Protein AF-A0A9P7NAT0-F1 (afdb_monomer_lite)

InterPro domains:
  IPR001223 Glycoside hydrolase family 18, catalytic domain [PF00704] (132-330)
  IPR001223 Glycoside hydrolase family 18, catalytic domain [PS51910] (108-529)
  IPR011583 Chitinase II/V-like, catalytic domain [SM00636] (108-506)
  IPR017853 Glycoside hydrolase superfamily [SSF51445] (107-510)
  IPR029070 Chitinase insertion domain superfamily [G3DSA:3.10.50.10] (402-477)
  IPR029070 Chitinase insertion domain superfamily [SSF54556] (399-477)
  IPR036861 Endochitinase-like superfamily [SSF57016] (52-75)
  IPR053214 Secreted chitinase LysM12-like [PTHR47700] (1-335)

Organism: NCBI:txid123648

Sequence (1054 aa):
WPGCKAIRNGVKICLSKGHPPMPAPISNAVCGPQKPGTPAAKPGTDLSTLNPCPLNACCNTLGQCGVTEDFCISTQGSGSPGTGKNGTLGCISNCGMDVRTGDPPKEFINMAYFDGLNLGRGCLNMDISQVDKSYTHIHFAFGQIKPDFGIEFQDSYASYLFDQLTKLRNGPKRVLSFGGWAFTPKSSFYPIFRNGIKPENREKFASSISKFADVTGIDGVDFVWETPGAPDVPGIPPRTNPNEGADYAAFLKLLRSKLNKGKTLSIAAPASYWHLMQFPIKEISETVDYIVYMTHDLQRQWDSTQKWIDPACPMNDCLGNPINIGDTFTALVRIFEPPHYIIRFGHIPPSRSSFRNSNYFEFRQATSSNSLRSVNISFTLITRAGVPSAKIVVALTSYGRSFKLADPSCTGPSCRTKGKRDEASLRSTRGLCTNIAGYIGNAEVVEIAQSSGNKFWYDKESDTQMVTYDRDSWVAFMTPQIKASRKKKFKNLNLGGTGDFAVDLDTFHSAPSNEQVTWETFKHNVKNFGKESTCDWEFRSGTWVNRTCTQDEVASPFNHTASERWIALEADAAWNDAKARWLFCDKGKIGFSQSVSQFFHANENAKCNDLASVDNCDPIATCQVHNSPSDAKKSYTGPAAYLVWNSLATVHGVLKNYGDSLRDASAQIDRTKQEFVDTFAPEGEQPDKALILGIVLSLVNAPLQVMGSMYFKGLMNNIKYFVANPLKGDIVKDVSMQFLSLSVSIASRFAKSETIKEVTFSTLYDSTVKKWGDQVDSLVVTLFSGEDESLLRLGKLIQRGNMVPATSDVSRRDMEHEHTKNFLQSRIAERVFYSAAIPQLWRMRQPWSEYPVVLDFGPTCDRDIGSGNYIFAHKVKFNDGYVCHNNHAYILGSTFERNNTGPNCSSDYGWNCGSEWIKAGYLWSPPGLKQIQQPNIKFGNVTVEDLVAGAVETWKRNGKVNKMDGSIGGLDPLNRDDFQTMWDSGIRTPGHIRIPVCSPHEATQLAMDGPNWIPPENVLSFPCLQDPKKGYRSKQKPWTRWEFDGPPYQDMDK

pLDDT: mean 72.67, std 18.71, range [20.81, 98.31]

Structure (mmCIF, N/CA/C/O backbone):
data_AF-A0A9P7NAT0-F1
#
_entry.id   AF-A0A9P7NAT0-F1
#
loop_
_atom_site.group_PDB
_atom_site.id
_atom_site.type_symbol
_atom_site.label_atom_id
_atom_site.label_alt_id
_atom_site.label_comp_id
_atom_site.label_asym_id
_atom_site.label_entity_id
_atom_site.label_seq_id
_atom_site.pdbx_PDB_ins_code
_atom_site.Cartn_x
_atom_site.Cartn_y
_atom_site.Cartn_z
_atom_site.occupancy
_atom_site.B_iso_or_equiv
_atom_site.auth_seq_id
_atom_site.auth_comp_id
_atom_site.auth_asym_id
_atom_site.auth_atom_id
_atom_site.pdbx_PDB_model_num
ATOM 1 N N . TRP A 1 1 ? 26.944 -37.073 33.341 1.00 54.59 1 TRP A N 1
ATOM 2 C CA . TRP A 1 1 ? 27.967 -38.138 33.261 1.00 54.59 1 TRP A CA 1
ATOM 3 C C . TRP A 1 1 ? 27.278 -39.438 32.860 1.00 54.59 1 TRP A C 1
ATOM 5 O O . TRP A 1 1 ? 26.353 -39.817 33.561 1.00 54.59 1 TRP A O 1
ATOM 15 N N . PRO A 1 2 ? 27.662 -40.088 31.745 1.00 52.50 2 PRO A N 1
ATOM 16 C CA . PRO A 1 2 ? 27.022 -41.319 31.254 1.00 52.50 2 PRO A CA 1
ATOM 17 C C . PRO A 1 2 ? 27.599 -42.618 31.866 1.00 52.50 2 PRO A C 1
ATOM 19 O O . PRO A 1 2 ? 27.357 -43.705 31.349 1.00 52.50 2 PRO A O 1
ATOM 22 N N . GLY A 1 3 ? 28.389 -42.524 32.944 1.00 56.28 3 GLY A N 1
ATOM 23 C CA . GLY A 1 3 ? 29.106 -43.653 33.546 1.00 56.28 3 GLY A CA 1
ATOM 24 C C . GLY A 1 3 ? 30.500 -43.900 32.948 1.00 56.28 3 GLY A C 1
ATOM 25 O O . GLY A 1 3 ? 30.896 -43.299 31.948 1.00 56.28 3 GLY A O 1
ATOM 26 N N . CYS A 1 4 ? 31.272 -44.796 33.574 1.00 61.66 4 CYS A N 1
ATOM 27 C CA . CYS A 1 4 ? 32.686 -45.030 33.239 1.00 61.66 4 CYS A CA 1
ATOM 28 C C . CYS A 1 4 ? 32.930 -45.614 31.836 1.00 61.66 4 CYS A C 1
ATOM 30 O O . CYS A 1 4 ? 34.020 -45.460 31.298 1.00 61.66 4 CYS A O 1
ATOM 32 N N . LYS A 1 5 ? 31.932 -46.271 31.226 1.00 59.16 5 LYS A N 1
ATOM 33 C CA . LYS A 1 5 ? 32.066 -46.915 29.905 1.00 59.16 5 LYS A CA 1
ATOM 34 C C . LYS A 1 5 ? 32.052 -45.934 28.720 1.00 59.16 5 LYS A C 1
ATOM 36 O O . LYS A 1 5 ? 32.323 -46.351 27.602 1.00 59.16 5 LYS A O 1
ATOM 41 N N . ALA A 1 6 ? 31.722 -44.659 28.949 1.00 60.44 6 ALA A N 1
ATOM 42 C CA . ALA A 1 6 ? 31.573 -43.641 27.904 1.00 60.44 6 ALA A CA 1
ATOM 43 C C . ALA A 1 6 ? 32.131 -42.268 28.343 1.00 60.44 6 ALA A C 1
ATOM 45 O O . ALA A 1 6 ? 31.500 -41.224 28.153 1.00 60.44 6 ALA A O 1
ATOM 46 N N . ILE A 1 7 ? 33.310 -42.263 28.974 1.00 63.69 7 ILE A N 1
ATOM 47 C CA . ILE A 1 7 ? 34.005 -41.027 29.362 1.00 63.69 7 ILE A CA 1
ATOM 48 C C . ILE A 1 7 ? 34.466 -40.293 28.093 1.00 63.69 7 ILE A C 1
ATOM 50 O O . ILE A 1 7 ? 35.183 -40.850 27.266 1.00 63.69 7 ILE A O 1
ATOM 54 N N . ARG A 1 8 ? 34.050 -39.031 27.936 1.00 61.56 8 ARG A N 1
ATOM 55 C CA . ARG A 1 8 ? 34.514 -38.164 26.842 1.00 61.56 8 ARG A CA 1
ATOM 56 C C . ARG A 1 8 ? 35.900 -37.602 27.172 1.00 61.56 8 ARG A C 1
ATOM 58 O O . ARG A 1 8 ? 36.183 -37.298 28.331 1.00 61.56 8 ARG A O 1
ATOM 65 N N . ASN A 1 9 ? 36.740 -37.429 26.154 1.00 60.66 9 ASN A N 1
ATOM 66 C CA . ASN A 1 9 ? 38.058 -36.816 26.322 1.00 60.66 9 ASN A CA 1
ATOM 67 C C . ASN A 1 9 ? 37.925 -35.379 26.882 1.00 60.66 9 ASN A C 1
ATOM 69 O O . ASN A 1 9 ? 36.981 -34.667 26.539 1.00 60.66 9 ASN A O 1
ATOM 73 N N . GLY A 1 10 ? 38.834 -34.972 27.772 1.00 65.00 10 GLY A N 1
ATOM 74 C CA . GLY A 1 10 ? 38.815 -33.662 28.441 1.00 65.00 10 GLY A CA 1
ATOM 75 C C . GLY A 1 10 ? 37.833 -33.499 29.617 1.00 65.00 10 GLY A C 1
ATOM 76 O O . GLY A 1 10 ? 37.773 -32.419 30.207 1.00 65.00 10 GLY A O 1
ATOM 77 N N . VAL A 1 11 ? 37.069 -34.532 29.999 1.00 65.88 11 VAL A N 1
ATOM 78 C CA . VAL A 1 11 ? 36.169 -34.469 31.168 1.00 65.88 11 VAL A CA 1
ATOM 79 C C . VAL A 1 11 ? 36.969 -34.436 32.475 1.00 65.88 11 VAL A C 1
ATOM 81 O O . VAL A 1 11 ? 37.727 -35.354 32.777 1.00 65.88 11 VAL A O 1
ATOM 84 N N . LYS A 1 12 ? 36.750 -33.396 33.288 1.00 66.81 12 LYS A N 1
ATOM 85 C CA . LYS A 1 12 ? 37.303 -33.276 34.646 1.00 66.81 12 LYS A CA 1
ATOM 86 C C . LYS A 1 12 ? 36.445 -34.075 35.632 1.00 66.81 12 LYS A C 1
ATOM 88 O O . LYS A 1 12 ? 35.229 -33.905 35.656 1.00 66.81 12 LYS A O 1
ATOM 93 N N . ILE A 1 13 ? 37.076 -34.923 36.445 1.00 68.31 13 ILE A N 1
ATOM 94 C CA . ILE A 1 13 ? 36.420 -35.763 37.460 1.00 68.31 13 ILE A CA 1
ATOM 95 C C . ILE A 1 13 ? 37.037 -35.442 38.825 1.00 68.31 13 ILE A C 1
ATOM 97 O O . ILE A 1 13 ? 38.258 -35.436 38.967 1.00 68.31 13 ILE A O 1
ATOM 101 N N . CYS A 1 14 ? 36.204 -35.170 39.831 1.00 68.56 14 CYS A N 1
ATOM 102 C CA . CYS A 1 14 ? 36.657 -34.963 41.206 1.00 68.56 14 CYS A CA 1
ATOM 103 C C . CYS A 1 14 ? 36.975 -36.307 41.869 1.00 68.56 14 CYS A C 1
ATOM 105 O O . CYS A 1 14 ? 36.113 -37.179 41.929 1.00 68.56 14 CYS A O 1
ATOM 107 N N . LEU A 1 15 ? 38.194 -36.452 42.395 1.00 71.44 15 LEU A N 1
ATOM 108 C CA . LEU A 1 15 ? 38.649 -37.653 43.114 1.00 71.44 15 LEU A CA 1
ATOM 109 C C . LEU A 1 15 ? 38.678 -37.466 44.645 1.00 71.44 15 LEU A C 1
ATOM 111 O O . LEU A 1 15 ? 39.041 -38.379 45.378 1.00 71.44 15 LEU A O 1
ATOM 115 N N . SER A 1 16 ? 38.299 -36.284 45.136 1.00 71.62 16 SER A N 1
ATOM 116 C CA . SER A 1 16 ? 38.297 -35.911 46.552 1.00 71.62 16 SER A CA 1
ATOM 117 C C . SER A 1 16 ? 37.102 -35.008 46.887 1.00 71.62 16 SER A C 1
ATOM 119 O O . SER A 1 16 ? 36.413 -34.502 45.997 1.00 71.62 16 SER A O 1
ATOM 121 N N . LYS A 1 17 ? 36.843 -34.804 48.187 1.00 66.88 17 LYS A N 1
ATOM 122 C CA . LYS A 1 17 ? 35.849 -33.831 48.668 1.00 66.88 17 LYS A CA 1
ATOM 123 C C . LYS A 1 17 ? 36.364 -32.409 48.412 1.00 66.88 17 LYS A C 1
ATOM 125 O O . LYS A 1 17 ? 37.487 -32.091 48.791 1.00 66.88 17 LYS A O 1
ATOM 130 N N . GLY A 1 18 ? 35.543 -31.555 47.807 1.00 68.06 18 GLY A N 1
ATOM 131 C CA . GLY A 1 18 ? 35.896 -30.173 47.476 1.00 68.06 18 GLY A CA 1
ATOM 132 C C . GLY A 1 18 ? 34.838 -29.512 46.594 1.00 68.06 18 GLY A C 1
ATOM 133 O O . GLY A 1 18 ? 33.801 -30.114 46.311 1.00 68.06 18 GLY A O 1
ATOM 134 N N . HIS A 1 19 ? 35.087 -28.278 46.149 1.00 67.38 19 HIS A N 1
ATOM 135 C CA . HIS A 1 19 ? 34.201 -27.625 45.185 1.00 67.38 19 HIS A CA 1
ATOM 136 C C . HIS A 1 19 ? 34.475 -28.167 43.768 1.00 67.38 19 HIS A C 1
ATOM 138 O O . HIS A 1 19 ? 35.635 -28.147 43.344 1.00 67.38 19 HIS A O 1
ATOM 144 N N . PRO A 1 20 ? 33.464 -28.672 43.033 1.00 67.31 20 PRO A N 1
ATOM 145 C CA . PRO A 1 20 ? 33.682 -29.208 41.696 1.00 67.31 20 PRO A CA 1
ATOM 146 C C . PRO A 1 20 ? 34.107 -28.092 40.727 1.00 67.31 20 PRO A C 1
ATOM 148 O O . PRO A 1 20 ? 33.553 -26.993 40.779 1.00 67.31 20 PRO A O 1
ATOM 151 N N . PRO A 1 21 ? 35.073 -28.338 39.823 1.00 72.12 21 PRO A N 1
ATOM 152 C CA . PRO A 1 21 ? 35.413 -27.378 38.784 1.00 72.12 21 PRO A CA 1
ATOM 153 C C . PRO A 1 21 ? 34.257 -27.257 37.784 1.00 72.12 21 PRO A C 1
ATOM 155 O O . PRO A 1 21 ? 33.483 -28.199 37.603 1.00 72.12 21 PRO A O 1
ATOM 158 N N . MET A 1 22 ? 34.192 -26.129 37.067 1.00 78.44 22 MET A N 1
ATOM 159 C CA . MET A 1 22 ? 33.268 -25.984 35.938 1.00 78.44 22 MET A CA 1
ATOM 160 C C . MET A 1 22 ? 33.402 -27.172 34.968 1.00 78.44 22 MET A C 1
ATOM 162 O O . MET A 1 22 ? 34.533 -27.571 34.646 1.00 78.44 22 MET A O 1
ATOM 166 N N . PRO A 1 23 ? 32.279 -27.739 34.491 1.00 76.94 23 PRO A N 1
ATOM 167 C CA . PRO A 1 23 ? 32.310 -28.849 33.552 1.00 76.94 23 PRO A CA 1
ATOM 168 C C . PRO A 1 23 ? 32.938 -28.412 32.223 1.00 76.94 23 PRO A C 1
ATOM 170 O O . PRO A 1 23 ? 32.865 -27.249 31.830 1.00 76.94 23 PRO A O 1
ATOM 173 N N . ALA A 1 24 ? 33.564 -29.355 31.517 1.00 77.38 24 ALA A N 1
ATOM 174 C CA . ALA A 1 24 ? 34.191 -29.066 30.230 1.00 77.38 24 ALA A CA 1
ATOM 175 C C . ALA A 1 24 ? 33.144 -28.550 29.215 1.00 77.38 24 ALA A C 1
ATOM 177 O O . ALA A 1 24 ? 32.072 -29.164 29.110 1.00 77.38 24 ALA A O 1
ATOM 178 N N . PRO A 1 25 ? 33.428 -27.466 28.463 1.00 81.75 25 PRO A N 1
ATOM 179 C CA . PRO A 1 25 ? 32.515 -26.962 27.446 1.00 81.75 25 PRO A CA 1
ATOM 180 C C . PRO A 1 25 ? 32.185 -28.006 26.375 1.00 81.75 25 PRO A C 1
ATOM 182 O O . PRO A 1 25 ? 33.045 -28.778 25.950 1.00 81.75 25 PRO A O 1
ATOM 185 N N . ILE A 1 26 ? 30.941 -27.995 25.903 1.00 79.44 26 ILE A N 1
ATOM 186 C CA . ILE A 1 26 ? 30.498 -28.745 24.725 1.00 79.44 26 ILE A CA 1
ATOM 187 C C . ILE A 1 26 ? 30.412 -27.739 23.577 1.00 79.44 26 ILE A C 1
ATOM 189 O O . ILE A 1 26 ? 29.690 -26.753 23.683 1.00 79.44 26 ILE A O 1
ATOM 193 N N . SER A 1 27 ? 31.136 -27.975 22.481 1.00 77.69 27 SER A N 1
ATOM 194 C CA . SER A 1 27 ? 31.304 -27.000 21.388 1.00 77.69 27 SER A CA 1
ATOM 195 C C . SER A 1 27 ? 29.996 -26.497 20.767 1.00 77.69 27 SER A C 1
ATOM 197 O O . SER A 1 27 ? 29.956 -25.371 20.287 1.00 77.69 27 SER A O 1
ATOM 199 N N . ASN A 1 28 ? 28.932 -27.303 20.800 1.00 74.81 28 ASN A N 1
ATOM 200 C CA . ASN A 1 28 ? 27.610 -26.967 20.269 1.00 74.81 28 ASN A CA 1
ATOM 201 C C . ASN A 1 28 ? 26.538 -26.709 21.352 1.00 74.81 28 ASN A C 1
ATOM 203 O O . ASN A 1 28 ? 25.350 -26.693 21.026 1.00 74.81 28 ASN A O 1
ATOM 207 N N . ALA A 1 29 ? 26.910 -26.573 22.631 1.00 80.12 29 ALA A N 1
ATOM 208 C CA . ALA A 1 29 ? 25.958 -26.263 23.699 1.00 80.12 29 ALA A CA 1
ATOM 209 C C . ALA A 1 29 ? 25.535 -24.787 23.667 1.00 80.12 29 ALA A C 1
ATOM 211 O O . ALA A 1 29 ? 26.372 -23.891 23.596 1.00 80.12 29 ALA A O 1
ATOM 212 N N . VAL A 1 30 ? 24.228 -24.548 23.770 1.00 82.88 30 VAL A N 1
ATOM 213 C CA . VAL A 1 30 ? 23.594 -23.219 23.771 1.00 82.88 30 VAL A CA 1
ATOM 214 C C . VAL A 1 30 ? 23.089 -22.799 25.158 1.00 82.88 30 VAL A C 1
ATOM 216 O O . VAL A 1 30 ? 22.913 -21.600 25.398 1.00 82.88 30 VAL A O 1
ATOM 219 N N . CYS A 1 31 ? 22.916 -23.759 26.077 1.00 86.62 31 CYS A N 1
ATOM 220 C CA . CYS A 1 31 ? 22.449 -23.564 27.453 1.00 86.62 31 CYS A CA 1
ATOM 221 C C . CYS A 1 31 ? 23.254 -24.372 28.483 1.00 86.62 31 CYS A C 1
ATOM 223 O O . CYS A 1 31 ? 24.054 -25.248 28.136 1.00 86.62 31 CYS A O 1
ATOM 225 N N . GLY A 1 32 ? 23.008 -24.092 29.764 1.00 88.06 32 GLY A N 1
ATOM 226 C CA . GLY A 1 32 ? 23.611 -24.804 30.887 1.00 88.06 32 GLY A CA 1
ATOM 227 C C . GLY A 1 32 ? 25.081 -24.434 31.139 1.00 88.06 32 GLY A C 1
ATOM 228 O O . GLY A 1 32 ? 25.675 -23.623 30.422 1.00 88.06 32 GLY A O 1
ATOM 229 N N . PRO A 1 33 ? 25.724 -25.063 32.138 1.00 86.56 33 PRO A N 1
ATOM 230 C CA . PRO A 1 33 ? 27.091 -24.735 32.553 1.00 86.56 33 PRO A CA 1
ATOM 231 C C . PRO A 1 33 ? 28.172 -25.177 31.552 1.00 86.56 33 PRO A C 1
ATOM 233 O O . PRO A 1 33 ? 29.338 -24.838 31.726 1.00 86.56 33 PRO A O 1
ATOM 236 N N . GLN A 1 34 ? 27.805 -25.941 30.515 1.00 84.50 34 GLN A N 1
ATOM 237 C CA . GLN A 1 34 ? 28.712 -26.431 29.467 1.00 84.50 34 GLN A CA 1
ATOM 238 C C . GLN A 1 34 ? 28.694 -25.581 28.187 1.00 84.50 34 GLN A C 1
ATOM 240 O O . GLN A 1 34 ? 29.383 -25.929 27.226 1.00 84.50 34 GLN A O 1
ATOM 245 N N . LYS A 1 35 ? 27.937 -24.476 28.153 1.00 88.12 35 LYS A N 1
ATOM 246 C CA . LYS A 1 35 ? 27.969 -23.519 27.041 1.00 88.12 35 LYS A CA 1
ATOM 247 C C . LYS A 1 35 ? 29.391 -22.943 26.875 1.00 88.12 35 LYS A C 1
ATOM 249 O O . LYS A 1 35 ? 29.980 -22.516 27.878 1.00 88.12 35 LYS A O 1
ATOM 254 N N . PRO A 1 36 ? 29.964 -22.899 25.658 1.00 87.56 36 PRO A N 1
ATOM 255 C CA . PRO A 1 36 ? 31.255 -22.259 25.416 1.00 87.56 36 PRO A CA 1
ATOM 256 C C . PRO A 1 36 ? 31.276 -20.805 25.904 1.00 87.56 36 PRO A C 1
ATOM 258 O O . PRO A 1 36 ? 30.300 -20.077 25.748 1.00 87.56 36 PRO A O 1
ATOM 261 N N . GLY A 1 37 ? 32.385 -20.390 26.521 1.00 86.62 37 GLY A N 1
ATOM 262 C CA . GLY A 1 37 ? 32.546 -19.038 27.071 1.00 86.62 37 GLY A CA 1
ATOM 263 C C . GLY A 1 37 ? 31.913 -18.793 28.449 1.00 86.62 37 GLY A C 1
ATOM 264 O O . GLY A 1 37 ? 32.037 -17.684 28.959 1.00 86.62 37 GLY A O 1
ATOM 265 N N . THR A 1 38 ? 31.277 -19.788 29.083 1.00 87.69 38 THR A N 1
ATOM 266 C CA . THR A 1 38 ? 30.726 -19.632 30.446 1.00 87.69 38 THR A CA 1
ATOM 267 C C . THR A 1 38 ? 31.839 -19.322 31.462 1.00 87.69 38 THR A C 1
ATOM 269 O O . THR A 1 38 ? 32.755 -20.139 31.601 1.00 87.69 38 THR A O 1
ATOM 272 N N . PRO A 1 39 ? 31.780 -18.194 32.202 1.00 85.88 39 PRO A N 1
ATOM 273 C CA . PRO A 1 39 ? 32.765 -17.870 33.234 1.00 85.88 39 PRO A CA 1
ATOM 274 C C . PRO A 1 39 ? 32.771 -18.872 34.395 1.00 85.88 39 PRO A C 1
ATOM 276 O O . PRO A 1 39 ? 31.788 -19.569 34.648 1.00 85.88 39 PRO A O 1
ATOM 279 N N . ALA A 1 40 ? 33.871 -18.911 35.150 1.00 83.56 40 ALA A N 1
ATOM 280 C CA . ALA A 1 40 ? 33.950 -19.719 36.363 1.00 83.56 40 ALA A CA 1
ATOM 281 C C . ALA A 1 40 ? 32.973 -19.203 37.435 1.00 83.56 40 ALA A C 1
ATOM 283 O O . ALA A 1 40 ? 33.090 -18.068 37.898 1.00 83.56 40 ALA A O 1
ATOM 284 N N . ALA A 1 41 ? 32.016 -20.042 37.832 1.00 83.06 41 ALA A N 1
ATOM 285 C CA . ALA A 1 41 ? 31.069 -19.718 38.891 1.00 83.06 41 ALA A CA 1
ATOM 286 C C . ALA A 1 41 ? 31.744 -19.707 40.276 1.00 83.06 41 ALA A C 1
ATOM 288 O O . ALA A 1 41 ? 32.720 -20.420 40.517 1.00 83.06 41 ALA A O 1
ATOM 289 N N . LYS A 1 42 ? 31.211 -18.903 41.205 1.00 85.00 42 LYS A N 1
ATOM 290 C CA . LYS A 1 42 ? 31.711 -18.846 42.588 1.00 85.00 42 LYS A CA 1
ATOM 291 C C . LYS A 1 42 ? 31.364 -20.139 43.347 1.00 85.00 42 LYS A C 1
ATOM 293 O O . LYS A 1 42 ? 30.297 -20.707 43.088 1.00 85.00 42 LYS A O 1
ATOM 298 N N . PRO A 1 43 ? 32.180 -20.561 44.332 1.00 80.31 43 PRO A N 1
ATOM 299 C CA . PRO A 1 43 ? 31.832 -21.668 45.215 1.00 80.31 43 PRO A CA 1
ATOM 300 C C . PRO A 1 43 ? 30.431 -21.519 45.822 1.00 80.31 43 PRO A C 1
ATOM 302 O O . PRO A 1 43 ? 30.080 -20.458 46.329 1.00 80.31 43 PRO A O 1
ATOM 305 N N . GLY A 1 44 ? 29.632 -22.585 45.740 1.00 76.38 44 GLY A N 1
ATOM 306 C CA . GLY A 1 44 ? 28.238 -22.623 46.202 1.00 76.38 44 GLY A CA 1
ATOM 307 C C . GLY A 1 44 ? 27.176 -22.244 45.157 1.00 76.38 44 GLY A C 1
ATOM 308 O O . GLY A 1 44 ? 25.993 -22.376 45.447 1.00 76.38 44 GLY A O 1
ATOM 309 N N . THR A 1 45 ? 27.558 -21.819 43.947 1.00 83.25 45 THR A N 1
ATOM 310 C CA . THR A 1 45 ? 26.592 -21.520 42.869 1.00 83.25 45 THR A CA 1
ATOM 311 C C . THR A 1 45 ? 25.922 -22.798 42.351 1.00 83.25 45 THR A C 1
ATOM 313 O O . THR A 1 45 ? 26.617 -23.755 42.002 1.00 83.25 45 THR A O 1
ATOM 316 N N . ASP A 1 46 ? 24.592 -22.803 42.212 1.00 81.94 46 ASP A N 1
ATOM 317 C CA . ASP A 1 46 ? 23.890 -23.858 41.472 1.00 81.94 46 ASP A CA 1
ATOM 318 C C . ASP A 1 46 ? 24.155 -23.714 39.965 1.00 81.94 46 ASP A C 1
ATOM 320 O O . ASP A 1 46 ? 23.594 -22.854 39.279 1.00 81.94 46 ASP A O 1
ATOM 324 N N . LEU A 1 47 ? 25.012 -24.595 39.449 1.00 81.00 47 LEU A N 1
ATOM 325 C CA . LEU A 1 47 ? 25.424 -24.622 38.047 1.00 81.00 47 LEU A CA 1
ATOM 326 C C . LEU A 1 47 ? 24.264 -24.887 37.071 1.00 81.00 47 LEU A C 1
ATOM 328 O O . LEU A 1 47 ? 24.411 -24.588 35.887 1.00 81.00 47 LEU A O 1
ATOM 332 N N . SER A 1 48 ? 23.120 -25.414 37.532 1.00 79.31 48 SER A N 1
ATOM 333 C CA . SER A 1 48 ? 21.937 -25.642 36.687 1.00 79.31 48 SER A CA 1
ATOM 334 C C . SER A 1 48 ? 21.291 -24.338 36.192 1.00 79.31 48 SER A C 1
ATOM 336 O O . SER A 1 48 ? 20.670 -24.314 35.125 1.00 79.31 48 SER A O 1
ATOM 338 N N . THR A 1 49 ? 21.489 -23.244 36.936 1.00 84.94 49 THR A N 1
ATOM 339 C CA . THR A 1 49 ? 20.920 -21.915 36.655 1.00 84.94 49 THR A CA 1
ATOM 340 C C . THR A 1 49 ? 21.706 -21.117 35.608 1.00 84.94 49 THR A C 1
ATOM 342 O O . THR A 1 49 ? 21.229 -20.090 35.123 1.00 84.94 49 THR A O 1
ATOM 345 N N . LEU A 1 50 ? 22.906 -21.576 35.233 1.00 87.19 50 LEU A N 1
ATOM 346 C CA . LEU A 1 50 ? 23.782 -20.882 34.289 1.00 87.19 50 LEU A CA 1
ATOM 347 C C . LEU A 1 50 ? 23.303 -21.056 32.844 1.00 87.19 50 LEU A C 1
ATOM 349 O O . LEU A 1 50 ? 22.994 -22.163 32.411 1.00 87.19 50 LEU A O 1
ATOM 353 N N . ASN A 1 51 ? 23.323 -19.962 32.077 1.00 89.44 51 ASN A N 1
ATOM 354 C CA . ASN A 1 51 ? 22.893 -19.909 30.675 1.00 89.44 51 ASN A CA 1
ATOM 355 C C . ASN A 1 51 ? 21.498 -20.536 30.450 1.00 89.44 51 ASN A C 1
ATOM 357 O O . ASN A 1 51 ? 21.394 -21.565 29.771 1.00 89.44 51 ASN A O 1
ATOM 361 N N . PRO A 1 52 ? 20.425 -19.956 31.022 1.00 88.12 52 PRO A N 1
ATOM 362 C CA . PRO A 1 52 ? 19.072 -20.461 30.826 1.00 88.12 52 PRO A CA 1
ATOM 363 C C . PRO A 1 52 ? 18.654 -20.376 29.354 1.00 88.12 52 PRO A C 1
ATOM 365 O O . PRO A 1 52 ? 19.094 -19.502 28.604 1.00 88.12 52 PRO A O 1
ATOM 368 N N . CYS A 1 53 ? 17.768 -21.279 28.943 1.00 84.88 53 CYS A N 1
ATOM 369 C CA . CYS A 1 53 ? 17.163 -21.231 27.618 1.00 84.88 53 CYS A CA 1
ATOM 370 C C . CYS A 1 53 ? 16.206 -20.036 27.469 1.00 84.88 53 CYS A C 1
ATOM 372 O O . CYS A 1 53 ? 15.485 -19.721 28.424 1.00 84.88 53 CYS A O 1
ATOM 374 N N . PRO A 1 54 ? 16.098 -19.429 26.268 1.00 83.00 54 PRO A N 1
ATOM 375 C CA . PRO A 1 54 ? 15.048 -18.457 25.982 1.00 83.00 54 PRO A CA 1
ATOM 376 C C . PRO A 1 54 ? 13.660 -19.036 26.290 1.00 83.00 54 PRO A C 1
ATOM 378 O O . PRO A 1 54 ? 13.433 -20.241 26.125 1.00 83.00 54 PRO A O 1
ATOM 381 N N . LEU A 1 55 ? 12.748 -18.171 26.748 1.00 83.44 55 LEU A N 1
ATOM 382 C CA . LEU A 1 55 ? 11.396 -18.516 27.221 1.00 83.44 55 LEU A CA 1
ATOM 383 C C . LEU A 1 55 ? 11.353 -19.501 28.412 1.00 83.44 55 LEU A C 1
ATOM 385 O O . LEU A 1 55 ? 10.318 -20.113 28.660 1.00 83.44 55 LEU A O 1
ATOM 389 N N . ASN A 1 56 ? 12.455 -19.665 29.156 1.00 87.44 56 ASN A N 1
ATOM 390 C CA . ASN A 1 56 ? 12.604 -20.670 30.219 1.00 87.44 56 ASN A CA 1
ATOM 391 C C . ASN A 1 56 ? 12.274 -22.101 29.753 1.00 87.44 56 ASN A C 1
ATOM 393 O O . ASN A 1 56 ? 11.734 -22.910 30.513 1.00 87.44 56 ASN A O 1
ATOM 397 N N . ALA A 1 57 ? 12.610 -22.426 28.501 1.00 84.31 57 ALA A N 1
ATOM 398 C CA . ALA A 1 57 ? 12.581 -23.801 28.019 1.00 84.31 57 ALA A CA 1
ATOM 399 C C . ALA A 1 57 ? 13.538 -24.704 28.827 1.00 84.31 57 ALA A C 1
ATOM 401 O O . ALA A 1 57 ? 14.425 -24.227 29.547 1.00 84.31 57 ALA A O 1
ATOM 402 N N . CYS A 1 58 ? 13.346 -26.015 28.714 1.00 84.75 58 CYS A N 1
ATOM 403 C CA . CYS A 1 58 ? 14.155 -27.011 29.400 1.00 84.75 58 CYS A CA 1
ATOM 404 C C . CYS A 1 58 ? 15.548 -27.092 28.760 1.00 84.75 58 CYS A C 1
ATOM 406 O O . CYS A 1 58 ? 15.666 -27.144 27.533 1.00 84.75 58 CYS A O 1
ATOM 408 N N . CYS A 1 59 ? 16.600 -27.117 29.580 1.00 86.69 59 CYS A N 1
ATOM 409 C CA . CYS A 1 59 ? 17.970 -27.348 29.118 1.00 86.69 59 CYS A CA 1
ATOM 410 C C . CYS A 1 59 ? 18.356 -28.808 29.371 1.00 86.69 59 CYS A C 1
ATOM 412 O O . CYS A 1 59 ? 18.305 -29.258 30.516 1.00 86.69 59 CYS A O 1
ATOM 414 N N . ASN A 1 60 ? 18.751 -29.550 28.336 1.00 85.00 60 ASN A N 1
ATOM 415 C CA . ASN A 1 60 ? 19.083 -30.975 28.443 1.00 85.00 60 ASN A CA 1
ATOM 416 C C . ASN A 1 60 ? 20.573 -31.229 28.745 1.00 85.00 60 ASN A C 1
ATOM 418 O O . ASN A 1 60 ? 21.393 -30.311 28.674 1.00 85.00 60 ASN A O 1
ATOM 422 N N . THR A 1 61 ? 20.974 -32.472 29.052 1.00 79.81 61 THR A N 1
ATOM 423 C CA . THR A 1 61 ? 22.386 -32.753 29.430 1.00 79.81 61 THR A CA 1
ATOM 424 C C . THR A 1 61 ? 23.410 -32.659 28.286 1.00 79.81 61 THR A C 1
ATOM 426 O O . THR A 1 61 ? 24.609 -32.828 28.510 1.00 79.81 61 THR A O 1
ATOM 429 N N . LEU A 1 62 ? 22.973 -32.337 27.062 1.00 78.50 62 LEU A N 1
ATOM 430 C CA . LEU A 1 62 ? 23.834 -31.951 25.935 1.00 78.50 62 LEU A CA 1
ATOM 431 C C . LEU A 1 62 ? 23.923 -30.420 25.754 1.00 78.50 62 LEU A C 1
ATOM 433 O O . LEU A 1 62 ? 24.445 -29.948 24.740 1.00 78.50 62 LEU A O 1
ATOM 437 N N . GLY A 1 63 ? 23.395 -29.642 26.705 1.00 79.44 63 GLY A N 1
ATOM 438 C CA . GLY A 1 63 ? 23.343 -28.182 26.640 1.00 79.44 63 GLY A CA 1
ATOM 439 C C . GLY A 1 63 ? 22.460 -27.667 25.503 1.00 79.44 63 GLY A C 1
ATOM 440 O O . GLY A 1 63 ? 22.760 -26.621 24.931 1.00 79.44 63 GLY A O 1
ATOM 441 N N . GLN A 1 64 ? 21.423 -28.420 25.126 1.00 82.19 64 GLN A N 1
ATOM 442 C CA . GLN A 1 64 ? 20.443 -28.034 24.108 1.00 82.19 64 GLN A CA 1
ATOM 443 C C . GLN A 1 64 ? 19.131 -27.611 24.773 1.00 82.19 64 GLN A C 1
ATOM 445 O O . GLN A 1 64 ? 18.721 -28.208 25.770 1.00 82.19 64 GLN A O 1
ATOM 450 N N . CYS A 1 65 ? 18.459 -26.617 24.197 1.00 77.88 65 CYS A N 1
ATOM 451 C CA . CYS A 1 65 ? 17.141 -26.174 24.645 1.00 77.88 65 CYS A CA 1
ATOM 452 C C . CYS A 1 65 ? 16.018 -26.957 23.960 1.00 77.88 65 CYS A C 1
ATOM 454 O O . CYS A 1 65 ? 16.151 -27.301 22.786 1.00 77.88 65 CYS A O 1
ATOM 456 N N . GLY A 1 66 ? 14.898 -27.156 24.660 1.00 73.19 66 GLY A N 1
ATOM 457 C CA . GLY A 1 66 ? 13.657 -27.701 24.104 1.00 73.19 66 GLY A CA 1
ATOM 458 C C . GLY A 1 66 ? 12.518 -27.734 25.129 1.00 73.19 66 GLY A C 1
ATOM 459 O O . GLY A 1 66 ? 12.704 -27.364 26.285 1.00 73.19 66 GLY A O 1
ATOM 460 N N . VAL A 1 67 ? 11.322 -28.149 24.706 1.00 70.50 67 VAL A N 1
ATOM 461 C CA . VAL A 1 67 ? 10.128 -28.262 25.580 1.00 70.50 67 VAL A CA 1
ATOM 462 C C . VAL A 1 67 ? 9.420 -29.623 25.488 1.00 70.50 67 VAL A C 1
ATOM 464 O O . VAL A 1 67 ? 8.298 -29.767 25.959 1.00 70.50 67 VAL A O 1
ATOM 467 N N . THR A 1 68 ? 10.073 -30.619 24.886 1.00 68.94 68 THR A N 1
ATOM 468 C CA . THR A 1 68 ? 9.602 -32.013 24.800 1.00 68.94 68 THR A CA 1
ATOM 469 C C . THR A 1 68 ? 10.354 -32.914 25.785 1.00 68.94 68 THR A C 1
ATOM 471 O O . THR A 1 68 ? 11.281 -32.472 26.473 1.00 68.94 68 THR A O 1
ATOM 474 N N . GLU A 1 69 ? 9.975 -34.192 25.862 1.00 71.94 69 GLU A N 1
ATOM 475 C CA . GLU A 1 69 ? 10.520 -35.164 26.820 1.00 71.94 69 GLU A CA 1
ATOM 476 C C . GLU A 1 69 ? 12.051 -35.261 26.825 1.00 71.94 69 GLU A C 1
ATOM 478 O O . GLU A 1 69 ? 12.667 -35.215 27.893 1.00 71.94 69 GLU A O 1
ATOM 483 N N . ASP A 1 70 ? 12.649 -35.269 25.629 1.00 71.06 70 ASP A N 1
ATOM 484 C CA . ASP A 1 70 ? 14.094 -35.245 25.338 1.00 71.06 70 ASP A CA 1
ATOM 485 C C . ASP A 1 70 ? 14.874 -34.089 25.999 1.00 71.06 70 ASP A C 1
ATOM 487 O O . ASP A 1 70 ? 16.111 -34.071 26.005 1.00 71.06 70 ASP A O 1
ATOM 491 N N . PHE A 1 71 ? 14.158 -33.099 26.530 1.00 77.81 71 PHE A N 1
ATOM 492 C CA . PHE A 1 71 ? 14.715 -31.911 27.167 1.00 77.81 71 PHE A CA 1
ATOM 493 C C . PHE A 1 71 ? 14.208 -31.715 28.587 1.00 77.81 71 PHE A C 1
ATOM 495 O O . PHE A 1 71 ? 14.945 -31.206 29.428 1.00 77.81 71 PHE A O 1
ATOM 502 N N . CYS A 1 72 ? 12.964 -32.109 28.850 1.00 78.50 72 CYS A N 1
ATOM 503 C CA . CYS A 1 72 ? 12.249 -31.763 30.067 1.00 78.50 72 CYS A CA 1
ATOM 504 C C . CYS A 1 72 ? 12.170 -32.879 31.113 1.00 78.50 72 CYS A C 1
ATOM 506 O O . CYS A 1 72 ? 11.967 -32.568 32.290 1.00 78.50 72 CYS A O 1
ATOM 508 N N . ILE A 1 73 ? 12.334 -34.157 30.748 1.00 82.00 73 ILE A N 1
ATOM 509 C CA . ILE A 1 73 ? 12.281 -35.239 31.742 1.00 82.00 73 ILE A CA 1
ATOM 510 C C . ILE A 1 73 ? 13.583 -35.272 32.548 1.00 82.00 73 ILE A C 1
ATOM 512 O O . ILE A 1 73 ? 14.678 -35.496 32.027 1.00 82.00 73 ILE A O 1
ATOM 516 N N . SER A 1 74 ? 13.462 -35.092 33.866 1.00 79.50 74 SER A N 1
ATOM 517 C CA . SER A 1 74 ? 14.572 -35.299 34.796 1.00 79.50 74 SER A CA 1
ATOM 518 C C . SER A 1 74 ? 14.758 -36.791 35.071 1.00 79.50 74 SER A C 1
ATOM 520 O O . SER A 1 74 ? 14.153 -37.378 35.964 1.00 79.50 74 SER A O 1
ATOM 522 N N . THR A 1 75 ? 15.605 -37.427 34.269 1.00 73.25 75 THR A N 1
ATOM 523 C CA . THR A 1 75 ? 16.035 -38.812 34.469 1.00 73.25 75 THR A CA 1
ATOM 524 C C . THR A 1 75 ? 17.249 -38.829 35.398 1.00 73.25 75 THR A C 1
ATOM 526 O O . THR A 1 75 ? 18.368 -38.666 34.914 1.00 73.25 75 THR A O 1
ATOM 529 N N . GLN A 1 76 ? 17.081 -38.997 36.712 1.00 62.62 76 GLN A N 1
ATOM 530 C CA . GLN A 1 76 ? 18.250 -39.011 37.600 1.00 62.62 76 GLN A CA 1
ATOM 531 C C . GLN A 1 76 ? 19.225 -40.143 37.226 1.00 62.62 76 GLN A C 1
ATOM 533 O O . GLN A 1 76 ? 18.850 -41.314 37.138 1.00 62.62 76 GLN A O 1
ATOM 538 N N . GLY A 1 77 ? 20.480 -39.763 36.972 1.00 61.44 77 GLY A N 1
ATOM 539 C CA . GLY A 1 77 ? 21.604 -40.676 36.799 1.00 61.44 77 GLY A CA 1
ATOM 540 C C . GLY A 1 77 ? 22.150 -41.167 38.143 1.00 61.44 77 GLY A C 1
ATOM 541 O O . GLY A 1 77 ? 21.413 -41.564 39.038 1.00 61.44 77 GLY A O 1
ATOM 542 N N . SER A 1 78 ? 23.469 -41.110 38.315 1.00 56.62 78 SER A N 1
ATOM 543 C CA . SER A 1 78 ? 24.193 -41.570 39.512 1.00 56.62 78 SER A CA 1
ATOM 544 C C . SER A 1 78 ? 24.064 -40.644 40.741 1.00 56.62 78 SER A C 1
ATOM 546 O O . SER A 1 78 ? 25.027 -40.483 41.489 1.00 56.62 78 SER A O 1
ATOM 548 N N . GLY A 1 79 ? 22.933 -39.955 40.912 1.00 54.88 79 GLY A N 1
ATOM 549 C CA . GLY A 1 79 ? 22.692 -39.013 42.016 1.00 54.88 79 GLY A CA 1
ATOM 550 C C . GLY A 1 79 ? 23.420 -37.660 41.929 1.00 54.88 79 GLY A C 1
ATOM 551 O O . GLY A 1 79 ? 23.314 -36.857 42.849 1.00 54.88 79 GLY A O 1
ATOM 552 N N . SER A 1 80 ? 24.153 -37.368 40.848 1.00 58.91 80 SER A N 1
ATOM 553 C CA . SER A 1 80 ? 24.797 -36.057 40.651 1.00 58.91 80 SER A CA 1
ATOM 554 C C . SER A 1 80 ? 23.861 -35.072 39.923 1.00 58.91 80 SER A C 1
ATOM 556 O O . SER A 1 80 ? 23.261 -35.471 38.916 1.00 58.91 80 SER A O 1
ATOM 558 N N . PRO A 1 81 ? 23.758 -33.793 40.347 1.00 52.66 81 PRO A N 1
ATOM 559 C CA . PRO A 1 81 ? 22.955 -32.782 39.652 1.00 52.66 81 PRO A CA 1
ATOM 560 C C . PRO A 1 81 ? 23.322 -32.650 38.165 1.00 52.66 81 PRO A C 1
ATOM 562 O O . PRO A 1 81 ? 24.494 -32.728 37.797 1.00 52.66 81 PRO A O 1
ATOM 565 N N . GLY A 1 82 ? 22.318 -32.472 37.299 1.00 59.03 82 GLY A N 1
ATOM 566 C CA . GLY A 1 82 ? 22.518 -32.344 35.849 1.00 59.03 82 GLY A CA 1
ATOM 567 C C . GLY A 1 82 ? 23.006 -33.620 35.143 1.00 59.03 82 GLY A C 1
ATOM 568 O O . GLY A 1 82 ? 23.670 -33.531 34.109 1.00 59.03 82 GLY A O 1
ATOM 569 N N . THR A 1 83 ? 22.723 -34.815 35.681 1.00 65.38 83 THR A N 1
ATOM 570 C CA . THR A 1 83 ? 23.085 -36.094 35.038 1.00 65.38 83 THR A CA 1
ATOM 571 C C . THR A 1 83 ? 21.870 -36.939 34.658 1.00 65.38 83 THR A C 1
ATOM 573 O O . THR A 1 83 ? 20.987 -37.167 35.479 1.00 65.38 83 THR A O 1
ATOM 576 N N . GLY A 1 84 ? 21.855 -37.411 33.405 1.00 69.44 84 GLY A N 1
ATOM 577 C CA . GLY A 1 84 ? 20.839 -38.309 32.855 1.00 69.44 84 GLY A CA 1
ATOM 578 C C . GLY A 1 84 ? 21.077 -39.786 33.193 1.00 69.44 84 GLY A C 1
ATOM 579 O O . GLY A 1 84 ? 22.208 -40.194 33.479 1.00 69.44 84 GLY A O 1
ATOM 580 N N . LYS A 1 85 ? 20.030 -40.612 33.082 1.00 70.06 85 LYS A N 1
ATOM 581 C CA . LYS A 1 85 ? 20.147 -42.080 33.082 1.00 70.06 85 LYS A CA 1
ATOM 582 C C . LYS A 1 85 ? 20.828 -42.534 31.782 1.00 70.06 85 LYS A C 1
ATOM 584 O O . LYS A 1 85 ? 20.702 -41.877 30.747 1.00 70.06 85 LYS A O 1
ATOM 589 N N . ASN A 1 86 ? 21.546 -43.657 31.800 1.00 64.00 86 ASN A N 1
ATOM 590 C CA . ASN A 1 86 ? 22.164 -44.177 30.576 1.00 64.00 86 ASN A CA 1
ATOM 591 C C . ASN A 1 86 ? 21.102 -44.422 29.482 1.00 64.00 86 ASN A C 1
ATOM 593 O O . ASN A 1 86 ? 20.051 -44.992 29.771 1.00 64.00 86 ASN A O 1
ATOM 597 N N . GLY A 1 87 ? 21.375 -43.976 28.252 1.00 65.50 87 GLY A N 1
ATOM 598 C CA . GLY A 1 87 ? 20.425 -44.008 27.131 1.00 65.50 87 GLY A CA 1
ATOM 599 C C . GLY A 1 87 ? 19.390 -42.872 27.097 1.00 65.50 87 GLY A C 1
ATOM 600 O O . GLY A 1 87 ? 18.546 -42.878 26.211 1.00 65.50 87 GLY A O 1
ATOM 601 N N . THR A 1 88 ? 19.443 -41.899 28.014 1.00 70.94 88 THR A N 1
ATOM 602 C CA . THR A 1 88 ? 18.494 -40.767 28.069 1.00 70.94 88 THR A CA 1
ATOM 603 C C . THR A 1 88 ? 19.212 -39.421 27.957 1.00 70.94 88 THR A C 1
ATOM 605 O O . THR A 1 88 ? 20.373 -39.300 28.355 1.00 70.94 88 THR A O 1
ATOM 608 N N . LEU A 1 89 ? 18.532 -38.403 27.420 1.00 75.81 89 LEU A N 1
ATOM 609 C CA . LEU A 1 89 ? 19.096 -37.055 27.284 1.00 75.81 89 LEU A CA 1
ATOM 610 C C . LEU A 1 89 ? 19.053 -36.255 28.592 1.00 75.81 89 LEU A C 1
ATOM 612 O O . LEU A 1 89 ? 19.977 -35.478 28.836 1.00 75.81 89 LEU A O 1
ATOM 616 N N . GLY A 1 90 ? 18.049 -36.494 29.444 1.00 78.31 90 GLY A N 1
ATOM 617 C CA . GLY A 1 90 ? 17.891 -35.898 30.775 1.00 78.31 90 GLY A CA 1
ATOM 618 C C . GLY A 1 90 ? 17.762 -34.370 30.789 1.00 78.31 90 GLY A C 1
ATOM 619 O O . GLY A 1 90 ? 18.080 -33.684 29.822 1.00 78.31 90 GLY A O 1
ATOM 620 N N . CYS A 1 91 ? 17.359 -33.820 31.930 1.00 83.75 91 CYS A N 1
ATOM 621 C CA . CYS A 1 91 ? 17.169 -32.383 32.114 1.00 83.75 91 CYS A CA 1
ATOM 622 C C . CYS A 1 91 ? 18.127 -31.803 33.170 1.00 83.75 91 CYS A C 1
ATOM 624 O O . CYS A 1 91 ? 18.323 -32.390 34.235 1.00 83.75 91 CYS A O 1
ATOM 626 N N . ILE A 1 92 ? 18.732 -30.653 32.858 1.00 83.81 92 ILE A N 1
ATOM 627 C CA . ILE A 1 92 ? 19.558 -29.836 33.759 1.00 83.81 92 ILE A CA 1
ATOM 628 C C . ILE A 1 92 ? 18.678 -28.837 34.518 1.00 83.81 92 ILE A C 1
ATOM 630 O O . ILE A 1 92 ? 18.778 -28.754 35.739 1.00 83.81 92 ILE A O 1
ATOM 634 N N . SER A 1 93 ? 17.842 -28.070 33.812 1.00 85.12 93 SER A N 1
ATOM 635 C CA . SER A 1 93 ? 17.046 -26.979 34.394 1.00 85.12 93 SER A CA 1
ATOM 636 C C . SER A 1 93 ? 15.738 -26.719 33.636 1.00 85.12 93 SER A C 1
ATOM 638 O O . SER A 1 93 ? 15.594 -27.095 32.473 1.00 85.12 93 SER A O 1
ATOM 640 N N . ASN A 1 94 ? 14.772 -26.093 34.326 1.00 83.62 94 ASN A N 1
ATOM 641 C CA . ASN A 1 94 ? 13.378 -25.871 33.891 1.00 83.62 94 ASN A CA 1
ATOM 642 C C . ASN A 1 94 ? 12.568 -27.150 33.571 1.00 83.62 94 ASN A C 1
ATOM 644 O O . ASN A 1 94 ? 11.635 -27.112 32.773 1.00 83.62 94 ASN A O 1
ATOM 648 N N . CYS A 1 95 ? 12.911 -28.264 34.221 1.00 84.62 95 CYS A N 1
ATOM 649 C CA . CYS A 1 95 ? 12.358 -29.603 33.989 1.00 84.62 95 CYS A CA 1
ATOM 650 C C . CYS A 1 95 ? 10.851 -29.760 34.304 1.00 84.62 95 CYS A C 1
ATOM 652 O O . CYS A 1 95 ? 10.237 -28.902 34.939 1.00 84.62 95 CYS A O 1
ATOM 654 N N . GLY A 1 96 ? 10.280 -30.897 33.882 1.00 80.38 96 GLY A N 1
ATOM 655 C CA . GLY A 1 96 ? 8.836 -31.198 33.878 1.00 80.38 96 GLY A CA 1
ATOM 656 C C . GLY A 1 96 ? 8.169 -30.740 32.577 1.00 80.38 96 GLY A C 1
ATOM 657 O O . GLY A 1 96 ? 8.770 -29.973 31.832 1.00 80.38 96 GLY A O 1
ATOM 658 N N . MET A 1 97 ? 6.923 -31.122 32.282 1.00 75.19 97 MET A N 1
ATOM 659 C CA . MET A 1 97 ? 6.199 -30.690 31.054 1.00 75.19 97 MET A CA 1
ATOM 660 C C . MET A 1 97 ? 4.854 -30.001 31.324 1.00 75.19 97 MET A C 1
ATOM 662 O O . MET A 1 97 ? 4.188 -29.542 30.400 1.00 75.19 97 MET A O 1
ATOM 666 N N . ASP A 1 98 ? 4.507 -29.835 32.595 1.00 78.31 98 ASP A N 1
ATOM 667 C CA . ASP A 1 98 ? 3.231 -29.290 33.045 1.00 78.31 98 ASP A CA 1
ATOM 668 C C . ASP A 1 98 ? 3.057 -27.808 32.678 1.00 78.31 98 ASP A C 1
ATOM 670 O O . ASP A 1 98 ? 4.013 -27.012 32.736 1.00 78.31 98 ASP A O 1
ATOM 674 N N . VAL A 1 99 ? 1.814 -27.455 32.339 1.00 77.56 99 VAL A N 1
ATOM 675 C CA . VAL A 1 99 ? 1.340 -26.077 32.157 1.00 77.56 99 VAL A CA 1
ATOM 676 C C . VAL A 1 99 ? 1.286 -25.403 33.525 1.00 77.56 99 VAL A C 1
ATOM 678 O O . VAL A 1 99 ? 0.671 -25.925 34.454 1.00 77.56 99 VAL A O 1
ATOM 681 N N . ARG A 1 100 ? 1.909 -24.229 33.670 1.00 83.69 100 ARG A N 1
ATOM 682 C CA . ARG A 1 100 ? 1.923 -23.505 34.951 1.00 83.69 100 ARG A CA 1
ATOM 683 C C . ARG A 1 100 ? 0.693 -22.605 35.058 1.00 83.69 100 ARG A C 1
ATOM 685 O O . ARG A 1 100 ? 0.686 -21.489 34.542 1.00 83.69 100 ARG A O 1
ATOM 692 N N . THR A 1 101 ? -0.348 -23.103 35.715 1.00 83.69 101 THR A N 1
ATOM 693 C CA . THR A 1 101 ? -1.601 -22.374 35.965 1.00 83.69 101 THR A CA 1
ATOM 694 C C . THR A 1 101 ? -1.551 -21.641 37.305 1.00 83.69 101 THR A C 1
ATOM 696 O O . THR A 1 101 ? -1.168 -22.234 38.311 1.00 83.69 101 THR A O 1
ATOM 699 N N . GLY A 1 102 ? -1.941 -20.365 37.321 1.00 85.69 102 GLY A N 1
ATOM 700 C CA . GLY A 1 102 ? -2.127 -19.579 38.545 1.00 85.69 102 GLY A CA 1
ATOM 701 C C . GLY A 1 102 ? -3.597 -19.498 38.959 1.00 85.69 102 GLY A C 1
ATOM 702 O O . GLY A 1 102 ? -4.404 -20.353 38.588 1.00 85.69 102 GLY A O 1
ATOM 703 N N . ASP A 1 103 ? -3.944 -18.440 39.690 1.00 89.31 103 ASP A N 1
ATOM 704 C CA . ASP A 1 103 ? -5.329 -18.113 40.047 1.00 89.31 103 ASP A CA 1
ATOM 705 C C . ASP A 1 103 ? -6.221 -17.900 38.804 1.00 89.31 103 ASP A C 1
ATOM 707 O O . ASP A 1 103 ? -5.724 -17.478 37.751 1.00 89.31 103 ASP A O 1
ATOM 711 N N . PRO A 1 104 ? -7.540 -18.167 38.899 1.00 89.69 104 PRO A N 1
ATOM 712 C CA . PRO A 1 104 ? -8.484 -17.891 37.818 1.00 89.69 104 PRO A CA 1
ATOM 713 C C . PRO A 1 104 ? -8.551 -16.389 37.480 1.00 89.69 104 PRO A C 1
ATOM 715 O O . PRO A 1 104 ? -8.381 -15.543 38.364 1.00 89.69 104 PRO A O 1
ATOM 718 N N . PRO A 1 105 ? -8.838 -16.021 36.216 1.00 92.44 105 PRO A N 1
ATOM 719 C CA . PRO A 1 105 ? -9.016 -14.624 35.837 1.00 92.44 105 PRO A CA 1
ATOM 720 C C . PRO A 1 105 ? -10.265 -14.016 36.493 1.00 92.44 105 PRO A C 1
ATOM 722 O O . PRO A 1 105 ? -11.256 -14.702 36.740 1.00 92.44 105 PRO A O 1
ATOM 725 N N . LYS A 1 106 ? -10.241 -12.695 36.713 1.00 89.06 106 LYS A N 1
ATOM 726 C CA . LYS A 1 106 ? -11.386 -11.935 37.258 1.00 89.06 106 LYS A CA 1
ATOM 727 C C . LYS A 1 106 ? -12.626 -11.987 36.357 1.00 89.06 106 LYS A C 1
ATOM 729 O O . LYS A 1 106 ? -13.747 -11.975 36.850 1.00 89.06 106 LYS A O 1
ATOM 734 N N . GLU A 1 107 ? -12.407 -12.028 35.048 1.00 90.75 107 GLU A N 1
ATOM 735 C CA . GLU A 1 107 ? -13.414 -12.171 34.000 1.00 90.75 107 GLU A CA 1
ATOM 736 C C . GLU A 1 107 ? -12.840 -13.149 32.971 1.00 90.75 107 GLU A C 1
ATOM 738 O O . GLU A 1 107 ? -11.675 -13.022 32.596 1.00 90.75 107 GLU A O 1
ATOM 743 N N . PHE A 1 108 ? -13.626 -14.128 32.520 1.00 95.12 108 PHE A N 1
ATOM 744 C CA . PHE A 1 108 ? -13.207 -15.019 31.439 1.00 95.12 108 PHE A CA 1
ATOM 745 C C . PHE A 1 108 ? -13.586 -14.385 30.100 1.00 95.12 108 PHE A C 1
ATOM 747 O O . PHE A 1 108 ? -14.769 -14.305 29.769 1.00 95.12 108 PHE A O 1
ATOM 754 N N . ILE A 1 109 ? -12.590 -13.929 29.343 1.00 96.69 109 ILE A N 1
ATOM 755 C CA . ILE A 1 109 ? -12.807 -13.225 28.078 1.00 96.69 109 ILE A CA 1
ATOM 756 C C . ILE A 1 109 ? -13.426 -14.182 27.049 1.00 96.69 109 ILE A C 1
ATOM 758 O O . ILE A 1 109 ? -12.864 -15.235 26.747 1.00 96.69 109 ILE A O 1
ATOM 762 N N . ASN A 1 110 ? -14.570 -13.794 26.484 1.00 95.88 110 ASN A N 1
ATOM 763 C CA . ASN A 1 110 ? -15.162 -14.424 25.303 1.00 95.88 110 ASN A CA 1
ATOM 764 C C . ASN A 1 110 ? -15.026 -13.428 24.148 1.00 95.88 110 ASN A C 1
ATOM 766 O O . ASN A 1 110 ? -15.626 -12.357 24.197 1.00 95.88 110 ASN A O 1
ATOM 770 N N . MET A 1 111 ? -14.218 -13.734 23.138 1.00 96.06 111 MET A N 1
ATOM 771 C CA . MET A 1 111 ? -13.812 -12.766 22.114 1.00 96.06 111 MET A CA 1
ATOM 772 C C . MET A 1 111 ? -14.249 -13.177 20.704 1.00 96.06 111 MET A C 1
ATOM 774 O O . MET A 1 111 ? -14.185 -14.350 20.351 1.00 96.06 111 MET A O 1
ATOM 778 N N . ALA A 1 112 ? -14.629 -12.209 19.877 1.00 96.56 112 ALA A N 1
ATOM 779 C CA . ALA A 1 112 ? -14.820 -12.401 18.443 1.00 96.56 112 ALA A CA 1
ATOM 780 C C . ALA A 1 112 ? -13.777 -11.584 17.673 1.00 96.56 112 ALA A C 1
ATOM 782 O O . ALA A 1 112 ? -13.792 -10.359 17.762 1.00 96.56 112 ALA A O 1
ATOM 783 N N . TYR A 1 113 ? -12.895 -12.231 16.908 1.00 96.44 113 TYR A N 1
ATOM 784 C CA . TYR A 1 113 ? -12.210 -11.540 15.812 1.00 96.44 113 TYR A CA 1
ATOM 785 C C . TYR A 1 113 ? -13.176 -11.436 14.637 1.00 96.44 113 TYR A C 1
ATOM 787 O O . TYR A 1 113 ? -13.799 -12.429 14.271 1.00 96.44 113 TYR A O 1
ATOM 795 N N . PHE A 1 114 ? -13.295 -10.248 14.057 1.00 96.81 114 PHE A N 1
ATOM 796 C CA . PHE A 1 114 ? -14.204 -9.950 12.955 1.00 96.81 114 PHE A CA 1
ATOM 797 C C . PHE A 1 114 ? -13.413 -9.368 11.784 1.00 96.81 114 PHE A C 1
ATOM 799 O O . PHE A 1 114 ? -12.759 -8.332 11.941 1.00 96.81 114 PHE A O 1
ATOM 806 N N . ASP A 1 115 ? -13.462 -10.029 10.626 1.00 94.25 115 ASP A N 1
ATOM 807 C CA . ASP A 1 115 ? -12.798 -9.561 9.408 1.00 94.25 115 ASP A CA 1
ATOM 808 C C . ASP A 1 115 ? -13.582 -8.398 8.776 1.00 94.25 115 ASP A C 1
ATOM 810 O O . ASP A 1 115 ? -14.660 -8.573 8.201 1.00 94.25 115 ASP A O 1
ATOM 814 N N . GLY A 1 116 ? -13.019 -7.192 8.847 1.00 92.19 116 GLY A N 1
ATOM 815 C CA . GLY A 1 116 ? -13.550 -5.982 8.219 1.00 92.19 116 GLY A CA 1
ATOM 816 C C . GLY A 1 116 ? -13.572 -6.031 6.686 1.00 92.19 116 GLY A C 1
ATOM 817 O O . GLY A 1 116 ? -14.199 -5.174 6.070 1.00 92.19 116 GLY A O 1
ATOM 818 N N . LEU A 1 117 ? -12.933 -7.026 6.061 1.00 89.44 117 LEU A N 1
ATOM 819 C CA . LEU A 1 117 ? -12.970 -7.262 4.615 1.00 89.44 117 LEU A CA 1
ATOM 820 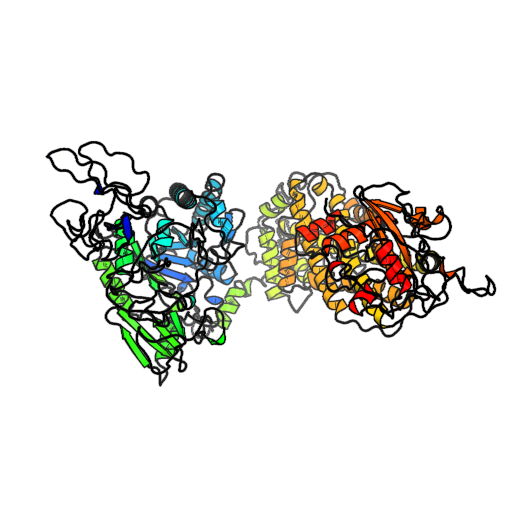C C . LEU A 1 117 ? -14.034 -8.290 4.197 1.00 89.44 117 LEU A C 1
ATOM 822 O O . LEU A 1 117 ? -14.170 -8.560 3.001 1.00 89.44 117 LEU A O 1
ATOM 826 N N . ASN A 1 118 ? -14.796 -8.874 5.135 1.00 92.44 118 ASN A N 1
ATOM 827 C CA . ASN A 1 118 ? -15.696 -9.995 4.832 1.00 92.44 118 ASN A CA 1
ATOM 828 C C . ASN A 1 118 ? -16.727 -9.667 3.729 1.00 92.44 118 ASN A C 1
ATOM 830 O O . ASN A 1 118 ? -16.971 -10.496 2.855 1.00 92.44 118 ASN A O 1
ATOM 834 N N . LEU A 1 119 ? -17.247 -8.432 3.683 1.00 89.69 119 LEU A N 1
ATOM 835 C CA . LEU A 1 119 ? -18.217 -8.000 2.666 1.00 89.69 119 LEU A CA 1
ATOM 836 C C . LEU A 1 119 ? -17.636 -7.959 1.239 1.00 89.69 119 LEU A C 1
ATOM 838 O O . LEU A 1 119 ? -18.399 -7.932 0.271 1.00 89.69 119 LEU A O 1
ATOM 842 N N . GLY A 1 120 ? -16.308 -7.990 1.088 1.00 84.94 120 GLY A N 1
ATOM 843 C CA . GLY A 1 120 ? -15.625 -8.115 -0.201 1.00 84.94 120 GLY A CA 1
ATOM 844 C C . GLY A 1 120 ? -15.640 -9.531 -0.796 1.00 84.94 120 GLY A C 1
ATOM 845 O O . GLY A 1 120 ? -15.313 -9.693 -1.972 1.00 84.94 120 GLY A O 1
ATOM 846 N N . ARG A 1 121 ? -16.023 -10.556 -0.020 1.00 85.44 121 ARG A N 1
ATOM 847 C CA . ARG A 1 121 ? -16.169 -11.949 -0.487 1.00 85.44 121 ARG A CA 1
ATOM 848 C C . ARG A 1 121 ? -17.419 -12.105 -1.363 1.00 85.44 121 ARG A C 1
ATOM 850 O O . ARG A 1 121 ? -18.221 -11.183 -1.483 1.00 85.44 121 ARG A O 1
ATOM 857 N N . GLY A 1 122 ? -17.623 -13.275 -1.973 1.00 80.81 122 GLY A N 1
ATOM 858 C CA . GLY A 1 122 ? -18.903 -13.598 -2.624 1.00 80.81 122 GLY A CA 1
ATOM 859 C C . GLY A 1 122 ? -19.999 -13.843 -1.578 1.00 80.81 122 GLY A C 1
ATOM 860 O O . GLY A 1 122 ? -20.941 -13.062 -1.430 1.00 80.81 122 GLY A O 1
ATOM 861 N N . CYS A 1 123 ? -19.792 -14.894 -0.789 1.00 87.62 123 CYS A N 1
ATOM 862 C CA . CYS A 1 123 ? -20.607 -15.324 0.348 1.00 87.62 123 CYS A CA 1
ATOM 863 C C . CYS A 1 123 ? -19.759 -15.360 1.641 1.00 87.62 123 CYS A C 1
ATOM 865 O O . CYS A 1 123 ? -18.639 -14.851 1.637 1.00 87.62 123 CYS A O 1
ATOM 867 N N . LEU A 1 124 ? -20.277 -15.921 2.746 1.00 91.38 124 LEU A N 1
ATOM 868 C CA . LEU A 1 124 ? -19.729 -15.727 4.107 1.00 91.38 124 LEU A CA 1
ATOM 869 C C . LEU A 1 124 ? -19.537 -14.238 4.443 1.00 91.38 124 LEU A C 1
ATOM 871 O O . LEU A 1 124 ? -18.449 -13.764 4.777 1.00 91.38 124 LEU A O 1
ATOM 875 N N . ASN A 1 125 ? -20.645 -13.517 4.291 1.00 92.75 125 ASN A N 1
ATOM 876 C CA . ASN A 1 125 ? -20.787 -12.109 4.618 1.00 92.75 125 ASN A CA 1
ATOM 877 C C . ASN A 1 125 ? -21.433 -11.998 6.001 1.00 92.75 125 ASN A C 1
ATOM 879 O O . ASN A 1 125 ? -22.327 -12.782 6.326 1.00 92.75 125 ASN A O 1
ATOM 883 N N . MET A 1 126 ? -21.010 -11.012 6.780 1.00 94.12 126 MET A N 1
ATOM 884 C CA . MET A 1 126 ? -21.526 -10.727 8.108 1.00 94.12 126 MET A CA 1
ATOM 885 C C . MET A 1 126 ? -21.417 -9.225 8.365 1.00 94.12 126 MET A C 1
ATOM 887 O O . MET A 1 126 ? -20.341 -8.637 8.235 1.00 94.12 126 MET A O 1
ATOM 891 N N . ASP A 1 127 ? -22.524 -8.597 8.746 1.00 91.81 127 ASP A N 1
ATOM 892 C CA . ASP A 1 127 ? -22.487 -7.237 9.269 1.00 91.81 127 ASP A CA 1
ATOM 893 C C . ASP A 1 127 ? -22.137 -7.250 10.763 1.00 91.81 127 ASP A C 1
ATOM 895 O O . ASP A 1 127 ? -22.509 -8.167 11.498 1.00 91.81 127 ASP A O 1
ATOM 899 N N . ILE A 1 128 ? -21.445 -6.215 11.239 1.00 92.25 128 ILE A N 1
ATOM 900 C CA . ILE A 1 128 ? -20.989 -6.150 12.632 1.00 92.25 128 ILE A CA 1
ATOM 901 C C . ILE A 1 128 ? -22.153 -6.144 13.641 1.00 92.25 128 ILE A C 1
ATOM 903 O O . ILE A 1 128 ? -21.997 -6.627 14.762 1.00 92.25 128 ILE A O 1
ATOM 907 N N . SER A 1 129 ? -23.343 -5.663 13.251 1.00 87.44 129 SER A N 1
ATOM 908 C CA . SER A 1 129 ? -24.546 -5.701 14.099 1.00 87.44 129 SER A CA 1
ATOM 909 C C . SER A 1 129 ? -25.077 -7.118 14.354 1.00 87.44 129 SER A C 1
ATOM 911 O O . SER A 1 129 ? -25.855 -7.315 15.290 1.00 87.44 129 SER A O 1
ATOM 913 N N . GLN A 1 130 ? -24.644 -8.101 13.555 1.00 91.69 130 GLN A N 1
ATOM 914 C CA . GLN A 1 130 ? -25.032 -9.510 13.657 1.00 91.69 130 GLN A CA 1
ATOM 915 C C . GLN A 1 130 ? -24.109 -10.320 14.580 1.00 91.69 130 GLN A C 1
ATOM 917 O O . GLN A 1 130 ? -24.375 -11.498 14.820 1.00 91.69 130 GLN A O 1
ATOM 922 N N . VAL A 1 131 ? -23.025 -9.722 15.094 1.00 93.25 131 VAL A N 1
ATOM 923 C CA . VAL A 1 131 ? -22.135 -10.379 16.062 1.00 93.25 131 VAL A CA 1
ATOM 924 C C . VAL A 1 131 ? -22.881 -10.587 17.379 1.00 93.25 131 VAL A C 1
ATOM 926 O O . VAL A 1 131 ? -23.527 -9.672 17.895 1.00 93.25 131 VAL A O 1
ATOM 929 N N . ASP A 1 132 ? -22.792 -11.799 17.932 1.00 90.94 132 ASP A N 1
ATOM 930 C CA . ASP A 1 132 ? -23.474 -12.152 19.176 1.00 90.94 132 ASP A CA 1
ATOM 931 C C . ASP A 1 132 ? -23.048 -11.226 20.332 1.00 90.94 132 ASP A C 1
ATOM 933 O O . ASP A 1 132 ? -21.867 -11.023 20.623 1.00 90.94 132 ASP A O 1
ATOM 937 N N . LYS A 1 133 ? -24.039 -10.679 21.036 1.00 89.25 133 LYS A N 1
ATOM 938 C CA . LYS A 1 133 ? -23.842 -9.800 22.193 1.00 89.25 133 LYS A CA 1
ATOM 939 C C . LYS A 1 133 ? -23.344 -10.558 23.434 1.00 89.25 133 LYS A C 1
ATOM 941 O O . LYS A 1 133 ? -23.029 -9.915 24.431 1.00 89.25 133 LYS A O 1
ATOM 946 N N . SER A 1 134 ? -23.257 -11.894 23.384 1.00 91.69 134 SER A N 1
ATOM 947 C CA . SER A 1 134 ? -22.643 -12.742 24.420 1.00 91.69 134 SER A CA 1
ATOM 948 C C . SER A 1 134 ? -21.103 -12.719 24.427 1.00 91.69 134 SER A C 1
ATOM 950 O O . SER A 1 134 ? -20.474 -13.187 25.386 1.00 91.69 134 SER A O 1
ATOM 952 N N . TYR A 1 135 ? -20.464 -12.173 23.387 1.00 95.56 135 TYR A N 1
ATOM 953 C CA . TYR A 1 135 ? -19.034 -11.866 23.417 1.00 95.56 135 TYR A CA 1
ATOM 954 C C . TYR A 1 135 ? -18.754 -10.718 24.403 1.00 95.56 135 TYR A C 1
ATOM 956 O O . TYR A 1 135 ? -19.519 -9.767 24.506 1.00 95.56 135 TYR A O 1
ATOM 964 N N . THR A 1 136 ? -17.643 -10.773 25.141 1.00 95.94 136 THR A N 1
ATOM 965 C CA . THR A 1 136 ? -17.211 -9.665 26.011 1.00 95.94 136 THR A CA 1
ATOM 966 C C . THR A 1 136 ? -16.292 -8.682 25.284 1.00 95.94 136 THR A C 1
ATOM 968 O O . THR A 1 136 ? -16.205 -7.521 25.684 1.00 95.94 136 THR A O 1
ATOM 971 N N . HIS A 1 137 ? -15.639 -9.113 24.196 1.00 96.81 137 HIS A N 1
ATOM 972 C CA . HIS A 1 137 ? -14.764 -8.286 23.356 1.00 96.81 137 HIS A CA 1
ATOM 973 C C . HIS A 1 137 ? -14.976 -8.601 21.861 1.00 96.81 137 HIS A C 1
ATOM 975 O O . HIS A 1 137 ? -15.072 -9.767 21.479 1.00 96.81 137 HIS A O 1
ATOM 981 N N . ILE A 1 138 ? -14.991 -7.574 21.009 1.00 97.88 138 ILE A N 1
ATOM 982 C CA . ILE A 1 138 ? -14.958 -7.683 19.543 1.00 97.88 138 ILE A CA 1
ATOM 983 C C . ILE A 1 138 ? -13.660 -7.038 19.052 1.00 97.88 138 ILE A C 1
ATOM 985 O O . ILE A 1 138 ? -13.436 -5.850 19.282 1.00 97.88 138 ILE A O 1
ATOM 989 N N . HIS A 1 139 ? -12.822 -7.821 18.378 1.00 97.88 139 HIS A N 1
ATOM 990 C CA . HIS A 1 139 ? -11.570 -7.402 17.753 1.00 97.88 139 HIS A CA 1
ATOM 991 C C . HIS A 1 139 ? -11.803 -7.177 16.261 1.00 97.88 139 HIS A C 1
ATOM 993 O O . HIS A 1 139 ? -11.983 -8.123 15.494 1.00 97.88 139 HIS A O 1
ATOM 999 N N . PHE A 1 140 ? -11.814 -5.914 15.849 1.00 97.56 140 PHE A N 1
ATOM 1000 C CA . PHE A 1 140 ? -11.983 -5.527 14.457 1.00 97.56 140 PHE A CA 1
ATOM 1001 C C . PHE A 1 140 ? -10.653 -5.638 13.708 1.00 97.56 140 PHE A C 1
ATOM 1003 O O . PHE A 1 140 ? -9.709 -4.895 13.991 1.00 97.56 140 PHE A O 1
ATOM 1010 N N . ALA A 1 141 ? -10.588 -6.563 12.754 1.00 93.69 141 ALA A N 1
ATOM 1011 C CA . ALA A 1 141 ? -9.400 -6.893 11.980 1.00 93.69 141 ALA A CA 1
ATOM 1012 C C . ALA A 1 141 ? -9.555 -6.383 10.530 1.00 93.69 141 ALA A C 1
ATOM 1014 O O . ALA A 1 141 ? -10.417 -6.857 9.806 1.00 93.69 141 ALA A O 1
ATOM 1015 N N . PHE A 1 142 ? -8.783 -5.419 10.027 1.00 90.81 142 PHE A N 1
ATOM 1016 C CA . PHE A 1 142 ? -7.708 -4.667 10.676 1.00 90.81 142 PHE A CA 1
ATOM 1017 C C . PHE A 1 142 ? -7.775 -3.179 10.319 1.00 90.81 142 PHE A C 1
ATOM 1019 O O . PHE A 1 142 ? -8.144 -2.807 9.204 1.00 90.81 142 PHE A O 1
ATOM 1026 N N . GLY A 1 143 ? -7.333 -2.335 11.251 1.00 87.38 143 GLY A N 1
ATOM 1027 C CA . GLY A 1 143 ? -6.905 -0.974 10.938 1.00 87.38 143 GLY A CA 1
ATOM 1028 C C . GLY A 1 143 ? -5.527 -0.997 10.273 1.00 87.38 143 GLY A C 1
ATOM 1029 O O . GLY A 1 143 ? -4.634 -1.736 10.700 1.00 87.38 143 GLY A O 1
ATOM 1030 N N . GLN A 1 144 ? -5.342 -0.185 9.236 1.00 86.44 144 GLN A N 1
ATOM 1031 C CA . GLN A 1 144 ? -4.050 0.013 8.583 1.00 86.44 144 GLN A CA 1
ATOM 1032 C C . GLN A 1 144 ? -3.333 1.232 9.170 1.00 86.44 144 GLN A C 1
ATOM 1034 O O . GLN A 1 144 ? -3.957 2.198 9.609 1.00 86.44 144 GLN A O 1
ATOM 1039 N N . ILE A 1 145 ? -2.001 1.171 9.188 1.00 85.44 145 ILE A N 1
ATOM 1040 C CA . ILE A 1 145 ? -1.135 2.256 9.655 1.00 85.44 145 ILE A CA 1
ATOM 1041 C C . ILE A 1 145 ? -0.418 2.830 8.437 1.00 85.44 145 ILE A C 1
ATOM 1043 O O . ILE A 1 145 ? 0.310 2.116 7.747 1.00 85.44 145 ILE A O 1
ATOM 1047 N N . LYS A 1 146 ? -0.599 4.126 8.203 1.00 84.12 146 LYS A N 1
ATOM 1048 C CA . LYS A 1 146 ? 0.065 4.877 7.137 1.00 84.12 146 LYS A CA 1
ATOM 1049 C C . LYS A 1 146 ? 1.552 5.110 7.445 1.00 84.12 146 LYS A C 1
ATOM 1051 O O . LYS A 1 146 ? 1.943 5.120 8.614 1.00 84.12 146 LYS A O 1
ATOM 1056 N N . PRO A 1 147 ? 2.388 5.428 6.436 1.00 83.75 147 PRO A N 1
ATOM 1057 C CA . PRO A 1 147 ? 3.786 5.822 6.650 1.00 83.75 147 PRO A CA 1
ATOM 1058 C C . PRO A 1 147 ? 3.975 7.053 7.556 1.00 83.75 147 PRO A C 1
ATOM 1060 O O . PRO A 1 147 ? 5.031 7.212 8.161 1.00 83.75 147 PRO A O 1
ATOM 1063 N N . ASP A 1 148 ? 2.960 7.919 7.678 1.00 83.75 148 ASP A N 1
ATOM 1064 C CA . ASP A 1 148 ? 2.950 9.077 8.587 1.00 83.75 148 ASP A CA 1
ATOM 1065 C C . ASP A 1 148 ? 2.521 8.736 10.033 1.00 83.75 148 ASP A C 1
ATOM 1067 O O . ASP A 1 148 ? 2.513 9.631 10.886 1.00 83.75 148 ASP A O 1
ATOM 1071 N N . PHE A 1 149 ? 2.226 7.457 10.304 1.00 88.31 149 PHE A N 1
ATOM 1072 C CA . PHE A 1 149 ? 1.616 6.879 11.509 1.00 88.31 149 PHE A CA 1
ATOM 1073 C C . PHE A 1 149 ? 0.137 7.219 11.757 1.00 88.31 149 PHE A C 1
ATOM 1075 O O . PHE A 1 149 ? -0.386 6.894 12.824 1.00 88.31 149 PHE A O 1
ATOM 1082 N N . GLY A 1 150 ? -0.565 7.837 10.805 1.00 83.81 150 GLY A N 1
ATOM 1083 C CA . GLY A 1 150 ? -2.026 7.934 10.835 1.00 83.81 150 GLY A CA 1
ATOM 1084 C C . GLY A 1 150 ? -2.701 6.576 10.602 1.00 83.81 150 GLY A C 1
ATOM 1085 O O . GLY A 1 150 ? -2.071 5.636 10.121 1.00 83.81 150 GLY A O 1
ATOM 1086 N N . ILE A 1 151 ? -3.987 6.480 10.935 1.00 84.56 151 ILE A N 1
ATOM 1087 C CA . ILE A 1 151 ? -4.783 5.249 10.810 1.00 84.56 151 ILE A CA 1
ATOM 1088 C C . ILE A 1 151 ? -5.783 5.389 9.662 1.00 84.56 151 ILE A C 1
ATOM 1090 O O . ILE A 1 151 ? -6.380 6.453 9.492 1.00 84.56 151 ILE A O 1
ATOM 1094 N N . GLU A 1 152 ? -5.953 4.320 8.888 1.00 82.50 152 GLU A N 1
ATOM 1095 C CA . GLU A 1 152 ? -6.917 4.212 7.788 1.00 82.50 152 GLU A CA 1
ATOM 1096 C C . GLU A 1 152 ? -7.505 2.792 7.691 1.00 82.50 152 GLU A C 1
ATOM 1098 O O . GLU A 1 152 ? -7.090 1.881 8.413 1.00 82.50 152 GLU A O 1
ATOM 1103 N N . PHE A 1 153 ? -8.474 2.596 6.797 1.00 83.12 153 PHE A N 1
ATOM 1104 C CA . PHE A 1 153 ? -9.076 1.295 6.497 1.00 83.12 153 PHE A CA 1
ATOM 1105 C C . PHE A 1 153 ? -8.887 0.961 5.018 1.00 83.12 153 PHE A C 1
ATOM 1107 O O . PHE A 1 153 ? -8.815 1.854 4.179 1.00 83.12 153 PHE A O 1
ATOM 1114 N N . GLN A 1 154 ? -8.796 -0.333 4.704 1.00 80.19 154 GLN A N 1
ATOM 1115 C CA . GLN A 1 154 ? -8.403 -0.804 3.372 1.00 80.19 154 GLN A CA 1
ATOM 1116 C C . GLN A 1 154 ? -9.394 -0.424 2.258 1.00 80.19 154 GLN A C 1
ATOM 1118 O O . GLN A 1 154 ? -8.981 -0.214 1.120 1.00 80.19 154 GLN A O 1
ATOM 1123 N N . ASP A 1 155 ? -10.690 -0.385 2.570 1.00 79.00 155 ASP A N 1
ATOM 1124 C CA . ASP A 1 155 ? -11.759 -0.059 1.630 1.00 79.00 155 ASP A CA 1
ATOM 1125 C C . ASP A 1 155 ? -12.991 0.544 2.340 1.00 79.00 155 ASP A C 1
ATOM 1127 O O . ASP A 1 155 ? -13.014 0.758 3.561 1.00 79.00 155 ASP A O 1
ATOM 1131 N N . SER A 1 156 ? -14.031 0.849 1.558 1.00 77.81 156 SER A N 1
ATOM 1132 C CA . SER A 1 156 ? -15.289 1.406 2.061 1.00 77.81 156 SER A CA 1
ATOM 1133 C C . SER A 1 156 ? -16.120 0.415 2.883 1.00 77.81 156 SER A C 1
ATOM 1135 O O . SER A 1 156 ? -16.872 0.861 3.749 1.00 77.81 156 SER A O 1
ATOM 1137 N N . TYR A 1 157 ? -15.962 -0.902 2.694 1.00 84.88 157 TYR A N 1
ATOM 1138 C CA . TYR A 1 157 ? -16.626 -1.906 3.531 1.00 84.88 157 TYR A CA 1
ATOM 1139 C C . TYR A 1 157 ? -16.036 -1.914 4.938 1.00 84.88 157 TYR A C 1
ATOM 1141 O O . TYR A 1 157 ? -16.780 -1.783 5.908 1.00 84.88 157 TYR A O 1
ATOM 1149 N N . ALA A 1 158 ? -14.708 -1.980 5.052 1.00 87.81 158 ALA A N 1
ATOM 1150 C CA . ALA A 1 158 ? -14.012 -1.905 6.331 1.00 87.81 158 ALA A CA 1
ATOM 1151 C C . ALA A 1 158 ? -14.304 -0.577 7.050 1.00 87.81 158 ALA A C 1
ATOM 1153 O O . ALA A 1 158 ? -14.537 -0.566 8.257 1.00 87.81 158 ALA A O 1
ATOM 1154 N N . SER A 1 159 ? -14.368 0.529 6.301 1.00 82.44 159 SER A N 1
ATOM 1155 C CA . SER A 1 159 ? -14.725 1.850 6.843 1.00 82.44 159 SER A CA 1
ATOM 1156 C C . SER A 1 159 ? -16.151 1.877 7.414 1.00 82.44 159 SER A C 1
ATOM 1158 O O . SER A 1 159 ? -16.351 2.328 8.541 1.00 82.44 159 SER A O 1
ATOM 1160 N N . TYR A 1 160 ? -17.134 1.351 6.672 1.00 84.00 160 TYR A N 1
ATOM 1161 C CA . TYR A 1 160 ? -18.524 1.236 7.125 1.00 84.00 160 TYR A CA 1
ATOM 1162 C C . TYR A 1 160 ? -18.658 0.324 8.350 1.00 84.00 160 TYR A C 1
ATOM 1164 O O . TYR A 1 160 ? -19.250 0.719 9.352 1.00 84.00 160 TYR A O 1
ATOM 1172 N N . LEU A 1 161 ? -18.078 -0.878 8.302 1.00 90.00 161 LEU A N 1
ATOM 1173 C CA . LEU A 1 161 ? -18.170 -1.853 9.390 1.00 90.00 161 LEU A CA 1
ATOM 1174 C C . LEU A 1 161 ? -17.504 -1.336 10.673 1.00 90.00 161 LEU A C 1
ATOM 1176 O O . LEU A 1 161 ? -18.003 -1.595 11.768 1.00 90.00 161 LEU A O 1
ATOM 1180 N N . PHE A 1 162 ? -16.418 -0.564 10.560 1.00 90.00 162 PHE A N 1
ATOM 1181 C CA . PHE A 1 162 ? -15.810 0.098 11.712 1.00 90.00 162 PHE A CA 1
ATOM 1182 C C . PHE A 1 162 ? -16.692 1.229 12.269 1.00 90.00 162 PHE A C 1
ATOM 1184 O O . PHE A 1 162 ? -16.868 1.320 13.483 1.00 90.00 162 PHE A O 1
ATOM 1191 N N . ASP A 1 163 ? -17.306 2.060 11.422 1.00 82.12 163 ASP A N 1
ATOM 1192 C CA . ASP A 1 163 ? -18.293 3.056 11.866 1.00 82.12 163 ASP A CA 1
ATOM 1193 C C . ASP A 1 163 ? -19.461 2.390 12.624 1.00 82.12 163 ASP A C 1
ATOM 1195 O O . ASP A 1 163 ? -19.770 2.787 13.754 1.00 82.12 163 ASP A O 1
ATOM 1199 N N . GLN A 1 164 ? -20.031 1.310 12.079 1.00 83.69 164 GLN A N 1
ATOM 1200 C CA . GLN A 1 164 ? -21.065 0.520 12.754 1.00 83.69 164 GLN A CA 1
ATOM 1201 C C . GLN A 1 164 ? -20.566 -0.091 14.078 1.00 83.69 164 GLN A C 1
ATOM 1203 O O . GLN A 1 164 ? -21.280 -0.026 15.081 1.00 83.69 164 GLN A O 1
ATOM 1208 N N . LEU A 1 165 ? -19.321 -0.582 14.147 1.00 90.25 165 LEU A N 1
ATOM 1209 C CA . LEU A 1 165 ? -18.702 -1.038 15.398 1.00 90.25 165 LEU A CA 1
ATOM 1210 C C . LEU A 1 165 ? -18.697 0.081 16.449 1.00 90.25 165 LEU A C 1
ATOM 1212 O O . LEU A 1 165 ? -19.089 -0.151 17.593 1.00 90.25 165 LEU A O 1
ATOM 1216 N N . THR A 1 166 ? -18.304 1.311 16.088 1.00 84.50 166 THR A N 1
ATOM 1217 C CA . THR A 1 166 ? -18.310 2.428 17.053 1.00 84.50 166 THR A CA 1
ATOM 1218 C C . THR A 1 166 ? -19.713 2.745 17.581 1.00 84.50 166 THR A C 1
ATOM 1220 O O . THR A 1 166 ? -19.834 3.229 18.709 1.00 84.50 166 THR A O 1
ATOM 1223 N N . LYS A 1 167 ? -20.775 2.427 16.830 1.00 81.19 167 LYS A N 1
ATOM 1224 C CA . LYS A 1 167 ? -22.180 2.634 17.222 1.00 81.19 167 LYS A CA 1
ATOM 1225 C C . LYS A 1 167 ? -22.715 1.577 18.193 1.00 81.19 167 LYS A C 1
ATOM 1227 O O . LYS A 1 167 ? -23.704 1.851 18.869 1.00 81.19 167 LYS A O 1
ATOM 1232 N N . LEU A 1 168 ? -22.035 0.436 18.361 1.00 83.69 168 LEU A N 1
ATOM 1233 C CA . LEU A 1 168 ? -22.369 -0.606 19.349 1.00 83.69 168 LEU A CA 1
ATOM 1234 C C . LEU A 1 168 ? -22.018 -0.181 20.793 1.00 83.69 168 LEU A C 1
ATOM 1236 O O . LEU A 1 168 ? -21.193 -0.788 21.473 1.00 83.69 168 LEU A O 1
ATOM 1240 N N . ARG A 1 169 ? -22.634 0.903 21.272 1.00 76.25 169 ARG A N 1
ATOM 1241 C CA . ARG A 1 169 ? -22.551 1.358 22.669 1.00 76.25 169 ARG A CA 1
ATOM 1242 C C . ARG A 1 169 ? -23.368 0.398 23.557 1.00 76.25 169 ARG A C 1
ATOM 1244 O O . ARG A 1 169 ? -24.406 -0.099 23.130 1.00 76.25 169 ARG A O 1
ATOM 1251 N N . ASN A 1 170 ? -22.925 0.168 24.797 1.00 79.94 170 ASN A N 1
ATOM 1252 C CA . ASN A 1 170 ? -23.548 -0.751 25.773 1.00 79.94 170 ASN A CA 1
ATOM 1253 C C . ASN A 1 170 ? -23.537 -2.244 25.365 1.00 79.94 170 ASN A C 1
ATOM 1255 O O . ASN A 1 170 ? -24.504 -2.965 25.605 1.00 79.94 170 ASN A O 1
ATOM 1259 N N . GLY A 1 171 ? -22.446 -2.706 24.749 1.00 86.50 171 GLY A N 1
ATOM 1260 C CA . GLY A 1 171 ? -22.251 -4.098 24.331 1.00 86.50 171 GLY A CA 1
ATOM 1261 C C . GLY A 1 171 ? -20.834 -4.618 24.624 1.00 86.50 171 GLY A C 1
ATOM 1262 O O . GLY A 1 171 ? -20.196 -4.137 25.565 1.00 86.50 171 GLY A O 1
ATOM 1263 N N . PRO A 1 172 ? -20.328 -5.580 23.828 1.00 93.94 172 PRO A N 1
ATOM 1264 C CA . PRO A 1 172 ? -18.949 -6.064 23.918 1.00 93.94 172 PRO A CA 1
ATOM 1265 C C . PRO A 1 172 ? -17.938 -4.915 23.778 1.00 93.94 172 PRO A C 1
ATOM 1267 O O . PRO A 1 172 ? -18.180 -3.964 23.032 1.00 93.94 172 PRO A O 1
ATOM 1270 N N . LYS A 1 173 ? -16.771 -5.008 24.430 1.00 95.75 173 LYS A N 1
ATOM 1271 C CA . LYS A 1 173 ? -15.695 -4.018 24.251 1.00 95.75 173 LYS A CA 1
ATOM 1272 C C . LYS A 1 173 ? -15.194 -4.033 22.811 1.00 95.75 173 LYS A C 1
ATOM 1274 O O . LYS A 1 173 ? -14.812 -5.082 22.298 1.00 95.75 173 LYS A O 1
ATOM 1279 N N . ARG A 1 174 ? -15.148 -2.866 22.180 1.00 96.56 174 ARG A N 1
ATOM 1280 C CA . ARG A 1 174 ? -14.761 -2.687 20.777 1.00 96.56 174 ARG A CA 1
ATOM 1281 C C . ARG A 1 174 ? -13.268 -2.403 20.709 1.00 96.56 174 ARG A C 1
ATOM 1283 O O . ARG A 1 174 ? -12.822 -1.350 21.160 1.00 96.56 174 ARG A O 1
ATOM 1290 N N . VAL A 1 175 ? -12.501 -3.345 20.181 1.00 97.88 175 VAL A N 1
ATOM 1291 C CA . VAL A 1 175 ? -11.039 -3.304 20.107 1.00 97.88 175 VAL A CA 1
ATOM 1292 C C . VAL A 1 175 ? -10.629 -3.217 18.640 1.00 97.88 175 VAL A C 1
ATOM 1294 O O . VAL A 1 175 ? -11.115 -3.992 17.821 1.00 97.88 175 VAL A O 1
ATOM 1297 N N . LEU A 1 176 ? -9.745 -2.280 18.289 1.00 97.75 176 LEU A N 1
ATOM 1298 C CA . LEU A 1 176 ? -9.185 -2.203 16.936 1.00 97.75 176 LEU A CA 1
ATOM 1299 C C . LEU A 1 176 ? -7.857 -2.965 16.867 1.00 97.75 176 LEU A C 1
ATOM 1301 O O . LEU A 1 176 ? -6.900 -2.594 17.549 1.00 97.75 176 LEU A O 1
ATOM 1305 N N . SER A 1 177 ? -7.794 -4.000 16.030 1.00 96.56 177 SER A N 1
ATOM 1306 C CA . SER A 1 177 ? -6.566 -4.750 15.761 1.00 96.56 177 SER A CA 1
ATOM 1307 C C . SER A 1 177 ? -5.777 -4.118 14.613 1.00 96.56 177 SER A C 1
ATOM 1309 O O . SER A 1 177 ? -6.329 -3.826 13.551 1.00 96.56 177 SER A O 1
ATOM 1311 N N . PHE A 1 178 ? -4.465 -3.970 14.789 1.00 92.50 178 PHE A N 1
ATOM 1312 C CA . PHE A 1 178 ? -3.530 -3.516 13.755 1.00 92.50 178 PHE A CA 1
ATOM 1313 C C . PHE A 1 178 ? -2.595 -4.658 13.333 1.00 92.50 178 PHE A C 1
ATOM 1315 O O . PHE A 1 178 ? -1.978 -5.292 14.191 1.00 92.50 178 PHE A O 1
ATOM 1322 N N . GLY A 1 179 ? -2.432 -4.885 12.023 1.00 83.31 179 GLY A N 1
ATOM 1323 C CA . GLY A 1 179 ? -1.492 -5.869 11.465 1.00 83.31 179 GLY A CA 1
ATOM 1324 C C . GLY A 1 179 ? -2.148 -7.016 10.688 1.00 83.31 179 GLY A C 1
ATOM 1325 O O . GLY A 1 179 ? -2.893 -6.767 9.744 1.00 83.31 179 GLY A O 1
ATOM 1326 N N . GLY A 1 180 ? -1.801 -8.257 11.040 1.00 72.69 180 GLY A N 1
ATOM 1327 C CA . GLY A 1 180 ? -2.241 -9.491 10.383 1.00 72.69 180 GLY A CA 1
ATOM 1328 C C . GLY A 1 180 ? -1.414 -9.899 9.155 1.00 72.69 180 GLY A C 1
ATOM 1329 O O . GLY A 1 180 ? -0.764 -9.074 8.506 1.00 72.69 180 GLY A O 1
ATOM 1330 N N . TRP A 1 181 ? -1.486 -11.185 8.789 1.00 61.22 181 TRP A N 1
ATOM 1331 C CA . TRP A 1 181 ? -0.730 -11.809 7.683 1.00 61.22 181 TRP A CA 1
ATOM 1332 C C . TRP A 1 181 ? -0.889 -11.144 6.296 1.00 61.22 181 TRP A C 1
ATOM 1334 O O . TRP A 1 181 ? -0.061 -11.338 5.410 1.00 61.22 181 TRP A O 1
ATOM 1344 N N . ALA A 1 182 ? -1.928 -10.339 6.058 1.00 54.66 182 ALA A N 1
ATOM 1345 C CA . ALA A 1 182 ? -2.060 -9.580 4.807 1.00 54.66 182 ALA A CA 1
ATOM 1346 C C . ALA A 1 182 ? -1.226 -8.282 4.781 1.00 54.66 182 ALA A C 1
ATOM 1348 O O . ALA A 1 182 ? -0.958 -7.763 3.693 1.00 54.66 182 ALA A O 1
ATOM 1349 N N . PHE A 1 183 ? -0.826 -7.775 5.952 1.00 50.44 183 PHE A N 1
ATOM 1350 C CA . PHE A 1 183 ? -0.160 -6.486 6.160 1.00 50.44 183 PHE A CA 1
ATOM 1351 C C . PHE A 1 183 ? 1.291 -6.664 6.632 1.00 50.44 183 PHE A C 1
ATOM 1353 O O . PHE A 1 183 ? 2.196 -6.026 6.104 1.00 50.44 183 PHE A O 1
ATOM 1360 N N . THR A 1 184 ? 1.558 -7.565 7.580 1.00 49.31 184 THR A N 1
ATOM 1361 C CA . THR A 1 184 ? 2.894 -7.690 8.189 1.00 49.31 184 THR A CA 1
ATOM 1362 C C . THR A 1 184 ? 3.984 -8.302 7.297 1.00 49.31 184 THR A C 1
ATOM 1364 O O . THR A 1 184 ? 5.127 -7.885 7.475 1.00 49.31 184 THR A O 1
ATOM 1367 N N . PRO A 1 185 ? 3.716 -9.207 6.326 1.00 44.53 185 PRO A N 1
ATOM 1368 C CA . PRO A 1 185 ? 4.757 -9.792 5.481 1.00 44.53 185 PRO A CA 1
ATOM 1369 C C . PRO A 1 185 ? 4.837 -9.190 4.066 1.00 44.53 185 PRO A C 1
ATOM 1371 O O . PRO A 1 185 ? 5.724 -9.562 3.299 1.00 44.53 185 PRO A O 1
ATOM 1374 N N . LYS A 1 186 ? 3.935 -8.272 3.682 1.00 52.06 186 LYS A N 1
ATOM 1375 C CA . LYS A 1 186 ? 4.018 -7.584 2.381 1.00 52.06 186 LYS A CA 1
ATOM 1376 C C . LYS A 1 186 ? 5.079 -6.483 2.434 1.00 52.06 186 LYS A C 1
ATOM 1378 O O . LYS A 1 186 ? 5.082 -5.660 3.350 1.00 52.06 186 LYS A O 1
ATOM 1383 N N . SER A 1 187 ? 5.943 -6.441 1.420 1.00 48.84 187 SER A N 1
ATOM 1384 C CA . SER A 1 187 ? 7.149 -5.596 1.372 1.00 48.84 187 SER A CA 1
ATOM 1385 C C . SER A 1 187 ? 6.902 -4.099 1.606 1.00 48.84 187 SER A C 1
ATOM 1387 O O . SER A 1 187 ? 7.747 -3.438 2.203 1.00 48.84 187 SER A O 1
ATOM 1389 N N . SER A 1 188 ? 5.745 -3.570 1.197 1.00 50.94 188 SER A N 1
ATOM 1390 C CA . SER A 1 188 ? 5.369 -2.160 1.371 1.00 50.94 188 SER A CA 1
ATOM 1391 C C . SER A 1 188 ? 4.954 -1.775 2.799 1.00 50.94 188 SER A C 1
ATOM 1393 O O . SER A 1 188 ? 5.089 -0.614 3.173 1.00 50.94 188 SER A O 1
ATOM 1395 N N . PHE A 1 189 ? 4.454 -2.721 3.601 1.00 57.22 189 PHE A N 1
ATOM 1396 C CA . PHE A 1 189 ? 3.842 -2.453 4.915 1.00 57.22 189 PHE A CA 1
ATOM 1397 C C . PHE A 1 189 ? 4.678 -2.980 6.091 1.00 57.22 189 PHE A C 1
ATOM 1399 O O . PHE A 1 189 ? 4.698 -2.378 7.166 1.00 57.22 189 PHE A O 1
ATOM 1406 N N . TYR A 1 190 ? 5.466 -4.033 5.860 1.00 63.91 190 TYR A N 1
ATOM 1407 C CA . TYR A 1 190 ? 6.478 -4.560 6.779 1.00 63.91 190 TYR A CA 1
ATOM 1408 C C . TYR A 1 190 ? 7.352 -3.506 7.506 1.00 63.91 190 TYR A C 1
ATOM 1410 O O . TYR A 1 190 ? 7.519 -3.623 8.727 1.00 63.91 190 TYR A O 1
ATOM 1418 N N . PRO A 1 191 ? 7.906 -2.462 6.843 1.00 71.62 191 PRO A N 1
ATOM 1419 C CA . PRO A 1 191 ? 8.744 -1.485 7.536 1.00 71.62 191 PRO A CA 1
ATOM 1420 C C . PRO A 1 191 ? 7.963 -0.554 8.474 1.00 71.62 191 PRO A C 1
ATOM 1422 O O . PRO A 1 191 ? 8.590 0.094 9.307 1.00 71.62 191 PRO A O 1
ATOM 1425 N N . ILE A 1 192 ? 6.629 -0.464 8.383 1.00 76.62 192 ILE A N 1
ATOM 1426 C CA . ILE A 1 192 ? 5.845 0.552 9.105 1.00 76.62 192 ILE A CA 1
ATOM 1427 C C . ILE A 1 192 ? 5.854 0.290 10.614 1.00 76.62 192 ILE A C 1
ATOM 1429 O O . ILE A 1 192 ? 6.242 1.178 11.374 1.00 76.62 192 ILE A O 1
ATOM 1433 N N . PHE A 1 193 ? 5.541 -0.933 11.061 1.00 80.50 193 PHE A N 1
ATOM 1434 C CA . PHE A 1 193 ? 5.665 -1.295 12.482 1.00 80.50 193 PHE A CA 1
ATOM 1435 C C . PHE A 1 193 ? 7.103 -1.149 12.979 1.00 80.50 193 PHE A C 1
ATOM 1437 O O . PHE A 1 193 ? 7.339 -0.557 14.031 1.00 80.50 193 PHE A O 1
ATOM 1444 N N . ARG A 1 194 ? 8.076 -1.636 12.198 1.00 83.81 194 ARG A N 1
ATOM 1445 C CA . ARG A 1 194 ? 9.497 -1.589 12.567 1.00 83.81 194 ARG A CA 1
ATOM 1446 C C . ARG A 1 194 ? 10.036 -0.173 12.672 1.00 83.81 194 ARG A C 1
ATOM 1448 O O . ARG A 1 194 ? 10.869 0.074 13.530 1.00 83.81 194 ARG A O 1
ATOM 1455 N N . ASN A 1 195 ? 9.572 0.755 11.840 1.00 87.44 195 ASN A N 1
ATOM 1456 C CA . ASN A 1 195 ? 9.913 2.166 11.963 1.00 87.44 195 ASN A CA 1
ATOM 1457 C C . ASN A 1 195 ? 9.160 2.817 13.124 1.00 87.44 195 ASN A C 1
ATOM 1459 O O . ASN A 1 195 ? 9.780 3.565 13.871 1.00 87.44 195 ASN A O 1
ATOM 1463 N N . GLY A 1 196 ? 7.878 2.494 13.319 1.00 87.94 196 GLY A N 1
ATOM 1464 C CA . GLY A 1 196 ? 7.038 3.048 14.381 1.00 87.94 196 GLY A CA 1
ATOM 1465 C C . GLY A 1 196 ? 7.525 2.736 15.796 1.00 87.94 196 GLY A C 1
ATOM 1466 O O . GLY A 1 196 ? 7.455 3.608 16.654 1.00 87.94 196 GLY A O 1
ATOM 1467 N N . ILE A 1 197 ? 8.060 1.539 16.058 1.00 90.75 197 ILE A N 1
ATOM 1468 C CA . ILE A 1 197 ? 8.539 1.164 17.404 1.00 90.75 197 ILE A CA 1
ATOM 1469 C C . ILE A 1 197 ? 9.905 1.758 17.778 1.00 90.75 197 ILE A C 1
ATOM 1471 O O . ILE A 1 197 ? 10.266 1.727 18.957 1.00 90.75 197 ILE A O 1
ATOM 1475 N N . LYS A 1 198 ? 10.685 2.281 16.821 1.00 90.50 198 LYS A N 1
ATOM 1476 C CA . LYS A 1 198 ? 12.040 2.802 17.087 1.00 90.50 198 LYS A CA 1
ATOM 1477 C C . LYS A 1 198 ? 12.021 3.990 18.061 1.00 90.50 198 LYS A C 1
ATOM 1479 O O . LYS A 1 198 ? 11.014 4.705 18.106 1.00 90.50 198 LYS A O 1
ATOM 1484 N N . PRO A 1 199 ? 13.101 4.227 18.833 1.00 92.00 199 PRO A N 1
ATOM 1485 C CA . PRO A 1 199 ? 13.179 5.326 19.799 1.00 92.00 199 PRO A CA 1
ATOM 1486 C C . PRO A 1 199 ? 12.767 6.694 19.237 1.00 92.00 199 PRO A C 1
ATOM 1488 O O . PRO A 1 199 ? 12.024 7.416 19.895 1.00 92.00 199 PRO A O 1
ATOM 1491 N N . GLU A 1 200 ? 13.174 7.011 18.008 1.00 93.38 200 GLU A N 1
ATOM 1492 C CA . GLU A 1 200 ? 12.893 8.281 17.330 1.00 93.38 200 GLU A CA 1
ATOM 1493 C C . GLU A 1 200 ? 11.427 8.467 16.887 1.00 93.38 200 GLU A C 1
ATOM 1495 O O . GLU A 1 200 ? 10.989 9.596 16.683 1.00 93.38 200 GLU A O 1
ATOM 1500 N N . ASN A 1 201 ? 10.647 7.385 16.764 1.00 94.94 201 ASN A N 1
ATOM 1501 C CA . ASN A 1 201 ? 9.287 7.412 16.200 1.00 94.94 201 ASN A CA 1
ATOM 1502 C C . ASN A 1 201 ? 8.184 6.997 17.184 1.00 94.94 201 ASN A C 1
ATOM 1504 O O . ASN A 1 201 ? 7.032 7.412 17.017 1.00 94.94 201 ASN A O 1
ATOM 1508 N N . ARG A 1 202 ? 8.511 6.194 18.210 1.00 95.12 202 ARG A N 1
ATOM 1509 C CA . ARG A 1 202 ? 7.527 5.564 19.113 1.00 95.12 202 ARG A CA 1
ATOM 1510 C C . ARG A 1 202 ? 6.587 6.547 19.792 1.00 95.12 202 ARG A C 1
ATOM 1512 O O . ARG A 1 202 ? 5.421 6.222 19.988 1.00 95.12 202 ARG A O 1
ATOM 1519 N N . GLU A 1 203 ? 7.062 7.753 20.088 1.00 97.06 203 GLU A N 1
ATOM 1520 C CA . GLU A 1 203 ? 6.257 8.812 20.696 1.00 97.06 203 GLU A CA 1
ATOM 1521 C C . GLU A 1 203 ? 5.151 9.305 19.756 1.00 97.06 203 GLU A C 1
ATOM 1523 O O . GLU A 1 203 ? 3.983 9.374 20.151 1.00 97.06 203 GLU A O 1
ATOM 1528 N N . LYS A 1 204 ? 5.486 9.564 18.485 1.00 95.88 204 LYS A N 1
ATOM 1529 C CA . LYS A 1 204 ? 4.515 9.958 17.456 1.00 95.88 204 LYS A CA 1
ATOM 1530 C C . LYS A 1 204 ? 3.537 8.819 17.162 1.00 95.88 204 LYS A C 1
ATOM 1532 O O . LYS A 1 204 ? 2.329 9.048 17.115 1.00 95.88 204 LYS A O 1
ATOM 1537 N N . PHE A 1 205 ? 4.045 7.595 17.012 1.00 95.88 205 PHE A N 1
ATOM 1538 C CA . PHE A 1 205 ? 3.230 6.421 16.697 1.00 95.88 205 PHE A CA 1
ATOM 1539 C C . PHE A 1 205 ? 2.233 6.089 17.821 1.00 95.88 205 PHE A C 1
ATOM 1541 O O . PHE A 1 205 ? 1.032 5.995 17.570 1.00 95.88 205 PHE A O 1
ATOM 1548 N N . ALA A 1 206 ? 2.693 6.016 19.076 1.00 97.44 206 ALA A N 1
ATOM 1549 C CA . ALA A 1 206 ? 1.826 5.755 20.226 1.00 97.44 206 ALA A CA 1
ATOM 1550 C C . ALA A 1 206 ? 0.800 6.880 20.460 1.00 97.44 206 ALA A C 1
ATOM 1552 O O . ALA A 1 206 ? -0.351 6.607 20.807 1.00 97.44 206 ALA A O 1
ATOM 1553 N N . SER A 1 207 ? 1.183 8.142 20.229 1.00 93.94 207 SER A N 1
ATOM 1554 C CA . SER A 1 207 ? 0.263 9.282 20.354 1.00 93.94 207 SER A CA 1
ATOM 1555 C C . SER A 1 207 ? -0.817 9.286 19.268 1.00 93.94 207 SER A C 1
ATOM 1557 O O . SER A 1 207 ? -1.965 9.606 19.567 1.00 93.94 207 SER A O 1
ATOM 1559 N N . SER A 1 208 ? -0.483 8.885 18.035 1.00 91.81 208 SER A N 1
ATOM 1560 C CA . SER A 1 208 ? -1.456 8.744 16.942 1.00 91.81 208 SER A CA 1
ATOM 1561 C C . SER A 1 208 ? -2.517 7.684 17.257 1.00 91.81 208 SER A C 1
ATOM 1563 O O . SER A 1 208 ? -3.714 7.964 17.177 1.00 91.81 208 SER A O 1
ATOM 1565 N N . ILE A 1 209 ? -2.085 6.501 17.717 1.00 93.56 209 ILE A N 1
ATOM 1566 C CA . ILE A 1 209 ? -2.994 5.410 18.100 1.00 93.56 209 ILE A CA 1
ATOM 1567 C C . ILE A 1 209 ? -3.887 5.816 19.276 1.00 93.56 209 ILE A C 1
ATOM 1569 O O . ILE A 1 209 ? -5.098 5.610 19.205 1.00 93.56 209 ILE A O 1
ATOM 1573 N N . SER A 1 210 ? -3.331 6.426 20.331 1.00 92.06 210 SER A N 1
ATOM 1574 C CA . SER A 1 210 ? -4.153 6.850 21.473 1.00 92.06 210 SER A CA 1
ATOM 1575 C C . SER A 1 210 ? -5.176 7.921 21.074 1.00 92.06 210 SER A C 1
ATOM 1577 O O . SER A 1 210 ? -6.367 7.766 21.345 1.00 92.06 210 SER A O 1
ATOM 1579 N N . LYS A 1 211 ? -4.753 8.945 20.313 1.00 85.25 211 LYS A N 1
ATOM 1580 C CA . LYS A 1 211 ? -5.652 9.994 19.804 1.00 85.25 211 LYS A CA 1
ATOM 1581 C C . LYS A 1 211 ? -6.790 9.412 18.963 1.00 85.25 211 LYS A C 1
ATOM 1583 O O . LYS A 1 211 ? -7.935 9.823 19.128 1.00 85.25 211 LYS A O 1
ATOM 1588 N N . PHE A 1 212 ? -6.504 8.453 18.084 1.00 84.44 212 PHE A N 1
ATOM 1589 C CA . PHE A 1 212 ? -7.538 7.781 17.295 1.00 84.44 212 PHE A CA 1
ATOM 1590 C C . PHE A 1 212 ? -8.493 6.962 18.174 1.00 84.44 212 PHE A C 1
ATOM 1592 O O . PHE A 1 212 ? -9.710 7.020 17.981 1.00 84.44 212 PHE A O 1
ATOM 1599 N N . ALA A 1 213 ? -7.965 6.236 19.165 1.00 84.62 213 ALA A N 1
ATOM 1600 C CA . ALA A 1 213 ? -8.769 5.443 20.091 1.00 84.62 213 ALA A CA 1
ATOM 1601 C C . ALA A 1 213 ? -9.696 6.306 20.970 1.00 84.62 213 ALA A C 1
ATOM 1603 O O . ALA A 1 213 ? -10.779 5.862 21.366 1.00 84.62 213 ALA A O 1
ATOM 1604 N N . ASP A 1 214 ? -9.291 7.540 21.271 1.00 81.69 214 ASP A N 1
ATOM 1605 C CA . ASP A 1 214 ? -10.121 8.538 21.945 1.00 81.69 214 ASP A CA 1
ATOM 1606 C C . ASP A 1 214 ? -11.178 9.138 21.009 1.00 81.69 214 ASP A C 1
ATOM 1608 O O . ASP A 1 214 ? -12.361 9.083 21.336 1.00 81.69 214 ASP A O 1
ATOM 1612 N N . VAL A 1 215 ? -10.786 9.623 19.823 1.00 74.75 215 VAL A N 1
ATOM 1613 C CA . VAL A 1 215 ? -11.695 10.251 18.837 1.00 74.75 215 VAL A CA 1
ATOM 1614 C C . VAL A 1 215 ? -12.818 9.309 18.392 1.00 74.75 215 VAL A C 1
ATOM 1616 O O . VAL A 1 215 ? -13.968 9.722 18.283 1.00 74.75 215 VAL A O 1
ATOM 1619 N N . THR A 1 216 ? -12.510 8.031 18.165 1.00 76.62 216 THR A N 1
ATOM 1620 C CA . THR A 1 216 ? -13.510 7.014 17.775 1.00 76.62 216 THR A CA 1
ATOM 1621 C C . THR A 1 216 ? -14.292 6.454 18.972 1.00 76.62 216 THR A C 1
ATOM 1623 O O . THR A 1 216 ? -15.362 5.851 18.825 1.00 76.62 216 THR A O 1
ATOM 1626 N N . GLY A 1 217 ? -13.779 6.657 20.189 1.00 80.75 217 GLY A N 1
ATOM 1627 C CA . GLY A 1 217 ? -14.368 6.142 21.419 1.00 80.75 217 GLY A CA 1
ATOM 1628 C C . GLY A 1 217 ? -14.444 4.612 21.464 1.00 80.75 217 GLY A C 1
ATOM 1629 O O . GLY A 1 217 ? -15.440 4.087 21.971 1.00 80.75 217 GLY A O 1
ATOM 1630 N N . ILE A 1 218 ? -13.442 3.919 20.909 1.00 91.44 218 ILE A N 1
ATOM 1631 C CA . ILE A 1 218 ? -13.244 2.463 21.037 1.00 91.44 218 ILE A CA 1
ATOM 1632 C C . ILE A 1 218 ? -12.669 2.100 22.414 1.00 91.44 218 ILE A C 1
ATOM 1634 O O . ILE A 1 218 ? -12.033 2.918 23.083 1.00 91.44 218 ILE A O 1
ATOM 1638 N N . ASP A 1 219 ? -12.877 0.860 22.844 1.00 97.12 219 ASP A N 1
ATOM 1639 C CA . ASP A 1 219 ? -12.580 0.376 24.200 1.00 97.12 219 ASP A CA 1
ATOM 1640 C C . ASP A 1 219 ? -11.204 -0.302 24.312 1.00 97.12 219 ASP A C 1
ATOM 1642 O O . ASP A 1 219 ? -10.821 -0.784 25.381 1.00 97.12 219 ASP A O 1
ATOM 1646 N N . GLY A 1 220 ? -10.433 -0.345 23.225 1.00 97.31 220 GLY A N 1
ATOM 1647 C CA . GLY A 1 220 ? -9.054 -0.810 23.248 1.00 97.31 220 GLY A CA 1
ATOM 1648 C C . GLY A 1 220 ? -8.396 -0.934 21.884 1.00 97.31 220 GLY A C 1
ATOM 1649 O O . GLY A 1 220 ? -9.002 -0.655 20.849 1.00 97.31 220 GLY A O 1
ATOM 1650 N N . VAL A 1 221 ? -7.142 -1.378 21.909 1.00 98.12 221 VAL A N 1
ATOM 1651 C CA . VAL A 1 221 ? -6.334 -1.675 20.721 1.00 98.12 221 VAL A CA 1
ATOM 1652 C C . VAL A 1 221 ? -5.572 -2.992 20.883 1.00 98.12 221 VAL A C 1
ATOM 1654 O O . VAL A 1 221 ? -5.197 -3.390 21.989 1.00 98.12 221 VAL A O 1
ATOM 1657 N N . ASP A 1 222 ? -5.342 -3.664 19.764 1.00 97.75 222 ASP A N 1
ATOM 1658 C CA . ASP A 1 222 ? -4.669 -4.958 19.672 1.00 97.75 222 ASP A CA 1
ATOM 1659 C C . ASP A 1 222 ? -3.612 -4.921 18.559 1.00 97.75 222 ASP A C 1
ATOM 1661 O O . ASP A 1 222 ? -3.772 -4.228 17.552 1.00 97.75 222 ASP A O 1
ATOM 1665 N N . PHE A 1 223 ? -2.515 -5.656 18.730 1.00 94.62 223 PHE A N 1
ATOM 1666 C CA . PHE A 1 223 ? -1.411 -5.691 17.772 1.00 94.62 223 PHE A CA 1
ATOM 1667 C C . PHE A 1 223 ? -1.130 -7.118 17.323 1.00 94.62 223 PHE A C 1
ATOM 1669 O O . PHE A 1 223 ? -0.577 -7.931 18.065 1.00 94.62 223 PHE A O 1
ATOM 1676 N N . VAL A 1 224 ? -1.446 -7.387 16.062 1.00 89.50 224 VAL A N 1
ATOM 1677 C CA . VAL A 1 224 ? -1.264 -8.682 15.408 1.00 89.50 224 VAL A CA 1
ATOM 1678 C C . VAL A 1 224 ? -0.024 -8.602 14.523 1.00 89.50 224 VAL A C 1
ATOM 1680 O O . VAL A 1 224 ? -0.097 -8.537 13.296 1.00 89.50 224 VAL A O 1
ATOM 1683 N N . TRP A 1 225 ? 1.149 -8.514 15.156 1.00 83.94 225 TRP A N 1
ATOM 1684 C CA . TRP A 1 225 ? 2.418 -8.449 14.434 1.00 83.94 225 TRP A CA 1
ATOM 1685 C C . TRP A 1 225 ? 2.971 -9.856 14.184 1.00 83.94 225 TRP A C 1
ATOM 1687 O O . TRP A 1 225 ? 3.527 -10.489 15.080 1.00 83.94 225 TRP A O 1
ATOM 1697 N N . GLU A 1 226 ? 2.863 -10.317 12.936 1.00 72.56 226 GLU A N 1
ATOM 1698 C CA . GLU A 1 226 ? 3.347 -11.624 12.485 1.00 72.56 226 GLU A CA 1
ATOM 1699 C C . GLU A 1 226 ? 4.592 -11.501 11.577 1.00 72.56 226 GLU A C 1
ATOM 1701 O O . GLU A 1 226 ? 4.461 -11.237 10.383 1.00 72.56 226 GLU A O 1
ATOM 1706 N N . THR A 1 227 ? 5.831 -11.637 12.067 1.00 63.38 227 THR A N 1
ATOM 1707 C CA . THR A 1 227 ? 6.283 -11.517 13.470 1.00 63.38 227 THR A CA 1
ATOM 1708 C C . THR A 1 227 ? 7.556 -10.647 13.543 1.00 63.38 227 THR A C 1
ATOM 1710 O O . THR A 1 227 ? 8.249 -10.483 12.529 1.00 63.38 227 THR A O 1
ATOM 1713 N N . PRO A 1 228 ? 7.927 -10.099 14.718 1.00 60.50 228 PRO A N 1
ATOM 1714 C CA . PRO A 1 228 ? 9.257 -9.528 14.935 1.00 60.50 228 PRO A CA 1
ATOM 1715 C C . PRO A 1 228 ? 10.345 -10.563 14.619 1.00 60.50 228 PRO A C 1
ATOM 1717 O O . PRO A 1 228 ? 10.153 -11.751 14.886 1.00 60.50 228 PRO A O 1
ATOM 1720 N N . GLY A 1 229 ? 11.477 -10.130 14.056 1.00 57.56 229 GLY A N 1
ATOM 1721 C CA . GLY A 1 229 ? 12.687 -10.950 13.922 1.00 57.56 229 GLY A CA 1
ATOM 1722 C C . GLY A 1 229 ? 12.640 -12.251 13.093 1.00 57.56 229 GLY A C 1
ATOM 1723 O O . GLY A 1 229 ? 13.672 -12.918 13.038 1.00 57.56 229 GLY A O 1
ATOM 1724 N N . ALA A 1 230 ? 11.524 -12.632 12.454 1.00 59.06 230 ALA A N 1
ATOM 1725 C CA . ALA A 1 230 ? 11.419 -13.895 11.703 1.00 59.06 230 ALA A CA 1
ATOM 1726 C C . ALA A 1 230 ? 12.448 -13.984 10.548 1.00 59.06 230 ALA A C 1
ATOM 1728 O O . ALA A 1 230 ? 12.480 -13.080 9.709 1.00 59.06 230 ALA A O 1
ATOM 1729 N N . PRO A 1 231 ? 13.285 -15.040 10.476 1.00 49.94 231 PRO A N 1
ATOM 1730 C CA . PRO A 1 231 ? 14.340 -15.159 9.466 1.00 49.94 231 PRO A CA 1
ATOM 1731 C C . PRO A 1 231 ? 13.948 -15.968 8.214 1.00 49.94 231 PRO A C 1
ATOM 1733 O O . PRO A 1 231 ? 14.743 -16.048 7.282 1.00 49.94 231 PRO A O 1
ATOM 1736 N N . ASP A 1 232 ? 12.783 -16.623 8.206 1.00 53.41 232 ASP A N 1
ATOM 1737 C CA . ASP A 1 232 ? 12.440 -17.728 7.295 1.00 53.41 232 ASP A CA 1
ATOM 1738 C C . ASP A 1 232 ? 11.202 -17.491 6.406 1.00 53.41 232 ASP A C 1
ATOM 1740 O O . ASP A 1 232 ? 10.833 -18.360 5.610 1.00 53.41 232 ASP A O 1
ATOM 1744 N N . VAL A 1 233 ? 10.591 -16.303 6.464 1.00 53.72 233 VAL A N 1
ATOM 1745 C CA . VAL A 1 233 ? 9.505 -15.912 5.550 1.00 53.72 233 VAL A CA 1
ATOM 1746 C C . VAL A 1 233 ? 10.096 -15.364 4.236 1.00 53.72 233 VAL A C 1
ATOM 1748 O O . VAL A 1 233 ? 10.814 -14.363 4.264 1.00 53.72 233 VAL A O 1
ATOM 1751 N N . PRO A 1 234 ? 9.817 -15.969 3.062 1.00 50.28 234 PRO A N 1
ATOM 1752 C CA . PRO A 1 234 ? 10.387 -15.515 1.792 1.00 50.28 234 PRO A CA 1
ATOM 1753 C C . PRO A 1 234 ? 10.027 -14.060 1.460 1.00 50.28 234 PRO A C 1
ATOM 1755 O O . PRO A 1 234 ? 8.868 -13.666 1.561 1.00 50.28 234 PRO A O 1
ATOM 1758 N N . GLY A 1 235 ? 11.018 -13.274 1.030 1.00 51.25 235 GLY A N 1
ATOM 1759 C CA . GLY A 1 235 ? 10.852 -11.849 0.706 1.00 51.25 235 GLY A CA 1
ATOM 1760 C C . GLY A 1 235 ? 10.940 -10.899 1.907 1.00 51.25 235 GLY A C 1
ATOM 1761 O O . GLY A 1 235 ? 10.928 -9.685 1.712 1.00 51.25 235 GLY A O 1
ATOM 1762 N N . ILE A 1 236 ? 11.079 -11.423 3.128 1.00 56.00 236 ILE A N 1
ATOM 1763 C CA . ILE A 1 236 ? 11.274 -10.633 4.345 1.00 56.00 236 ILE A CA 1
ATOM 1764 C C . ILE A 1 236 ? 12.775 -10.554 4.686 1.00 56.00 236 ILE A C 1
ATOM 1766 O O . ILE A 1 236 ? 13.418 -11.596 4.818 1.00 56.00 236 ILE A O 1
ATOM 1770 N N . PRO A 1 237 ? 13.361 -9.352 4.867 1.00 55.56 237 PRO A N 1
ATOM 1771 C CA . PRO A 1 237 ? 14.725 -9.217 5.375 1.00 55.56 237 PRO A CA 1
ATOM 1772 C C . PRO A 1 237 ? 14.853 -9.829 6.781 1.00 55.56 237 PRO A C 1
ATOM 1774 O O . PRO A 1 237 ? 14.087 -9.429 7.662 1.00 55.56 237 PRO A O 1
ATOM 1777 N N . PRO A 1 238 ? 15.812 -10.736 7.050 1.00 56.19 238 PRO A N 1
ATOM 1778 C CA . PRO A 1 238 ? 16.026 -11.260 8.400 1.00 56.19 238 PRO A CA 1
ATOM 1779 C C . PRO A 1 238 ? 16.337 -10.120 9.384 1.00 56.19 238 PRO A C 1
ATOM 1781 O O . PRO A 1 238 ? 16.813 -9.064 8.973 1.00 56.19 238 PRO A O 1
ATOM 1784 N N . ARG A 1 239 ? 16.056 -10.338 10.679 1.00 60.50 239 ARG A N 1
ATOM 1785 C CA . ARG A 1 239 ? 16.240 -9.393 11.808 1.00 60.50 239 ARG A CA 1
ATOM 1786 C C . ARG A 1 239 ? 17.418 -8.421 11.609 1.00 60.50 239 ARG A C 1
ATOM 1788 O O . ARG A 1 239 ? 18.564 -8.767 11.878 1.00 60.50 239 ARG A O 1
ATOM 1795 N N . THR A 1 240 ? 17.122 -7.196 11.172 1.00 55.81 240 THR A N 1
ATOM 1796 C CA . THR A 1 240 ? 18.133 -6.163 10.882 1.00 55.81 240 THR A CA 1
ATOM 1797 C C . THR A 1 240 ? 18.555 -5.388 12.128 1.00 55.81 240 THR A C 1
ATOM 1799 O O . THR A 1 240 ? 19.660 -4.856 12.170 1.00 55.81 240 THR A O 1
ATOM 1802 N N . ASN A 1 241 ? 17.702 -5.345 13.157 1.00 67.00 241 ASN A N 1
ATOM 1803 C CA . ASN A 1 241 ? 17.999 -4.747 14.456 1.00 67.00 241 ASN A CA 1
ATOM 1804 C C . ASN A 1 241 ? 17.915 -5.825 15.565 1.00 67.00 241 ASN A C 1
ATOM 1806 O O . ASN A 1 241 ? 16.854 -6.432 15.756 1.00 67.00 241 ASN A O 1
ATOM 1810 N N . PRO A 1 242 ? 18.989 -6.075 16.342 1.00 68.50 242 PRO A N 1
ATOM 1811 C CA . PRO A 1 242 ? 18.941 -7.014 17.462 1.00 68.50 242 PRO A CA 1
ATOM 1812 C C . PRO A 1 242 ? 17.985 -6.573 18.585 1.00 68.50 242 PRO A C 1
ATOM 1814 O O . PRO A 1 242 ? 17.577 -7.415 19.380 1.00 68.50 242 PRO A O 1
ATOM 1817 N N . ASN A 1 243 ? 17.551 -5.314 18.630 1.00 78.00 243 ASN A N 1
ATOM 1818 C CA . ASN A 1 243 ? 16.688 -4.787 19.686 1.00 78.00 243 ASN A CA 1
ATOM 1819 C C . ASN A 1 243 ? 15.184 -4.762 19.343 1.00 78.00 243 ASN A C 1
ATOM 1821 O O . ASN A 1 243 ? 14.406 -4.350 20.195 1.00 78.00 243 ASN A O 1
ATOM 1825 N N . GLU A 1 244 ? 14.737 -5.255 18.173 1.00 83.50 244 GLU A N 1
ATOM 1826 C CA . GLU A 1 244 ? 13.320 -5.171 17.731 1.00 83.50 244 GLU A CA 1
ATOM 1827 C C . GLU A 1 244 ? 12.291 -5.601 18.793 1.00 83.50 244 GLU A C 1
ATOM 1829 O O . GLU A 1 244 ? 11.291 -4.914 18.994 1.00 83.50 244 GLU A O 1
ATOM 1834 N N . GLY A 1 245 ? 12.534 -6.708 19.503 1.00 86.12 245 GLY A N 1
ATOM 1835 C CA . GLY A 1 245 ? 11.635 -7.178 20.563 1.00 86.12 245 GLY A CA 1
ATOM 1836 C C . GLY A 1 245 ? 11.580 -6.239 21.777 1.00 86.12 245 GLY A C 1
ATOM 1837 O O . GLY A 1 245 ? 10.504 -6.008 22.328 1.00 86.12 245 GLY A O 1
ATOM 1838 N N . ALA A 1 246 ? 12.717 -5.656 22.167 1.00 89.44 246 ALA A N 1
ATOM 1839 C CA . ALA A 1 246 ? 12.801 -4.690 23.265 1.00 89.44 246 ALA A CA 1
ATOM 1840 C C . ALA A 1 246 ? 12.198 -3.331 22.870 1.00 89.44 246 ALA A C 1
ATOM 1842 O O . ALA A 1 246 ? 11.467 -2.725 23.653 1.00 89.44 246 ALA A O 1
ATOM 1843 N N . ASP A 1 247 ? 12.426 -2.888 21.631 1.00 91.38 247 ASP A N 1
ATOM 1844 C CA . ASP A 1 247 ? 11.802 -1.690 21.066 1.00 91.38 247 ASP A CA 1
ATOM 1845 C C . ASP A 1 247 ? 10.271 -1.821 21.027 1.00 91.38 247 ASP A C 1
ATOM 1847 O O . ASP A 1 247 ? 9.559 -0.860 21.330 1.00 91.38 247 ASP A O 1
ATOM 1851 N N . TYR A 1 248 ? 9.755 -3.021 20.740 1.00 92.75 248 TYR A N 1
ATOM 1852 C CA . TYR A 1 248 ? 8.323 -3.309 20.779 1.00 92.75 248 TYR A CA 1
ATOM 1853 C C . TYR A 1 248 ? 7.746 -3.259 22.200 1.00 92.75 248 TYR A C 1
ATOM 1855 O O . TYR A 1 248 ? 6.719 -2.617 22.418 1.00 92.75 248 TYR A O 1
ATOM 1863 N N . ALA A 1 249 ? 8.420 -3.861 23.187 1.00 94.56 249 ALA A N 1
ATOM 1864 C CA . ALA A 1 249 ? 8.003 -3.769 24.588 1.00 94.56 249 ALA A CA 1
ATOM 1865 C C . ALA A 1 249 ? 8.023 -2.319 25.105 1.00 94.56 249 ALA A C 1
ATOM 1867 O O . ALA A 1 249 ? 7.080 -1.885 25.771 1.00 94.56 249 ALA A O 1
ATOM 1868 N N . ALA A 1 250 ? 9.047 -1.541 24.742 1.00 96.38 250 ALA A N 1
ATOM 1869 C CA . ALA A 1 250 ? 9.137 -0.121 25.070 1.00 96.38 250 ALA A CA 1
ATOM 1870 C C . ALA A 1 250 ? 8.007 0.703 24.423 1.00 96.38 250 ALA A C 1
ATOM 1872 O O . ALA A 1 250 ? 7.418 1.561 25.082 1.00 96.38 250 ALA A O 1
ATOM 1873 N N . PHE A 1 251 ? 7.655 0.414 23.166 1.00 97.25 251 PHE A N 1
ATOM 1874 C CA . PHE A 1 251 ? 6.493 1.008 22.501 1.00 97.25 251 PHE A CA 1
ATOM 1875 C C . PHE A 1 251 ? 5.174 0.658 23.211 1.00 97.25 251 PHE A C 1
ATOM 1877 O O . PHE A 1 251 ? 4.378 1.557 23.475 1.00 97.25 251 PHE A O 1
ATOM 1884 N N . LEU A 1 252 ? 4.947 -0.608 23.580 1.00 98.00 252 LEU A N 1
ATOM 1885 C CA . LEU A 1 252 ? 3.726 -1.023 24.285 1.00 98.00 252 LEU A CA 1
ATOM 1886 C C . LEU A 1 252 ? 3.603 -0.355 25.664 1.00 98.00 252 LEU A C 1
ATOM 1888 O O . LEU A 1 252 ? 2.508 0.055 26.046 1.00 98.00 252 LEU A O 1
ATOM 1892 N N . LYS A 1 253 ? 4.719 -0.181 26.387 1.00 98.19 253 LYS A N 1
ATOM 1893 C CA . LYS A 1 253 ? 4.765 0.563 27.660 1.00 98.19 253 LYS A CA 1
ATOM 1894 C C . LYS A 1 253 ? 4.387 2.034 27.477 1.00 98.19 253 LYS A C 1
ATOM 1896 O O . LYS A 1 253 ? 3.577 2.556 28.241 1.00 98.19 253 LYS A O 1
ATOM 1901 N N . LEU A 1 254 ? 4.918 2.676 26.437 1.00 98.31 254 LEU A N 1
ATOM 1902 C CA . LEU A 1 254 ? 4.616 4.068 26.098 1.00 98.31 254 LEU A CA 1
ATOM 1903 C C . LEU A 1 254 ? 3.161 4.262 25.642 1.00 98.31 254 LEU A C 1
ATOM 1905 O O . LEU A 1 254 ? 2.498 5.223 26.030 1.00 98.31 254 LEU A O 1
ATOM 1909 N N . LEU A 1 255 ? 2.633 3.333 24.844 1.00 98.19 255 LEU A N 1
ATOM 1910 C CA . LEU A 1 255 ? 1.232 3.347 24.437 1.00 98.19 255 LEU A CA 1
ATOM 1911 C C . LEU A 1 255 ? 0.310 3.132 25.641 1.00 98.19 255 LEU A C 1
ATOM 1913 O O . LEU A 1 255 ? -0.654 3.877 25.802 1.00 98.19 255 LEU A O 1
ATOM 1917 N N . ARG A 1 256 ? 0.640 2.199 26.546 1.00 97.94 256 ARG A N 1
ATOM 1918 C CA . ARG A 1 256 ? -0.105 2.007 27.796 1.00 97.94 256 ARG A CA 1
ATOM 1919 C C . ARG A 1 256 ? -0.180 3.286 28.629 1.00 97.94 256 ARG A C 1
ATOM 1921 O O . ARG A 1 256 ? -1.247 3.564 29.165 1.00 97.94 256 ARG A O 1
ATOM 1928 N N . SER A 1 257 ? 0.902 4.064 28.734 1.00 97.25 257 SER A N 1
ATOM 1929 C CA . SER A 1 257 ? 0.880 5.326 29.492 1.00 97.25 257 SER A CA 1
ATOM 1930 C C . SER A 1 257 ? 0.068 6.438 28.820 1.00 97.25 257 SER A C 1
ATOM 1932 O O . SER A 1 257 ? -0.277 7.412 29.483 1.00 97.25 257 SER A O 1
ATOM 1934 N N . LYS A 1 258 ? -0.223 6.313 27.518 1.00 97.06 258 LYS A N 1
ATOM 1935 C CA . LYS A 1 258 ? -1.001 7.284 26.731 1.00 97.06 258 LYS A CA 1
ATOM 1936 C C . LYS A 1 258 ? -2.476 6.919 26.580 1.00 97.06 258 LYS A C 1
ATOM 1938 O O . LYS A 1 258 ? -3.265 7.807 26.273 1.00 97.06 258 LYS A O 1
ATOM 1943 N N . LEU A 1 259 ? -2.848 5.649 26.741 1.00 96.44 259 LEU A N 1
ATOM 1944 C CA . LEU A 1 259 ? -4.237 5.194 26.655 1.00 96.44 259 LEU A CA 1
ATOM 1945 C C . LEU A 1 259 ? -5.021 5.585 27.914 1.00 96.44 259 LEU A C 1
ATOM 1947 O O . LEU A 1 259 ? -4.581 5.351 29.040 1.00 96.44 259 LEU A O 1
ATOM 1951 N N . ASN A 1 260 ? -6.221 6.135 27.718 1.00 90.31 260 ASN A N 1
ATOM 1952 C CA . ASN A 1 260 ? -7.112 6.497 28.817 1.00 90.31 260 ASN A CA 1
ATOM 1953 C C . ASN A 1 260 ? -7.494 5.293 29.698 1.00 90.31 260 ASN A C 1
ATOM 1955 O O . ASN A 1 260 ? -7.677 4.170 29.215 1.00 90.31 260 ASN A O 1
ATOM 1959 N N . LYS A 1 261 ? -7.651 5.539 31.008 1.00 89.12 261 LYS A N 1
ATOM 1960 C CA . LYS A 1 261 ? -8.024 4.511 31.996 1.00 89.12 261 LYS A CA 1
ATOM 1961 C C . LYS A 1 261 ? -9.296 3.778 31.557 1.00 89.12 261 LYS A C 1
ATOM 1963 O O . LYS A 1 261 ? -10.309 4.406 31.274 1.00 89.12 261 LYS A O 1
ATOM 1968 N N . GLY A 1 262 ? -9.234 2.447 31.539 1.00 87.94 262 GLY A N 1
ATOM 1969 C CA . GLY A 1 262 ? -10.327 1.575 31.098 1.00 87.94 262 GLY A CA 1
ATOM 1970 C C . GLY A 1 262 ? -10.194 1.067 29.658 1.00 87.94 262 GLY A C 1
ATOM 1971 O O . GLY A 1 262 ? -10.781 0.031 29.353 1.00 87.94 262 GLY A O 1
ATOM 1972 N N . LYS A 1 263 ? -9.383 1.709 28.799 1.00 95.94 263 LYS A N 1
ATOM 1973 C CA . LYS A 1 263 ? -9.060 1.152 27.478 1.00 95.94 263 LYS A CA 1
ATOM 1974 C C . LYS A 1 263 ? -8.127 -0.051 27.608 1.00 95.94 263 LYS A C 1
ATOM 1976 O O . LYS A 1 263 ? -7.121 -0.002 28.320 1.00 95.94 263 LYS A O 1
ATOM 1981 N N . THR A 1 264 ? -8.450 -1.117 26.884 1.00 97.25 264 THR A N 1
ATOM 1982 C CA . THR A 1 264 ? -7.632 -2.331 26.821 1.00 97.25 264 THR A CA 1
ATOM 1983 C C . THR A 1 264 ? -6.487 -2.196 25.811 1.00 97.25 264 THR A C 1
ATOM 1985 O O . THR A 1 264 ? -6.604 -1.510 24.797 1.00 97.25 264 THR A O 1
ATOM 1988 N N . LEU A 1 265 ? -5.364 -2.849 26.097 1.00 98.31 265 LEU A N 1
ATOM 1989 C CA . LEU A 1 265 ? -4.231 -3.026 25.191 1.00 98.31 265 LEU A CA 1
ATOM 1990 C C . LEU A 1 265 ? -3.842 -4.501 25.211 1.00 98.31 265 LEU A C 1
ATOM 1992 O O . LEU A 1 265 ? -3.544 -5.046 26.278 1.00 98.31 265 LEU A O 1
ATOM 1996 N N . SER A 1 266 ? -3.819 -5.126 24.040 1.00 97.81 266 SER A N 1
ATOM 1997 C CA . SER A 1 266 ? -3.446 -6.530 23.860 1.00 97.81 266 SER A CA 1
ATOM 1998 C C . SER A 1 266 ? -2.484 -6.718 22.688 1.00 97.81 266 SER A C 1
ATOM 2000 O O . SER A 1 266 ? -2.178 -5.772 21.956 1.00 97.81 266 SER A O 1
ATOM 2002 N N . ILE A 1 267 ? -1.951 -7.932 22.566 1.00 96.44 267 ILE A N 1
ATOM 2003 C CA . ILE A 1 267 ? -1.194 -8.378 21.396 1.00 96.44 267 ILE A CA 1
ATOM 2004 C C . ILE A 1 267 ? -1.651 -9.780 20.999 1.00 96.44 267 ILE A C 1
ATOM 2006 O O . ILE A 1 267 ? -2.020 -10.572 21.875 1.00 96.44 267 ILE A O 1
ATOM 2010 N N . ALA A 1 268 ? -1.510 -10.130 19.723 1.00 92.12 268 ALA A N 1
ATOM 2011 C CA . ALA A 1 268 ? -1.503 -11.523 19.301 1.00 92.12 268 ALA A CA 1
ATOM 2012 C C . ALA A 1 268 ? -0.071 -12.080 19.301 1.00 92.12 268 ALA A C 1
ATOM 2014 O O . ALA A 1 268 ? 0.863 -11.438 18.818 1.00 92.12 268 ALA A O 1
ATOM 2015 N N . ALA A 1 269 ? 0.110 -13.285 19.844 1.00 89.56 269 ALA A N 1
ATOM 2016 C CA . ALA A 1 269 ? 1.407 -13.945 19.976 1.00 89.56 269 ALA A CA 1
ATOM 2017 C C . ALA A 1 269 ? 1.402 -15.349 19.332 1.00 89.56 269 ALA A C 1
ATOM 2019 O O . ALA A 1 269 ? 0.429 -16.095 19.490 1.00 89.56 269 ALA A O 1
ATOM 2020 N N . PRO A 1 270 ? 2.482 -15.744 18.630 1.00 83.50 270 PRO A N 1
ATOM 2021 C CA . PRO A 1 270 ? 2.557 -17.017 17.914 1.00 83.50 270 PRO A CA 1
ATOM 2022 C C . PRO A 1 270 ? 2.782 -18.207 18.860 1.00 83.50 270 PRO A C 1
ATOM 2024 O O . PRO A 1 270 ? 3.566 -18.128 19.806 1.00 83.50 270 PRO A O 1
ATOM 2027 N N . ALA A 1 271 ? 2.159 -19.351 18.564 1.00 76.00 271 ALA A N 1
ATOM 2028 C CA . ALA A 1 271 ? 2.264 -20.557 19.394 1.00 76.00 271 ALA A CA 1
ATOM 2029 C C . ALA A 1 271 ? 3.588 -21.341 19.261 1.00 76.00 271 ALA A C 1
ATOM 2031 O O . ALA A 1 271 ? 3.913 -22.164 20.120 1.00 76.00 271 ALA A O 1
ATOM 2032 N N . SER A 1 272 ? 4.372 -21.088 18.208 1.00 71.31 272 SER A N 1
ATOM 2033 C CA . SER A 1 272 ? 5.666 -21.740 17.959 1.00 71.31 272 SER A CA 1
ATOM 2034 C C . SER A 1 272 ? 6.823 -21.060 18.702 1.00 71.31 272 SER A C 1
ATOM 2036 O O . SER A 1 272 ? 6.941 -19.834 18.654 1.00 71.31 272 SER A O 1
ATOM 2038 N N . TYR A 1 273 ? 7.752 -21.845 19.258 1.00 71.44 273 TYR A N 1
ATOM 2039 C CA . TYR A 1 273 ? 8.935 -21.339 19.971 1.00 71.44 273 TYR A CA 1
ATOM 2040 C C . TYR A 1 273 ? 9.774 -20.342 19.172 1.00 71.44 273 TYR A C 1
ATOM 2042 O O . TYR A 1 273 ? 10.095 -19.275 19.688 1.00 71.44 273 TYR A O 1
ATOM 2050 N N . TRP A 1 274 ? 10.107 -20.671 17.920 1.00 69.81 274 TRP A N 1
ATOM 2051 C CA . TRP A 1 274 ? 11.069 -19.901 17.124 1.00 69.81 274 TRP A CA 1
ATOM 2052 C C . TRP A 1 274 ? 10.619 -18.458 16.851 1.00 69.81 274 TRP A C 1
ATOM 2054 O O . TRP A 1 274 ? 11.425 -17.527 16.887 1.00 69.81 274 TRP A O 1
ATOM 2064 N N . HIS A 1 275 ? 9.311 -18.269 16.674 1.00 74.56 275 HIS A N 1
ATOM 2065 C CA . HIS A 1 275 ? 8.701 -16.951 16.553 1.00 74.56 275 HIS A CA 1
ATOM 2066 C C . HIS A 1 275 ? 8.465 -16.294 17.923 1.00 74.56 275 HIS A C 1
ATOM 2068 O O . HIS A 1 275 ? 8.736 -15.107 18.085 1.00 74.56 275 HIS A O 1
ATOM 2074 N N . LEU A 1 276 ? 8.005 -17.048 18.933 1.00 79.62 276 LEU A N 1
ATOM 2075 C CA . LEU A 1 276 ? 7.694 -16.493 20.257 1.00 79.62 276 LEU A CA 1
ATOM 2076 C C . LEU A 1 276 ? 8.944 -15.984 20.992 1.00 79.62 276 LEU A C 1
ATOM 2078 O O . LEU A 1 276 ? 8.857 -14.999 21.718 1.00 79.62 276 LEU A O 1
ATOM 2082 N N . MET A 1 277 ? 10.115 -16.595 20.780 1.00 79.12 277 MET A N 1
ATOM 2083 C CA . MET A 1 277 ? 11.365 -16.172 21.430 1.00 79.12 277 MET A CA 1
ATOM 2084 C C . MET A 1 277 ? 11.882 -14.803 20.957 1.00 79.12 277 MET A C 1
ATOM 2086 O O . MET A 1 277 ? 12.771 -14.246 21.595 1.00 79.12 277 MET A O 1
ATOM 2090 N N . GLN A 1 278 ? 11.330 -14.251 19.868 1.00 80.25 278 GLN A N 1
ATOM 2091 C CA . GLN A 1 278 ? 11.623 -12.884 19.416 1.00 80.25 278 GLN A CA 1
ATOM 2092 C C . GLN A 1 278 ? 10.866 -11.823 20.240 1.00 80.25 278 GLN A C 1
ATOM 2094 O O . GLN A 1 278 ? 11.208 -10.641 20.192 1.00 80.25 278 GLN A O 1
ATOM 2099 N N . PHE A 1 279 ? 9.854 -12.232 21.014 1.00 87.44 279 PHE A N 1
ATOM 2100 C CA . PHE A 1 279 ? 9.107 -11.369 21.923 1.00 87.44 279 PHE A CA 1
ATOM 2101 C C . PHE A 1 279 ? 9.695 -11.482 23.341 1.00 87.44 279 PHE A C 1
ATOM 2103 O O . PHE A 1 279 ? 9.795 -12.596 23.866 1.00 87.44 279 PHE A O 1
ATOM 2110 N N . PRO A 1 280 ? 9.986 -10.370 24.044 1.00 91.00 280 PRO A N 1
ATOM 2111 C CA . PRO A 1 280 ? 10.200 -10.374 25.494 1.00 91.00 280 PRO A CA 1
ATOM 2112 C C . PRO A 1 280 ? 8.849 -10.574 26.209 1.00 91.00 280 PRO A C 1
ATOM 2114 O O . PRO A 1 280 ? 8.327 -9.696 26.894 1.00 91.00 280 PRO A O 1
ATOM 2117 N N . ILE A 1 281 ? 8.234 -11.742 26.000 1.00 92.75 281 ILE A N 1
ATOM 2118 C CA . ILE A 1 281 ? 6.805 -11.974 26.249 1.00 92.75 281 ILE A CA 1
ATOM 2119 C C . ILE A 1 281 ? 6.414 -11.794 27.723 1.00 92.75 281 ILE A C 1
ATOM 2121 O O . ILE A 1 281 ? 5.305 -11.354 28.010 1.00 92.75 281 ILE A O 1
ATOM 2125 N N . LYS A 1 282 ? 7.346 -12.044 28.653 1.00 93.25 282 LYS A N 1
ATOM 2126 C CA . LYS A 1 282 ? 7.169 -11.763 30.083 1.00 93.25 282 LYS A CA 1
ATOM 2127 C C . LYS A 1 282 ? 6.944 -10.269 30.342 1.00 93.25 282 LYS A C 1
ATOM 2129 O O . LYS A 1 282 ? 5.916 -9.895 30.897 1.00 93.25 282 LYS A O 1
ATOM 2134 N N . GLU A 1 283 ? 7.866 -9.426 29.883 1.00 94.62 283 GLU A N 1
ATOM 2135 C CA . GLU A 1 283 ? 7.818 -7.964 30.027 1.00 94.62 283 GLU A CA 1
ATOM 2136 C C . GLU A 1 283 ? 6.590 -7.363 29.322 1.00 94.62 283 GLU A C 1
ATOM 2138 O O . GLU A 1 283 ? 5.932 -6.454 29.834 1.00 94.62 283 GLU A O 1
ATOM 2143 N N . ILE A 1 284 ? 6.233 -7.917 28.160 1.00 96.44 284 ILE A N 1
ATOM 2144 C CA . ILE A 1 284 ? 5.002 -7.549 27.458 1.00 96.44 284 ILE A CA 1
ATOM 2145 C C . ILE A 1 284 ? 3.778 -7.921 28.306 1.00 96.44 284 ILE A C 1
ATOM 2147 O O . ILE A 1 284 ? 2.896 -7.082 28.484 1.00 96.44 284 ILE A O 1
ATOM 2151 N N . SER A 1 285 ? 3.738 -9.121 28.900 1.00 96.25 285 SER A N 1
ATOM 2152 C CA . SER A 1 285 ? 2.628 -9.572 29.758 1.00 96.25 285 SER A CA 1
ATOM 2153 C C . SER A 1 285 ? 2.451 -8.748 31.038 1.00 96.25 285 SER A C 1
ATOM 2155 O O . SER A 1 285 ? 1.348 -8.689 31.577 1.00 96.25 285 SER A O 1
ATOM 2157 N N . GLU A 1 286 ? 3.492 -8.058 31.505 1.00 96.19 286 GLU A N 1
ATOM 2158 C CA . GLU A 1 286 ? 3.407 -7.090 32.607 1.00 96.19 286 GLU A CA 1
ATOM 2159 C C . GLU A 1 286 ? 2.689 -5.790 32.165 1.00 96.19 286 GLU A C 1
ATOM 2161 O O . GLU A 1 286 ? 2.076 -5.113 32.987 1.00 96.19 286 GLU A O 1
ATOM 2166 N N . THR A 1 287 ? 2.684 -5.484 30.860 1.00 97.12 287 THR A N 1
ATOM 2167 C CA . THR A 1 287 ? 2.184 -4.228 30.261 1.00 97.12 287 THR A CA 1
ATOM 2168 C C . THR A 1 287 ? 0.785 -4.345 29.632 1.00 97.12 287 THR A C 1
ATOM 2170 O O . THR A 1 287 ? -0.043 -3.434 29.755 1.00 97.12 287 THR A O 1
ATOM 2173 N N . VAL A 1 288 ? 0.504 -5.448 28.931 1.00 97.69 288 VAL A N 1
ATOM 2174 C CA . VAL A 1 288 ? -0.779 -5.694 28.241 1.00 97.69 288 VAL A CA 1
ATOM 2175 C C . VAL A 1 288 ? -1.836 -6.247 29.201 1.00 97.69 288 VAL A C 1
ATOM 2177 O O . VAL A 1 288 ? -1.497 -6.821 30.236 1.00 97.69 288 VAL A O 1
ATOM 2180 N N . ASP A 1 289 ? -3.120 -6.082 28.887 1.00 97.06 289 ASP A N 1
ATOM 2181 C CA . ASP A 1 289 ? -4.210 -6.652 29.694 1.00 97.06 289 ASP A CA 1
ATOM 2182 C C . ASP A 1 289 ? -4.260 -8.173 29.524 1.00 97.06 289 ASP A C 1
ATOM 2184 O O . ASP A 1 289 ? -4.321 -8.911 30.507 1.00 97.06 289 ASP A O 1
ATOM 2188 N N . TYR A 1 290 ? -4.149 -8.628 28.275 1.00 97.19 290 TYR A N 1
ATOM 2189 C CA . TYR A 1 290 ? -4.118 -10.030 27.872 1.00 97.19 290 TYR A CA 1
ATOM 2190 C C . TYR A 1 290 ? -3.319 -10.211 26.571 1.00 97.19 290 TYR A C 1
ATOM 2192 O O . TYR A 1 290 ? -2.999 -9.250 25.867 1.00 97.19 290 TYR A O 1
ATOM 2200 N N . ILE A 1 291 ? -2.993 -11.465 26.267 1.00 96.62 291 ILE A N 1
ATOM 2201 C CA . ILE A 1 291 ? -2.297 -11.917 25.063 1.00 96.62 291 ILE A CA 1
ATOM 2202 C C . ILE A 1 291 ? -3.217 -12.901 24.344 1.00 96.62 291 ILE A C 1
ATOM 2204 O O . ILE A 1 291 ? -3.592 -13.928 24.915 1.00 96.62 291 ILE A O 1
ATOM 2208 N N . VAL A 1 292 ? -3.554 -12.605 23.091 1.00 95.06 292 VAL A N 1
ATOM 2209 C CA . VAL A 1 292 ? -4.261 -13.527 22.200 1.00 95.06 292 VAL A CA 1
ATOM 2210 C C . VAL A 1 292 ? -3.251 -14.538 21.671 1.00 95.06 292 VAL A C 1
ATOM 2212 O O . VAL A 1 292 ? -2.375 -14.222 20.869 1.00 95.06 292 VAL A O 1
ATOM 2215 N N . TYR A 1 293 ? -3.326 -15.770 22.153 1.00 90.12 293 TYR A N 1
ATOM 2216 C CA . TYR A 1 293 ? -2.373 -16.811 21.806 1.00 90.12 293 TYR A CA 1
ATOM 2217 C C . TYR A 1 293 ? -2.882 -17.611 20.605 1.00 90.12 293 TYR A C 1
ATOM 2219 O O . TYR A 1 293 ? -3.898 -18.310 20.682 1.00 90.12 293 TYR A O 1
ATOM 2227 N N . MET A 1 294 ? -2.180 -17.477 19.478 1.00 81.81 294 MET A N 1
ATOM 2228 C CA . MET A 1 294 ? -2.564 -18.040 18.181 1.00 81.81 294 MET A CA 1
ATOM 2229 C C . MET A 1 294 ? -2.184 -19.523 18.098 1.00 81.81 294 MET A C 1
ATOM 2231 O O . MET A 1 294 ? -1.241 -19.911 17.410 1.00 81.81 294 MET A O 1
ATOM 2235 N N . THR A 1 295 ? -2.903 -20.365 18.847 1.00 74.38 295 THR A N 1
ATOM 2236 C CA . THR A 1 295 ? -2.715 -21.828 18.909 1.00 74.38 295 THR A CA 1
ATOM 2237 C C . THR A 1 295 ? -3.397 -22.551 17.745 1.00 74.38 295 THR A C 1
ATOM 2239 O O . THR A 1 295 ? -4.160 -23.499 17.938 1.00 74.38 295 THR A O 1
ATOM 2242 N N . HIS A 1 296 ? -3.149 -22.066 16.534 1.00 69.12 296 HIS A N 1
ATOM 2243 C CA . HIS A 1 296 ? -3.663 -22.597 15.276 1.00 69.12 296 HIS A CA 1
ATOM 2244 C C . HIS A 1 296 ? -2.625 -22.393 14.162 1.00 69.12 296 HIS A C 1
ATOM 2246 O O . HIS A 1 296 ? -1.527 -21.905 14.426 1.00 69.12 296 HIS A O 1
ATOM 2252 N N . ASP A 1 297 ? -2.922 -22.830 12.933 1.00 64.06 297 ASP A N 1
ATOM 2253 C CA . ASP A 1 297 ? -1.964 -22.834 11.812 1.00 64.06 297 ASP A CA 1
ATOM 2254 C C . ASP A 1 297 ? -0.637 -23.556 12.108 1.00 64.06 297 ASP A C 1
ATOM 2256 O O . ASP A 1 297 ? 0.401 -23.281 11.492 1.00 64.06 297 ASP A O 1
ATOM 2260 N N . LEU A 1 298 ? -0.698 -24.533 13.024 1.00 58.12 298 LEU A N 1
ATOM 2261 C CA . LEU A 1 298 ? 0.433 -25.364 13.433 1.00 58.12 298 LEU A CA 1
ATOM 2262 C C . LEU A 1 298 ? 0.941 -26.240 12.280 1.00 58.12 298 LEU A C 1
ATOM 2264 O O . LEU A 1 298 ? 2.113 -26.609 12.288 1.00 58.12 298 LEU A O 1
ATOM 2268 N N . GLN A 1 299 ? 0.084 -26.547 11.294 1.00 56.25 299 GLN A N 1
ATOM 2269 C CA . GLN A 1 299 ? 0.451 -27.205 10.035 1.00 56.25 299 GLN A CA 1
ATOM 2270 C C . GLN A 1 299 ? -0.211 -26.510 8.837 1.00 56.25 299 GLN A C 1
ATOM 2272 O O . GLN A 1 299 ? -1.380 -26.124 8.905 1.00 56.25 299 GLN A O 1
ATOM 2277 N N . ARG A 1 300 ? 0.527 -26.349 7.731 1.00 54.34 300 ARG A N 1
ATOM 2278 C CA . ARG A 1 300 ? 0.068 -25.658 6.508 1.00 54.34 300 ARG A CA 1
ATOM 2279 C C . ARG A 1 300 ? 0.479 -26.428 5.244 1.00 54.34 300 ARG A C 1
ATOM 2281 O O . ARG A 1 300 ? 1.426 -27.203 5.278 1.00 54.34 300 ARG A O 1
ATOM 2288 N N . GLN A 1 301 ? -0.172 -26.171 4.102 1.00 49.62 301 GLN A N 1
ATOM 2289 C CA . GLN A 1 301 ? 0.087 -26.888 2.833 1.00 49.62 301 GLN A CA 1
ATOM 2290 C C . GLN A 1 301 ? 1.562 -26.905 2.391 1.00 49.62 301 GLN A C 1
ATOM 2292 O O . GLN A 1 301 ? 2.028 -27.892 1.836 1.00 49.62 301 GLN A O 1
ATOM 2297 N N . TRP A 1 302 ? 2.309 -25.831 2.652 1.00 49.25 302 TRP A N 1
ATOM 2298 C CA . TRP A 1 302 ? 3.729 -25.704 2.293 1.00 49.25 302 TRP A CA 1
ATOM 2299 C C . TRP A 1 302 ? 4.668 -26.581 3.143 1.00 49.25 302 TRP A C 1
ATOM 2301 O O . TRP A 1 302 ? 5.845 -26.706 2.801 1.00 49.25 302 TRP A O 1
ATOM 2311 N N . ASP A 1 303 ? 4.174 -27.177 4.233 1.00 44.09 303 ASP A N 1
ATOM 2312 C CA . ASP A 1 303 ? 4.988 -27.976 5.151 1.00 44.09 303 ASP A CA 1
ATOM 2313 C C . ASP A 1 303 ? 5.330 -29.360 4.589 1.00 44.09 303 ASP A C 1
ATOM 2315 O O . ASP A 1 303 ? 6.367 -29.894 4.970 1.00 44.09 303 ASP A O 1
ATOM 2319 N N . SER A 1 304 ? 4.541 -29.915 3.651 1.00 41.69 304 SER A N 1
ATOM 2320 C CA . SER A 1 304 ? 4.647 -31.304 3.141 1.00 41.69 304 SER A CA 1
ATOM 2321 C C . SER A 1 304 ? 5.890 -31.609 2.285 1.00 41.69 304 SER A C 1
ATOM 2323 O O . SER A 1 304 ? 5.899 -32.505 1.445 1.00 41.69 304 SER A O 1
ATOM 2325 N N . THR A 1 305 ? 6.945 -30.817 2.454 1.00 37.91 305 THR A N 1
ATOM 2326 C CA . THR A 1 305 ? 8.278 -31.027 1.875 1.00 37.91 305 THR A CA 1
ATOM 2327 C C . THR A 1 305 ? 9.403 -30.886 2.909 1.00 37.91 305 THR A C 1
ATOM 2329 O O . THR A 1 305 ? 10.572 -31.102 2.576 1.00 37.91 305 THR A O 1
ATOM 2332 N N . GLN A 1 306 ? 9.086 -30.536 4.163 1.00 38.69 306 GLN A N 1
ATOM 2333 C CA . GLN A 1 306 ? 10.068 -30.444 5.242 1.00 38.69 306 GLN A CA 1
ATOM 2334 C C . GLN A 1 306 ? 10.460 -31.848 5.707 1.00 38.69 306 GLN A C 1
ATOM 2336 O O . GLN A 1 306 ? 9.617 -32.707 5.920 1.00 38.69 306 GLN A O 1
ATOM 2341 N N . LYS A 1 307 ? 11.762 -32.106 5.843 1.00 33.53 307 LYS A N 1
ATOM 2342 C CA . LYS A 1 307 ? 12.296 -33.476 5.904 1.00 33.53 307 LYS A CA 1
ATOM 2343 C C . LYS A 1 307 ? 12.088 -34.247 7.217 1.00 33.53 307 LYS A C 1
ATOM 2345 O O . LYS A 1 307 ? 12.595 -35.364 7.287 1.00 33.53 307 LYS A O 1
ATOM 2350 N N . TRP A 1 308 ? 11.398 -33.690 8.218 1.00 40.91 308 TRP A N 1
ATOM 2351 C CA . TRP A 1 308 ? 11.274 -34.286 9.561 1.00 40.91 308 TRP A CA 1
ATOM 2352 C C . TRP A 1 308 ? 9.939 -33.939 10.262 1.00 40.91 308 TRP A C 1
ATOM 2354 O O . TRP A 1 308 ? 9.946 -33.432 11.381 1.00 40.91 308 TRP A O 1
ATOM 2364 N N . ILE A 1 309 ? 8.796 -34.145 9.593 1.00 38.19 309 ILE A N 1
ATOM 2365 C CA . ILE A 1 309 ? 7.464 -33.757 10.126 1.00 38.19 309 ILE A CA 1
ATOM 2366 C C . ILE A 1 309 ? 6.964 -34.740 11.195 1.00 38.19 309 ILE A C 1
ATOM 2368 O O . ILE A 1 309 ? 6.402 -34.315 12.201 1.00 38.19 309 ILE A O 1
ATOM 2372 N N . ASP A 1 310 ? 7.176 -36.038 10.973 1.00 39.06 310 ASP A N 1
ATOM 2373 C CA . ASP A 1 310 ? 6.729 -37.127 11.846 1.00 39.06 310 ASP A CA 1
ATOM 2374 C C . ASP A 1 310 ? 7.668 -38.345 11.679 1.00 39.06 310 ASP A C 1
ATOM 2376 O O . ASP A 1 310 ? 7.832 -38.831 10.557 1.00 39.06 310 ASP A O 1
ATOM 2380 N N . PRO A 1 311 ? 8.301 -38.865 12.748 1.00 33.41 311 PRO A N 1
ATOM 2381 C CA . PRO A 1 311 ? 9.105 -40.089 12.721 1.00 33.41 311 PRO A CA 1
ATOM 2382 C C . PRO A 1 311 ? 8.340 -41.366 12.345 1.00 33.41 311 PRO A C 1
ATOM 2384 O O . PRO A 1 311 ? 8.971 -42.319 11.886 1.00 33.41 311 PRO A O 1
ATOM 2387 N N . ALA A 1 312 ? 7.008 -41.392 12.471 1.00 35.56 312 ALA A N 1
ATOM 2388 C CA . ALA A 1 312 ? 6.166 -42.449 11.905 1.00 35.56 312 ALA A CA 1
ATOM 2389 C C . ALA A 1 312 ? 5.975 -42.312 10.376 1.00 35.56 312 ALA A C 1
ATOM 2391 O O . ALA A 1 312 ? 5.474 -43.233 9.727 1.00 35.56 312 ALA A O 1
ATOM 2392 N N . CYS A 1 313 ? 6.416 -41.199 9.776 1.00 42.28 313 CYS A N 1
ATOM 2393 C CA . CYS A 1 313 ? 6.296 -40.895 8.352 1.00 42.28 313 CYS A CA 1
ATOM 2394 C C . CYS A 1 313 ? 7.671 -40.851 7.639 1.00 42.28 313 CYS A C 1
ATOM 2396 O O . CYS A 1 313 ? 8.198 -39.772 7.351 1.00 42.28 313 CYS A O 1
ATOM 2398 N N . PRO A 1 314 ? 8.264 -42.005 7.266 1.00 34.16 314 PRO A N 1
ATOM 2399 C CA . PRO A 1 314 ? 9.634 -42.081 6.736 1.00 34.16 314 PRO A CA 1
ATOM 2400 C C . PRO A 1 314 ? 9.878 -41.372 5.387 1.00 34.16 314 PRO A C 1
ATOM 2402 O O . PRO A 1 314 ? 11.022 -41.319 4.935 1.00 34.16 314 PRO A O 1
ATOM 2405 N N . MET A 1 315 ? 8.843 -40.832 4.729 1.00 34.06 315 MET A N 1
ATOM 2406 C CA . MET A 1 315 ? 8.957 -40.066 3.477 1.00 34.06 315 MET A CA 1
ATOM 2407 C C . MET A 1 315 ? 8.507 -38.595 3.573 1.00 34.06 315 MET A C 1
ATOM 2409 O O . MET A 1 315 ? 8.683 -37.863 2.602 1.00 34.06 315 MET A O 1
ATOM 2413 N N . ASN A 1 316 ? 8.047 -38.126 4.743 1.00 44.78 316 ASN A N 1
ATOM 2414 C CA . ASN A 1 316 ? 7.584 -36.745 4.992 1.00 44.78 316 ASN A CA 1
ATOM 2415 C C . ASN A 1 316 ? 6.419 -36.255 4.119 1.00 44.78 316 ASN A C 1
ATOM 2417 O O . ASN A 1 316 ? 6.259 -35.057 3.892 1.00 44.78 316 ASN A O 1
ATOM 2421 N N . ASP A 1 317 ? 5.602 -37.183 3.644 1.00 46.34 317 ASP A N 1
ATOM 2422 C CA . ASP A 1 317 ? 4.432 -36.929 2.814 1.00 46.34 317 ASP A CA 1
ATOM 2423 C C . ASP A 1 317 ? 3.111 -36.958 3.603 1.00 46.34 317 ASP A C 1
ATOM 2425 O O . ASP A 1 317 ? 2.055 -36.775 3.009 1.00 46.34 317 ASP A O 1
ATOM 2429 N N . CYS A 1 318 ? 3.138 -37.164 4.926 1.00 45.09 318 CYS A N 1
ATOM 2430 C CA . CYS A 1 318 ? 1.944 -37.344 5.761 1.00 45.09 318 CYS A CA 1
ATOM 2431 C C . CYS A 1 318 ? 1.283 -36.031 6.237 1.00 45.09 318 CYS A C 1
ATOM 2433 O O . CYS A 1 318 ? 1.938 -35.030 6.528 1.00 45.09 318 CYS A O 1
ATOM 2435 N N . LEU A 1 319 ? -0.042 -36.086 6.372 1.00 45.19 319 LEU A N 1
ATOM 2436 C CA . LEU A 1 319 ? -0.978 -35.042 6.786 1.00 45.19 319 LEU A CA 1
ATOM 2437 C C . LEU A 1 319 ? -1.106 -34.955 8.300 1.00 45.19 319 LEU A C 1
ATOM 2439 O O . LEU A 1 319 ? -2.156 -35.252 8.870 1.00 45.19 319 LEU A O 1
ATOM 2443 N N . GLY A 1 320 ? -0.040 -34.498 8.951 1.00 47.69 320 GLY A N 1
ATOM 2444 C CA . GLY A 1 320 ? -0.113 -34.180 10.368 1.00 47.69 320 GLY A CA 1
ATOM 2445 C C . GLY A 1 320 ? -1.264 -33.207 10.682 1.00 47.69 320 GLY A C 1
ATOM 2446 O O . GLY A 1 320 ? -1.611 -32.317 9.902 1.00 47.69 320 GLY A O 1
ATOM 2447 N N . ASN A 1 321 ? -1.862 -33.368 11.859 1.00 42.47 321 ASN A N 1
ATOM 2448 C CA . ASN A 1 321 ? -3.058 -32.633 12.254 1.00 42.47 321 ASN A CA 1
ATOM 2449 C C . ASN A 1 321 ? -2.771 -31.128 12.536 1.00 42.47 321 ASN A C 1
ATOM 2451 O O . ASN A 1 321 ? -1.940 -30.826 13.401 1.00 42.47 321 ASN A O 1
ATOM 2455 N N . PRO A 1 322 ? -3.446 -30.168 11.858 1.00 39.62 322 PRO A N 1
ATOM 2456 C CA . PRO A 1 322 ? -3.211 -28.723 12.010 1.00 39.62 322 PRO A CA 1
ATOM 2457 C C . PRO A 1 322 ? -3.754 -28.083 13.300 1.00 39.62 322 PRO A C 1
ATOM 2459 O O . PRO A 1 322 ? -3.378 -26.947 13.593 1.00 39.62 322 PRO A O 1
ATOM 2462 N N . ILE A 1 323 ? -4.627 -28.761 14.061 1.00 37.81 323 ILE A N 1
ATOM 2463 C CA . ILE A 1 323 ? -5.388 -28.173 15.192 1.00 37.81 323 ILE A CA 1
ATOM 2464 C C . ILE A 1 323 ? -5.167 -28.971 16.506 1.00 37.81 323 ILE A C 1
ATOM 2466 O O . ILE A 1 323 ? -5.974 -28.950 17.441 1.00 37.81 323 ILE A O 1
ATOM 2470 N N . ASN A 1 324 ? -4.047 -29.692 16.583 1.00 40.22 324 ASN A N 1
ATOM 2471 C CA . ASN A 1 324 ? -3.824 -30.793 17.520 1.00 40.22 324 ASN A CA 1
ATOM 2472 C C . ASN A 1 324 ? -3.776 -30.416 19.020 1.00 40.22 324 ASN A C 1
ATOM 2474 O O . ASN A 1 324 ? -2.899 -29.663 19.450 1.00 40.22 324 ASN A O 1
ATOM 2478 N N . ILE A 1 325 ? -4.673 -30.994 19.835 1.00 35.72 325 ILE A N 1
ATOM 2479 C CA . ILE A 1 325 ? -4.674 -30.856 21.306 1.00 35.72 325 ILE A CA 1
ATOM 2480 C C . ILE A 1 325 ? -3.910 -31.964 22.056 1.00 35.72 325 ILE A C 1
ATOM 2482 O O . ILE A 1 325 ? -3.728 -31.841 23.270 1.00 35.72 325 ILE A O 1
ATOM 2486 N N . GLY A 1 326 ? -3.503 -33.029 21.362 1.00 35.56 326 GLY A N 1
ATOM 2487 C CA . GLY A 1 326 ? -2.857 -34.213 21.926 1.00 35.56 326 GLY A CA 1
ATOM 2488 C C . GLY A 1 326 ? -1.333 -34.126 21.908 1.00 35.56 326 GLY A C 1
ATOM 2489 O O . GLY A 1 326 ? -0.736 -33.452 21.068 1.00 35.56 326 GLY A O 1
ATOM 2490 N N . ASP A 1 327 ? -0.688 -34.824 22.838 1.00 37.53 327 ASP A N 1
ATOM 2491 C CA . ASP A 1 327 ? 0.768 -34.824 22.992 1.00 37.53 327 ASP A CA 1
ATOM 2492 C C . ASP A 1 327 ? 1.417 -35.821 22.016 1.00 37.53 327 ASP A C 1
ATOM 2494 O O . ASP A 1 327 ? 1.926 -36.862 22.413 1.00 37.53 327 ASP A O 1
ATOM 2498 N N . THR A 1 328 ? 1.359 -35.545 20.709 1.00 31.58 328 THR A N 1
ATOM 2499 C CA . THR A 1 328 ? 1.888 -36.475 19.695 1.00 31.58 328 THR A CA 1
ATOM 2500 C C . THR A 1 328 ? 3.415 -36.598 19.794 1.00 31.58 328 THR A C 1
ATOM 2502 O O . THR A 1 328 ? 4.152 -35.612 19.836 1.00 31.58 328 THR A O 1
ATOM 2505 N N . PHE A 1 329 ? 3.887 -37.843 19.866 1.00 34.59 329 PHE A N 1
ATOM 2506 C CA . PHE A 1 329 ? 4.918 -38.227 20.838 1.00 34.59 329 PHE A CA 1
ATOM 2507 C C . PHE A 1 329 ? 6.371 -38.236 20.334 1.00 34.59 329 PHE A C 1
ATOM 2509 O O . PHE A 1 329 ? 7.242 -38.822 20.979 1.00 34.59 329 PHE A O 1
ATOM 2516 N N . THR A 1 330 ? 6.684 -37.692 19.153 1.00 29.84 330 THR A N 1
ATOM 2517 C CA . THR A 1 330 ? 8.045 -37.851 18.605 1.00 29.84 330 THR A CA 1
ATOM 2518 C C . THR A 1 330 ? 8.465 -36.707 17.684 1.00 29.84 330 THR A C 1
ATOM 2520 O O . THR A 1 330 ? 8.152 -36.692 16.502 1.00 29.84 330 THR A O 1
ATOM 2523 N N . ALA A 1 331 ? 9.255 -35.765 18.204 1.00 29.47 331 ALA A N 1
ATOM 2524 C CA . ALA A 1 331 ? 10.045 -34.853 17.380 1.00 29.47 331 ALA A CA 1
ATOM 2525 C C . ALA A 1 331 ? 11.300 -34.379 18.136 1.00 29.47 331 ALA A C 1
ATOM 2527 O O . ALA A 1 331 ? 11.212 -33.808 19.224 1.00 29.47 331 ALA A O 1
ATOM 2528 N N . LEU A 1 332 ? 12.479 -34.594 17.544 1.00 29.77 332 LEU A N 1
ATOM 2529 C CA . LEU A 1 332 ? 13.777 -34.199 18.107 1.00 29.77 332 LEU A CA 1
ATOM 2530 C C . LEU A 1 332 ? 14.006 -32.681 17.949 1.00 29.77 332 LEU A C 1
ATOM 2532 O O . LEU A 1 332 ? 14.640 -32.227 16.996 1.00 29.77 332 LEU A O 1
ATOM 2536 N N . VAL A 1 333 ? 13.497 -31.889 18.898 1.00 35.06 333 VAL A N 1
ATOM 2537 C CA . VAL A 1 333 ? 13.514 -30.410 18.870 1.00 35.06 333 VAL A CA 1
ATOM 2538 C C . VAL A 1 333 ? 14.895 -29.818 19.204 1.00 35.06 333 VAL A C 1
ATOM 2540 O O . VAL A 1 333 ? 15.118 -29.343 20.313 1.00 35.06 333 VAL A O 1
ATOM 2543 N N . ARG A 1 334 ? 15.859 -29.807 18.274 1.00 31.05 334 ARG A N 1
ATOM 2544 C CA . ARG A 1 334 ? 17.146 -29.111 18.507 1.00 31.05 334 ARG A CA 1
ATOM 2545 C C . ARG A 1 334 ? 17.066 -27.623 18.168 1.00 31.05 334 ARG A C 1
ATOM 2547 O O . ARG A 1 334 ? 16.823 -27.257 17.023 1.00 31.05 334 ARG A O 1
ATOM 2554 N N . ILE A 1 335 ? 17.328 -26.776 19.162 1.00 38.94 335 ILE A N 1
ATOM 2555 C CA . ILE A 1 335 ? 17.279 -25.313 19.049 1.00 38.94 335 ILE A CA 1
ATOM 2556 C C . ILE A 1 335 ? 18.694 -24.765 18.792 1.00 38.94 335 ILE A C 1
ATOM 2558 O O . ILE A 1 335 ? 19.559 -24.858 19.662 1.00 38.94 335 ILE A O 1
ATOM 2562 N N . PHE A 1 336 ? 18.917 -24.192 17.603 1.00 30.62 336 PHE A N 1
ATOM 2563 C CA . PHE A 1 336 ? 20.189 -23.610 17.144 1.00 30.62 336 PHE A CA 1
ATOM 2564 C C . PHE A 1 336 ? 20.005 -22.188 16.580 1.00 30.62 336 PHE A C 1
ATOM 2566 O O . PHE A 1 336 ? 18.928 -21.832 16.111 1.00 30.62 336 PHE A O 1
ATOM 2573 N N . GLU A 1 337 ? 21.086 -21.405 16.593 1.00 25.23 337 GLU A N 1
ATOM 2574 C CA . GLU A 1 337 ? 21.222 -20.072 15.975 1.00 25.23 337 GLU A CA 1
ATOM 2575 C C . GLU A 1 337 ? 21.895 -20.153 14.567 1.00 25.23 337 GLU A C 1
ATOM 2577 O O . GLU A 1 337 ? 22.299 -21.249 14.166 1.00 25.23 337 GLU A O 1
ATOM 2582 N N . PRO A 1 338 ? 21.931 -19.069 13.751 1.00 30.94 338 PRO A N 1
ATOM 2583 C CA . PRO A 1 338 ? 21.989 -19.154 12.276 1.00 30.94 338 PRO A CA 1
ATOM 2584 C C . PRO A 1 338 ? 23.362 -19.529 11.659 1.00 30.94 338 PRO A C 1
ATOM 2586 O O . PRO A 1 338 ? 24.383 -19.540 12.347 1.00 30.94 338 PRO A O 1
ATOM 2589 N N . PRO A 1 339 ? 23.413 -19.869 10.348 1.00 32.00 339 PRO A N 1
ATOM 2590 C CA . PRO A 1 339 ? 24.520 -20.633 9.776 1.00 32.00 339 PRO A CA 1
ATOM 2591 C C . PRO A 1 339 ? 25.713 -19.771 9.346 1.00 32.00 339 PRO A C 1
ATOM 2593 O O . PRO A 1 339 ? 25.640 -19.026 8.371 1.00 32.00 339 PRO A O 1
ATOM 2596 N N . HIS A 1 340 ? 26.865 -19.993 9.978 1.00 26.50 340 HIS A N 1
ATOM 2597 C CA . HIS A 1 340 ? 28.166 -19.583 9.447 1.00 26.50 340 HIS A CA 1
ATOM 2598 C C . HIS A 1 340 ? 29.160 -20.756 9.491 1.00 26.50 340 HIS A C 1
ATOM 2600 O O . HIS A 1 340 ? 29.106 -21.587 10.393 1.00 26.50 340 HIS A O 1
ATOM 2606 N N . TYR A 1 341 ? 30.070 -20.783 8.508 1.00 23.56 341 TYR A N 1
ATOM 2607 C CA . TYR A 1 341 ? 31.078 -21.819 8.209 1.00 23.56 341 TYR A CA 1
ATOM 2608 C C . TYR A 1 341 ? 30.594 -23.107 7.518 1.00 23.56 341 TYR A C 1
ATOM 2610 O O . TYR A 1 341 ? 30.360 -24.145 8.132 1.00 23.56 341 TYR A O 1
ATOM 2618 N N . ILE A 1 342 ? 30.626 -23.075 6.179 1.00 23.16 342 ILE A N 1
ATOM 2619 C CA . ILE A 1 342 ? 30.866 -24.276 5.368 1.00 23.16 342 ILE A CA 1
ATOM 2620 C C . ILE A 1 342 ? 32.361 -24.607 5.469 1.00 23.16 342 ILE A C 1
ATOM 2622 O O . ILE A 1 342 ? 33.182 -23.940 4.841 1.00 23.16 342 ILE A O 1
ATOM 2626 N N . ILE A 1 343 ? 32.722 -25.659 6.204 1.00 22.88 343 ILE A N 1
ATOM 2627 C CA . ILE A 1 343 ? 34.052 -26.272 6.088 1.00 22.88 343 ILE A CA 1
ATOM 2628 C C . ILE A 1 343 ? 33.956 -27.389 5.046 1.00 22.88 343 ILE A C 1
ATOM 2630 O O . ILE A 1 343 ? 33.366 -28.439 5.298 1.00 22.88 343 ILE A O 1
ATOM 2634 N N . ARG A 1 344 ? 34.527 -27.165 3.855 1.00 20.81 344 ARG A N 1
ATOM 2635 C CA . ARG A 1 344 ? 34.707 -28.227 2.855 1.00 20.81 344 ARG A CA 1
ATOM 2636 C C . ARG A 1 344 ? 35.863 -29.133 3.285 1.00 20.81 344 ARG A C 1
ATOM 2638 O O . ARG A 1 344 ? 37.003 -28.683 3.295 1.00 20.81 344 ARG A O 1
ATOM 2645 N N . PHE A 1 345 ? 35.588 -30.413 3.517 1.00 24.53 345 PHE A N 1
ATOM 2646 C CA . PHE A 1 345 ? 36.595 -31.467 3.364 1.00 24.53 345 PHE A CA 1
ATOM 2647 C C . PHE A 1 345 ? 36.361 -32.205 2.039 1.00 24.53 345 PHE A C 1
ATOM 2649 O O . PHE A 1 345 ? 35.220 -32.385 1.610 1.00 24.53 345 PHE A O 1
ATOM 2656 N N . GLY A 1 346 ? 37.455 -32.521 1.342 1.00 23.72 346 GLY A N 1
ATOM 2657 C CA . GLY A 1 346 ? 37.444 -32.969 -0.053 1.00 23.72 346 GLY A CA 1
ATOM 2658 C C . GLY A 1 346 ? 36.924 -34.392 -0.276 1.00 23.72 346 GLY A C 1
ATOM 2659 O O . GLY A 1 346 ? 36.813 -35.194 0.647 1.00 23.72 346 GLY A O 1
ATOM 2660 N N . HIS A 1 347 ? 36.621 -34.700 -1.540 1.00 25.66 347 HIS A N 1
ATOM 2661 C CA . HIS A 1 347 ? 36.254 -36.043 -1.994 1.00 25.66 347 HIS A CA 1
ATOM 2662 C C . HIS A 1 347 ? 37.373 -37.071 -1.771 1.00 25.66 347 HIS A C 1
ATOM 2664 O O . HIS A 1 347 ? 38.527 -36.811 -2.104 1.00 25.66 347 HIS A O 1
ATOM 2670 N N . ILE A 1 348 ? 36.986 -38.284 -1.368 1.00 25.89 348 ILE A N 1
ATOM 2671 C CA . ILE A 1 348 ? 37.721 -39.528 -1.639 1.00 25.89 348 ILE A CA 1
ATOM 2672 C C . ILE A 1 348 ? 36.689 -40.552 -2.160 1.00 25.89 348 ILE A C 1
ATOM 2674 O O . ILE A 1 348 ? 35.631 -40.689 -1.539 1.00 25.89 348 ILE A O 1
ATOM 2678 N N . PRO A 1 349 ? 36.922 -41.230 -3.303 1.00 26.91 349 PRO A N 1
ATOM 2679 C CA . PRO A 1 349 ? 35.964 -42.172 -3.887 1.00 26.91 349 PRO A CA 1
ATOM 2680 C C . PRO A 1 349 ? 35.964 -43.546 -3.177 1.00 26.91 349 PRO A C 1
ATOM 2682 O O . PRO A 1 349 ? 36.931 -43.896 -2.499 1.00 26.91 349 PRO A O 1
ATOM 2685 N N . PRO A 1 350 ? 34.887 -44.346 -3.314 1.00 28.64 350 PRO A N 1
ATOM 2686 C CA . PRO A 1 350 ? 34.674 -45.539 -2.497 1.00 28.64 350 PRO A CA 1
ATOM 2687 C C . PRO A 1 350 ? 35.375 -46.793 -3.042 1.00 28.64 350 PRO A C 1
ATOM 2689 O O . PRO A 1 350 ? 35.345 -47.067 -4.241 1.00 28.64 350 PRO A O 1
ATOM 2692 N N . SER A 1 351 ? 35.879 -47.637 -2.138 1.00 25.11 351 SER A N 1
ATOM 2693 C CA . SER A 1 351 ? 36.178 -49.049 -2.420 1.00 25.11 351 SER A CA 1
ATOM 2694 C C . SER A 1 351 ? 35.395 -49.966 -1.469 1.00 25.11 351 SER A C 1
ATOM 2696 O O . SER A 1 351 ? 35.039 -49.585 -0.353 1.00 25.11 351 SER A O 1
ATOM 2698 N N . ARG A 1 352 ? 35.027 -51.156 -1.956 1.00 30.00 352 ARG A N 1
ATOM 2699 C CA . ARG A 1 352 ? 34.148 -52.114 -1.264 1.00 30.00 352 ARG A CA 1
ATOM 2700 C C . ARG A 1 352 ? 34.945 -53.007 -0.308 1.00 30.00 352 ARG A C 1
ATOM 2702 O O . ARG A 1 352 ? 35.860 -53.658 -0.790 1.00 30.00 352 ARG A O 1
ATOM 2709 N N . SER A 1 353 ? 34.475 -53.194 0.934 1.00 25.50 353 SER A N 1
ATOM 2710 C CA . SER A 1 353 ? 34.192 -54.532 1.515 1.00 25.50 353 SER A CA 1
ATOM 2711 C C . SER A 1 353 ? 33.815 -54.501 3.009 1.00 25.50 353 SER A C 1
ATOM 2713 O O . SER A 1 353 ? 34.188 -53.589 3.737 1.00 25.50 353 SER A O 1
ATOM 2715 N N . SER A 1 354 ? 33.148 -55.573 3.459 1.00 24.83 354 SER A N 1
ATOM 2716 C CA . SER A 1 354 ? 32.892 -55.996 4.854 1.00 24.83 354 SER A CA 1
ATOM 2717 C C . SER A 1 354 ? 31.956 -55.153 5.744 1.00 24.83 354 SER A C 1
ATOM 2719 O O . SER A 1 354 ? 32.331 -54.144 6.329 1.00 24.83 354 SER A O 1
ATOM 2721 N N . PHE A 1 355 ? 30.753 -55.692 5.967 1.00 28.41 355 PHE A N 1
ATOM 2722 C CA . PHE A 1 355 ? 29.962 -55.463 7.181 1.00 28.41 355 PHE A CA 1
ATOM 2723 C C . PHE A 1 355 ? 30.621 -56.168 8.382 1.00 28.41 355 PHE A C 1
ATOM 2725 O O . PHE A 1 355 ? 30.831 -57.380 8.305 1.00 28.41 355 PHE A O 1
ATOM 2732 N N . ARG A 1 356 ? 30.825 -55.464 9.509 1.00 24.89 356 ARG A N 1
ATOM 2733 C CA . ARG A 1 356 ? 30.626 -55.983 10.886 1.00 24.89 356 ARG A CA 1
ATOM 2734 C C . ARG A 1 356 ? 30.779 -54.881 11.949 1.00 24.89 356 ARG A C 1
ATOM 2736 O O . ARG A 1 356 ? 31.787 -54.194 11.991 1.00 24.89 356 ARG A O 1
ATOM 2743 N N . ASN A 1 357 ? 29.777 -54.792 12.826 1.00 28.19 357 ASN A N 1
ATOM 2744 C CA . ASN A 1 357 ? 29.761 -54.187 14.166 1.00 28.19 357 ASN A CA 1
ATOM 2745 C C . ASN A 1 357 ? 30.592 -52.914 14.434 1.00 28.19 357 ASN A C 1
ATOM 2747 O O . ASN A 1 357 ? 31.720 -52.988 14.918 1.00 28.19 357 ASN A O 1
ATOM 2751 N N . SER A 1 358 ? 29.938 -51.751 14.376 1.00 23.22 358 SER A N 1
ATOM 2752 C CA . SER A 1 358 ? 30.251 -50.645 15.290 1.00 23.22 358 SER A CA 1
ATOM 2753 C C . SER A 1 358 ? 28.989 -49.846 15.650 1.00 23.22 358 SER A C 1
ATOM 2755 O O . SER A 1 358 ? 28.191 -49.481 14.790 1.00 23.22 358 SER A O 1
ATOM 2757 N N . ASN A 1 359 ? 28.788 -49.592 16.948 1.00 25.41 359 ASN A N 1
ATOM 2758 C CA . ASN A 1 359 ? 27.656 -48.818 17.473 1.00 25.41 359 ASN A CA 1
ATOM 2759 C C . ASN A 1 359 ? 27.895 -47.309 17.294 1.00 25.41 359 ASN A C 1
ATOM 2761 O O . ASN A 1 359 ? 28.069 -46.579 18.271 1.00 25.41 359 ASN A O 1
ATOM 2765 N N . TYR A 1 360 ? 27.911 -46.836 16.048 1.00 23.20 360 TYR A N 1
ATOM 2766 C CA . TYR A 1 360 ? 27.887 -45.406 15.750 1.00 23.20 360 TYR A CA 1
ATOM 2767 C C . TYR A 1 360 ? 26.450 -44.944 15.506 1.00 23.20 360 TYR A C 1
ATOM 2769 O O . TYR A 1 360 ? 25.895 -45.123 14.425 1.00 23.20 360 TYR A O 1
ATOM 2777 N N . PHE A 1 361 ? 25.865 -44.287 16.512 1.00 24.70 361 PHE A N 1
ATOM 2778 C CA . PHE A 1 361 ? 24.755 -43.366 16.281 1.00 24.70 361 PHE A CA 1
ATOM 2779 C C . PHE A 1 361 ? 25.268 -42.226 15.389 1.00 24.70 361 PHE A C 1
ATOM 2781 O O . PHE A 1 361 ? 25.910 -41.290 15.874 1.00 24.70 361 PHE A O 1
ATOM 2788 N N . GLU A 1 362 ? 25.006 -42.303 14.083 1.00 20.89 362 GLU A N 1
ATOM 2789 C CA . GLU A 1 362 ? 25.206 -41.173 13.179 1.00 20.89 362 GLU A CA 1
ATOM 2790 C C . GLU A 1 362 ? 24.290 -40.019 13.606 1.00 20.89 362 GLU A C 1
ATOM 2792 O O . GLU A 1 362 ? 23.099 -39.990 13.294 1.00 20.89 362 GLU A O 1
ATOM 2797 N N . PHE A 1 363 ? 24.855 -39.026 14.293 1.00 25.03 363 PHE A N 1
ATOM 2798 C CA . PHE A 1 363 ? 24.180 -37.760 14.564 1.00 25.03 363 PHE A CA 1
ATOM 2799 C C . PHE A 1 363 ? 24.060 -36.924 13.281 1.00 25.03 363 PHE A C 1
ATOM 2801 O O . PHE A 1 363 ? 24.745 -35.914 13.110 1.00 25.03 363 PHE A O 1
ATOM 2808 N N . ARG A 1 364 ? 23.165 -37.332 12.376 1.00 23.97 364 ARG A N 1
ATOM 2809 C CA . ARG A 1 364 ? 22.767 -36.518 11.223 1.00 23.97 364 ARG A CA 1
ATOM 2810 C C . ARG A 1 364 ? 22.028 -35.276 11.732 1.00 23.97 364 ARG A C 1
ATOM 2812 O O . ARG A 1 364 ? 21.127 -35.369 12.564 1.00 23.97 364 ARG A O 1
ATOM 2819 N N . GLN A 1 365 ? 22.458 -34.101 11.279 1.00 23.69 365 GLN A N 1
ATOM 2820 C CA . GLN A 1 365 ? 21.899 -32.820 11.710 1.00 23.69 365 GLN A CA 1
ATOM 2821 C C . GLN A 1 365 ? 20.466 -32.656 11.182 1.00 23.69 365 GLN A C 1
ATOM 2823 O O . GLN A 1 365 ? 20.252 -32.600 9.973 1.00 23.69 365 GLN A O 1
ATOM 2828 N N . ALA A 1 366 ? 19.497 -32.542 12.091 1.00 25.59 366 ALA A N 1
ATOM 2829 C CA . ALA A 1 366 ? 18.147 -32.096 11.771 1.00 25.59 366 ALA A CA 1
ATOM 2830 C C . ALA A 1 366 ? 18.065 -30.572 11.944 1.00 25.59 366 ALA A C 1
ATOM 2832 O O . ALA A 1 366 ? 18.153 -30.062 13.061 1.00 25.59 366 ALA A O 1
ATOM 2833 N N . THR A 1 367 ? 17.913 -29.851 10.834 1.00 25.91 367 THR A N 1
ATOM 2834 C CA . THR A 1 367 ? 17.593 -28.420 10.799 1.00 25.91 367 THR A CA 1
ATOM 2835 C C . THR A 1 367 ? 16.114 -28.242 10.457 1.00 25.91 367 THR A C 1
ATOM 2837 O O . THR A 1 367 ? 15.726 -28.274 9.291 1.00 25.91 367 THR A O 1
ATOM 2840 N N . SER A 1 368 ? 15.267 -28.057 11.471 1.00 29.94 368 SER A N 1
ATOM 2841 C CA . SER A 1 368 ? 13.858 -27.683 11.281 1.00 29.94 368 SER A CA 1
ATOM 2842 C C . SER A 1 368 ? 13.292 -26.998 12.527 1.00 29.94 368 SER A C 1
ATOM 2844 O O . SER A 1 368 ? 13.140 -27.624 13.572 1.00 29.94 368 SER A O 1
ATOM 2846 N N . SER A 1 369 ? 12.927 -25.723 12.394 1.00 32.06 369 SER A N 1
ATOM 2847 C CA . SER A 1 369 ? 12.394 -24.821 13.433 1.00 32.06 369 SER A CA 1
ATOM 2848 C C . SER A 1 369 ? 10.952 -25.125 13.898 1.00 32.06 369 SER A C 1
ATOM 2850 O O . SER A 1 369 ? 10.381 -24.360 14.674 1.00 32.06 369 SER A O 1
ATOM 2852 N N . ASN A 1 370 ? 10.350 -26.229 13.437 1.00 37.81 370 ASN A N 1
ATOM 2853 C CA . ASN A 1 370 ? 8.892 -26.380 13.297 1.00 37.81 370 ASN A CA 1
ATOM 2854 C C . ASN A 1 370 ? 8.233 -27.507 14.118 1.00 37.81 370 ASN A C 1
ATOM 2856 O O . ASN A 1 370 ? 7.068 -27.833 13.891 1.00 37.81 370 ASN A O 1
ATOM 2860 N N . SER A 1 371 ? 8.943 -28.099 15.075 1.00 35.97 371 SER A N 1
ATOM 2861 C CA . SER A 1 371 ? 8.549 -29.341 15.762 1.00 35.97 371 SER A CA 1
ATOM 2862 C C . SER A 1 371 ? 7.695 -29.180 17.033 1.00 35.97 371 SER A C 1
ATOM 2864 O O . SER A 1 371 ? 7.591 -30.121 17.814 1.00 35.97 371 SER A O 1
ATOM 2866 N N . LEU A 1 372 ? 7.085 -28.013 17.278 1.00 40.72 372 LEU A N 1
ATOM 2867 C CA . LEU A 1 372 ? 6.127 -27.821 18.379 1.00 40.72 372 LEU A CA 1
ATOM 2868 C C . LEU A 1 372 ? 4.703 -27.760 17.822 1.00 40.72 372 LEU A C 1
ATOM 2870 O O . LEU A 1 372 ? 4.218 -26.690 17.459 1.00 40.72 372 LEU A O 1
ATOM 2874 N N . ARG A 1 373 ? 4.064 -28.929 17.706 1.00 52.69 373 ARG A N 1
ATOM 2875 C CA . ARG A 1 373 ? 2.758 -29.106 17.045 1.00 52.69 373 ARG A CA 1
ATOM 2876 C C . ARG A 1 373 ? 1.712 -29.762 17.966 1.00 52.69 373 ARG A C 1
ATOM 2878 O O . ARG A 1 373 ? 0.942 -30.607 17.520 1.00 52.69 373 ARG A O 1
ATOM 2885 N N . SER A 1 374 ? 1.662 -29.338 19.236 1.00 56.50 374 SER A N 1
ATOM 2886 C CA . SER A 1 374 ? 0.493 -29.532 20.112 1.00 56.50 374 SER A CA 1
ATOM 2887 C C . SER A 1 374 ? 0.158 -28.278 20.922 1.00 56.50 374 SER A C 1
ATOM 2889 O O . SER A 1 374 ? 1.039 -27.532 21.358 1.00 56.50 374 SER A O 1
ATOM 2891 N N . VAL A 1 375 ? -1.139 -28.064 21.153 1.00 57.81 375 VAL A N 1
ATOM 2892 C CA . VAL A 1 375 ? -1.667 -26.932 21.928 1.00 57.81 375 VAL A CA 1
ATOM 2893 C C . VAL A 1 375 ? -1.187 -26.960 23.391 1.00 57.81 375 VAL A C 1
ATOM 2895 O O . VAL A 1 375 ? -0.876 -25.906 23.946 1.00 57.81 375 VAL A O 1
ATOM 2898 N N . ASN A 1 376 ? -1.060 -28.143 24.011 1.00 65.50 376 ASN A N 1
ATOM 2899 C CA . ASN A 1 376 ? -0.589 -28.261 25.400 1.00 65.50 376 ASN A CA 1
ATOM 2900 C C . ASN A 1 376 ? 0.873 -27.798 25.535 1.00 65.50 376 ASN A C 1
ATOM 2902 O O . ASN A 1 376 ? 1.184 -27.010 26.427 1.00 65.50 376 ASN A O 1
ATOM 2906 N N . ILE A 1 377 ? 1.756 -28.221 24.618 1.00 65.12 377 ILE A N 1
ATOM 2907 C CA . ILE A 1 377 ? 3.180 -27.843 24.632 1.00 65.12 377 ILE A CA 1
ATOM 2908 C C . ILE A 1 377 ? 3.344 -26.327 24.444 1.00 65.12 377 ILE A C 1
ATOM 2910 O O . ILE A 1 377 ? 4.171 -25.705 25.117 1.00 65.12 377 ILE A O 1
ATOM 2914 N N . SER A 1 378 ? 2.519 -25.703 23.599 1.00 69.88 378 SER A N 1
ATOM 2915 C CA . SER A 1 378 ? 2.472 -24.243 23.466 1.00 69.88 378 SER A CA 1
ATOM 2916 C C . SER A 1 378 ? 2.039 -23.551 24.770 1.00 69.88 378 SER A C 1
ATOM 2918 O O . SER A 1 378 ? 2.681 -22.583 25.179 1.00 69.88 378 SER A O 1
ATOM 2920 N N . PHE A 1 379 ? 1.031 -24.051 25.499 1.00 75.75 379 PHE A N 1
ATOM 2921 C CA . PHE A 1 379 ? 0.678 -23.492 26.818 1.00 75.75 379 PHE A CA 1
ATOM 2922 C C . PHE A 1 379 ? 1.790 -23.657 27.858 1.00 75.75 379 PHE A C 1
ATOM 2924 O O . PHE A 1 379 ? 2.086 -22.717 28.604 1.00 75.75 379 PHE A O 1
ATOM 2931 N N . THR A 1 380 ? 2.446 -24.817 27.888 1.00 76.75 380 THR A N 1
ATOM 2932 C CA . THR A 1 380 ? 3.626 -25.063 28.726 1.00 76.75 380 THR A CA 1
ATOM 2933 C C . THR A 1 380 ? 4.734 -24.057 28.417 1.00 76.75 380 THR A C 1
ATOM 2935 O O . THR A 1 380 ? 5.337 -23.511 29.340 1.00 76.75 380 THR A O 1
ATOM 2938 N N . LEU A 1 381 ? 4.962 -23.736 27.140 1.00 80.62 381 LEU A N 1
ATOM 2939 C CA . LEU A 1 381 ? 5.953 -22.748 26.723 1.00 80.62 381 LEU A CA 1
ATOM 2940 C C . LEU A 1 381 ? 5.634 -21.329 27.225 1.00 80.62 381 LEU A C 1
ATOM 2942 O O . LEU A 1 381 ? 6.465 -20.719 27.899 1.00 80.62 381 LEU A O 1
ATOM 2946 N N . ILE A 1 382 ? 4.450 -20.788 26.916 1.00 85.44 382 ILE A N 1
ATOM 2947 C CA . ILE A 1 382 ? 4.122 -19.390 27.256 1.00 85.44 382 ILE A CA 1
ATOM 2948 C C . ILE A 1 382 ? 3.987 -19.172 28.774 1.00 85.44 382 ILE A C 1
ATOM 2950 O O . ILE A 1 382 ? 4.465 -18.161 29.292 1.00 85.44 382 ILE A O 1
ATOM 2954 N N . THR A 1 383 ? 3.436 -20.142 29.515 1.00 87.88 383 THR A N 1
ATOM 2955 C CA . THR A 1 383 ? 3.347 -20.051 30.986 1.00 87.88 383 THR A CA 1
ATOM 2956 C C . THR A 1 383 ? 4.725 -20.134 31.653 1.00 87.88 383 THR A C 1
ATOM 2958 O O . THR A 1 383 ? 4.983 -19.441 32.638 1.00 87.88 383 THR A O 1
ATOM 2961 N N . ARG A 1 384 ? 5.673 -20.900 31.091 1.00 85.12 384 ARG A N 1
ATOM 2962 C CA . ARG A 1 384 ? 7.067 -20.944 31.580 1.00 85.12 384 ARG A CA 1
ATOM 2963 C C . ARG A 1 384 ? 7.873 -19.709 31.255 1.00 85.12 384 ARG A C 1
ATOM 2965 O O . ARG A 1 384 ? 8.678 -19.302 32.094 1.00 85.12 384 ARG A O 1
ATOM 2972 N N . ALA A 1 385 ? 7.611 -19.071 30.118 1.00 88.00 385 ALA A N 1
ATOM 2973 C CA . ALA A 1 385 ? 8.186 -17.768 29.803 1.00 88.00 385 ALA A CA 1
ATOM 2974 C C . ALA A 1 385 ? 7.850 -16.704 30.869 1.00 88.00 385 ALA A C 1
ATOM 2976 O O . ALA A 1 385 ? 8.536 -15.689 30.950 1.00 88.00 385 ALA A O 1
ATOM 2977 N N . GLY A 1 386 ? 6.853 -16.961 31.725 1.00 89.94 386 GLY A N 1
ATOM 2978 C CA . GLY A 1 386 ? 6.484 -16.136 32.874 1.00 89.94 386 GLY A CA 1
ATOM 2979 C C . GLY A 1 386 ? 5.172 -15.380 32.685 1.00 89.94 386 GLY A C 1
ATOM 2980 O O . GLY A 1 386 ? 4.862 -14.514 33.497 1.00 89.94 386 GLY A O 1
ATOM 2981 N N . VAL A 1 387 ? 4.412 -15.691 31.629 1.00 93.81 387 VAL A N 1
ATOM 2982 C CA . VAL A 1 387 ? 3.087 -15.112 31.384 1.00 93.81 387 VAL A CA 1
ATOM 2983 C C . VAL A 1 387 ? 2.071 -15.746 32.345 1.00 93.81 387 VAL A C 1
ATOM 2985 O O . VAL A 1 387 ? 1.929 -16.972 32.335 1.00 93.81 387 VAL A O 1
ATOM 2988 N N . PRO A 1 388 ? 1.328 -14.960 33.148 1.00 94.25 388 PRO A N 1
ATOM 2989 C CA . PRO A 1 388 ? 0.258 -15.492 33.991 1.00 94.25 388 PRO A CA 1
ATOM 2990 C C . PRO A 1 388 ? -0.838 -16.161 33.153 1.00 94.25 388 PRO A C 1
ATOM 2992 O O . PRO A 1 388 ? -1.298 -15.578 32.170 1.00 94.25 388 PRO A O 1
ATOM 2995 N N . SER A 1 389 ? -1.314 -17.342 33.563 1.00 92.88 389 SER A N 1
ATOM 2996 C CA . SER A 1 389 ? -2.367 -18.086 32.846 1.00 92.88 389 SER A CA 1
ATOM 2997 C C . SER A 1 389 ? -3.619 -17.235 32.596 1.00 92.88 389 SER A C 1
ATOM 2999 O O . SER A 1 389 ? -4.122 -17.177 31.474 1.00 92.88 389 SER A O 1
ATOM 3001 N N . ALA A 1 390 ? -4.027 -16.461 33.604 1.00 95.38 390 ALA A N 1
ATOM 3002 C CA . ALA A 1 390 ? -5.144 -15.520 33.566 1.00 95.38 390 ALA A CA 1
ATOM 3003 C C . ALA A 1 390 ? -5.017 -14.382 32.525 1.00 95.38 390 ALA A C 1
ATOM 3005 O O . ALA A 1 390 ? -5.990 -13.665 32.305 1.00 95.38 390 ALA A O 1
ATOM 3006 N N . LYS A 1 391 ? -3.856 -14.201 31.875 1.00 95.62 391 LYS A N 1
ATOM 3007 C CA . LYS A 1 391 ? -3.662 -13.259 30.754 1.00 95.62 391 LYS A CA 1
ATOM 3008 C C . LYS A 1 391 ? -3.672 -13.923 29.372 1.00 95.62 391 LYS A C 1
ATOM 3010 O O . LYS A 1 391 ? -3.563 -13.217 28.375 1.00 95.62 391 LYS A O 1
ATOM 3015 N N . ILE A 1 392 ? -3.787 -15.247 29.281 1.00 94.81 392 ILE A N 1
ATOM 3016 C CA . ILE A 1 392 ? -3.750 -15.983 28.009 1.00 94.81 392 ILE A CA 1
ATOM 3017 C C . ILE A 1 392 ? -5.178 -16.165 27.482 1.00 94.81 392 ILE A C 1
ATOM 3019 O O . ILE A 1 392 ? -5.972 -16.886 28.084 1.00 94.81 392 ILE A O 1
ATOM 3023 N N . VAL A 1 393 ? -5.497 -15.549 26.343 1.00 95.31 393 VAL A N 1
ATOM 3024 C CA . VAL A 1 393 ? -6.759 -15.750 25.614 1.00 95.31 393 VAL A CA 1
ATOM 3025 C C . VAL A 1 393 ? -6.488 -16.650 24.413 1.00 95.31 393 VAL A C 1
ATOM 3027 O O . VAL A 1 393 ? -5.661 -16.320 23.570 1.00 95.31 393 VAL A O 1
ATOM 3030 N N . VAL A 1 394 ? -7.151 -17.801 24.324 1.00 90.69 394 VAL A N 1
ATOM 3031 C CA . VAL A 1 394 ? -6.845 -18.812 23.294 1.00 90.69 394 VAL A CA 1
ATOM 3032 C C . VAL A 1 394 ? -7.657 -18.578 22.018 1.00 90.69 394 VAL A C 1
ATOM 3034 O O . VAL A 1 394 ? -8.887 -18.604 22.068 1.00 90.69 394 VAL A O 1
ATOM 3037 N N . ALA A 1 395 ? -6.992 -18.401 20.873 1.00 86.56 395 ALA A N 1
ATOM 3038 C CA . ALA A 1 395 ? -7.662 -18.217 19.583 1.00 86.56 395 ALA A CA 1
ATOM 3039 C C . ALA A 1 395 ? -8.060 -19.562 18.938 1.00 86.56 395 ALA A C 1
ATOM 3041 O O . ALA A 1 395 ? -7.215 -20.301 18.422 1.00 86.56 395 ALA A O 1
ATOM 3042 N N . LEU A 1 396 ? -9.360 -19.856 18.948 1.00 87.50 396 LEU A N 1
ATOM 3043 C CA . LEU A 1 396 ? -10.005 -20.998 18.300 1.00 87.50 396 LEU A CA 1
ATOM 3044 C C . LEU A 1 396 ? -10.375 -20.641 16.854 1.00 87.50 396 LEU A C 1
ATOM 3046 O O . LEU A 1 396 ? -11.009 -19.619 16.616 1.00 87.50 396 LEU A O 1
ATOM 3050 N N . THR A 1 397 ? -10.027 -21.484 15.881 1.00 88.19 397 THR A N 1
ATOM 3051 C CA . THR A 1 397 ? -10.395 -21.237 14.481 1.00 88.19 397 THR A CA 1
ATOM 3052 C C . THR A 1 397 ? -11.883 -21.466 14.223 1.00 88.19 397 THR A C 1
ATOM 3054 O O . THR A 1 397 ? -12.466 -22.458 14.663 1.00 88.19 397 THR A O 1
ATOM 3057 N N . SER A 1 398 ? -12.473 -20.568 13.438 1.00 92.75 398 SER A N 1
ATOM 3058 C CA . SER A 1 398 ? -13.752 -20.754 12.735 1.00 92.75 398 SER A CA 1
ATOM 3059 C C . SER A 1 398 ? -13.521 -21.184 11.279 1.00 92.75 398 SER A C 1
ATOM 3061 O O . SER A 1 398 ? -14.297 -20.871 10.384 1.00 92.75 398 SER A O 1
ATOM 3063 N N . TYR A 1 399 ? -12.395 -21.843 11.019 1.00 88.38 399 TYR A N 1
ATOM 3064 C CA . TYR A 1 399 ? -11.977 -22.320 9.707 1.00 88.38 399 TYR A CA 1
ATOM 3065 C C . TYR A 1 399 ? -11.157 -23.602 9.852 1.00 88.38 399 TYR A C 1
ATOM 3067 O O . TYR A 1 399 ? -10.584 -23.885 10.914 1.00 88.38 399 TYR A O 1
ATOM 3075 N N . GLY A 1 400 ? -11.060 -24.344 8.753 1.00 83.00 400 GLY A N 1
ATOM 3076 C CA . GLY A 1 400 ? -10.182 -25.493 8.601 1.00 83.00 400 GLY A CA 1
ATOM 3077 C C . GLY A 1 400 ? -9.021 -25.241 7.638 1.00 83.00 400 GLY A C 1
ATOM 3078 O O . GLY A 1 400 ? -9.092 -24.411 6.725 1.00 83.00 400 GLY A O 1
ATOM 3079 N N . ARG A 1 401 ? -7.938 -26.003 7.820 1.00 79.88 401 ARG A N 1
ATOM 3080 C CA . ARG A 1 401 ? -6.841 -26.097 6.844 1.00 79.88 401 ARG A CA 1
ATOM 3081 C C . ARG A 1 401 ? -7.063 -27.318 5.963 1.00 79.88 401 ARG A C 1
ATOM 3083 O O . ARG A 1 401 ? -7.159 -28.435 6.472 1.00 79.88 401 ARG A O 1
ATOM 3090 N N . SER A 1 402 ? -7.169 -27.090 4.654 1.00 80.31 402 SER A N 1
ATOM 3091 C CA . SER A 1 402 ? -7.424 -28.142 3.667 1.00 80.31 402 SER A CA 1
ATOM 3092 C C . SER A 1 402 ? -6.175 -28.543 2.880 1.00 80.31 402 SER A C 1
ATOM 3094 O O . SER A 1 402 ? -5.224 -27.774 2.745 1.00 80.31 402 SER A O 1
ATOM 3096 N N . PHE A 1 403 ? -6.156 -29.765 2.359 1.00 78.12 403 PHE A N 1
ATOM 3097 C CA . PHE A 1 403 ? -5.018 -30.382 1.680 1.00 78.12 403 PHE A CA 1
ATOM 3098 C C . PHE A 1 403 ? -5.498 -31.337 0.576 1.00 78.12 403 PHE A C 1
ATOM 3100 O O . PHE A 1 403 ? -6.636 -31.800 0.605 1.00 78.12 403 PHE A O 1
ATOM 3107 N N . LYS A 1 404 ? -4.637 -31.615 -0.409 1.00 80.50 404 LYS A N 1
ATOM 3108 C CA . LYS A 1 404 ? -4.905 -32.542 -1.519 1.00 80.50 404 LYS A CA 1
ATOM 3109 C C . LYS A 1 404 ? -4.320 -33.916 -1.184 1.00 80.50 404 LYS A C 1
ATOM 3111 O O . LYS A 1 404 ? -3.114 -34.019 -0.956 1.00 80.50 404 LYS A O 1
ATOM 3116 N N . LEU A 1 405 ? -5.154 -34.950 -1.148 1.00 77.94 405 LEU A N 1
ATOM 3117 C CA . LEU A 1 405 ? -4.766 -36.320 -0.823 1.00 77.94 405 LEU A CA 1
ATOM 3118 C C . LEU A 1 405 ? -3.960 -36.973 -1.956 1.00 77.94 405 LEU A C 1
ATOM 3120 O O . LEU A 1 405 ? -4.280 -36.843 -3.139 1.00 77.94 405 LEU A O 1
ATOM 3124 N N . ALA A 1 406 ? -2.941 -37.745 -1.580 1.00 76.19 406 ALA A N 1
ATOM 3125 C CA . ALA A 1 406 ? -2.292 -38.729 -2.443 1.00 76.19 406 ALA A CA 1
ATOM 3126 C C . ALA A 1 406 ? -3.224 -39.913 -2.723 1.00 76.19 406 ALA A C 1
ATOM 3128 O O . ALA A 1 406 ? -3.362 -40.316 -3.876 1.00 76.19 406 ALA A O 1
ATOM 3129 N N . ASP A 1 407 ? -3.897 -40.401 -1.677 1.00 79.44 407 ASP A N 1
ATOM 3130 C CA . ASP A 1 407 ? -4.889 -41.472 -1.734 1.00 79.44 407 ASP A CA 1
ATOM 3131 C C . ASP A 1 407 ? -6.283 -40.947 -1.319 1.00 79.44 407 ASP A C 1
ATOM 3133 O O . ASP A 1 407 ? -6.511 -40.721 -0.127 1.00 79.44 407 ASP A O 1
ATOM 3137 N N . PRO A 1 408 ? -7.226 -40.788 -2.271 1.00 80.06 408 PRO A N 1
ATOM 3138 C CA . PRO A 1 408 ? -8.633 -40.436 -2.023 1.00 80.06 408 PRO A CA 1
ATOM 3139 C C . PRO A 1 408 ? -9.388 -41.377 -1.068 1.00 80.06 408 PRO A C 1
ATOM 3141 O O . PRO A 1 408 ? -10.467 -41.047 -0.572 1.00 80.06 408 PRO A O 1
ATOM 3144 N N . SER A 1 409 ? -8.882 -42.591 -0.837 1.00 82.38 409 SER A N 1
ATOM 3145 C CA . SER A 1 409 ? -9.532 -43.561 0.043 1.00 82.38 409 SER A CA 1
ATOM 3146 C C . SER A 1 409 ? -9.365 -43.218 1.532 1.00 82.38 409 SER A C 1
ATOM 3148 O O . SER A 1 409 ? -10.233 -43.583 2.334 1.00 82.38 409 SER A O 1
ATOM 3150 N N . CYS A 1 410 ? -8.306 -42.477 1.871 1.00 81.31 410 CYS A N 1
ATOM 3151 C CA . CYS A 1 410 ? -7.825 -42.236 3.227 1.00 81.31 410 CYS A CA 1
ATOM 3152 C C . CYS A 1 410 ? -8.518 -41.042 3.918 1.00 81.31 410 CYS A C 1
ATOM 3154 O O . CYS A 1 410 ? -8.810 -40.029 3.288 1.00 81.31 410 CYS A O 1
ATOM 3156 N N . THR A 1 411 ? -8.765 -41.146 5.233 1.00 77.00 411 THR A N 1
ATOM 3157 C CA . THR A 1 411 ? -9.548 -40.152 6.002 1.00 77.00 411 THR A CA 1
ATOM 3158 C C . THR A 1 411 ? -8.893 -39.591 7.272 1.00 77.00 411 THR A C 1
ATOM 3160 O O . THR A 1 411 ? -9.319 -38.536 7.736 1.00 77.00 411 THR A O 1
ATOM 3163 N N . GLY A 1 412 ? -7.905 -40.272 7.863 1.00 70.06 412 GLY A N 1
ATOM 3164 C CA . GLY A 1 412 ? -7.313 -39.909 9.163 1.00 70.06 412 GLY A CA 1
ATOM 3165 C C . GLY A 1 412 ? -6.076 -38.985 9.107 1.00 70.06 412 GLY A C 1
ATOM 3166 O O . GLY A 1 412 ? -5.608 -38.629 8.027 1.00 70.06 412 GLY A O 1
ATOM 3167 N N . PRO A 1 413 ? -5.475 -38.650 10.267 1.00 66.44 413 PRO A N 1
ATOM 3168 C CA . PRO A 1 413 ? -4.292 -37.776 10.384 1.00 66.44 413 PRO A CA 1
ATOM 3169 C C . PRO A 1 413 ? -2.965 -38.397 9.895 1.00 66.44 413 PRO A C 1
ATOM 3171 O O . PRO A 1 413 ? -1.898 -37.823 10.085 1.00 66.44 413 PRO A O 1
ATOM 3174 N N . SER A 1 414 ? -3.001 -39.586 9.289 1.00 68.50 414 SER A N 1
ATOM 3175 C CA . SER A 1 414 ? -1.825 -40.271 8.724 1.00 68.50 414 SER A CA 1
ATOM 3176 C C . SER A 1 414 ? -1.860 -40.353 7.192 1.00 68.50 414 SER A C 1
ATOM 3178 O O . SER A 1 414 ? -0.965 -40.937 6.582 1.00 68.50 414 SER A O 1
ATOM 3180 N N . CYS A 1 415 ? -2.898 -39.797 6.555 1.00 70.06 415 CYS A N 1
ATOM 3181 C CA . CYS A 1 415 ? -3.024 -39.760 5.097 1.00 70.06 415 CYS A CA 1
ATOM 3182 C C . CYS A 1 415 ? -1.897 -38.947 4.457 1.00 70.06 415 CYS A C 1
ATOM 3184 O O . CYS A 1 415 ? -1.266 -38.145 5.128 1.00 70.06 415 CYS A O 1
ATOM 3186 N N . ARG A 1 416 ? -1.621 -39.124 3.163 1.00 68.94 416 ARG A N 1
ATOM 3187 C CA . ARG A 1 416 ? -0.499 -38.439 2.491 1.00 68.94 416 ARG A CA 1
ATOM 3188 C C . ARG A 1 416 ? -0.960 -37.326 1.551 1.00 68.94 416 ARG A C 1
ATOM 3190 O O . ARG A 1 416 ? -2.072 -37.414 1.032 1.00 68.94 416 ARG A O 1
ATOM 3197 N N . THR A 1 417 ? -0.122 -36.319 1.295 1.00 66.94 417 THR A N 1
ATOM 3198 C CA . THR A 1 417 ? -0.330 -35.302 0.244 1.00 66.94 417 THR A CA 1
ATOM 3199 C C . THR A 1 417 ? 0.418 -35.622 -1.047 1.00 66.94 417 THR A C 1
ATOM 3201 O O . THR A 1 417 ? 1.333 -36.445 -1.079 1.00 66.94 417 THR A O 1
ATOM 3204 N N . LYS A 1 418 ? 0.043 -34.948 -2.141 1.00 62.78 418 LYS A N 1
ATOM 3205 C CA . LYS A 1 418 ? 0.788 -34.996 -3.407 1.00 62.78 418 LYS A CA 1
ATOM 3206 C C . LYS A 1 418 ? 1.824 -33.864 -3.500 1.00 62.78 418 LYS A C 1
ATOM 3208 O O . LYS A 1 418 ? 1.455 -32.697 -3.500 1.00 62.78 418 LYS A O 1
ATOM 3213 N N . GLY A 1 419 ? 3.087 -34.236 -3.727 1.00 50.25 419 GLY A N 1
ATOM 3214 C CA . GLY A 1 419 ? 4.098 -33.434 -4.437 1.00 50.25 419 GLY A CA 1
ATOM 3215 C C . GLY A 1 419 ? 4.776 -32.266 -3.696 1.00 50.25 419 GLY A C 1
ATOM 3216 O O . GLY A 1 419 ? 4.710 -32.138 -2.475 1.00 50.25 419 GLY A O 1
ATOM 3217 N N . LYS A 1 420 ? 5.533 -31.456 -4.457 1.00 48.50 420 LYS A N 1
ATOM 3218 C CA . LYS A 1 420 ? 6.393 -30.366 -3.952 1.00 48.50 420 LYS A CA 1
ATOM 3219 C C . LYS A 1 420 ? 5.744 -28.980 -4.097 1.00 48.50 420 LYS A C 1
ATOM 3221 O O . LYS A 1 420 ? 4.863 -28.776 -4.920 1.00 48.50 420 LYS A O 1
ATOM 3226 N N . ARG A 1 421 ? 6.257 -28.032 -3.301 1.00 44.78 421 ARG A N 1
ATOM 3227 C CA . ARG A 1 421 ? 5.737 -26.693 -2.941 1.00 44.78 421 ARG A CA 1
ATOM 3228 C C . ARG A 1 421 ? 5.075 -25.827 -4.036 1.00 44.78 421 ARG A C 1
ATOM 3230 O O . ARG A 1 421 ? 4.239 -24.995 -3.685 1.00 44.78 421 ARG A O 1
ATOM 3237 N N . ASP A 1 422 ? 5.425 -25.990 -5.311 1.00 46.59 422 ASP A N 1
ATOM 3238 C CA . ASP A 1 422 ? 5.287 -24.913 -6.306 1.00 46.59 422 ASP A CA 1
ATOM 3239 C C . ASP A 1 422 ? 4.258 -25.173 -7.429 1.00 46.59 422 ASP A C 1
ATOM 3241 O O . ASP A 1 422 ? 3.974 -24.271 -8.217 1.00 46.59 422 ASP A O 1
ATOM 3245 N N . GLU A 1 423 ? 3.634 -26.355 -7.500 1.00 48.97 423 GLU A N 1
ATOM 3246 C CA . GLU A 1 423 ? 2.656 -26.667 -8.557 1.00 48.97 423 GLU A CA 1
ATOM 3247 C C . GLU A 1 423 ? 1.202 -26.328 -8.167 1.00 48.97 423 GLU A C 1
ATOM 3249 O O . GLU A 1 423 ? 0.677 -26.751 -7.134 1.00 48.97 423 GLU A O 1
ATOM 3254 N N . ALA A 1 424 ? 0.496 -25.594 -9.035 1.00 50.50 424 ALA A N 1
ATOM 3255 C CA . ALA A 1 424 ? -0.913 -25.237 -8.830 1.00 50.50 424 ALA A CA 1
ATOM 3256 C C . ALA A 1 424 ? -1.876 -26.446 -8.889 1.00 50.50 424 ALA A C 1
ATOM 3258 O O . ALA A 1 424 ? -2.952 -26.398 -8.295 1.00 50.50 424 ALA A O 1
ATOM 3259 N N . SER A 1 425 ? -1.470 -27.529 -9.560 1.00 47.50 425 SER A N 1
ATOM 3260 C CA . SER A 1 425 ? -2.173 -28.818 -9.695 1.00 47.50 425 SER A CA 1
ATOM 3261 C C . SER A 1 425 ? -2.305 -29.609 -8.384 1.00 47.50 425 SER A C 1
ATOM 3263 O O . SER A 1 425 ? -3.110 -30.537 -8.312 1.00 47.50 425 SER A O 1
ATOM 3265 N N . LEU A 1 426 ? -1.533 -29.257 -7.350 1.00 55.44 426 LEU A N 1
ATOM 3266 C CA . LEU A 1 426 ? -1.423 -30.009 -6.091 1.00 55.44 426 LEU A CA 1
ATOM 3267 C C . LEU A 1 426 ? -2.234 -29.411 -4.933 1.00 55.44 426 LEU A C 1
ATOM 3269 O O . LEU A 1 426 ? -2.180 -29.905 -3.808 1.00 55.44 426 LEU A O 1
ATOM 3273 N N . ARG A 1 427 ? -2.975 -28.328 -5.177 1.00 65.50 427 ARG A N 1
ATOM 3274 C CA . ARG A 1 427 ? -3.722 -27.610 -4.137 1.00 65.50 427 ARG A CA 1
ATOM 3275 C C . ARG A 1 427 ? -5.110 -28.232 -3.924 1.00 65.50 427 ARG A C 1
ATOM 3277 O O . ARG A 1 427 ? -5.726 -28.721 -4.871 1.00 65.50 427 ARG A O 1
ATOM 3284 N N . SER A 1 428 ? -5.604 -28.218 -2.682 1.00 71.69 428 SER A N 1
ATOM 3285 C CA . SER A 1 428 ? -6.988 -28.618 -2.363 1.00 71.69 428 SER A CA 1
ATOM 3286 C C . SER A 1 428 ? -8.012 -27.765 -3.110 1.00 71.69 428 SER A C 1
ATOM 3288 O O . SER A 1 428 ? -7.729 -26.616 -3.471 1.00 71.69 428 SER A O 1
ATOM 3290 N N . THR A 1 429 ? -9.216 -28.305 -3.318 1.00 80.75 429 THR A N 1
ATOM 3291 C CA . THR A 1 429 ? -10.321 -27.505 -3.852 1.00 80.75 429 THR A CA 1
ATOM 3292 C C . THR A 1 429 ? -10.643 -26.368 -2.881 1.00 80.75 429 THR A C 1
ATOM 3294 O O . THR A 1 429 ? -10.603 -26.538 -1.657 1.00 80.75 429 THR A O 1
ATOM 3297 N N . ARG A 1 430 ? -10.892 -25.180 -3.431 1.00 84.38 430 ARG A N 1
ATOM 3298 C CA . ARG A 1 430 ? -11.140 -23.955 -2.663 1.00 84.38 430 ARG A CA 1
ATOM 3299 C C . ARG A 1 430 ? -12.556 -23.968 -2.095 1.00 84.38 430 ARG A C 1
ATOM 3301 O O . ARG A 1 430 ? -13.454 -24.489 -2.748 1.00 84.38 430 ARG A O 1
ATOM 3308 N N . GLY A 1 431 ? -12.754 -23.337 -0.939 1.00 81.00 431 GLY A N 1
ATOM 3309 C CA . GLY A 1 431 ? -14.100 -22.968 -0.497 1.00 81.00 431 GLY A CA 1
ATOM 3310 C C . GLY A 1 431 ? -14.760 -22.000 -1.488 1.00 81.00 431 GLY A C 1
ATOM 3311 O O . GLY A 1 431 ? -14.069 -21.199 -2.126 1.00 81.00 431 GLY A O 1
ATOM 3312 N N . LEU A 1 432 ? -16.083 -22.087 -1.633 1.00 83.69 432 LEU A N 1
ATOM 3313 C CA . LEU A 1 432 ? -16.885 -21.255 -2.537 1.00 83.69 432 LEU A CA 1
ATOM 3314 C C . LEU A 1 432 ? -16.794 -19.756 -2.195 1.00 83.69 432 LEU A C 1
ATOM 3316 O O . LEU A 1 432 ? -16.697 -18.908 -3.081 1.00 83.69 432 LEU A O 1
ATOM 3320 N N . CYS A 1 433 ? -16.807 -19.443 -0.903 1.00 83.88 433 CYS A N 1
ATOM 3321 C CA . CYS A 1 433 ? -16.850 -18.100 -0.342 1.00 83.88 433 CYS A CA 1
ATOM 3322 C C . CYS A 1 433 ? -15.459 -17.586 0.019 1.00 83.88 433 CYS A C 1
ATOM 3324 O O . CYS A 1 433 ? -15.119 -16.442 -0.290 1.00 83.88 433 CYS A O 1
ATOM 3326 N N . THR A 1 434 ? -14.645 -18.434 0.657 1.00 81.56 434 THR A N 1
ATOM 3327 C CA . THR A 1 434 ? -13.268 -18.079 1.031 1.00 81.56 434 THR A CA 1
ATOM 3328 C C . THR A 1 434 ? -12.329 -18.031 -0.174 1.00 81.56 434 THR A C 1
ATOM 3330 O O . THR A 1 434 ? -11.374 -17.259 -0.154 1.00 81.56 434 THR A O 1
ATOM 3333 N N . ASN A 1 435 ? -12.591 -18.819 -1.228 1.00 83.62 435 ASN A N 1
ATOM 3334 C CA . ASN A 1 435 ? -11.866 -18.850 -2.510 1.00 83.62 435 ASN A CA 1
ATOM 3335 C C . ASN A 1 435 ? -10.325 -18.896 -2.383 1.00 83.62 435 ASN A C 1
ATOM 3337 O O . ASN A 1 435 ? -9.578 -18.402 -3.232 1.00 83.62 435 ASN A O 1
ATOM 3341 N N . ILE A 1 436 ? -9.827 -19.535 -1.326 1.00 79.19 436 ILE A N 1
ATOM 3342 C CA . ILE A 1 436 ? -8.401 -19.743 -1.069 1.00 79.19 436 ILE A CA 1
ATOM 3343 C C . ILE A 1 436 ? -8.164 -21.250 -0.997 1.00 79.19 436 ILE A C 1
ATOM 3345 O O . ILE A 1 436 ? -8.901 -21.985 -0.350 1.00 79.19 436 ILE A O 1
ATOM 3349 N N . ALA A 1 437 ? -7.135 -21.746 -1.682 1.00 77.06 437 ALA A N 1
ATOM 3350 C CA . ALA A 1 437 ? -6.763 -23.149 -1.532 1.00 77.06 437 ALA A CA 1
ATOM 3351 C C . ALA A 1 437 ? -6.003 -23.338 -0.213 1.00 77.06 437 ALA A C 1
ATOM 3353 O O . ALA A 1 437 ? -5.122 -22.544 0.117 1.00 77.06 437 ALA A O 1
ATOM 3354 N N . GLY A 1 438 ? -6.345 -24.380 0.542 1.00 74.56 438 GLY A N 1
ATOM 3355 C CA . GLY A 1 438 ? -5.770 -24.630 1.867 1.00 74.56 438 GLY A CA 1
ATOM 3356 C C . GLY A 1 438 ? -6.360 -23.809 3.008 1.00 74.56 438 GLY A C 1
ATOM 3357 O O . GLY A 1 438 ? -5.765 -23.751 4.087 1.00 74.56 438 GLY A O 1
ATOM 3358 N N . TYR A 1 439 ? -7.506 -23.173 2.787 1.00 81.81 439 TYR A N 1
ATOM 3359 C CA . TYR A 1 439 ? -8.258 -22.427 3.788 1.00 81.81 439 TYR A CA 1
ATOM 3360 C C . TYR A 1 439 ? -9.740 -22.500 3.437 1.00 81.81 439 TYR A C 1
ATOM 3362 O O . TYR A 1 439 ? -10.094 -22.298 2.279 1.00 81.81 439 TYR A O 1
ATOM 3370 N N . ILE A 1 440 ? -10.590 -22.824 4.404 1.00 85.44 440 ILE A N 1
ATOM 3371 C CA . ILE A 1 440 ? -12.030 -22.955 4.181 1.00 85.44 440 ILE A CA 1
ATOM 3372 C C . ILE A 1 440 ? -12.774 -22.668 5.489 1.00 85.44 440 ILE A C 1
ATOM 3374 O O . ILE A 1 440 ? -12.371 -23.160 6.544 1.00 85.44 440 ILE A O 1
ATOM 3378 N N . GLY A 1 441 ? -13.806 -21.827 5.440 1.00 90.50 441 GLY A N 1
ATOM 3379 C CA . GLY A 1 441 ? -14.585 -21.426 6.611 1.00 90.50 441 GLY A CA 1
ATOM 3380 C C . GLY A 1 441 ? -15.380 -22.597 7.181 1.00 90.50 441 GLY A C 1
ATOM 3381 O O . GLY A 1 441 ? -15.805 -23.485 6.443 1.00 90.50 441 GLY A O 1
ATOM 3382 N N . ASN A 1 442 ? -15.598 -22.611 8.495 1.00 92.06 442 ASN A N 1
ATOM 3383 C CA . ASN A 1 442 ? -16.362 -23.664 9.166 1.00 92.06 442 ASN A CA 1
ATOM 3384 C C . ASN A 1 442 ? -17.759 -23.842 8.548 1.00 92.06 442 ASN A C 1
ATOM 3386 O O . ASN A 1 442 ? -18.184 -24.980 8.358 1.00 92.06 442 ASN A O 1
ATOM 3390 N N . ALA A 1 443 ? -18.431 -22.749 8.171 1.00 91.69 443 ALA A N 1
ATOM 3391 C CA . ALA A 1 443 ? -19.733 -22.802 7.508 1.00 91.69 443 ALA A CA 1
ATOM 3392 C C . ALA A 1 443 ? -19.689 -23.587 6.182 1.00 91.69 443 ALA A C 1
ATOM 3394 O O . ALA A 1 443 ? -20.518 -24.467 5.958 1.00 91.69 443 ALA A O 1
ATOM 3395 N N . GLU A 1 444 ? -18.676 -23.329 5.344 1.00 90.56 444 GLU A N 1
ATOM 3396 C CA . GLU A 1 444 ? -18.459 -24.041 4.076 1.00 90.56 444 GLU A CA 1
ATOM 3397 C C . GLU A 1 444 ? -18.160 -25.526 4.324 1.00 90.56 444 GLU A C 1
ATOM 3399 O O . GLU A 1 444 ? -18.679 -26.389 3.622 1.00 90.56 444 GLU A O 1
ATOM 3404 N N . VAL A 1 445 ? -17.356 -25.851 5.346 1.00 88.19 445 VAL A N 1
ATOM 3405 C CA . VAL A 1 445 ? -17.059 -27.252 5.693 1.00 88.19 445 VAL A CA 1
ATOM 3406 C C . VAL A 1 445 ? -18.310 -27.986 6.186 1.00 88.19 445 VAL A C 1
ATOM 3408 O O . VAL A 1 445 ? -18.485 -29.157 5.855 1.00 88.19 445 VAL A O 1
ATOM 3411 N N . VAL A 1 446 ? -19.193 -27.324 6.941 1.00 86.62 446 VAL A N 1
ATOM 3412 C CA . VAL A 1 446 ? -20.465 -27.908 7.407 1.00 86.62 446 VAL A CA 1
ATOM 3413 C C . VAL A 1 446 ? -21.450 -28.118 6.252 1.00 86.62 446 VAL A C 1
ATOM 3415 O O . VAL A 1 446 ? -22.115 -29.150 6.219 1.00 86.62 446 VAL A O 1
ATOM 3418 N N . GLU A 1 447 ? -21.520 -27.203 5.285 1.00 85.69 447 GLU A N 1
ATOM 3419 C CA . GLU A 1 447 ? -22.338 -27.371 4.074 1.00 85.69 447 GLU A CA 1
ATOM 3420 C C . GLU A 1 447 ? -21.819 -28.530 3.206 1.00 85.69 447 GLU A C 1
ATOM 3422 O O . GLU A 1 447 ? -22.563 -29.456 2.875 1.00 85.69 447 GLU A O 1
ATOM 3427 N N . ILE A 1 448 ? -20.510 -28.557 2.931 1.00 83.38 448 ILE A N 1
ATOM 3428 C CA . ILE A 1 448 ? -19.844 -29.664 2.228 1.00 83.38 448 ILE A CA 1
ATOM 3429 C C . ILE A 1 448 ? -20.092 -30.992 2.954 1.00 83.38 448 ILE A C 1
ATOM 3431 O O . ILE A 1 448 ? -20.388 -32.005 2.316 1.00 83.38 448 ILE A O 1
ATOM 3435 N N . ALA A 1 449 ? -20.028 -31.001 4.286 1.00 75.06 449 ALA A N 1
ATOM 3436 C CA . ALA A 1 449 ? -20.285 -32.182 5.099 1.00 75.06 449 ALA A CA 1
ATOM 3437 C C . ALA A 1 449 ? -21.714 -32.748 4.947 1.00 75.06 449 ALA A C 1
ATOM 3439 O O . ALA A 1 449 ? -21.922 -33.942 5.154 1.00 75.06 449 ALA A O 1
ATOM 3440 N N . GLN A 1 450 ? -22.697 -31.935 4.562 1.00 72.50 450 GLN A N 1
ATOM 3441 C CA . GLN A 1 450 ? -24.070 -32.404 4.345 1.00 72.50 450 GLN A CA 1
ATOM 3442 C C . GLN A 1 450 ? -24.271 -33.062 2.967 1.00 72.50 450 GLN A C 1
ATOM 3444 O O . GLN A 1 450 ? -25.272 -33.747 2.758 1.00 72.50 450 GLN A O 1
ATOM 3449 N N . SER A 1 451 ? -23.322 -32.911 2.035 1.00 72.94 451 SER A N 1
ATOM 3450 C CA . SER A 1 451 ? -23.401 -33.533 0.707 1.00 72.94 451 SER A CA 1
ATOM 3451 C C . SER A 1 451 ? -23.065 -35.036 0.722 1.00 72.94 451 SER A C 1
ATOM 3453 O O . SER A 1 451 ? -22.166 -35.511 1.422 1.00 72.94 451 SER A O 1
ATOM 3455 N N . SER A 1 452 ? -23.809 -35.817 -0.065 1.00 58.09 452 SER A N 1
ATOM 3456 C CA . SER A 1 452 ? -23.710 -37.280 -0.088 1.00 58.09 452 SER A CA 1
ATOM 3457 C C . SER A 1 452 ? -22.391 -37.777 -0.691 1.00 58.09 452 SER A C 1
ATOM 3459 O O . SER A 1 452 ? -22.086 -37.473 -1.844 1.00 58.09 452 SER A O 1
ATOM 3461 N N . GLY A 1 453 ? -21.666 -38.628 0.044 1.00 67.69 453 GLY A N 1
ATOM 3462 C CA . GLY A 1 453 ? -20.452 -39.314 -0.428 1.00 67.69 453 GLY A CA 1
ATOM 3463 C C . GLY A 1 453 ? -19.158 -38.906 0.285 1.00 67.69 453 GLY A C 1
ATOM 3464 O O . GLY A 1 453 ? -18.143 -39.585 0.131 1.00 67.69 453 GLY A O 1
ATOM 3465 N N . ASN A 1 454 ? -19.195 -37.851 1.100 1.00 77.88 454 ASN A N 1
ATOM 3466 C CA . ASN A 1 454 ? -18.049 -37.394 1.885 1.00 77.88 454 ASN A CA 1
ATOM 3467 C C . ASN A 1 454 ? -17.809 -38.288 3.112 1.00 77.88 454 ASN A C 1
ATOM 3469 O O . ASN A 1 454 ? -18.749 -38.728 3.777 1.00 77.88 454 ASN A O 1
ATOM 3473 N N . LYS A 1 455 ? -16.535 -38.568 3.423 1.00 78.69 455 LYS A N 1
ATOM 3474 C CA . LYS A 1 455 ? -16.148 -39.394 4.580 1.00 78.69 455 LYS A CA 1
ATOM 3475 C C . LYS A 1 455 ? -15.670 -38.532 5.738 1.00 78.69 455 LYS A C 1
ATOM 3477 O O . LYS A 1 455 ? -14.861 -37.624 5.533 1.00 78.69 455 LYS A O 1
ATOM 3482 N N . PHE A 1 456 ? -16.088 -38.900 6.946 1.00 82.75 456 PHE A N 1
ATOM 3483 C CA . PHE A 1 456 ? -15.742 -38.232 8.199 1.00 82.75 456 PHE A CA 1
ATOM 3484 C C . PHE A 1 456 ? -14.735 -39.029 9.012 1.00 82.75 456 PHE A C 1
ATOM 3486 O O . PHE A 1 456 ? -14.776 -40.258 9.043 1.00 82.75 456 PHE A O 1
ATOM 3493 N N . TRP A 1 457 ? -13.884 -38.311 9.736 1.00 82.62 457 TRP A N 1
ATOM 3494 C CA . TRP A 1 457 ? -13.033 -38.879 10.771 1.00 82.62 457 TRP A CA 1
ATOM 3495 C C . TRP A 1 457 ? -12.960 -37.921 11.959 1.00 82.62 457 TRP A C 1
ATOM 3497 O O . TRP A 1 457 ? -12.792 -36.720 11.769 1.00 82.62 457 TRP A O 1
ATOM 3507 N N . TYR A 1 458 ? -13.093 -38.437 13.178 1.00 83.19 458 TYR A N 1
ATOM 3508 C CA . TYR A 1 458 ? -12.854 -37.670 14.399 1.00 83.19 458 TYR A CA 1
ATOM 3509 C C . TYR A 1 458 ? -11.599 -38.214 15.073 1.00 83.19 458 TYR A C 1
ATOM 3511 O O . TYR A 1 458 ? -11.537 -39.386 15.445 1.00 83.19 458 TYR A O 1
ATOM 3519 N N . ASP A 1 459 ? -10.595 -37.355 15.206 1.00 74.19 459 ASP A N 1
ATOM 3520 C CA . ASP A 1 459 ? -9.370 -37.659 15.928 1.00 74.19 459 ASP A CA 1
ATOM 3521 C C . ASP A 1 459 ? -9.577 -37.322 17.412 1.00 74.19 459 ASP A C 1
ATOM 3523 O O . ASP A 1 459 ? -9.701 -36.159 17.807 1.00 74.19 459 ASP A O 1
ATOM 3527 N N . LYS A 1 460 ? -9.678 -38.378 18.228 1.00 73.38 460 LYS A N 1
ATOM 3528 C CA . LYS A 1 460 ? -9.962 -38.295 19.665 1.00 73.38 460 LYS A CA 1
ATOM 3529 C C . LYS A 1 460 ? -8.761 -37.804 20.476 1.00 73.38 460 LYS A C 1
ATOM 3531 O O . LYS A 1 460 ? -8.964 -37.202 21.527 1.00 73.38 460 LYS A O 1
ATOM 3536 N N . GLU A 1 461 ? -7.535 -38.063 20.023 1.00 64.19 461 GLU A N 1
ATOM 3537 C CA . GLU A 1 461 ? -6.328 -37.600 20.723 1.00 64.19 461 GLU A CA 1
ATOM 3538 C C . GLU A 1 461 ? -6.154 -36.095 20.540 1.00 64.19 461 GLU A C 1
ATOM 3540 O O . GLU A 1 461 ? -5.824 -35.372 21.481 1.00 64.19 461 GLU A O 1
ATOM 3545 N N . SER A 1 462 ? -6.442 -35.618 19.330 1.00 61.97 462 SER A N 1
ATOM 3546 C CA . SER A 1 462 ? -6.322 -34.215 18.967 1.00 61.97 462 SER A CA 1
ATOM 3547 C C . SER A 1 462 ? -7.559 -33.372 19.283 1.00 61.97 462 SER A C 1
ATOM 3549 O O . SER A 1 462 ? -7.473 -32.148 19.184 1.00 61.97 462 SER A O 1
ATOM 3551 N N . ASP A 1 463 ? -8.704 -33.999 19.574 1.00 70.62 463 ASP A N 1
ATOM 3552 C CA . ASP A 1 463 ? -10.042 -33.392 19.599 1.00 70.62 463 ASP A CA 1
ATOM 3553 C C . ASP A 1 463 ? -10.302 -32.552 18.332 1.00 70.62 463 ASP A C 1
ATOM 3555 O O . ASP A 1 463 ? -10.358 -31.321 18.382 1.00 70.62 463 ASP A O 1
ATOM 3559 N N . TH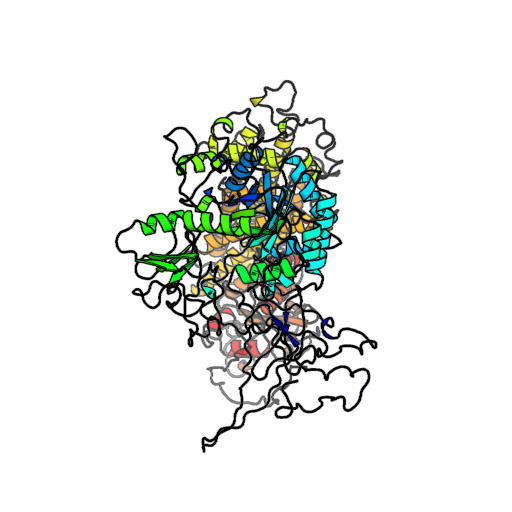R A 1 464 ? -10.310 -33.184 17.153 1.00 75.62 464 THR A N 1
ATOM 3560 C CA . THR A 1 464 ? -10.431 -32.492 15.849 1.00 75.62 464 THR A CA 1
ATOM 3561 C C . THR A 1 464 ? -11.308 -33.268 14.876 1.00 75.62 464 THR A C 1
ATOM 3563 O O . THR A 1 464 ? -11.190 -34.487 14.753 1.00 75.62 464 THR A O 1
ATOM 3566 N N . GLN A 1 465 ? -12.169 -32.551 14.151 1.00 84.19 465 GLN A N 1
ATOM 3567 C CA . GLN A 1 465 ? -13.000 -33.128 13.101 1.00 84.19 465 GLN A CA 1
ATOM 3568 C C . GLN A 1 465 ? -12.286 -33.022 11.755 1.00 84.19 465 GLN A C 1
ATOM 3570 O O . GLN A 1 465 ? -11.712 -31.986 11.421 1.00 84.19 465 GLN A O 1
ATOM 3575 N N . MET A 1 466 ? -12.354 -34.089 10.969 1.00 85.69 466 MET A N 1
ATOM 3576 C CA . MET A 1 466 ? -11.827 -34.167 9.613 1.00 85.69 466 MET A CA 1
ATOM 3577 C C . MET A 1 466 ? -12.934 -34.601 8.651 1.00 85.69 466 MET A C 1
ATOM 3579 O O . MET A 1 466 ? -13.819 -35.384 9.023 1.00 85.69 466 MET A O 1
ATOM 3583 N N . VAL A 1 467 ? -12.882 -34.103 7.417 1.00 87.50 467 VAL A N 1
ATOM 3584 C CA . VAL A 1 467 ? -13.770 -34.526 6.325 1.00 87.50 467 VAL A CA 1
ATOM 3585 C C . VAL A 1 467 ? -13.033 -34.521 4.984 1.00 87.50 467 VAL A C 1
ATOM 3587 O O . VAL A 1 467 ? -12.183 -33.667 4.722 1.00 87.50 467 VAL A O 1
ATOM 3590 N N . THR A 1 468 ? -13.358 -35.499 4.140 1.00 87.50 468 THR A N 1
ATOM 3591 C CA . THR A 1 468 ? -12.925 -35.571 2.734 1.00 87.50 468 THR A CA 1
ATOM 3592 C C . THR A 1 468 ? -14.005 -35.011 1.816 1.00 87.50 468 THR A C 1
ATOM 3594 O O . THR A 1 468 ? -15.183 -35.262 2.051 1.00 87.50 468 THR A O 1
ATOM 3597 N N . TYR A 1 469 ? -13.613 -34.264 0.785 1.00 85.06 469 TYR A N 1
ATOM 3598 C CA . TYR A 1 469 ? -14.511 -33.616 -0.172 1.00 85.06 469 TYR A CA 1
ATOM 3599 C C . TYR A 1 469 ? -13.891 -33.548 -1.575 1.00 85.06 469 TYR A C 1
ATOM 3601 O O . TYR A 1 469 ? -12.687 -33.748 -1.743 1.00 85.06 469 TYR A O 1
ATOM 3609 N N . ASP A 1 470 ? -14.712 -33.307 -2.603 1.00 81.00 470 ASP A N 1
ATOM 3610 C CA . ASP A 1 470 ? -14.297 -33.215 -4.016 1.00 81.00 470 ASP A CA 1
ATOM 3611 C C . ASP A 1 470 ? -13.383 -34.359 -4.491 1.00 81.00 470 ASP A C 1
ATOM 3613 O O . ASP A 1 470 ? -12.427 -34.160 -5.243 1.00 81.00 470 ASP A O 1
ATOM 3617 N N . ARG A 1 471 ? -13.705 -35.582 -4.053 1.00 79.75 471 ARG A N 1
ATOM 3618 C CA . ARG A 1 471 ? -12.943 -36.835 -4.223 1.00 79.75 471 ARG A CA 1
ATOM 3619 C C . ARG A 1 471 ? -11.599 -36.878 -3.494 1.00 79.75 471 ARG A C 1
ATOM 3621 O O . ARG A 1 471 ? -11.359 -37.852 -2.793 1.00 79.75 471 ARG A O 1
ATOM 3628 N N . ASP A 1 472 ? -10.723 -35.893 -3.670 1.00 83.12 472 ASP A N 1
ATOM 3629 C CA . ASP A 1 472 ? -9.333 -35.943 -3.190 1.00 83.12 472 ASP A CA 1
ATOM 3630 C C . ASP A 1 472 ? -8.887 -34.716 -2.377 1.00 83.12 472 ASP A C 1
ATOM 3632 O O . ASP A 1 472 ? -7.690 -34.519 -2.172 1.00 83.12 472 ASP A O 1
ATOM 3636 N N . SER A 1 473 ? -9.818 -33.904 -1.873 1.00 85.81 473 SER A N 1
ATOM 3637 C CA . SER A 1 473 ? -9.525 -32.879 -0.865 1.00 85.81 473 SER A CA 1
ATOM 3638 C C . SER A 1 473 ? -9.868 -33.377 0.542 1.00 85.81 473 SER A C 1
ATOM 3640 O O . SER A 1 473 ? -10.783 -34.172 0.739 1.00 85.81 473 SER A O 1
ATOM 3642 N N . TRP A 1 474 ? -9.125 -32.908 1.538 1.00 84.69 474 TRP A N 1
ATOM 3643 C CA . TRP A 1 474 ? -9.289 -33.244 2.954 1.00 84.69 474 TRP A CA 1
ATOM 3644 C C . TRP A 1 474 ? -9.142 -31.973 3.782 1.00 84.69 474 TRP A C 1
ATOM 3646 O O . TRP A 1 474 ? -8.316 -31.126 3.445 1.00 84.69 474 TRP A O 1
ATOM 3656 N N . VAL A 1 475 ? -9.919 -31.811 4.849 1.00 84.94 475 VAL A N 1
ATOM 3657 C CA . VAL A 1 475 ? -9.834 -30.659 5.759 1.00 84.94 475 VAL A CA 1
ATOM 3658 C C . VAL A 1 475 ? -9.984 -31.098 7.207 1.00 84.94 475 VAL A C 1
ATOM 3660 O O . VAL A 1 475 ? -10.849 -31.913 7.518 1.00 84.94 475 VAL A O 1
ATOM 3663 N N . ALA A 1 476 ? -9.173 -30.510 8.088 1.00 82.06 476 ALA A N 1
ATOM 3664 C CA . ALA A 1 476 ? -9.333 -30.585 9.536 1.00 82.06 476 ALA A CA 1
ATOM 3665 C C . ALA A 1 476 ? -9.837 -29.243 10.089 1.00 82.06 476 ALA A C 1
ATOM 3667 O O . ALA A 1 476 ? -9.311 -28.188 9.722 1.00 82.06 476 ALA A O 1
ATOM 3668 N N . PHE A 1 477 ? -10.847 -29.292 10.960 1.00 83.56 477 PHE A N 1
ATOM 3669 C CA . PHE A 1 477 ? -11.568 -28.141 11.513 1.00 83.56 477 PHE A CA 1
ATOM 3670 C C . PHE A 1 477 ? -12.127 -28.435 12.921 1.00 83.56 477 PHE A C 1
ATOM 3672 O O . PHE A 1 477 ? -12.012 -29.551 13.439 1.00 83.56 477 PHE A O 1
ATOM 3679 N N . MET A 1 478 ? -12.734 -27.431 13.562 1.00 82.19 478 MET A N 1
ATOM 3680 C CA . MET A 1 478 ? -13.410 -27.585 14.857 1.00 82.19 478 MET A CA 1
ATOM 3681 C C . MET A 1 478 ? -14.911 -27.357 14.714 1.00 82.19 478 MET A C 1
ATOM 3683 O O . MET A 1 478 ? -15.341 -26.271 14.336 1.00 82.19 478 MET A O 1
ATOM 3687 N N . THR A 1 479 ? -15.707 -28.360 15.082 1.00 86.75 479 THR A N 1
ATOM 3688 C CA . THR A 1 479 ? -17.166 -28.232 15.202 1.00 86.75 479 THR A CA 1
ATOM 3689 C C . THR A 1 479 ? -17.545 -27.370 16.418 1.00 86.75 479 THR A C 1
ATOM 3691 O O . THR A 1 479 ? -16.733 -27.225 17.342 1.00 86.75 479 THR A O 1
ATOM 3694 N N . PRO A 1 480 ? -18.785 -26.845 16.500 1.00 87.06 480 PRO A N 1
ATOM 3695 C CA . PRO A 1 480 ? -19.272 -26.131 17.686 1.00 87.06 480 PRO A CA 1
ATOM 3696 C C . PRO A 1 480 ? -19.095 -26.913 18.996 1.00 87.06 480 PRO A C 1
ATOM 3698 O O . PRO A 1 480 ? -18.759 -26.338 20.031 1.00 87.06 480 PRO A O 1
ATOM 3701 N N . GLN A 1 481 ? -19.261 -28.238 18.949 1.00 88.12 481 GLN A N 1
ATOM 3702 C CA . GLN A 1 481 ? -19.105 -29.138 20.096 1.00 88.12 481 GLN A CA 1
ATOM 3703 C C . GLN A 1 481 ? -17.636 -29.236 20.545 1.00 88.12 481 GLN A C 1
ATOM 3705 O O . GLN A 1 481 ? -17.354 -29.144 21.742 1.00 88.12 481 GLN A O 1
ATOM 3710 N N . ILE A 1 482 ? -16.697 -29.347 19.596 1.00 85.19 482 ILE A N 1
ATOM 3711 C CA . ILE A 1 482 ? -15.249 -29.326 19.864 1.00 85.19 482 ILE A CA 1
ATOM 3712 C C . ILE A 1 482 ? -14.842 -27.962 20.434 1.00 85.19 482 ILE A C 1
ATOM 3714 O O . ILE A 1 482 ? -14.171 -27.896 21.466 1.00 85.19 482 ILE A O 1
ATOM 3718 N N . LYS A 1 483 ? -15.309 -26.855 19.837 1.00 88.00 483 LYS A N 1
ATOM 3719 C CA . LYS A 1 483 ? -15.090 -25.505 20.380 1.00 88.00 483 LYS A CA 1
ATOM 3720 C C . LYS A 1 483 ? -15.588 -25.403 21.826 1.00 88.00 483 LYS A C 1
ATOM 3722 O O . LYS A 1 483 ? -14.830 -24.965 22.688 1.00 88.00 483 LYS A O 1
ATOM 3727 N N . ALA A 1 484 ? -16.809 -25.848 22.126 1.00 89.50 484 ALA A N 1
ATOM 3728 C CA . ALA A 1 484 ? -17.371 -25.814 23.480 1.00 89.50 484 ALA A CA 1
ATOM 3729 C C . ALA A 1 484 ? -16.572 -26.672 24.486 1.00 89.50 484 ALA A C 1
ATOM 3731 O O . ALA A 1 484 ? -16.286 -26.215 25.598 1.00 89.50 484 ALA A O 1
ATOM 3732 N N . SER A 1 485 ? -16.149 -27.876 24.081 1.00 86.31 485 SER A N 1
ATOM 3733 C CA . SER A 1 485 ? -15.254 -28.752 24.854 1.00 86.31 485 SER A CA 1
ATOM 3734 C C . SER A 1 485 ? -13.940 -28.043 25.207 1.00 86.31 485 SER A C 1
ATOM 3736 O O . SER A 1 485 ? -13.562 -27.951 26.380 1.00 86.31 485 SER A O 1
ATOM 3738 N N . ARG A 1 486 ? -13.288 -27.432 24.209 1.00 85.44 486 ARG A N 1
ATOM 3739 C CA . ARG A 1 486 ? -12.039 -26.675 24.380 1.00 85.44 486 ARG A CA 1
ATOM 3740 C C . ARG A 1 486 ? -12.220 -25.428 25.247 1.00 85.44 486 ARG A C 1
ATOM 3742 O O . ARG A 1 486 ? -11.437 -25.240 26.177 1.00 85.44 486 ARG A O 1
ATOM 3749 N N . LYS A 1 487 ? -13.282 -24.634 25.039 1.00 89.81 487 LYS A N 1
ATOM 3750 C CA . LYS A 1 487 ? -13.636 -23.483 25.899 1.00 89.81 487 LYS A CA 1
ATOM 3751 C C . LYS A 1 487 ? -13.761 -23.915 27.372 1.00 89.81 487 LYS A C 1
ATOM 3753 O O . LYS A 1 487 ? -13.200 -23.259 28.251 1.00 89.81 487 LYS A O 1
ATOM 3758 N N . LYS A 1 488 ? -14.384 -25.071 27.651 1.00 89.56 488 LYS A N 1
ATOM 3759 C CA . LYS A 1 488 ? -14.454 -25.663 29.004 1.00 89.56 488 LYS A CA 1
ATOM 3760 C C . LYS A 1 488 ? -13.084 -26.124 29.530 1.00 89.56 488 LYS A C 1
ATOM 3762 O O . LYS A 1 488 ? -12.750 -25.797 30.668 1.00 89.56 488 LYS A O 1
ATOM 3767 N N . LYS A 1 489 ? -12.270 -26.825 28.724 1.00 85.75 489 LYS A N 1
ATOM 3768 C CA . LYS A 1 489 ? -10.899 -27.248 29.100 1.00 85.75 489 LYS A CA 1
ATOM 3769 C C . LYS A 1 489 ? -10.038 -26.045 29.499 1.00 85.75 489 LYS A C 1
ATOM 3771 O O . LYS A 1 489 ? -9.368 -26.084 30.524 1.00 85.75 489 LYS A O 1
ATOM 3776 N N . PHE A 1 490 ? -10.085 -24.966 28.721 1.00 88.50 490 PHE A N 1
ATOM 3777 C CA . PHE A 1 490 ? -9.274 -23.765 28.936 1.00 88.50 490 PHE A CA 1
ATOM 3778 C C . PHE A 1 490 ? -9.732 -22.948 30.149 1.00 88.50 490 PHE A C 1
ATOM 3780 O O . PHE A 1 490 ? -8.892 -22.463 30.906 1.00 88.50 490 PHE A O 1
ATOM 3787 N N . LYS A 1 491 ? -11.044 -22.890 30.413 1.00 89.31 491 LYS A N 1
ATOM 3788 C CA . LYS A 1 491 ? -11.579 -22.324 31.659 1.00 89.31 491 LYS A CA 1
ATOM 3789 C C . LYS A 1 491 ? -11.114 -23.101 32.898 1.00 89.31 491 LYS A C 1
ATOM 3791 O O . LYS A 1 491 ? -10.723 -22.482 33.880 1.00 89.31 491 LYS A O 1
ATOM 3796 N N . ASN A 1 492 ? -11.075 -24.434 32.828 1.00 88.06 492 ASN A N 1
ATOM 3797 C CA . ASN A 1 492 ? -10.569 -25.286 33.914 1.00 88.06 492 ASN A CA 1
ATOM 3798 C C . ASN A 1 492 ? -9.045 -25.176 34.136 1.00 88.06 492 ASN A C 1
ATOM 3800 O O . ASN A 1 492 ? -8.559 -25.579 35.186 1.00 88.06 492 ASN A O 1
ATOM 3804 N N . LEU A 1 493 ? -8.294 -24.644 33.165 1.00 86.38 493 LEU A N 1
ATOM 3805 C CA . LEU A 1 493 ? -6.854 -24.366 33.267 1.00 86.38 493 LEU A CA 1
ATOM 3806 C C . LEU A 1 493 ? -6.557 -22.930 33.747 1.00 86.38 493 LEU A C 1
ATOM 3808 O O . LEU A 1 493 ? -5.427 -22.462 33.612 1.00 86.38 493 LEU A O 1
ATOM 3812 N N . ASN A 1 494 ? -7.555 -22.208 34.273 1.00 93.06 494 ASN A N 1
ATOM 3813 C CA . ASN A 1 494 ? -7.421 -20.815 34.713 1.00 93.06 494 ASN A CA 1
ATOM 3814 C C . ASN A 1 494 ? -6.792 -19.904 33.634 1.00 93.06 494 ASN A C 1
ATOM 3816 O O . ASN A 1 494 ? -6.004 -19.004 33.944 1.00 93.06 494 ASN A O 1
ATOM 3820 N N . LEU A 1 495 ? -7.111 -20.160 32.356 1.00 92.62 495 LEU A N 1
ATOM 3821 C CA . LEU A 1 495 ? -6.719 -19.294 31.244 1.00 92.62 495 LEU A CA 1
ATOM 3822 C C . LEU A 1 495 ? -7.624 -18.055 31.191 1.00 92.62 495 LEU A C 1
ATOM 3824 O O . LEU A 1 495 ? -8.795 -18.121 31.561 1.00 92.62 495 LEU A O 1
ATOM 3828 N N . GLY A 1 496 ? -7.081 -16.933 30.717 1.00 94.25 496 GLY A N 1
ATOM 3829 C CA . GLY A 1 496 ? -7.761 -15.634 30.652 1.00 94.25 496 GLY A CA 1
ATOM 3830 C C . GLY A 1 496 ? -9.007 -15.590 29.765 1.00 94.25 496 GLY A C 1
ATOM 3831 O O . GLY A 1 496 ? -9.898 -14.778 30.007 1.00 94.25 496 GLY A O 1
ATOM 3832 N N . GLY A 1 497 ? -9.104 -16.459 28.758 1.00 95.12 497 GLY A N 1
ATOM 3833 C CA . GLY A 1 497 ? -10.291 -16.539 27.912 1.00 95.12 497 GLY A CA 1
ATOM 3834 C C . GLY A 1 497 ? -10.127 -17.376 26.649 1.00 95.12 497 GLY A C 1
ATOM 3835 O O . GLY A 1 497 ? -9.137 -18.088 26.463 1.00 95.12 497 GLY A O 1
ATOM 3836 N N . THR A 1 498 ? -11.088 -17.232 25.741 1.00 94.56 498 THR A N 1
ATOM 3837 C CA . THR A 1 498 ? -11.050 -17.770 24.373 1.00 94.56 498 THR A CA 1
ATOM 3838 C C . THR A 1 498 ? -11.614 -16.776 23.372 1.00 94.56 498 THR A C 1
ATOM 3840 O O . THR A 1 498 ? -12.568 -16.070 23.696 1.00 94.56 498 THR A O 1
ATOM 3843 N N . GLY A 1 499 ? -11.097 -16.784 22.145 1.00 92.06 499 GLY A N 1
ATOM 3844 C CA . GLY A 1 499 ? -11.661 -16.030 21.030 1.00 92.06 499 GLY A CA 1
ATOM 3845 C C . GLY A 1 499 ? -11.915 -16.887 19.796 1.00 92.06 499 GLY A C 1
ATOM 3846 O O . GLY A 1 499 ? -11.141 -17.801 19.528 1.00 92.06 499 GLY A O 1
ATOM 3847 N N . ASP A 1 500 ? -12.980 -16.597 19.053 1.00 93.56 500 ASP A N 1
ATOM 3848 C CA . ASP A 1 500 ? -13.258 -17.192 17.743 1.00 93.56 500 ASP A CA 1
ATOM 3849 C C . ASP A 1 500 ? -12.568 -16.369 16.638 1.00 93.56 500 ASP A C 1
ATOM 3851 O O . ASP A 1 500 ? -12.736 -15.149 16.565 1.00 93.56 500 ASP A O 1
ATOM 3855 N N . PHE A 1 501 ? -11.771 -17.032 15.794 1.00 89.50 501 PHE A N 1
ATOM 3856 C CA . PHE A 1 501 ? -10.954 -16.424 14.738 1.00 89.50 501 PHE A CA 1
ATOM 3857 C C . PHE A 1 501 ? -11.304 -17.030 13.364 1.00 89.50 501 PHE A C 1
ATOM 3859 O O . PHE A 1 501 ? -10.914 -18.161 13.068 1.00 89.50 501 PHE A O 1
ATOM 3866 N N . ALA A 1 502 ? -12.026 -16.350 12.473 1.00 92.88 502 ALA A N 1
ATOM 3867 C CA . ALA A 1 502 ? -12.829 -15.139 12.676 1.00 92.88 502 ALA A CA 1
ATOM 3868 C C . ALA A 1 502 ? -14.326 -15.500 12.690 1.00 92.88 502 ALA A C 1
ATOM 3870 O O . ALA A 1 502 ? -14.734 -16.494 12.088 1.00 92.88 502 ALA A O 1
ATOM 3871 N N . VAL A 1 503 ? -15.143 -14.748 13.426 1.00 95.31 503 VAL A N 1
ATOM 3872 C CA . VAL A 1 503 ? -16.556 -15.082 13.687 1.00 95.31 503 VAL A CA 1
ATOM 3873 C C . VAL A 1 503 ? -17.387 -15.179 12.399 1.00 95.31 503 VAL A C 1
ATOM 3875 O O . VAL A 1 503 ? -18.212 -16.078 12.272 1.00 95.31 503 VAL A O 1
ATOM 3878 N N . ASP A 1 504 ? -17.064 -14.355 11.400 1.00 94.56 504 ASP A N 1
ATOM 3879 C CA . ASP A 1 504 ? -17.682 -14.297 10.067 1.00 94.56 504 ASP A CA 1
ATOM 3880 C C . ASP A 1 504 ? -17.481 -15.555 9.191 1.00 94.56 504 ASP A C 1
ATOM 3882 O O . ASP A 1 504 ? -18.019 -15.634 8.087 1.00 94.56 504 ASP A O 1
ATOM 3886 N N . LEU A 1 505 ? -16.719 -16.544 9.669 1.00 94.56 505 LEU A N 1
ATOM 3887 C CA . LEU A 1 505 ? -16.468 -17.819 8.985 1.00 94.56 505 LEU A CA 1
ATOM 3888 C C . LEU A 1 505 ? -17.221 -19.008 9.605 1.00 94.56 505 LEU A C 1
ATOM 3890 O O . LEU A 1 505 ? -17.222 -20.095 9.021 1.00 94.56 505 LEU A O 1
ATOM 3894 N N . ASP A 1 506 ? -17.824 -18.838 10.789 1.00 92.94 506 ASP A N 1
ATOM 3895 C CA . ASP A 1 506 ? -18.397 -19.957 11.554 1.00 92.94 506 ASP A CA 1
ATOM 3896 C C . ASP A 1 506 ? -19.776 -20.387 11.037 1.00 92.94 506 ASP A C 1
ATOM 3898 O O . ASP A 1 506 ? -20.075 -21.580 10.994 1.00 92.94 506 ASP A O 1
ATOM 3902 N N . THR A 1 507 ? -20.591 -19.425 10.594 1.00 91.81 507 THR A N 1
ATOM 3903 C CA . THR A 1 507 ? -21.954 -19.641 10.086 1.00 91.81 507 THR A CA 1
ATOM 3904 C C . THR A 1 507 ? -22.286 -18.718 8.917 1.00 91.81 507 THR A C 1
ATOM 3906 O O . THR A 1 507 ? -21.782 -17.602 8.826 1.00 91.81 507 THR A O 1
ATOM 3909 N N . PHE A 1 508 ? -23.190 -19.153 8.036 1.00 90.69 508 PHE A N 1
ATOM 3910 C CA . PHE A 1 508 ? -23.799 -18.266 7.046 1.00 90.69 508 PHE A CA 1
ATOM 3911 C C . PHE A 1 508 ? -24.826 -17.340 7.704 1.00 90.69 508 PHE A C 1
ATOM 3913 O O . PHE A 1 508 ? -25.703 -17.798 8.435 1.00 90.69 508 PHE A O 1
ATOM 3920 N N . HIS A 1 509 ? -24.756 -16.047 7.388 1.00 89.88 509 HIS A N 1
ATOM 3921 C CA . HIS A 1 509 ? -25.741 -15.050 7.800 1.00 89.88 509 HIS A CA 1
ATOM 3922 C C . HIS A 1 509 ? -26.579 -14.598 6.597 1.00 89.88 509 HIS A C 1
ATOM 3924 O O . HIS A 1 509 ? -26.094 -14.571 5.465 1.00 89.88 509 HIS A O 1
ATOM 3930 N N . SER A 1 510 ? -27.837 -14.224 6.836 1.00 86.38 510 SER A N 1
ATOM 3931 C CA . SER A 1 510 ? -28.637 -13.441 5.877 1.00 86.38 510 SER A CA 1
ATOM 3932 C C . SER A 1 510 ? -28.262 -11.960 5.977 1.00 86.38 510 SER A C 1
ATOM 3934 O O . SER A 1 510 ? -27.716 -11.547 7.001 1.00 86.38 510 SER A O 1
ATOM 3936 N N . ALA A 1 511 ? -28.540 -11.154 4.951 1.00 79.88 511 ALA A N 1
ATOM 3937 C CA . ALA A 1 511 ? -28.250 -9.722 5.013 1.00 79.88 511 ALA A CA 1
ATOM 3938 C C . ALA A 1 511 ? -29.101 -9.018 6.097 1.00 79.88 511 ALA A C 1
ATOM 3940 O O . ALA A 1 511 ? -30.220 -9.457 6.374 1.00 79.88 511 ALA A O 1
ATOM 3941 N N . PRO A 1 512 ? -28.609 -7.933 6.723 1.00 70.44 512 PRO A N 1
ATOM 3942 C CA . PRO A 1 512 ? -29.408 -7.144 7.657 1.00 70.44 512 PRO A CA 1
ATOM 3943 C C . PRO A 1 512 ? -30.617 -6.473 6.984 1.00 70.44 512 PRO A C 1
ATOM 3945 O O . PRO A 1 512 ? -30.523 -6.026 5.841 1.00 70.44 512 PRO A O 1
ATOM 3948 N N . SER A 1 513 ? -31.688 -6.282 7.766 1.00 58.66 513 SER A N 1
ATOM 3949 C CA . SER A 1 513 ? -32.994 -5.669 7.431 1.00 58.66 513 SER A CA 1
ATOM 3950 C C . SER A 1 513 ? -34.070 -6.587 6.816 1.00 58.66 513 SER A C 1
ATOM 3952 O O . SER A 1 513 ? -33.819 -7.717 6.414 1.00 58.66 513 SER A O 1
ATOM 3954 N N . ASN A 1 514 ? -35.312 -6.098 6.874 1.00 42.88 514 ASN A N 1
ATOM 3955 C CA . ASN A 1 514 ? -36.579 -6.839 6.863 1.00 42.88 514 ASN A CA 1
ATOM 3956 C C . ASN A 1 514 ? -36.793 -7.748 5.629 1.00 42.88 514 ASN A C 1
ATOM 3958 O O . ASN A 1 514 ? -37.313 -7.282 4.620 1.00 42.88 51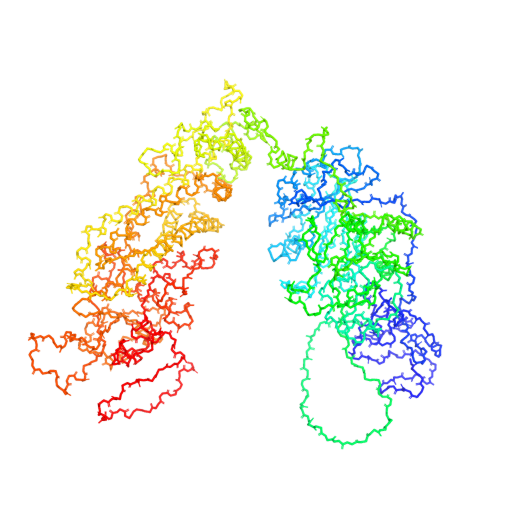4 ASN A O 1
ATOM 3962 N N . GLU A 1 515 ? -36.440 -9.035 5.739 1.00 42.97 515 GLU A N 1
ATOM 3963 C CA . GLU A 1 515 ? -36.814 -10.203 4.896 1.00 42.97 515 GLU A CA 1
ATOM 3964 C C . GLU A 1 515 ? -36.664 -10.127 3.353 1.00 42.97 515 GLU A C 1
ATOM 3966 O O . GLU A 1 515 ? -36.814 -11.150 2.689 1.00 42.97 515 GLU A O 1
ATOM 3971 N N . GLN A 1 516 ? -36.330 -8.978 2.754 1.00 49.19 516 GLN A N 1
ATOM 3972 C CA . GLN A 1 516 ? -36.304 -8.773 1.294 1.00 49.19 516 GLN A CA 1
ATOM 3973 C C . GLN A 1 516 ? -34.977 -8.226 0.741 1.00 49.19 516 GLN A C 1
ATOM 3975 O O . GLN A 1 516 ? -34.827 -8.090 -0.473 1.00 49.19 516 GLN A O 1
ATOM 3980 N N . VAL A 1 517 ? -33.997 -7.911 1.593 1.00 60.38 517 VAL A N 1
ATOM 3981 C CA . VAL A 1 517 ? -32.690 -7.394 1.151 1.00 60.38 517 VAL A CA 1
ATOM 3982 C C . VAL A 1 517 ? -31.707 -8.550 0.966 1.00 60.38 517 VAL A C 1
ATOM 3984 O O . VAL A 1 517 ? -31.457 -9.322 1.886 1.00 60.38 517 VAL A O 1
ATOM 3987 N N . THR A 1 518 ? -31.127 -8.671 -0.230 1.00 77.38 518 THR A N 1
ATOM 3988 C CA . THR A 1 518 ? -30.064 -9.648 -0.527 1.00 77.38 518 THR A CA 1
ATOM 3989 C C . THR A 1 518 ? -28.691 -9.115 -0.110 1.00 77.38 518 THR A C 1
ATOM 3991 O O . THR A 1 518 ? -28.516 -7.912 0.109 1.00 77.38 518 THR A O 1
ATOM 3994 N N . TRP A 1 519 ? -27.674 -9.981 -0.038 1.00 80.19 519 TRP A N 1
ATOM 3995 C CA . TRP A 1 519 ? -26.305 -9.525 0.232 1.00 80.19 519 TRP A CA 1
ATOM 3996 C C . TRP A 1 519 ? -25.756 -8.633 -0.878 1.00 80.19 519 TRP A C 1
ATOM 3998 O O . TRP A 1 519 ? -24.989 -7.720 -0.587 1.00 80.19 519 TRP A O 1
ATOM 4008 N N . GLU A 1 520 ? -26.160 -8.850 -2.125 1.00 78.06 520 GLU A N 1
ATOM 4009 C CA . GLU A 1 520 ? -25.803 -8.020 -3.272 1.00 78.06 520 GLU A CA 1
ATOM 4010 C C . GLU A 1 520 ? -26.367 -6.610 -3.086 1.00 78.06 520 GLU A C 1
ATOM 4012 O O . GLU A 1 520 ? -25.617 -5.635 -3.159 1.00 78.06 520 GLU A O 1
ATOM 4017 N N . THR A 1 521 ? -27.659 -6.497 -2.759 1.00 64.75 521 THR A N 1
ATOM 4018 C CA . THR A 1 521 ? -28.323 -5.215 -2.484 1.00 64.75 521 THR A CA 1
ATOM 4019 C C . THR A 1 521 ? -27.752 -4.541 -1.237 1.00 64.75 521 THR A C 1
ATOM 4021 O O . THR A 1 521 ? -27.492 -3.341 -1.271 1.00 64.75 521 THR A O 1
ATOM 4024 N N . PHE A 1 522 ? -27.466 -5.282 -0.163 1.00 74.25 522 PHE A N 1
ATOM 4025 C CA . PHE A 1 522 ? -26.828 -4.728 1.035 1.00 74.25 522 PHE A CA 1
ATOM 4026 C C . PHE A 1 522 ? -25.415 -4.208 0.740 1.00 74.25 522 PHE A C 1
ATOM 4028 O O . PHE A 1 522 ? -25.107 -3.056 1.023 1.00 74.25 522 PHE A O 1
ATOM 4035 N N . LYS A 1 523 ? -24.557 -5.006 0.094 1.00 79.81 523 LYS A N 1
ATOM 4036 C CA . LYS A 1 523 ? -23.193 -4.610 -0.302 1.00 79.81 523 LYS A CA 1
ATOM 4037 C C . LYS A 1 523 ? -23.170 -3.463 -1.296 1.00 79.81 523 LYS A C 1
ATOM 4039 O O . LYS A 1 523 ? -22.224 -2.673 -1.288 1.00 79.81 523 LYS A O 1
ATOM 4044 N N . HIS A 1 524 ? -24.172 -3.387 -2.165 1.00 67.69 524 HIS A N 1
ATOM 4045 C CA . HIS A 1 524 ? -24.414 -2.232 -3.008 1.00 67.69 524 HIS A CA 1
ATOM 4046 C C . HIS A 1 524 ? -24.721 -1.032 -2.105 1.00 67.69 524 HIS A C 1
ATOM 4048 O O . HIS A 1 524 ? -23.934 -0.092 -2.078 1.00 67.69 524 HIS A O 1
ATOM 4054 N N . ASN A 1 525 ? -25.748 -1.101 -1.261 1.00 64.06 525 ASN A N 1
ATOM 4055 C CA . ASN A 1 525 ? -26.122 -0.028 -0.337 1.00 64.06 525 ASN A CA 1
ATOM 4056 C C . ASN A 1 525 ? -24.995 0.394 0.626 1.00 64.06 525 ASN A C 1
ATOM 4058 O O . ASN A 1 525 ? -24.955 1.560 0.990 1.00 64.06 525 ASN A O 1
ATOM 4062 N N . VAL A 1 526 ? -24.045 -0.484 0.973 1.00 69.69 526 VAL A N 1
ATOM 4063 C CA . VAL A 1 526 ? -22.843 -0.138 1.757 1.00 69.69 526 VAL A CA 1
ATOM 4064 C C . VAL A 1 526 ? -21.766 0.552 0.911 1.00 69.69 526 VAL A C 1
ATOM 4066 O O . VAL A 1 526 ? -21.258 1.597 1.309 1.00 69.69 526 VAL A O 1
ATOM 4069 N N . LYS A 1 527 ? -21.449 0.051 -0.295 1.00 65.94 527 LYS A N 1
ATOM 4070 C CA . LYS A 1 527 ? -20.570 0.772 -1.251 1.00 65.94 527 LYS A CA 1
ATOM 4071 C C . LYS A 1 527 ? -21.099 2.157 -1.617 1.00 65.94 527 LYS A C 1
ATOM 4073 O O . LYS A 1 527 ? -20.337 3.017 -2.039 1.00 65.94 527 LYS A O 1
ATOM 4078 N N . ASN A 1 528 ? -22.407 2.323 -1.488 1.00 53.22 528 ASN A N 1
ATOM 4079 C CA . ASN A 1 528 ? -23.145 3.534 -1.766 1.00 53.22 528 ASN A CA 1
ATOM 4080 C C . ASN A 1 528 ? -23.710 4.147 -0.463 1.00 53.22 528 ASN A C 1
ATOM 4082 O O . ASN A 1 528 ? -24.714 4.844 -0.536 1.00 53.22 528 ASN A O 1
ATOM 4086 N N . PHE A 1 529 ? -23.170 3.851 0.730 1.00 44.59 529 PHE A N 1
ATOM 4087 C CA . PHE A 1 529 ? -23.812 4.260 1.990 1.00 44.59 529 PHE A CA 1
ATOM 4088 C C . PHE A 1 529 ? -23.914 5.790 2.056 1.00 44.59 529 PHE A C 1
ATOM 4090 O O . PHE A 1 529 ? -22.906 6.487 1.973 1.00 44.59 529 PHE A O 1
ATOM 4097 N N . GLY A 1 530 ? -25.152 6.292 2.130 1.00 49.94 530 GLY A N 1
ATOM 4098 C CA . GLY A 1 530 ? -25.516 7.657 1.723 1.00 49.94 530 GLY A CA 1
ATOM 4099 C C . GLY A 1 530 ? -26.402 7.742 0.465 1.00 49.94 530 GLY A C 1
ATOM 4100 O O . GLY A 1 530 ? -26.725 8.844 0.045 1.00 49.94 530 GLY A O 1
ATOM 4101 N N . LYS A 1 531 ? -26.824 6.617 -0.136 1.00 45.22 531 LYS A N 1
ATOM 4102 C CA . LYS A 1 531 ? -27.334 6.563 -1.523 1.00 45.22 531 LYS A CA 1
ATOM 4103 C C . LYS A 1 531 ? -28.538 7.445 -1.868 1.00 45.22 531 LYS A C 1
ATOM 4105 O O . LYS A 1 531 ? -28.625 7.908 -3.001 1.00 45.22 531 LYS A O 1
ATOM 4110 N N . GLU A 1 532 ? -29.462 7.671 -0.938 1.00 45.25 532 GLU A N 1
ATOM 4111 C CA . GLU A 1 532 ? -30.596 8.581 -1.173 1.00 45.25 532 GLU A CA 1
ATOM 4112 C C . GLU A 1 532 ? -30.254 10.030 -0.809 1.00 45.25 532 GLU A C 1
ATOM 4114 O O . GLU A 1 532 ? -30.738 10.957 -1.454 1.00 45.25 532 GLU A O 1
ATOM 4119 N N . SER A 1 533 ? -29.358 10.245 0.160 1.00 54.38 533 SER A N 1
ATOM 4120 C CA . SER A 1 533 ? -28.945 11.584 0.573 1.00 54.38 533 SER A CA 1
ATOM 4121 C C . SER A 1 533 ? -27.881 12.200 -0.339 1.00 54.38 533 SER A C 1
ATOM 4123 O O . SER A 1 533 ? -27.905 13.401 -0.533 1.00 54.38 533 SER A O 1
ATOM 4125 N N . THR A 1 534 ? -26.988 11.443 -0.986 1.00 56.88 534 THR A N 1
ATOM 4126 C CA . THR A 1 534 ? -25.936 12.015 -1.864 1.00 56.88 534 THR A CA 1
ATOM 4127 C C . THR A 1 534 ? -26.472 12.739 -3.105 1.00 56.88 534 THR A C 1
ATOM 4129 O O . THR A 1 534 ? -25.740 13.507 -3.729 1.00 56.88 534 THR A O 1
ATOM 4132 N N . CYS A 1 535 ? -27.735 12.505 -3.476 1.00 65.38 535 CYS A N 1
ATOM 4133 C CA . CYS A 1 535 ? -28.410 13.255 -4.539 1.00 65.38 535 CYS A CA 1
ATOM 4134 C C . CYS A 1 535 ? -29.225 14.450 -4.014 1.00 65.38 535 CYS A C 1
ATOM 4136 O O . CYS A 1 535 ? -29.619 15.303 -4.814 1.00 65.38 535 CYS A O 1
ATOM 4138 N N . ASP A 1 536 ? -29.421 14.554 -2.695 1.00 73.38 536 ASP A N 1
ATOM 4139 C CA . ASP A 1 536 ? -29.853 15.789 -2.049 1.00 73.38 536 ASP A CA 1
ATOM 4140 C C . ASP A 1 536 ? -28.726 16.827 -2.150 1.00 73.38 536 ASP A C 1
ATOM 4142 O O . ASP A 1 536 ? -27.564 16.576 -1.820 1.00 73.38 536 ASP A O 1
ATOM 4146 N N . TRP A 1 537 ? -29.082 18.021 -2.609 1.00 74.12 537 TRP A N 1
ATOM 4147 C CA . TRP A 1 537 ? -28.170 19.154 -2.702 1.00 74.12 537 TRP A CA 1
ATOM 4148 C C . TRP A 1 537 ? -27.735 19.684 -1.328 1.00 74.12 537 TRP A C 1
ATOM 4150 O O . TRP A 1 537 ? -26.762 20.432 -1.263 1.00 74.12 537 TRP A O 1
ATOM 4160 N N . GLU A 1 538 ? -28.378 19.275 -0.228 1.00 73.88 538 GLU A N 1
ATOM 4161 C CA . GLU A 1 538 ? -27.968 19.608 1.145 1.00 73.88 538 GLU A CA 1
ATOM 4162 C C . GLU A 1 538 ? -27.015 18.595 1.812 1.00 73.88 538 GLU A C 1
ATOM 4164 O O . GLU A 1 538 ? -26.475 18.898 2.879 1.00 73.88 538 GLU A O 1
ATOM 4169 N N . PHE A 1 539 ? -26.774 17.412 1.231 1.00 72.56 539 PHE A N 1
ATOM 4170 C CA . PHE A 1 539 ? -25.928 16.391 1.865 1.00 72.56 539 PHE A CA 1
ATOM 4171 C C . PHE A 1 539 ? -24.433 16.716 1.779 1.00 72.56 539 PHE A C 1
ATOM 4173 O O . PHE A 1 539 ? -23.921 17.064 0.713 1.00 72.56 539 PHE A O 1
ATOM 4180 N N . ARG A 1 540 ? -23.725 16.567 2.904 1.00 71.88 540 ARG A N 1
ATOM 4181 C CA . ARG A 1 540 ? -22.278 16.784 3.049 1.00 71.88 540 ARG A CA 1
ATOM 4182 C C . ARG A 1 540 ? -21.724 15.776 4.063 1.00 71.88 540 ARG A C 1
ATOM 4184 O O . ARG A 1 540 ? -22.298 15.644 5.145 1.00 71.88 540 ARG A O 1
ATOM 4191 N N . SER A 1 541 ? -20.619 15.090 3.771 1.00 57.09 541 SER A N 1
ATOM 4192 C CA . SER A 1 541 ? -20.039 14.067 4.661 1.00 57.09 541 SER A CA 1
ATOM 4193 C C . SER A 1 541 ? -19.153 14.625 5.789 1.00 57.09 541 SER A C 1
ATOM 4195 O O . SER A 1 541 ? -18.503 13.848 6.489 1.00 57.09 541 SER A O 1
ATOM 4197 N N . GLY A 1 542 ? -19.051 15.949 5.946 1.00 62.50 542 GLY A N 1
ATOM 4198 C CA . GLY A 1 542 ? -18.136 16.597 6.892 1.00 62.50 542 GLY A CA 1
ATOM 4199 C C . GLY A 1 542 ? -18.489 18.056 7.185 1.00 62.50 542 GLY A C 1
ATOM 4200 O O . GLY A 1 542 ? -19.513 18.564 6.730 1.00 62.50 542 GLY A O 1
ATOM 4201 N N . THR A 1 543 ? -17.632 18.745 7.944 1.00 74.69 543 THR A N 1
ATOM 4202 C CA . THR A 1 543 ? -17.849 20.136 8.384 1.00 74.69 543 THR A CA 1
ATOM 4203 C C . THR A 1 543 ? -17.229 21.187 7.463 1.00 74.69 543 THR A C 1
ATOM 4205 O O . THR A 1 543 ? -17.313 22.376 7.761 1.00 74.69 543 THR A O 1
ATOM 4208 N N . TRP A 1 544 ? -16.675 20.775 6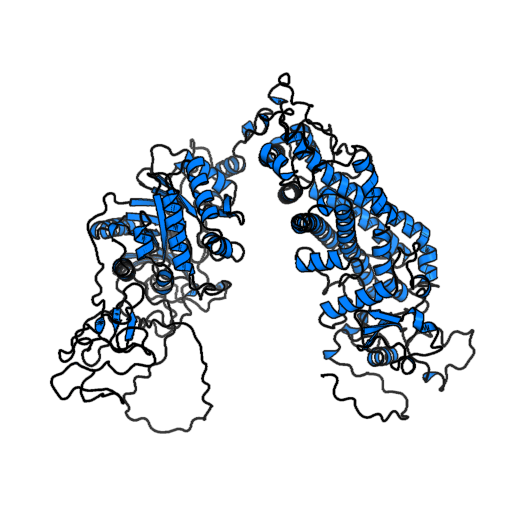.320 1.00 80.19 544 TRP A N 1
ATOM 4209 C CA . TRP A 1 544 ? -16.085 21.634 5.284 1.00 80.19 544 TRP A CA 1
ATOM 4210 C C . TRP A 1 544 ? -16.996 22.776 4.809 1.00 80.19 544 TRP A C 1
ATOM 4212 O O . TRP A 1 544 ? -16.507 23.872 4.537 1.00 80.19 544 TRP A O 1
ATOM 4222 N N . VAL A 1 545 ? -18.318 22.563 4.781 1.00 80.88 545 VAL A N 1
ATOM 4223 C CA . VAL A 1 545 ? -19.281 23.637 4.490 1.00 80.88 545 VAL A CA 1
ATOM 4224 C C . VAL A 1 545 ? -19.405 24.661 5.613 1.00 80.88 545 VAL A C 1
ATOM 4226 O O . VAL A 1 545 ? -19.593 25.825 5.316 1.00 80.88 545 VAL A O 1
ATOM 4229 N N . ASN A 1 546 ? -19.232 24.296 6.886 1.00 82.25 546 ASN A N 1
ATOM 4230 C CA . ASN A 1 546 ? -19.381 25.219 8.027 1.00 82.25 546 ASN A CA 1
ATOM 4231 C C . ASN A 1 546 ? -18.210 26.217 8.167 1.00 82.25 546 ASN A C 1
ATOM 4233 O O . ASN A 1 546 ? -18.159 26.994 9.123 1.00 82.25 546 ASN A O 1
ATOM 4237 N N . ARG A 1 547 ? -17.236 26.154 7.257 1.00 85.25 547 ARG A N 1
ATOM 4238 C CA . ARG A 1 547 ? -16.087 27.057 7.154 1.00 85.25 547 ARG A CA 1
ATOM 4239 C C . ARG A 1 547 ? -16.509 28.337 6.425 1.00 85.25 547 ARG A C 1
ATOM 4241 O O . ARG A 1 547 ? -17.436 28.316 5.624 1.00 85.25 547 ARG A O 1
ATOM 4248 N N . THR A 1 548 ? -15.830 29.458 6.664 1.00 85.44 548 THR A N 1
ATOM 4249 C CA . THR A 1 548 ? -16.206 30.758 6.071 1.00 85.44 548 THR A CA 1
ATOM 4250 C C . THR A 1 548 ? -15.078 31.357 5.238 1.00 85.44 548 THR A C 1
ATOM 4252 O O . THR A 1 548 ? -13.898 31.178 5.534 1.00 85.44 548 THR A O 1
ATOM 4255 N N . CYS A 1 549 ? -15.423 32.164 4.230 1.00 86.75 549 CYS A N 1
ATOM 4256 C CA . CYS A 1 549 ? -14.432 32.907 3.439 1.00 86.75 549 CYS A CA 1
ATOM 4257 C C . CYS A 1 549 ? -13.667 33.986 4.230 1.00 86.75 549 CYS A C 1
ATOM 4259 O O . CYS A 1 549 ? -12.749 34.599 3.695 1.00 86.75 549 CYS A O 1
ATOM 4261 N N . THR A 1 550 ? -14.062 34.241 5.480 1.00 85.00 550 THR A N 1
ATOM 4262 C CA . THR A 1 550 ? -13.413 35.178 6.406 1.00 85.00 550 THR A CA 1
ATOM 4263 C C . THR A 1 550 ? -12.329 34.533 7.272 1.00 85.00 550 THR A C 1
ATOM 4265 O O . THR A 1 550 ? -11.645 35.254 7.993 1.00 85.00 550 THR A O 1
ATOM 4268 N N . GLN A 1 551 ? -12.160 33.205 7.226 1.00 85.81 551 GLN A N 1
ATOM 4269 C CA . GLN A 1 551 ? -11.041 32.536 7.895 1.00 85.81 551 GLN A CA 1
ATOM 4270 C C . GLN A 1 551 ? -9.708 32.922 7.237 1.00 85.81 551 GLN A C 1
ATOM 4272 O O . GLN A 1 551 ? -9.655 33.148 6.027 1.00 85.81 551 GLN A O 1
ATOM 4277 N N . ASP A 1 552 ? -8.628 33.004 8.016 1.00 83.50 552 ASP A N 1
ATOM 4278 C CA . ASP A 1 552 ? -7.343 33.557 7.560 1.00 83.50 552 ASP A CA 1
ATOM 4279 C C . ASP A 1 552 ? -6.706 32.717 6.435 1.00 83.50 552 ASP A C 1
ATOM 4281 O O . ASP A 1 552 ? -6.102 33.254 5.510 1.00 83.50 552 ASP A O 1
ATOM 4285 N N . GLU A 1 553 ? -6.968 31.410 6.419 1.00 83.69 553 GLU A N 1
ATOM 4286 C CA . GLU A 1 553 ? -6.576 30.460 5.370 1.00 83.69 553 GLU A CA 1
ATOM 4287 C C . GLU A 1 553 ? -7.235 30.747 3.998 1.00 83.69 553 GLU A C 1
ATOM 4289 O O . GLU A 1 553 ? -6.829 30.200 2.963 1.00 83.69 553 GLU A O 1
ATOM 4294 N N . VAL A 1 554 ? -8.256 31.611 3.974 1.00 82.44 554 VAL A N 1
ATOM 4295 C CA . VAL A 1 554 ? -9.002 32.039 2.780 1.00 82.44 554 VAL A CA 1
ATOM 4296 C C . VAL A 1 554 ? -8.860 33.537 2.519 1.00 82.44 554 VAL A C 1
ATOM 4298 O O . VAL A 1 554 ? -8.657 33.927 1.371 1.00 82.44 554 VAL A O 1
ATOM 4301 N N . ALA A 1 555 ? -8.968 34.361 3.563 1.00 81.19 555 ALA A N 1
ATOM 4302 C CA . ALA A 1 555 ? -8.878 35.818 3.492 1.00 81.19 555 ALA A CA 1
ATOM 4303 C C . ALA A 1 555 ? -7.429 36.303 3.309 1.00 81.19 555 ALA A C 1
ATOM 4305 O O . ALA A 1 555 ? -7.186 37.252 2.563 1.00 81.19 555 ALA A O 1
ATOM 4306 N N . SER A 1 556 ? -6.472 35.591 3.911 1.00 76.12 556 SER A N 1
ATOM 4307 C CA . SER A 1 556 ? -5.031 35.837 3.819 1.00 76.12 556 SER A CA 1
ATOM 4308 C C . SER A 1 556 ? -4.317 34.624 3.198 1.00 76.12 556 SER A C 1
ATOM 4310 O O . SER A 1 556 ? -3.410 34.049 3.805 1.00 76.12 556 SER A O 1
ATOM 4312 N N . PRO A 1 557 ? -4.655 34.209 1.959 1.00 69.00 557 PRO A N 1
ATOM 4313 C CA . PRO A 1 557 ? -4.130 32.981 1.350 1.00 69.00 557 PRO A CA 1
ATOM 4314 C C . PRO A 1 557 ? -2.612 33.031 1.098 1.00 69.00 557 PRO A C 1
ATOM 4316 O O . PRO A 1 557 ? -2.006 32.025 0.732 1.00 69.00 557 PRO A O 1
ATOM 4319 N N . PHE A 1 558 ? -2.003 34.206 1.283 1.00 68.06 558 PHE A N 1
ATOM 4320 C CA . PHE A 1 558 ? -0.571 34.461 1.195 1.00 68.06 558 PHE A CA 1
ATOM 4321 C C . PHE A 1 558 ? 0.172 34.365 2.543 1.00 68.06 558 PHE A C 1
ATOM 4323 O O . PHE A 1 558 ? 1.389 34.512 2.544 1.00 68.06 558 PHE A O 1
ATOM 4330 N N . ASN A 1 559 ? -0.523 34.071 3.649 1.00 73.69 559 ASN A N 1
ATOM 4331 C CA . ASN A 1 559 ? 0.078 33.785 4.961 1.00 73.69 559 ASN A CA 1
ATOM 4332 C C . ASN A 1 559 ? 0.205 32.274 5.245 1.00 73.69 559 ASN A C 1
ATOM 4334 O O . ASN A 1 559 ? 0.871 31.886 6.200 1.00 73.69 559 ASN A O 1
ATOM 4338 N N . HIS A 1 560 ? -0.423 31.424 4.423 1.00 68.88 560 HIS A N 1
ATOM 4339 C CA . HIS A 1 560 ? -0.570 29.981 4.651 1.00 68.88 560 HIS A CA 1
ATOM 4340 C C . HIS A 1 560 ? -0.078 29.169 3.454 1.00 68.88 560 HIS A C 1
ATOM 4342 O O . HIS A 1 560 ? -0.246 29.572 2.299 1.00 68.88 560 HIS A O 1
ATOM 4348 N N . THR A 1 561 ? 0.475 27.980 3.694 1.00 70.38 561 THR A N 1
ATOM 4349 C CA . THR A 1 561 ? 0.811 27.055 2.606 1.00 70.38 561 THR A CA 1
ATOM 4350 C C . THR A 1 561 ? -0.440 26.387 2.032 1.00 70.38 561 THR A C 1
ATOM 4352 O O . THR A 1 561 ? -1.449 26.200 2.711 1.00 70.38 561 THR A O 1
ATOM 4355 N N . ALA A 1 562 ? -0.367 25.945 0.773 1.00 72.31 562 ALA A N 1
ATOM 4356 C CA . ALA A 1 562 ? -1.475 25.249 0.118 1.00 72.31 562 ALA A CA 1
ATOM 4357 C C . ALA A 1 562 ? -1.960 23.995 0.882 1.00 72.31 562 ALA A C 1
ATOM 4359 O O . ALA A 1 562 ? -3.160 23.731 0.906 1.00 72.31 562 ALA A O 1
ATOM 4360 N N . SER A 1 563 ? -1.065 23.277 1.575 1.00 72.69 563 SER A N 1
ATOM 4361 C CA . SER A 1 563 ? -1.436 22.108 2.386 1.00 72.69 563 SER A CA 1
ATOM 4362 C C . SER A 1 563 ? -2.107 22.474 3.707 1.00 72.69 563 SER A C 1
ATOM 4364 O O . SER A 1 563 ? -2.968 21.720 4.152 1.00 72.69 563 SER A O 1
ATOM 4366 N N . GLU A 1 564 ? -1.742 23.592 4.337 1.00 78.69 564 GLU A N 1
ATOM 4367 C CA . GLU A 1 564 ? -2.446 24.087 5.529 1.00 78.69 564 GLU A CA 1
ATOM 4368 C C . GLU A 1 564 ? -3.862 24.515 5.148 1.00 78.69 564 GLU A C 1
ATOM 4370 O O . GLU A 1 564 ? -4.821 24.058 5.765 1.00 78.69 564 GLU A O 1
ATOM 4375 N N . ARG A 1 565 ? -4.004 25.261 4.044 1.00 85.19 565 ARG A N 1
ATOM 4376 C CA . ARG A 1 565 ? -5.304 25.657 3.480 1.00 85.19 565 ARG A CA 1
ATOM 4377 C C . ARG A 1 565 ? -6.164 24.441 3.106 1.00 85.19 565 ARG A C 1
ATOM 4379 O O . ARG A 1 565 ? -7.338 24.397 3.451 1.00 85.19 565 ARG A O 1
ATOM 4386 N N . TRP A 1 566 ? -5.590 23.419 2.466 1.00 83.81 566 TRP A N 1
ATOM 4387 C CA . TRP A 1 566 ? -6.312 22.189 2.101 1.00 83.81 566 TRP A CA 1
ATOM 4388 C C . TRP A 1 566 ? -6.845 21.421 3.320 1.00 83.81 566 TRP A C 1
ATOM 4390 O O . TRP A 1 566 ? -7.978 20.941 3.305 1.00 83.81 566 TRP A O 1
ATOM 4400 N N . ILE A 1 567 ? -6.041 21.326 4.385 1.00 77.00 567 ILE A N 1
ATOM 4401 C CA . ILE A 1 567 ? -6.403 20.609 5.614 1.00 77.00 567 ILE A CA 1
ATOM 4402 C C . ILE A 1 567 ? -7.399 21.420 6.456 1.00 77.00 567 ILE A C 1
ATOM 4404 O O . ILE A 1 567 ? -8.407 20.867 6.892 1.00 77.00 567 ILE A O 1
ATOM 4408 N N . ALA A 1 568 ? -7.152 22.717 6.666 1.00 83.00 568 ALA A N 1
ATOM 4409 C CA . ALA A 1 568 ? -7.995 23.589 7.491 1.00 83.00 568 ALA A CA 1
ATOM 4410 C C . ALA A 1 568 ? -9.423 23.734 6.940 1.00 83.00 568 ALA A C 1
ATOM 4412 O O . ALA A 1 568 ? -10.381 23.843 7.707 1.00 83.00 568 ALA A O 1
ATOM 4413 N N . LEU A 1 569 ? -9.564 23.692 5.611 1.00 85.81 569 LEU A N 1
ATOM 4414 C CA . LEU A 1 569 ? -10.846 23.782 4.913 1.00 85.81 569 LEU A CA 1
ATOM 4415 C C . LEU A 1 569 ? -11.489 22.409 4.649 1.00 85.81 569 LEU A C 1
ATOM 4417 O O . LEU A 1 569 ? -12.543 22.357 4.027 1.00 85.81 569 LEU A O 1
ATOM 4421 N N . GLU A 1 570 ? -10.892 21.304 5.122 1.00 80.44 570 GLU A N 1
ATOM 4422 C CA . GLU A 1 570 ? -11.400 19.931 4.936 1.00 80.44 570 GLU A CA 1
ATOM 4423 C C . GLU A 1 570 ? -11.632 19.551 3.451 1.00 80.44 570 GLU A C 1
ATOM 4425 O O . GLU A 1 570 ? -12.569 18.827 3.108 1.00 80.44 570 GLU A O 1
ATOM 4430 N N . ALA A 1 571 ? -10.762 20.009 2.544 1.00 83.56 571 ALA A N 1
ATOM 4431 C CA . ALA A 1 571 ? -10.946 19.854 1.096 1.00 83.56 571 ALA A CA 1
ATOM 4432 C C . ALA A 1 571 ? -10.973 18.389 0.606 1.00 83.56 571 ALA A C 1
ATOM 4434 O O . ALA A 1 571 ? -11.606 18.091 -0.407 1.00 83.56 571 ALA A O 1
ATOM 4435 N N . ASP A 1 572 ? -10.379 17.451 1.352 1.00 78.44 572 ASP A N 1
ATOM 4436 C CA . ASP A 1 572 ? -10.515 16.013 1.079 1.00 78.44 572 ASP A CA 1
ATOM 4437 C C . ASP A 1 572 ? -11.965 15.516 1.260 1.00 78.44 572 ASP A C 1
ATOM 4439 O O . ASP A 1 572 ? -12.419 14.664 0.495 1.00 78.44 572 ASP A O 1
ATOM 4443 N N . ALA A 1 573 ? -12.717 16.059 2.228 1.00 73.00 573 ALA A N 1
ATOM 4444 C CA . ALA A 1 573 ? -14.133 15.735 2.420 1.00 73.00 573 ALA A CA 1
ATOM 4445 C C . ALA A 1 573 ? -14.987 16.323 1.286 1.00 73.00 573 ALA A C 1
ATOM 4447 O O . ALA A 1 573 ? -15.782 15.605 0.685 1.00 73.00 573 ALA A O 1
ATOM 4448 N N . ALA A 1 574 ? -14.731 17.581 0.913 1.00 83.69 574 ALA A N 1
ATOM 4449 C CA . ALA A 1 574 ? -15.388 18.241 -0.216 1.00 83.69 574 ALA A CA 1
ATOM 4450 C C . ALA A 1 574 ? -15.200 17.487 -1.542 1.00 83.69 574 ALA A C 1
ATOM 4452 O O . ALA A 1 574 ? -16.148 17.280 -2.301 1.00 83.69 574 ALA A O 1
ATOM 4453 N N . TRP A 1 575 ? -13.978 17.017 -1.805 1.00 86.81 575 TRP A N 1
ATOM 4454 C CA . TRP A 1 575 ? -13.673 16.185 -2.967 1.00 86.81 575 TRP A CA 1
ATOM 4455 C C . TRP A 1 575 ? -14.353 14.809 -2.912 1.00 86.81 575 TRP A C 1
ATOM 4457 O O . TRP A 1 575 ? -14.789 14.291 -3.942 1.00 86.81 575 TRP A O 1
ATOM 4467 N N . ASN A 1 576 ? -14.465 14.200 -1.729 1.00 78.12 576 ASN A N 1
ATOM 4468 C CA . ASN A 1 576 ? -15.182 12.936 -1.563 1.00 78.12 576 ASN A CA 1
ATOM 4469 C C . ASN A 1 576 ? -16.689 13.084 -1.818 1.00 78.12 576 ASN A C 1
ATOM 4471 O O . ASN A 1 576 ? -17.245 12.250 -2.533 1.00 78.12 576 ASN A O 1
ATOM 4475 N N . ASP A 1 577 ? -17.315 14.161 -1.337 1.00 79.19 577 ASP A N 1
ATOM 4476 C CA . ASP A 1 577 ? -18.723 14.466 -1.615 1.00 79.19 577 ASP A CA 1
ATOM 4477 C C . ASP A 1 577 ? -18.973 14.694 -3.118 1.00 79.19 577 ASP A C 1
ATOM 4479 O O . ASP A 1 577 ? -19.888 14.098 -3.688 1.00 79.19 577 ASP A O 1
ATOM 4483 N N . ALA A 1 578 ? -18.111 15.458 -3.801 1.00 85.81 578 ALA A N 1
ATOM 4484 C CA . ALA A 1 578 ? -18.220 15.678 -5.248 1.00 85.81 578 ALA A CA 1
ATOM 4485 C C . ALA A 1 578 ? -18.080 14.377 -6.066 1.00 85.81 578 ALA A C 1
ATOM 4487 O O . ALA A 1 578 ? -18.825 14.150 -7.022 1.00 85.81 578 ALA A O 1
ATOM 4488 N N . LYS A 1 579 ? -17.166 13.475 -5.673 1.00 82.88 579 LYS A N 1
ATOM 4489 C CA . LYS A 1 579 ? -17.050 12.140 -6.288 1.00 82.88 579 LYS A CA 1
ATOM 4490 C C . LYS A 1 579 ? -18.281 11.273 -6.032 1.00 82.88 579 LYS A C 1
ATOM 4492 O O . LYS A 1 579 ? -18.717 10.581 -6.948 1.00 82.88 579 LYS A O 1
ATOM 4497 N N . ALA A 1 580 ? -18.832 11.292 -4.817 1.00 72.75 580 ALA A N 1
ATOM 4498 C CA . ALA A 1 580 ? -20.044 10.543 -4.486 1.00 72.75 580 ALA A CA 1
ATOM 4499 C C . ALA A 1 580 ? -21.237 11.038 -5.318 1.00 72.75 580 ALA A C 1
ATOM 4501 O O . ALA A 1 580 ? -21.959 10.234 -5.910 1.00 72.75 580 ALA A O 1
ATOM 4502 N N . ARG A 1 581 ? -21.383 12.363 -5.448 1.00 82.88 581 ARG A N 1
ATOM 4503 C CA . ARG A 1 581 ? -22.390 12.996 -6.303 1.00 82.88 581 ARG A CA 1
ATOM 4504 C C . ARG A 1 581 ? -22.278 12.533 -7.758 1.00 82.88 581 ARG A C 1
ATOM 4506 O O . ARG A 1 581 ? -23.267 12.069 -8.330 1.00 82.88 581 ARG A O 1
ATOM 4513 N N . TRP A 1 582 ? -21.075 12.587 -8.329 1.00 86.25 582 TRP A N 1
ATOM 4514 C CA . TRP A 1 582 ? -20.812 12.078 -9.674 1.00 86.25 582 TRP A CA 1
ATOM 4515 C C . TRP A 1 582 ? -21.208 10.602 -9.819 1.00 86.25 582 TRP A C 1
ATOM 4517 O O . TRP A 1 582 ? -22.058 10.271 -10.646 1.00 86.25 582 TRP A O 1
ATOM 4527 N N . LEU A 1 583 ? -20.624 9.726 -8.993 1.00 70.00 583 LEU A N 1
ATOM 4528 C CA . LEU A 1 583 ? -20.752 8.271 -9.110 1.00 70.00 583 LEU A CA 1
ATOM 4529 C C . LEU A 1 583 ? -22.191 7.766 -8.943 1.00 70.00 583 LEU A C 1
ATOM 4531 O O . LEU A 1 583 ? -22.539 6.746 -9.539 1.00 70.00 583 LEU A O 1
ATOM 4535 N N . PHE A 1 584 ? -23.013 8.445 -8.137 1.00 69.50 584 PHE A N 1
ATOM 4536 C CA . PHE A 1 584 ? -24.344 7.955 -7.764 1.00 69.50 584 PHE A CA 1
ATOM 4537 C C . PHE A 1 584 ? -25.508 8.718 -8.404 1.00 69.50 584 PHE A C 1
ATOM 4539 O O . PHE A 1 584 ? -26.575 8.130 -8.581 1.00 69.50 584 PHE A O 1
ATOM 4546 N N . CYS A 1 585 ? -25.325 9.990 -8.772 1.00 79.69 585 CYS A N 1
ATOM 4547 C CA . CYS A 1 585 ? -26.427 10.851 -9.212 1.00 79.69 585 CYS A CA 1
ATOM 4548 C C . CYS A 1 585 ? -26.302 11.297 -10.670 1.00 79.69 585 CYS A C 1
ATOM 4550 O O . CYS A 1 585 ? -27.320 11.355 -11.364 1.00 79.69 585 CYS A O 1
ATOM 4552 N N . ASP A 1 586 ? -25.086 11.592 -11.135 1.00 85.19 586 ASP A N 1
ATOM 4553 C CA . ASP A 1 586 ? -24.870 12.362 -12.367 1.00 85.19 586 ASP A CA 1
ATOM 4554 C C . ASP A 1 586 ? -24.180 11.557 -13.493 1.00 85.19 586 ASP A C 1
ATOM 4556 O O . ASP A 1 586 ? -24.353 11.884 -14.674 1.00 85.19 586 ASP A O 1
ATOM 4560 N N . LYS A 1 587 ? -23.456 10.472 -13.164 1.00 82.25 587 LYS A N 1
ATOM 4561 C CA . LYS A 1 587 ? -22.807 9.579 -14.141 1.00 82.25 587 LYS A CA 1
ATOM 4562 C C . LYS A 1 587 ? -23.832 8.996 -15.119 1.00 82.25 587 LYS A C 1
ATOM 4564 O O . LYS A 1 587 ? -24.826 8.390 -14.724 1.00 82.25 587 LYS A O 1
ATOM 4569 N N . GLY A 1 588 ? -23.584 9.200 -16.414 1.00 83.06 588 GLY A N 1
ATOM 4570 C CA . GLY A 1 588 ? -24.492 8.812 -17.501 1.00 83.06 588 GLY A CA 1
ATOM 4571 C C . GLY A 1 588 ? -25.595 9.830 -17.833 1.00 83.06 588 GLY A C 1
ATOM 4572 O O . GLY A 1 588 ? -26.355 9.587 -18.766 1.00 83.06 588 GLY A O 1
ATOM 4573 N N . LYS A 1 589 ? -25.680 10.963 -17.118 1.00 89.12 589 LYS A N 1
ATOM 4574 C CA . LYS A 1 589 ? -26.600 12.080 -17.426 1.00 89.12 589 LYS A CA 1
ATOM 4575 C C . LYS A 1 589 ? -25.866 13.311 -17.958 1.00 89.12 589 LYS A C 1
ATOM 4577 O O . LYS A 1 589 ? -26.318 13.922 -18.920 1.00 89.12 589 LYS A O 1
ATOM 4582 N N . ILE A 1 590 ? -24.750 13.667 -17.322 1.00 92.50 590 ILE A N 1
ATOM 4583 C CA . ILE A 1 590 ? -23.892 14.813 -17.664 1.00 92.50 590 ILE A CA 1
ATOM 4584 C C . ILE A 1 590 ? -22.414 14.392 -17.660 1.00 92.50 590 ILE A C 1
ATOM 4586 O O . ILE A 1 590 ? -22.094 13.246 -17.339 1.00 92.50 590 ILE A O 1
ATOM 4590 N N . GLY A 1 591 ? -21.507 15.295 -18.045 1.00 91.38 591 GLY A N 1
ATOM 4591 C CA . GLY A 1 591 ? -20.062 15.051 -17.966 1.00 91.38 591 GLY A CA 1
ATOM 4592 C C . GLY A 1 591 ? -19.523 15.128 -16.532 1.00 91.38 591 GLY A C 1
ATOM 4593 O O . GLY A 1 591 ? -20.085 15.827 -15.690 1.00 91.38 591 GLY A O 1
ATOM 4594 N N . PHE A 1 592 ? -18.399 14.457 -16.259 1.00 93.81 592 PHE A N 1
ATOM 4595 C CA . PHE A 1 592 ? -17.767 14.448 -14.932 1.00 93.81 592 PHE A CA 1
ATOM 4596 C C . PHE A 1 592 ? -17.415 15.859 -14.438 1.00 93.81 592 PHE A C 1
ATOM 4598 O O . PHE A 1 592 ? -17.854 16.278 -13.367 1.00 93.81 592 PHE A O 1
ATOM 4605 N N . SER A 1 593 ? -16.680 16.626 -15.248 1.00 94.44 593 SER A N 1
ATOM 4606 C CA . SER A 1 593 ? -16.308 18.010 -14.932 1.00 94.44 593 SER A CA 1
ATOM 4607 C C . SER A 1 593 ? -17.524 18.907 -14.710 1.00 94.44 593 SER A C 1
ATOM 4609 O O . SER A 1 593 ? -17.515 19.726 -13.795 1.00 94.44 593 SER A O 1
ATOM 4611 N N . GLN A 1 594 ? -18.587 18.708 -15.493 1.00 94.00 594 GLN A N 1
ATOM 4612 C CA . GLN A 1 594 ? -19.847 19.436 -15.360 1.00 94.00 594 GLN A CA 1
ATOM 4613 C C . GLN A 1 594 ? -20.547 19.107 -14.033 1.00 94.00 594 GLN A C 1
ATOM 4615 O O . GLN A 1 594 ? -20.987 20.028 -13.353 1.00 94.00 594 GLN A O 1
ATOM 4620 N N . SER A 1 595 ? -20.597 17.831 -13.631 1.00 92.62 595 SER A N 1
ATOM 4621 C CA . SER A 1 595 ? -21.144 17.395 -12.335 1.00 92.62 595 SER A CA 1
ATOM 4622 C C . SER A 1 595 ? -20.391 18.028 -11.163 1.00 92.62 595 SER A C 1
ATOM 4624 O O . SER A 1 595 ? -21.010 18.640 -10.294 1.00 92.62 595 SER A O 1
ATOM 4626 N N . VAL A 1 596 ? -19.053 17.979 -11.174 1.00 92.38 596 VAL A N 1
ATOM 4627 C CA . VAL A 1 596 ? -18.229 18.580 -10.111 1.00 92.38 596 VAL A CA 1
ATOM 4628 C C . VAL A 1 596 ? -18.378 20.106 -10.071 1.00 92.38 596 VAL A C 1
ATOM 4630 O O . VAL A 1 596 ? -18.512 20.673 -8.988 1.00 92.38 596 VAL A O 1
ATOM 4633 N N . SER A 1 597 ? -18.410 20.779 -11.228 1.00 92.19 597 SER A N 1
ATOM 4634 C CA . SER A 1 597 ? -18.586 22.238 -11.281 1.00 92.19 597 SER A CA 1
ATOM 4635 C C . SER A 1 597 ? -19.975 22.673 -10.813 1.00 92.19 597 SER A C 1
ATOM 4637 O O . SER A 1 597 ? -20.096 23.635 -10.059 1.00 92.19 597 SER A O 1
ATOM 4639 N N . GLN A 1 598 ? -21.025 21.933 -11.190 1.00 90.69 598 GLN A N 1
ATOM 4640 C CA . GLN A 1 598 ? -22.390 22.184 -10.722 1.00 90.69 598 GLN A CA 1
ATOM 4641 C C . GLN A 1 598 ? -22.533 21.928 -9.218 1.00 90.69 598 GLN A C 1
ATOM 4643 O O . GLN A 1 598 ? -23.166 22.735 -8.542 1.00 90.69 598 GLN A O 1
ATOM 4648 N N . PHE A 1 599 ? -21.919 20.864 -8.685 1.00 89.31 599 PHE A N 1
ATOM 4649 C CA . PHE A 1 599 ? -21.918 20.550 -7.251 1.00 89.31 599 PHE A CA 1
ATOM 4650 C C . PHE A 1 599 ? -21.244 21.640 -6.401 1.00 89.31 599 PHE A C 1
ATOM 4652 O O . PHE A 1 599 ? -21.724 21.964 -5.318 1.00 89.31 599 PHE A O 1
ATOM 4659 N N . PHE A 1 600 ? -20.160 22.234 -6.905 1.00 90.81 600 PHE A N 1
ATOM 4660 C CA . PHE A 1 600 ? -19.444 23.332 -6.248 1.00 90.81 600 PHE A CA 1
ATOM 4661 C C . PHE A 1 600 ? -19.933 24.737 -6.639 1.00 90.81 600 PHE A C 1
ATOM 4663 O O . PHE A 1 600 ? -19.342 25.714 -6.188 1.00 90.81 600 PHE A O 1
ATOM 4670 N N . HIS A 1 601 ? -20.976 24.848 -7.470 1.00 88.31 601 HIS A N 1
ATOM 4671 C CA . HIS A 1 601 ? -21.448 26.104 -8.071 1.00 88.31 601 HIS A CA 1
ATOM 4672 C C . HIS A 1 601 ? -20.319 26.997 -8.624 1.00 88.31 601 HIS A C 1
ATOM 4674 O O . HIS A 1 601 ? -20.267 28.201 -8.369 1.00 88.31 601 HIS A O 1
ATOM 4680 N N . ALA A 1 602 ? -19.402 26.379 -9.373 1.00 86.44 602 ALA A N 1
ATOM 4681 C CA . ALA A 1 602 ? -18.306 27.057 -10.050 1.00 86.44 602 ALA A CA 1
ATOM 4682 C C . ALA A 1 602 ? -18.720 27.493 -11.472 1.00 86.44 602 ALA A C 1
ATOM 4684 O O . ALA A 1 602 ? -19.580 28.358 -11.622 1.00 86.44 602 ALA A O 1
ATOM 4685 N N . ASN A 1 603 ? -18.131 26.918 -12.523 1.00 83.50 603 ASN A N 1
ATOM 4686 C CA . ASN A 1 603 ? -18.379 27.340 -13.901 1.00 83.50 603 ASN A CA 1
ATOM 4687 C C . ASN A 1 603 ? -19.506 26.515 -14.543 1.00 83.50 603 ASN A C 1
ATOM 4689 O O . ASN A 1 603 ? -19.462 25.282 -14.594 1.00 83.50 603 ASN A O 1
ATOM 4693 N N . GLU A 1 604 ? -20.509 27.184 -15.113 1.00 82.44 604 GLU A N 1
ATOM 4694 C CA . GLU A 1 604 ? -21.564 26.487 -15.847 1.00 82.44 604 GLU A CA 1
ATOM 4695 C C . GLU A 1 604 ? -21.012 25.766 -17.088 1.00 82.44 604 GLU A C 1
ATOM 4697 O O . GLU A 1 604 ? -20.212 26.307 -17.851 1.00 82.44 604 GLU A O 1
ATOM 4702 N N . ASN A 1 605 ? -21.489 24.540 -17.322 1.00 85.00 605 ASN A N 1
ATOM 4703 C CA . ASN A 1 605 ? -21.157 23.721 -18.496 1.00 85.00 605 ASN A CA 1
ATOM 4704 C C . ASN A 1 605 ? -19.655 23.423 -18.692 1.00 85.00 605 ASN A C 1
ATOM 4706 O O . ASN A 1 605 ? -19.219 23.245 -19.827 1.00 85.00 605 ASN A O 1
ATOM 4710 N N . ALA A 1 606 ? -18.881 23.330 -17.606 1.00 90.12 606 ALA A N 1
ATOM 4711 C CA . ALA A 1 606 ? -17.453 23.014 -17.658 1.00 90.12 606 ALA A CA 1
ATOM 4712 C C . ALA A 1 606 ? -17.138 21.641 -18.292 1.00 90.12 606 ALA A C 1
ATOM 4714 O O . ALA A 1 606 ? -17.687 20.607 -17.897 1.00 90.12 606 ALA A O 1
ATOM 4715 N N . LYS A 1 607 ? -16.192 21.638 -19.236 1.00 91.12 607 LYS A N 1
ATOM 4716 C CA . LYS A 1 607 ? -15.738 20.501 -20.050 1.00 91.12 607 LYS A CA 1
ATOM 4717 C C . LYS A 1 607 ? -14.215 20.346 -19.984 1.00 91.12 607 LYS A C 1
ATOM 4719 O O . LYS A 1 607 ? -13.535 20.364 -21.000 1.00 91.12 607 LYS A O 1
ATOM 4724 N N . CYS A 1 608 ? -13.664 20.117 -18.793 1.00 90.81 608 CYS A N 1
ATOM 4725 C CA . CYS A 1 608 ? -12.223 19.859 -18.614 1.00 90.81 608 CYS A CA 1
ATOM 4726 C C . CYS A 1 608 ? -11.708 18.591 -19.334 1.00 90.81 608 CYS A C 1
ATOM 4728 O O . CYS A 1 608 ? -10.543 18.239 -19.218 1.00 90.81 608 CYS A O 1
ATOM 4730 N N . ASN A 1 609 ? -12.581 17.850 -20.018 1.00 89.50 609 ASN A N 1
ATOM 4731 C CA . ASN A 1 609 ? -12.245 16.717 -20.871 1.00 89.50 609 ASN A CA 1
ATOM 4732 C C . ASN A 1 609 ? -12.049 17.113 -22.356 1.00 89.50 609 ASN A C 1
ATOM 4734 O O . ASN A 1 609 ? -11.934 16.219 -23.191 1.00 89.50 609 ASN A O 1
ATOM 4738 N N . ASP A 1 610 ? -12.060 18.408 -22.687 1.00 86.56 610 ASP A N 1
ATOM 4739 C CA . ASP A 1 610 ? -11.966 18.970 -24.042 1.00 86.56 610 ASP A CA 1
ATOM 4740 C C . ASP A 1 610 ? -10.969 20.146 -24.057 1.00 86.56 610 ASP A C 1
ATOM 4742 O O . ASP A 1 610 ? -11.028 21.016 -23.193 1.00 86.56 610 ASP A O 1
ATOM 4746 N N . LEU A 1 611 ? -10.051 20.178 -25.030 1.00 81.62 611 LEU A N 1
ATOM 4747 C CA . LEU A 1 611 ? -9.034 21.230 -25.192 1.00 81.62 611 LEU A CA 1
ATOM 4748 C C . LEU A 1 611 ? -9.456 22.366 -26.142 1.00 81.62 611 LEU A C 1
ATOM 4750 O O . LEU A 1 611 ? -8.604 23.115 -26.630 1.00 81.62 611 LEU A O 1
ATOM 4754 N N . ALA A 1 612 ? -10.751 22.493 -26.431 1.00 80.19 612 ALA A N 1
ATOM 4755 C CA . ALA A 1 612 ? -11.313 23.584 -27.219 1.00 80.19 612 ALA A CA 1
ATOM 4756 C C . ALA A 1 612 ? -10.969 24.987 -26.666 1.00 80.19 612 ALA A C 1
ATOM 4758 O O . ALA A 1 612 ? -10.644 25.193 -25.495 1.00 80.19 612 ALA A O 1
ATOM 4759 N N . SER A 1 613 ? -11.101 26.009 -27.515 1.00 69.12 613 SER A N 1
ATOM 4760 C CA . SER A 1 613 ? -10.911 27.410 -27.109 1.00 69.12 613 SER A CA 1
ATOM 4761 C C . SER A 1 613 ? -11.911 27.873 -26.040 1.00 69.12 613 SER A C 1
ATOM 4763 O O . SER A 1 613 ? -11.590 28.780 -25.279 1.00 69.12 613 SER A O 1
ATOM 4765 N N . VAL A 1 614 ? -13.084 27.235 -25.951 1.00 75.69 614 VAL A N 1
ATOM 4766 C CA . VAL A 1 614 ? -14.121 27.493 -24.941 1.00 75.69 614 VAL A CA 1
ATOM 4767 C C . VAL A 1 614 ? -14.518 26.170 -24.282 1.00 75.69 614 VAL A C 1
ATOM 4769 O O . VAL A 1 614 ? -15.315 25.408 -24.829 1.00 75.69 614 VAL A O 1
ATOM 4772 N N . ASP A 1 615 ? -13.949 25.905 -23.106 1.00 80.25 615 ASP A N 1
ATOM 4773 C CA . ASP A 1 615 ? -14.171 24.687 -22.310 1.00 80.25 615 ASP A CA 1
ATOM 4774 C C . ASP A 1 615 ? -14.760 24.966 -20.907 1.00 80.25 615 ASP A C 1
ATOM 4776 O O . ASP A 1 615 ? -15.187 24.039 -20.218 1.00 80.25 615 ASP A O 1
ATOM 4780 N N . ASN A 1 616 ? -14.835 26.239 -20.497 1.00 83.94 616 ASN A N 1
ATOM 4781 C CA . ASN A 1 616 ? -15.301 26.713 -19.188 1.00 83.94 616 ASN A CA 1
ATOM 4782 C C . ASN A 1 616 ? -14.589 26.061 -17.977 1.00 83.94 616 ASN A C 1
ATOM 4784 O O . ASN A 1 616 ? -15.151 26.013 -16.879 1.00 83.94 616 ASN A O 1
ATOM 4788 N N . CYS A 1 617 ? -13.364 25.555 -18.131 1.00 85.62 617 CYS A N 1
ATOM 4789 C CA . CYS A 1 617 ? -12.593 24.900 -17.072 1.00 85.62 617 CYS A CA 1
ATOM 4790 C C . CYS A 1 617 ? -11.455 25.789 -16.527 1.00 85.62 617 CYS A C 1
ATOM 4792 O O . CYS A 1 617 ? -10.324 25.349 -16.323 1.00 85.62 617 CYS A O 1
ATOM 4794 N N . ASP A 1 618 ? -11.769 27.059 -16.265 1.00 78.31 618 ASP A N 1
ATOM 4795 C CA . ASP A 1 618 ? -10.811 28.061 -15.789 1.00 78.31 618 ASP A CA 1
ATOM 4796 C C . ASP A 1 618 ? -10.718 28.131 -14.245 1.00 78.31 618 ASP A C 1
ATOM 4798 O O . ASP A 1 618 ? -11.752 28.087 -13.561 1.00 78.31 618 ASP A O 1
ATOM 4802 N N . PRO A 1 619 ? -9.511 28.305 -13.659 1.00 74.75 619 PRO A N 1
ATOM 4803 C CA . PRO A 1 619 ? -9.273 28.331 -12.207 1.00 74.75 619 PRO A CA 1
ATOM 4804 C C . PRO A 1 619 ? -9.614 29.693 -11.569 1.00 74.75 619 PRO A C 1
ATOM 4806 O O . PRO A 1 619 ? -8.876 30.228 -10.736 1.00 74.75 619 PRO A O 1
ATOM 4809 N N . ILE A 1 620 ? -10.733 30.290 -11.986 1.00 71.75 620 ILE A N 1
ATOM 4810 C CA . ILE A 1 620 ? -11.142 31.652 -11.617 1.00 71.75 620 ILE A CA 1
ATOM 4811 C C . ILE A 1 620 ? -12.184 31.711 -10.492 1.00 71.75 620 ILE A C 1
ATOM 4813 O O . ILE A 1 620 ? -12.532 32.818 -10.067 1.00 71.75 620 ILE A O 1
ATOM 4817 N N . ALA A 1 621 ? -12.655 30.568 -9.978 1.00 78.69 621 ALA A N 1
ATOM 4818 C CA . ALA A 1 621 ? -13.655 30.543 -8.914 1.00 78.69 621 ALA A CA 1
ATOM 4819 C C . ALA A 1 621 ? -13.125 31.250 -7.657 1.00 78.69 621 ALA A C 1
ATOM 4821 O O . ALA A 1 621 ? -11.986 31.041 -7.225 1.00 78.69 621 ALA A O 1
ATOM 4822 N N . THR A 1 622 ? -13.952 32.114 -7.076 1.00 82.50 622 THR A N 1
ATOM 4823 C CA . THR A 1 622 ? -13.640 32.854 -5.851 1.00 82.50 622 THR A CA 1
ATOM 4824 C C . THR A 1 622 ? -14.450 32.287 -4.695 1.00 82.50 622 THR A C 1
ATOM 4826 O O . THR A 1 622 ? -15.528 31.736 -4.897 1.00 82.50 622 THR A O 1
ATOM 4829 N N . CYS A 1 623 ? -13.950 32.425 -3.466 1.00 83.94 623 CYS A N 1
ATOM 4830 C CA . CYS A 1 623 ? -14.674 31.901 -2.311 1.00 83.94 623 CYS A CA 1
ATOM 4831 C C . CYS A 1 623 ? -16.043 32.566 -2.134 1.00 83.94 623 CYS A C 1
ATOM 4833 O O . CYS A 1 623 ? -16.993 31.906 -1.755 1.00 83.94 623 CYS A O 1
ATOM 4835 N N . GLN A 1 624 ? -16.151 33.870 -2.401 1.00 76.94 624 GLN A N 1
ATOM 4836 C CA . GLN A 1 624 ? -17.307 34.691 -2.033 1.00 76.94 624 GLN A CA 1
ATOM 4837 C C . GLN A 1 624 ? -18.618 34.284 -2.729 1.00 76.94 624 GLN A C 1
ATOM 4839 O O . GLN A 1 624 ? -19.691 34.641 -2.247 1.00 76.94 624 GLN A O 1
ATOM 4844 N N . VAL A 1 625 ? -18.542 33.559 -3.847 1.00 76.31 625 VAL A N 1
ATOM 4845 C CA . VAL A 1 625 ? -19.712 33.032 -4.557 1.00 76.31 625 VAL A CA 1
ATOM 4846 C C . VAL A 1 625 ? -20.296 31.861 -3.763 1.00 76.31 625 VAL A C 1
ATOM 4848 O O . VAL A 1 625 ? -19.561 30.959 -3.370 1.00 76.31 625 VAL A O 1
ATOM 4851 N N . HIS A 1 626 ? -21.612 31.877 -3.526 1.00 81.56 626 HIS A N 1
ATOM 4852 C CA . HIS A 1 626 ? -22.349 30.789 -2.865 1.00 81.56 626 HIS A CA 1
ATOM 4853 C C . HIS A 1 626 ? -21.816 30.386 -1.472 1.00 81.56 626 HIS A C 1
ATOM 4855 O O . HIS A 1 626 ? -21.855 29.220 -1.066 1.00 81.56 626 HIS A O 1
ATOM 4861 N N . ASN A 1 627 ? -21.312 31.390 -0.746 1.00 81.75 627 ASN A N 1
ATOM 4862 C CA . ASN A 1 627 ? -20.722 31.288 0.590 1.00 81.75 627 ASN A CA 1
ATOM 4863 C C . ASN A 1 627 ? -21.108 32.452 1.524 1.00 81.75 627 ASN A C 1
ATOM 4865 O O . ASN A 1 627 ? -20.457 32.693 2.548 1.00 81.75 627 ASN A O 1
ATOM 4869 N N . SER A 1 628 ? -22.193 33.160 1.210 1.00 78.00 628 SER A N 1
ATOM 4870 C CA . SER A 1 628 ? -22.800 34.165 2.081 1.00 78.00 628 SER A CA 1
ATOM 4871 C C . SER A 1 628 ? -23.740 33.514 3.109 1.00 78.00 628 SER A C 1
ATOM 4873 O O . SER A 1 628 ? -24.454 32.574 2.766 1.00 78.00 628 SER A O 1
ATOM 4875 N N . PRO A 1 629 ? -23.869 34.051 4.340 1.00 68.56 629 PRO A N 1
ATOM 4876 C CA . PRO A 1 629 ? -24.937 33.667 5.272 1.00 68.56 629 PRO A CA 1
ATOM 4877 C C . PRO A 1 629 ? -26.367 33.874 4.732 1.00 68.56 629 PRO A C 1
ATOM 4879 O O . PRO A 1 629 ? -27.323 33.414 5.351 1.00 68.56 629 PRO A O 1
ATOM 4882 N N . SER A 1 630 ? -26.524 34.593 3.614 1.00 74.12 630 SER A N 1
ATOM 4883 C CA . SER A 1 630 ? -27.796 34.786 2.907 1.00 74.12 630 SER A CA 1
ATOM 4884 C C . SER A 1 630 ? -28.102 33.718 1.849 1.00 74.12 630 SER A C 1
ATOM 4886 O O . SER A 1 630 ? -29.201 33.730 1.296 1.00 74.12 630 SER A O 1
ATOM 4888 N N . ASP A 1 631 ? -27.148 32.847 1.509 1.00 81.19 631 ASP A N 1
ATOM 4889 C CA . ASP A 1 631 ? -27.359 31.787 0.523 1.00 81.19 631 ASP A CA 1
ATOM 4890 C C . ASP A 1 631 ? -28.253 30.675 1.089 1.00 81.19 631 ASP A C 1
ATOM 4892 O O . ASP A 1 631 ? -28.198 30.325 2.270 1.00 81.19 631 ASP A O 1
ATOM 4896 N N . ALA A 1 632 ? -29.084 30.077 0.232 1.00 80.75 632 ALA A N 1
ATOM 4897 C CA . ALA A 1 632 ? -29.872 28.912 0.620 1.00 80.75 632 ALA A CA 1
ATOM 4898 C C . ALA A 1 632 ? -28.940 27.739 0.969 1.00 80.75 632 ALA A C 1
ATOM 4900 O O . ALA A 1 632 ? -27.989 27.476 0.240 1.00 80.75 632 ALA A O 1
ATOM 4901 N N . LYS A 1 633 ? -29.251 26.976 2.025 1.00 73.12 633 LYS A N 1
ATOM 4902 C CA . LYS A 1 633 ? -28.415 25.864 2.526 1.00 73.12 633 LYS A CA 1
ATOM 4903 C C . LYS A 1 633 ? -27.996 24.859 1.438 1.00 73.12 633 LYS A C 1
ATOM 4905 O O . LYS A 1 633 ? -26.830 24.487 1.374 1.00 73.12 633 LYS A O 1
ATOM 4910 N N . LYS A 1 634 ? -28.913 24.494 0.535 1.00 75.31 634 LYS A N 1
ATOM 4911 C CA . LYS A 1 634 ? -28.653 23.655 -0.657 1.00 75.31 634 LYS A CA 1
ATOM 4912 C C . LYS A 1 634 ? -27.623 24.220 -1.642 1.00 75.31 634 LYS A C 1
ATOM 4914 O O . LYS A 1 634 ? -27.010 23.456 -2.376 1.00 75.31 634 LYS A O 1
ATOM 4919 N N . SER A 1 635 ? -27.465 25.540 -1.661 1.00 81.94 635 SER A N 1
ATOM 4920 C CA . SER A 1 635 ? -26.512 26.273 -2.492 1.00 81.94 635 SER A CA 1
ATOM 4921 C C . SER A 1 635 ? -25.255 26.676 -1.729 1.00 81.94 635 SER A C 1
ATOM 4923 O O . SER A 1 635 ? -24.356 27.247 -2.324 1.00 81.94 635 SER A O 1
ATOM 4925 N N . TYR A 1 636 ? -25.162 26.393 -0.429 1.00 85.38 636 TYR A N 1
ATOM 4926 C CA . TYR A 1 636 ? -23.981 26.713 0.363 1.00 85.38 636 TYR A CA 1
ATOM 4927 C C . TYR A 1 636 ? -22.898 25.650 0.131 1.00 85.38 636 TYR A C 1
ATOM 4929 O O . TYR A 1 636 ? -23.131 24.443 0.299 1.00 85.38 636 TYR A O 1
ATOM 4937 N N . THR A 1 637 ? -21.718 26.093 -0.302 1.00 85.88 637 THR A N 1
ATOM 4938 C CA . THR A 1 637 ? -20.650 25.196 -0.789 1.00 85.88 637 THR A CA 1
ATOM 4939 C C . THR A 1 637 ? -19.404 25.179 0.091 1.00 85.88 637 THR A C 1
ATOM 4941 O O . THR A 1 637 ? -18.595 24.271 -0.025 1.00 85.88 637 THR A O 1
ATOM 4944 N N . GLY A 1 638 ? -19.242 26.116 1.016 1.00 88.00 638 GLY A N 1
ATOM 4945 C CA . GLY A 1 638 ? -18.030 26.276 1.814 1.00 88.00 638 GLY A CA 1
ATOM 4946 C C . GLY A 1 638 ? -16.794 26.742 1.015 1.00 88.00 638 GLY A C 1
ATOM 4947 O O . GLY A 1 638 ? -16.668 26.527 -0.194 1.00 88.00 638 GLY A O 1
ATOM 4948 N N . PRO A 1 639 ? -15.783 27.305 1.699 1.00 89.19 639 PRO A N 1
ATOM 4949 C CA . PRO A 1 639 ? -14.495 27.675 1.108 1.00 89.19 639 PRO A CA 1
ATOM 4950 C C . PRO A 1 639 ? -13.691 26.493 0.541 1.00 89.19 639 PRO A C 1
ATOM 4952 O O . PRO A 1 639 ? -12.737 26.703 -0.202 1.00 89.19 639 PRO A O 1
ATOM 4955 N N . ALA A 1 640 ? -14.027 25.244 0.865 1.00 89.25 640 ALA A N 1
ATOM 4956 C CA . ALA A 1 640 ? -13.330 24.097 0.287 1.00 89.25 640 ALA A CA 1
ATOM 4957 C C . ALA A 1 640 ? -13.651 23.914 -1.212 1.00 89.25 640 ALA A C 1
ATOM 4959 O O . ALA A 1 640 ? -12.795 23.465 -1.975 1.00 89.25 640 ALA A O 1
ATOM 4960 N N . ALA A 1 641 ? -14.856 24.308 -1.644 1.00 90.00 641 ALA A N 1
ATOM 4961 C CA . ALA A 1 641 ? -15.340 24.139 -3.012 1.00 90.00 641 ALA A CA 1
ATOM 4962 C C . ALA A 1 641 ? -14.463 24.858 -4.051 1.00 90.00 641 ALA A C 1
ATOM 4964 O O . ALA A 1 641 ? -13.991 24.226 -4.998 1.00 90.00 641 ALA A O 1
ATOM 4965 N N . TYR A 1 642 ? -14.158 26.148 -3.842 1.00 87.69 642 TYR A N 1
ATOM 4966 C CA . TYR A 1 642 ? -13.293 26.901 -4.764 1.00 87.69 642 TYR A CA 1
ATOM 4967 C C . TYR A 1 642 ? -11.865 26.330 -4.801 1.00 87.69 642 TYR A C 1
ATOM 4969 O O . TYR A 1 642 ? -11.216 26.354 -5.846 1.00 87.69 642 TYR A O 1
ATOM 4977 N N . LEU A 1 643 ? -11.374 25.793 -3.677 1.00 87.25 643 LEU A N 1
ATOM 4978 C CA . LEU A 1 643 ? -10.030 25.224 -3.571 1.00 87.25 643 LEU A CA 1
ATOM 4979 C C . LEU A 1 643 ? -9.903 23.937 -4.404 1.00 87.25 643 LEU A C 1
ATOM 4981 O O . LEU A 1 643 ? -8.939 23.778 -5.157 1.00 87.25 643 LEU A O 1
ATOM 4985 N N . VAL A 1 644 ? -10.894 23.043 -4.303 1.00 91.31 644 VAL A N 1
ATOM 4986 C CA . VAL A 1 644 ? -10.962 21.802 -5.090 1.00 91.31 644 VAL A CA 1
ATOM 4987 C C . VAL A 1 644 ? -11.221 22.111 -6.568 1.00 91.31 644 VAL A C 1
ATOM 4989 O O . VAL A 1 644 ? -10.512 21.575 -7.421 1.00 91.31 644 VAL A O 1
ATOM 4992 N N . TRP A 1 645 ? -12.164 23.008 -6.888 1.00 91.81 645 TRP A N 1
ATOM 4993 C CA . TRP A 1 645 ? -12.455 23.391 -8.275 1.00 91.81 645 TRP A CA 1
ATOM 4994 C C . TRP A 1 645 ? -11.237 23.996 -8.975 1.00 91.81 645 TRP A C 1
ATOM 4996 O O . TRP A 1 645 ? -10.814 23.490 -10.015 1.00 91.81 645 TRP A O 1
ATOM 5006 N N . ASN A 1 646 ? -10.617 25.023 -8.383 1.00 87.00 646 ASN A N 1
ATOM 5007 C CA . ASN A 1 646 ? -9.452 25.666 -8.988 1.00 87.00 646 ASN A CA 1
ATOM 5008 C C . ASN A 1 646 ? -8.277 24.689 -9.123 1.00 87.00 646 ASN A C 1
ATOM 5010 O O . ASN A 1 646 ? -7.523 24.795 -10.080 1.00 87.00 646 ASN A O 1
ATOM 5014 N N . SER A 1 647 ? -8.147 23.691 -8.240 1.00 86.81 647 SER A N 1
ATOM 5015 C CA . SER A 1 647 ? -7.130 22.638 -8.393 1.00 86.81 647 SER A CA 1
ATOM 5016 C C . SER A 1 647 ? -7.360 21.769 -9.634 1.00 86.81 647 SER A C 1
ATOM 5018 O O . SER A 1 647 ? -6.406 21.448 -10.341 1.00 86.81 647 SER A O 1
ATOM 5020 N N . LEU A 1 648 ? -8.613 21.397 -9.917 1.00 89.62 648 LEU A N 1
ATOM 5021 C CA . LEU A 1 648 ? -8.984 20.622 -11.107 1.00 89.62 648 LEU A CA 1
ATOM 5022 C C . LEU A 1 648 ? -8.831 21.450 -12.390 1.00 89.62 648 LEU A C 1
ATOM 5024 O O . LEU A 1 648 ? -8.292 20.956 -13.380 1.00 89.62 648 LEU A O 1
ATOM 5028 N N . ALA A 1 649 ? -9.235 22.719 -12.349 1.00 86.75 649 ALA A N 1
ATOM 5029 C CA . ALA A 1 649 ? -9.066 23.660 -13.450 1.00 86.75 649 ALA A CA 1
ATOM 5030 C C . ALA A 1 649 ? -7.583 23.976 -13.741 1.00 86.75 649 ALA A C 1
ATOM 5032 O O . ALA A 1 649 ? -7.183 24.043 -14.899 1.00 86.75 649 ALA A O 1
ATOM 5033 N N . THR A 1 650 ? -6.721 24.059 -12.719 1.00 80.56 650 THR A N 1
ATOM 5034 C CA . THR A 1 650 ? -5.260 24.147 -12.908 1.00 80.56 650 THR A CA 1
ATOM 5035 C C . THR A 1 650 ? -4.702 22.898 -13.602 1.00 80.56 650 THR A C 1
ATOM 5037 O O . THR A 1 650 ? -3.885 23.027 -14.511 1.00 80.56 650 THR A O 1
ATOM 5040 N N . VAL A 1 651 ? -5.152 21.688 -13.232 1.00 81.19 651 VAL A N 1
ATOM 5041 C CA . VAL A 1 651 ? -4.746 20.439 -13.917 1.00 81.19 651 VAL A CA 1
ATOM 5042 C C . VAL A 1 651 ? -5.125 20.472 -15.398 1.00 81.19 651 VAL A C 1
ATOM 5044 O O . VAL A 1 651 ? -4.307 20.110 -16.244 1.00 81.19 651 VAL A O 1
ATOM 5047 N N . HIS A 1 652 ? -6.333 20.943 -15.715 1.00 85.81 652 HIS A N 1
ATOM 5048 C CA . HIS A 1 652 ? -6.782 21.148 -17.092 1.00 85.81 652 HIS A CA 1
ATOM 5049 C C . HIS A 1 652 ? -5.924 22.176 -17.838 1.00 85.81 652 HIS A C 1
ATOM 5051 O O . HIS A 1 652 ? -5.364 21.861 -18.885 1.00 85.81 652 HIS A O 1
ATOM 5057 N N . GLY A 1 653 ? -5.736 23.371 -17.269 1.00 77.88 653 GLY A N 1
ATOM 5058 C CA . GLY A 1 653 ? -4.936 24.439 -17.874 1.00 77.88 653 GLY A CA 1
ATOM 5059 C C . GLY A 1 653 ? -3.487 24.029 -18.153 1.00 77.88 653 GLY A C 1
ATOM 5060 O O . GLY A 1 653 ? -2.924 24.400 -19.182 1.00 77.88 653 GLY A O 1
ATOM 5061 N N . VAL A 1 654 ? -2.881 23.202 -17.296 1.00 74.50 654 VAL A N 1
ATOM 5062 C CA . VAL A 1 654 ? -1.552 22.617 -17.547 1.00 74.50 654 VAL A CA 1
ATOM 5063 C C . VAL A 1 654 ? -1.569 21.673 -18.758 1.00 74.50 654 VAL A C 1
ATOM 5065 O O . VAL A 1 654 ? -0.687 21.757 -19.611 1.00 74.50 654 VAL A O 1
ATOM 5068 N N . LEU A 1 655 ? -2.580 20.810 -18.891 1.00 77.25 655 LEU A N 1
ATOM 5069 C CA . LEU A 1 655 ? -2.698 19.912 -20.047 1.00 77.25 655 LEU A CA 1
ATOM 5070 C C . LEU A 1 655 ? -3.026 20.658 -21.350 1.00 77.25 655 LEU A C 1
ATOM 5072 O O . LEU A 1 655 ? -2.475 20.316 -22.397 1.00 77.25 655 LEU A O 1
ATOM 5076 N N . LYS A 1 656 ? -3.846 21.712 -21.281 1.00 78.00 656 LYS A N 1
ATOM 5077 C CA . LYS A 1 656 ? -4.146 22.610 -22.405 1.00 78.00 656 LYS A CA 1
ATOM 5078 C C . LYS A 1 656 ? -2.884 23.300 -22.917 1.00 78.00 656 LYS A C 1
ATOM 5080 O O . LYS A 1 656 ? -2.538 23.155 -24.085 1.00 78.00 656 LYS A O 1
ATOM 5085 N N . ASN A 1 657 ? -2.116 23.914 -22.015 1.00 73.06 657 ASN A N 1
ATOM 5086 C CA . ASN A 1 657 ? -0.829 24.530 -22.345 1.00 73.06 657 ASN A CA 1
ATOM 5087 C C . ASN A 1 657 ? 0.183 23.532 -22.939 1.00 73.06 657 ASN A C 1
ATOM 5089 O O . ASN A 1 657 ? 0.954 23.903 -23.826 1.00 73.06 657 ASN A O 1
ATOM 5093 N N . TYR A 1 658 ? 0.198 22.275 -22.478 1.00 73.44 658 TYR A N 1
ATOM 5094 C CA . TYR A 1 658 ? 1.029 21.220 -23.071 1.00 73.44 658 TYR A CA 1
ATOM 5095 C C . TYR A 1 658 ? 0.600 20.892 -24.512 1.00 73.44 658 TYR A C 1
ATOM 5097 O O . TYR A 1 658 ? 1.447 20.841 -25.405 1.00 73.44 658 TYR A O 1
ATOM 5105 N N . GLY A 1 659 ? -0.708 20.734 -24.750 1.00 75.25 659 GLY A N 1
ATOM 5106 C CA . GLY A 1 659 ? -1.277 20.485 -26.078 1.00 75.25 659 GLY A CA 1
ATOM 5107 C C . GLY A 1 659 ? -1.043 21.629 -27.064 1.00 75.25 659 GLY A C 1
ATOM 5108 O O . GLY A 1 659 ? -0.610 21.390 -28.190 1.00 75.25 659 GLY A O 1
ATOM 5109 N N . ASP A 1 660 ? -1.241 22.874 -26.637 1.00 75.19 660 ASP A N 1
ATOM 5110 C CA . ASP A 1 660 ? -1.016 24.048 -27.486 1.00 75.19 660 ASP A CA 1
ATOM 5111 C C . ASP A 1 660 ? 0.471 24.229 -27.820 1.00 75.19 660 ASP A C 1
ATOM 5113 O O . ASP A 1 660 ? 0.822 24.466 -28.974 1.00 75.19 660 ASP A O 1
ATOM 5117 N N . SER A 1 661 ? 1.371 23.962 -26.867 1.00 72.00 661 SER A N 1
ATOM 5118 C CA . SER A 1 661 ? 2.819 23.982 -27.130 1.00 72.00 661 SER A CA 1
ATOM 5119 C C . SER A 1 661 ? 3.276 22.898 -28.114 1.00 72.00 661 SER A C 1
ATOM 5121 O O . SER A 1 661 ? 4.237 23.096 -28.860 1.00 72.00 661 SER A O 1
ATOM 5123 N N . LEU A 1 662 ? 2.595 21.749 -28.129 1.00 72.75 662 LEU A N 1
ATOM 5124 C CA . LEU A 1 662 ? 2.798 20.685 -29.112 1.00 72.75 662 LEU A CA 1
ATOM 5125 C C . LEU A 1 662 ? 2.299 21.093 -30.506 1.00 72.75 662 LEU A C 1
ATOM 5127 O O . LEU A 1 662 ? 3.002 20.860 -31.491 1.00 72.75 662 LEU A O 1
ATOM 5131 N N . ARG A 1 663 ? 1.126 21.736 -30.588 1.00 76.06 663 ARG A N 1
ATOM 5132 C CA . ARG A 1 663 ? 0.538 22.265 -31.833 1.00 76.06 663 ARG A CA 1
ATOM 5133 C C . ARG A 1 663 ? 1.420 23.363 -32.449 1.00 76.06 663 ARG A C 1
ATOM 5135 O O . ARG A 1 663 ? 1.704 23.308 -33.648 1.00 76.06 663 ARG A O 1
ATOM 5142 N N . ASP A 1 664 ? 1.932 24.282 -31.631 1.00 76.00 664 ASP A N 1
ATOM 5143 C CA . ASP A 1 664 ? 2.855 25.347 -32.052 1.00 76.00 664 ASP A CA 1
ATOM 5144 C C . ASP A 1 664 ? 4.199 24.797 -32.548 1.00 76.00 664 ASP A C 1
ATOM 5146 O O . ASP A 1 664 ? 4.679 25.189 -33.616 1.00 76.00 664 ASP A O 1
ATOM 5150 N N . ALA A 1 665 ? 4.798 23.850 -31.815 1.00 74.62 665 ALA A N 1
ATOM 5151 C CA . ALA A 1 665 ? 6.039 23.201 -32.235 1.00 74.62 665 ALA A CA 1
ATOM 5152 C C . ALA A 1 665 ? 5.854 22.404 -33.534 1.00 74.62 665 ALA A C 1
ATOM 5154 O O . ALA A 1 665 ? 6.699 22.480 -34.421 1.00 74.62 665 ALA A O 1
ATOM 5155 N N . SER A 1 666 ? 4.724 21.706 -33.682 1.00 75.44 666 SER A N 1
ATOM 5156 C CA . SER A 1 666 ? 4.303 21.069 -34.934 1.00 75.44 666 SER A CA 1
ATOM 5157 C 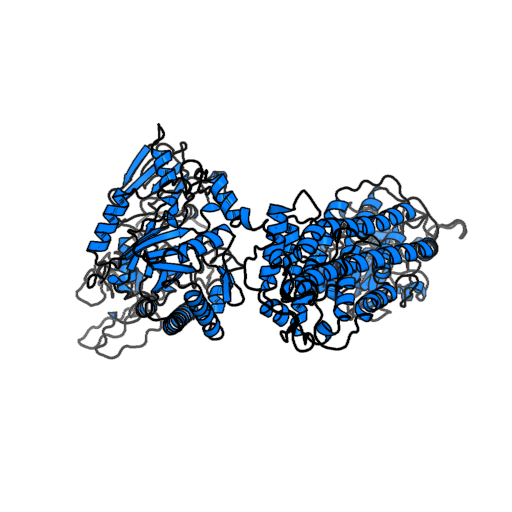C . SER A 1 666 ? 4.307 22.070 -36.096 1.00 75.44 666 SER A C 1
ATOM 5159 O O . SER A 1 666 ? 5.042 21.882 -37.063 1.00 75.44 666 SER A O 1
ATOM 5161 N N . ALA A 1 667 ? 3.572 23.182 -35.969 1.00 79.88 667 ALA A N 1
ATOM 5162 C CA . ALA A 1 667 ? 3.490 24.202 -37.014 1.00 79.88 667 ALA A CA 1
ATOM 5163 C C . ALA A 1 667 ? 4.856 24.844 -37.329 1.00 79.88 667 ALA A C 1
ATOM 5165 O O . ALA A 1 667 ? 5.116 25.254 -38.460 1.00 79.88 667 ALA A O 1
ATOM 5166 N N . GLN A 1 668 ? 5.749 24.936 -36.342 1.00 77.75 668 GLN A N 1
ATOM 5167 C CA . GLN A 1 668 ? 7.097 25.458 -36.538 1.00 77.75 668 GLN A CA 1
ATOM 5168 C C . GLN A 1 668 ? 8.039 24.467 -37.237 1.00 77.75 668 GLN A C 1
ATOM 5170 O O . GLN A 1 668 ? 8.811 24.888 -38.106 1.00 77.75 668 GLN A O 1
ATOM 5175 N N . ILE A 1 669 ? 7.978 23.179 -36.892 1.00 77.69 669 ILE A N 1
ATOM 5176 C CA . ILE A 1 669 ? 8.757 22.136 -37.571 1.00 77.69 669 ILE A CA 1
ATOM 5177 C C . ILE A 1 669 ? 8.273 21.996 -39.021 1.00 77.69 669 ILE A C 1
ATOM 5179 O O . ILE A 1 669 ? 9.107 21.916 -39.914 1.00 77.69 669 ILE A O 1
ATOM 5183 N N . ASP A 1 670 ? 6.966 22.083 -39.291 1.00 80.50 670 ASP A N 1
ATOM 5184 C CA . ASP A 1 670 ? 6.425 21.980 -40.655 1.00 80.50 670 ASP A CA 1
ATOM 5185 C C . ASP A 1 670 ? 6.949 23.116 -41.552 1.00 80.50 670 ASP A C 1
ATOM 5187 O O . ASP A 1 670 ? 7.466 22.878 -42.644 1.00 80.50 670 ASP A O 1
ATOM 5191 N N . ARG A 1 671 ? 6.993 24.352 -41.028 1.00 83.31 671 ARG A N 1
ATOM 5192 C CA . ARG A 1 671 ? 7.634 25.500 -41.705 1.00 83.31 671 ARG A CA 1
ATOM 5193 C C . ARG A 1 671 ? 9.128 25.312 -41.995 1.00 83.31 671 ARG A C 1
ATOM 5195 O O . ARG A 1 671 ? 9.651 25.983 -42.878 1.00 83.31 671 ARG A O 1
ATOM 5202 N N . THR A 1 672 ? 9.823 24.454 -41.248 1.00 82.88 672 THR A N 1
ATOM 5203 C CA . THR A 1 672 ? 11.267 24.181 -41.407 1.00 82.88 672 THR A CA 1
ATOM 5204 C C . THR A 1 672 ? 11.562 22.797 -41.999 1.00 82.88 672 THR A C 1
ATOM 5206 O O . THR A 1 672 ? 12.724 22.456 -42.203 1.00 82.88 672 THR A O 1
ATOM 5209 N N . LYS A 1 673 ? 10.522 22.032 -42.359 1.00 81.31 673 LYS A N 1
ATOM 5210 C CA . LYS A 1 673 ? 10.561 20.640 -42.830 1.00 81.31 673 LYS A CA 1
ATOM 5211 C C . LYS A 1 673 ? 11.482 20.438 -44.029 1.00 81.31 673 LYS A C 1
ATOM 5213 O O . LYS A 1 673 ? 12.321 19.543 -43.994 1.00 81.31 673 LYS A O 1
ATOM 5218 N N . GLN A 1 674 ? 11.378 21.295 -45.048 1.00 80.50 674 GLN A N 1
ATOM 5219 C CA . GLN A 1 674 ? 12.229 21.200 -46.237 1.00 80.50 674 GLN A CA 1
ATOM 5220 C C . GLN A 1 674 ? 13.693 21.536 -45.914 1.00 80.50 674 GLN A C 1
ATOM 5222 O O . GLN A 1 674 ? 14.568 20.734 -46.207 1.00 80.50 674 GLN A O 1
ATOM 5227 N N . GLU A 1 675 ? 13.963 22.650 -45.217 1.00 85.88 675 GLU A N 1
ATOM 5228 C CA . GLU A 1 675 ? 15.330 23.027 -44.812 1.00 85.88 675 GLU A CA 1
ATOM 5229 C C . GLU A 1 675 ? 15.978 21.956 -43.911 1.00 85.88 675 GLU A C 1
ATOM 5231 O O . GLU A 1 675 ? 17.180 21.704 -44.005 1.00 85.88 675 GLU A O 1
ATOM 5236 N N . PHE A 1 676 ? 15.189 21.295 -43.059 1.00 85.12 676 PHE A N 1
ATOM 5237 C CA . PHE A 1 676 ? 15.632 20.178 -42.230 1.00 85.12 676 PHE A CA 1
ATOM 5238 C C . PHE A 1 676 ? 16.027 18.952 -43.066 1.00 85.12 676 PHE A C 1
ATOM 5240 O O . PHE A 1 676 ? 17.122 18.418 -42.874 1.00 85.12 676 PHE A O 1
ATOM 5247 N N . VAL A 1 677 ? 15.184 18.543 -44.021 1.00 79.50 677 VAL A N 1
ATOM 5248 C CA . VAL A 1 677 ? 15.500 17.454 -44.961 1.00 79.50 677 VAL A CA 1
ATOM 5249 C C . VAL A 1 677 ? 16.740 17.802 -45.785 1.00 79.50 677 VAL A C 1
ATOM 5251 O O . VAL A 1 677 ? 17.700 17.039 -45.764 1.00 79.50 677 VAL A O 1
ATOM 5254 N N . ASP A 1 678 ? 16.799 18.983 -46.397 1.00 82.19 678 ASP A N 1
ATOM 5255 C CA . ASP A 1 678 ? 17.932 19.410 -47.230 1.00 82.19 678 ASP A CA 1
ATOM 5256 C C . ASP A 1 678 ? 19.259 19.485 -46.442 1.00 82.19 678 ASP A C 1
ATOM 5258 O O . ASP A 1 678 ? 20.334 19.245 -46.993 1.00 82.19 678 ASP A O 1
ATOM 5262 N N . THR A 1 679 ? 19.206 19.793 -45.138 1.00 87.75 679 THR A N 1
ATOM 5263 C CA . THR A 1 679 ? 20.399 19.903 -44.276 1.00 87.75 679 THR A CA 1
ATOM 5264 C C . THR A 1 679 ? 20.971 18.544 -43.862 1.00 87.75 679 THR A C 1
ATOM 5266 O O . THR A 1 679 ? 22.195 18.388 -43.816 1.00 87.75 679 THR A O 1
ATOM 5269 N N . PHE A 1 680 ? 20.114 17.573 -43.527 1.00 85.06 680 PHE A N 1
ATOM 5270 C CA . PHE A 1 680 ? 20.528 16.288 -42.940 1.00 85.06 680 PHE A CA 1
ATOM 5271 C C . PHE A 1 680 ? 20.346 15.080 -43.877 1.00 85.06 680 PHE A C 1
ATOM 5273 O O . PHE A 1 680 ? 20.948 14.040 -43.636 1.00 85.06 680 PHE A O 1
ATOM 5280 N N . ALA A 1 681 ? 19.577 15.194 -44.957 1.00 77.88 681 ALA A N 1
ATOM 5281 C CA . ALA A 1 681 ? 19.421 14.171 -45.994 1.00 77.88 681 ALA A CA 1
ATOM 5282 C C . ALA A 1 681 ? 19.134 14.807 -47.375 1.00 77.88 681 ALA A C 1
ATOM 5284 O O . ALA A 1 681 ? 18.041 14.633 -47.915 1.00 77.88 681 ALA A O 1
ATOM 5285 N N . PRO A 1 682 ? 20.097 15.546 -47.963 1.00 73.06 682 PRO A N 1
ATOM 5286 C CA . PRO A 1 682 ? 19.947 16.067 -49.320 1.00 73.06 682 PRO A CA 1
ATOM 5287 C C . PRO A 1 682 ? 19.798 14.921 -50.342 1.00 73.06 682 PRO A C 1
ATOM 5289 O O . PRO A 1 682 ? 20.628 14.009 -50.354 1.00 73.06 682 PRO A O 1
ATOM 5292 N N . GLU A 1 683 ? 18.770 15.041 -51.197 1.00 63.47 683 GLU A N 1
ATOM 5293 C CA . GLU A 1 683 ? 18.279 14.083 -52.219 1.00 63.47 683 GLU A CA 1
ATOM 5294 C C . GLU A 1 683 ? 17.578 12.800 -51.662 1.00 63.47 683 GLU A C 1
ATOM 5296 O O . GLU A 1 683 ? 18.030 12.180 -50.699 1.00 63.47 683 GLU A O 1
ATOM 5301 N N . GLY A 1 684 ? 16.441 12.393 -52.265 1.00 61.19 684 GLY A N 1
ATOM 5302 C CA . GLY A 1 684 ? 15.482 11.346 -51.809 1.00 61.19 684 GLY A CA 1
ATOM 5303 C C . GLY A 1 684 ? 14.597 10.831 -52.969 1.00 61.19 684 GLY A C 1
ATOM 5304 O O . GLY A 1 684 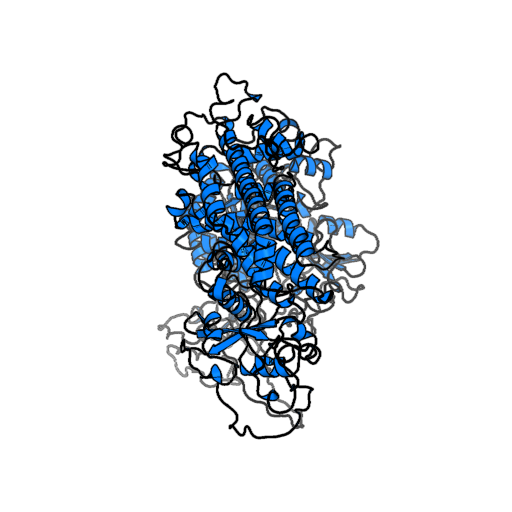? 14.561 11.491 -54.004 1.00 61.19 684 GLY A O 1
ATOM 5305 N N . GLU A 1 685 ? 13.860 9.706 -52.954 1.00 52.16 685 GLU A N 1
ATOM 5306 C CA . GLU A 1 685 ? 13.606 8.574 -52.020 1.00 52.16 685 GLU A CA 1
ATOM 5307 C C . GLU A 1 685 ? 13.600 7.254 -52.864 1.00 52.16 685 GLU A C 1
ATOM 5309 O O . GLU A 1 685 ? 13.315 7.306 -54.058 1.00 52.16 685 GLU A O 1
ATOM 5314 N N . GLN A 1 686 ? 13.982 6.067 -52.359 1.00 51.03 686 GLN A N 1
ATOM 5315 C CA . GLN A 1 686 ? 13.105 5.124 -51.625 1.00 51.03 686 GLN A CA 1
ATOM 5316 C C . GLN A 1 686 ? 13.877 4.214 -50.628 1.00 51.03 686 GLN A C 1
ATOM 5318 O O . GLN A 1 686 ? 14.900 3.642 -51.005 1.00 51.03 686 GLN A O 1
ATOM 5323 N N . PRO A 1 687 ? 13.349 3.974 -49.405 1.00 55.44 687 PRO A N 1
ATOM 5324 C CA . PRO A 1 687 ? 13.889 2.997 -48.441 1.00 55.44 687 PRO A CA 1
ATOM 5325 C C . PRO A 1 687 ? 12.978 1.772 -48.134 1.00 55.44 687 PRO A C 1
ATOM 5327 O O . PRO A 1 687 ? 11.783 1.755 -48.433 1.00 55.44 687 PRO A O 1
ATOM 5330 N N . ASP A 1 688 ? 13.545 0.738 -47.489 1.00 53.47 688 ASP A N 1
ATOM 5331 C CA . ASP A 1 688 ? 12.894 -0.551 -47.153 1.00 53.47 688 ASP A CA 1
ATOM 5332 C C . ASP A 1 688 ? 11.823 -0.459 -46.045 1.00 53.47 688 ASP A C 1
ATOM 5334 O O . ASP A 1 688 ? 12.098 -0.041 -44.918 1.00 53.47 688 ASP A O 1
ATOM 5338 N N . LYS A 1 689 ? 10.626 -0.988 -46.351 1.00 52.00 689 LYS A N 1
ATOM 5339 C CA . LYS A 1 689 ? 9.419 -1.123 -45.510 1.00 52.00 689 LYS A CA 1
ATOM 5340 C C . LYS A 1 689 ? 9.665 -1.615 -44.078 1.00 52.00 689 LYS A C 1
ATOM 5342 O O . LYS A 1 689 ? 8.965 -1.161 -43.172 1.00 52.00 689 LYS A O 1
ATOM 5347 N N . ALA A 1 690 ? 10.612 -2.528 -43.852 1.00 53.03 690 ALA A N 1
ATOM 5348 C CA . ALA A 1 690 ? 10.868 -3.074 -42.514 1.00 53.03 690 ALA A CA 1
ATOM 5349 C C . ALA A 1 690 ? 11.533 -2.056 -41.566 1.00 53.03 690 ALA A C 1
ATOM 5351 O O . ALA A 1 690 ? 11.224 -2.016 -40.372 1.00 53.03 690 ALA A O 1
ATOM 5352 N N . LEU A 1 691 ? 12.407 -1.198 -42.102 1.00 55.84 691 LEU A N 1
ATOM 5353 C CA . LEU A 1 691 ? 13.136 -0.179 -41.347 1.00 55.84 691 LEU A CA 1
ATOM 5354 C C . LEU A 1 691 ? 12.194 0.908 -40.794 1.00 55.84 691 LEU A C 1
ATOM 5356 O O . LEU A 1 691 ? 12.353 1.358 -39.657 1.00 55.84 691 LEU A O 1
ATOM 5360 N N . ILE A 1 692 ? 11.172 1.286 -41.569 1.00 56.38 692 ILE A N 1
ATOM 5361 C CA . ILE A 1 692 ? 10.250 2.380 -41.226 1.00 56.38 692 ILE A CA 1
ATOM 5362 C C . ILE A 1 692 ? 9.425 2.073 -39.983 1.00 56.38 692 ILE A C 1
ATOM 5364 O O . ILE A 1 692 ? 9.282 2.953 -39.143 1.00 56.38 692 ILE A O 1
ATOM 5368 N N . LEU A 1 693 ? 8.928 0.845 -39.798 1.00 53.66 693 LEU A N 1
ATOM 5369 C CA . LEU A 1 693 ? 8.108 0.520 -38.624 1.00 53.66 693 LEU A CA 1
ATOM 5370 C C . LEU A 1 693 ? 8.880 0.728 -37.305 1.00 53.66 693 LEU A C 1
ATOM 5372 O O . LEU A 1 693 ? 8.318 1.222 -36.330 1.00 53.66 693 LEU A O 1
ATOM 5376 N N . GLY A 1 694 ? 10.182 0.420 -37.289 1.00 57.41 694 GLY A N 1
ATOM 5377 C CA . GLY A 1 694 ? 11.055 0.689 -36.142 1.00 57.41 694 GLY A CA 1
ATOM 5378 C C . GLY A 1 694 ? 11.304 2.184 -35.902 1.00 57.41 694 GLY A C 1
ATOM 5379 O O . GLY A 1 694 ? 11.317 2.622 -34.752 1.00 57.41 694 GLY A O 1
ATOM 5380 N N . ILE A 1 695 ? 11.454 2.968 -36.976 1.00 58.84 695 ILE A N 1
ATOM 5381 C CA . ILE A 1 695 ? 11.618 4.432 -36.923 1.00 58.84 695 ILE A CA 1
ATOM 5382 C C . ILE A 1 695 ? 10.329 5.115 -36.437 1.00 58.84 695 ILE A C 1
ATOM 5384 O O . ILE A 1 695 ? 10.372 5.962 -35.551 1.00 58.84 695 ILE A O 1
ATOM 5388 N N . VAL A 1 696 ? 9.168 4.713 -36.954 1.00 56.66 696 VAL A N 1
ATOM 5389 C CA . VAL A 1 696 ? 7.852 5.216 -36.527 1.00 56.66 696 VAL A CA 1
ATOM 5390 C C . VAL A 1 696 ? 7.663 5.003 -35.030 1.00 56.66 696 VAL A C 1
ATOM 5392 O O . VAL A 1 696 ? 7.362 5.940 -34.294 1.00 56.66 696 VAL A O 1
ATOM 5395 N N . LEU A 1 697 ? 7.880 3.773 -34.556 1.00 57.41 697 LEU A N 1
ATOM 5396 C CA . LEU A 1 697 ? 7.689 3.433 -33.150 1.00 57.41 697 LEU A CA 1
ATOM 5397 C C . LEU A 1 697 ? 8.666 4.176 -32.226 1.00 57.41 697 LEU A C 1
ATOM 5399 O O . LEU A 1 697 ? 8.307 4.426 -31.074 1.00 57.41 697 LEU A O 1
ATOM 5403 N N . SER A 1 698 ? 9.858 4.564 -32.698 1.00 57.84 698 SER A N 1
ATOM 5404 C CA . SER A 1 698 ? 10.778 5.393 -31.910 1.00 57.84 698 SER A CA 1
ATOM 5405 C C . SER A 1 698 ? 10.336 6.862 -31.863 1.00 57.84 698 SER A C 1
ATOM 5407 O O . SER A 1 698 ? 10.271 7.421 -30.768 1.00 57.84 698 SER A O 1
ATOM 5409 N N . LEU A 1 699 ? 9.934 7.452 -32.997 1.00 62.28 699 LEU A N 1
ATOM 5410 C CA . LEU A 1 699 ? 9.459 8.843 -33.091 1.00 62.28 699 LEU A CA 1
ATOM 5411 C C . LEU A 1 699 ? 8.093 9.078 -32.421 1.00 62.28 699 LEU A C 1
ATOM 5413 O O . LEU A 1 699 ? 7.834 10.170 -31.918 1.00 62.28 699 LEU A O 1
ATOM 5417 N N . VAL A 1 700 ? 7.229 8.061 -32.360 1.00 62.81 700 VAL A N 1
ATOM 5418 C CA . VAL A 1 700 ? 5.939 8.150 -31.658 1.00 62.81 700 VAL A CA 1
ATOM 5419 C C . VAL A 1 700 ? 6.105 7.986 -30.142 1.00 62.81 700 VAL A C 1
ATOM 5421 O O . VAL A 1 700 ? 5.449 8.704 -29.397 1.00 62.81 700 VAL A O 1
ATOM 5424 N N . ASN A 1 701 ? 6.962 7.076 -29.655 1.00 59.94 701 ASN A N 1
ATOM 5425 C CA . ASN A 1 701 ? 7.007 6.747 -28.219 1.00 59.94 701 ASN A CA 1
ATOM 5426 C C . ASN A 1 701 ? 8.061 7.512 -27.404 1.00 59.94 701 ASN A C 1
ATOM 5428 O O . ASN A 1 701 ? 7.759 7.918 -26.281 1.00 59.94 701 ASN A O 1
ATOM 5432 N N . ALA A 1 702 ? 9.288 7.685 -27.910 1.00 59.91 702 ALA A N 1
ATOM 5433 C CA . ALA A 1 702 ? 10.375 8.258 -27.107 1.00 59.91 702 ALA A CA 1
ATOM 5434 C C . ALA A 1 702 ? 10.231 9.780 -26.886 1.00 59.91 702 ALA A C 1
ATOM 5436 O O . ALA A 1 702 ? 10.351 10.215 -25.734 1.00 59.91 702 ALA A O 1
ATOM 5437 N N . PRO A 1 703 ? 9.870 10.592 -27.906 1.00 57.47 703 PRO A N 1
ATOM 5438 C CA . PRO A 1 703 ? 9.696 12.027 -27.724 1.00 57.47 703 PRO A CA 1
ATOM 5439 C C . PRO A 1 703 ? 8.678 12.416 -26.655 1.00 57.47 703 PRO A C 1
ATOM 5441 O O . PRO A 1 703 ? 8.960 13.315 -25.881 1.00 57.47 703 PRO A O 1
ATOM 5444 N N . LEU A 1 704 ? 7.535 11.738 -26.529 1.00 63.44 704 LEU A N 1
ATOM 5445 C CA . LEU A 1 704 ? 6.504 12.106 -25.540 1.00 63.44 704 LEU A CA 1
ATOM 5446 C C . LEU A 1 704 ? 6.986 11.972 -24.092 1.00 63.44 704 LEU A C 1
ATOM 5448 O O . LEU A 1 704 ? 6.619 12.768 -23.230 1.00 63.44 704 LEU A O 1
ATOM 5452 N N . GLN A 1 705 ? 7.816 10.965 -23.821 1.00 67.88 705 GLN A N 1
ATOM 5453 C CA . GLN A 1 705 ? 8.328 10.672 -22.484 1.00 67.88 705 GLN A CA 1
ATOM 5454 C C . GLN A 1 705 ? 9.330 11.735 -22.029 1.00 67.88 705 GLN A C 1
ATOM 5456 O O . GLN A 1 705 ? 9.217 12.283 -20.932 1.00 67.88 705 GLN A O 1
ATOM 5461 N N . VAL A 1 706 ? 10.273 12.062 -22.914 1.00 72.75 706 VAL A N 1
ATOM 5462 C CA . VAL A 1 706 ? 11.310 13.078 -22.700 1.00 72.75 706 VAL A CA 1
ATOM 5463 C C . VAL A 1 706 ? 10.727 14.490 -22.758 1.00 72.75 706 VAL A C 1
ATOM 5465 O O . VAL A 1 706 ? 11.046 15.342 -21.936 1.00 72.75 706 VAL A O 1
ATOM 5468 N N . MET A 1 707 ? 9.822 14.756 -23.697 1.00 70.75 707 MET A N 1
ATOM 5469 C CA . MET A 1 707 ? 9.161 16.053 -23.822 1.00 70.75 707 MET A CA 1
ATOM 5470 C C . MET A 1 707 ? 8.227 16.314 -22.647 1.00 70.75 707 MET A C 1
ATOM 5472 O O . MET A 1 707 ? 8.199 17.433 -22.151 1.00 70.75 707 MET A O 1
ATOM 5476 N N . GLY A 1 708 ? 7.509 15.298 -22.162 1.00 70.12 708 GLY A N 1
ATOM 5477 C CA . GLY A 1 708 ? 6.735 15.405 -20.934 1.00 70.12 708 GLY A CA 1
ATOM 5478 C C . GLY A 1 708 ? 7.633 15.667 -19.719 1.00 70.12 708 GLY A C 1
ATOM 5479 O O . GLY A 1 708 ? 7.357 16.601 -18.969 1.00 70.12 708 GLY A O 1
ATOM 5480 N N . SER A 1 709 ? 8.741 14.928 -19.540 1.00 70.56 709 SER A N 1
ATOM 5481 C CA . SER A 1 709 ? 9.643 15.153 -18.395 1.00 70.56 709 SER A CA 1
ATOM 5482 C C . SER A 1 709 ? 10.235 16.564 -18.425 1.00 70.56 709 SER A C 1
ATOM 5484 O O . SER A 1 709 ? 10.235 17.253 -17.406 1.00 70.56 709 SER A O 1
ATOM 5486 N N . MET A 1 710 ? 10.649 17.041 -19.603 1.00 70.25 710 MET A N 1
ATOM 5487 C CA . MET A 1 710 ? 11.176 18.391 -19.802 1.00 70.25 710 MET A CA 1
ATOM 5488 C C . MET A 1 710 ? 10.103 19.486 -19.684 1.00 70.25 710 MET A C 1
ATOM 5490 O O . MET A 1 710 ? 10.401 20.547 -19.137 1.00 70.25 710 MET A O 1
ATOM 5494 N N . TYR A 1 711 ? 8.867 19.245 -20.138 1.00 71.62 711 TYR A N 1
ATOM 5495 C CA . TYR A 1 711 ? 7.735 20.166 -19.970 1.00 71.62 711 TYR A CA 1
ATOM 5496 C C . TYR A 1 711 ? 7.395 20.354 -18.495 1.00 71.62 711 TYR A C 1
ATOM 5498 O O . TYR A 1 711 ? 7.429 21.479 -17.999 1.00 71.62 711 TYR A O 1
ATOM 5506 N N . PHE A 1 712 ? 7.156 19.259 -17.767 1.00 67.69 712 PHE A N 1
ATOM 5507 C CA . PHE A 1 712 ? 6.849 19.336 -16.341 1.00 67.69 712 PHE A CA 1
ATOM 5508 C C . PHE A 1 712 ? 8.042 19.878 -15.535 1.00 67.69 712 PHE A C 1
ATOM 5510 O O . PHE A 1 712 ? 7.833 20.672 -14.623 1.00 67.69 712 PHE A O 1
ATOM 5517 N N . LYS A 1 713 ? 9.294 19.593 -15.923 1.00 69.06 713 LYS A N 1
ATOM 5518 C CA . LYS A 1 713 ? 10.484 20.239 -15.336 1.00 69.06 713 LYS A CA 1
ATOM 5519 C C . LYS A 1 713 ? 10.514 21.750 -15.567 1.00 69.06 713 LYS A C 1
ATOM 5521 O O . LYS A 1 713 ? 10.758 22.498 -14.623 1.00 69.06 713 LYS A O 1
ATOM 5526 N N . GLY A 1 714 ? 10.240 22.213 -16.786 1.00 62.28 714 GLY A N 1
ATOM 5527 C CA . GLY A 1 714 ? 10.179 23.641 -17.118 1.00 62.28 714 GLY A CA 1
ATOM 5528 C C . GLY A 1 714 ? 9.049 24.374 -16.391 1.00 62.28 714 GLY A C 1
ATOM 5529 O O . GLY A 1 714 ? 9.277 25.431 -15.806 1.00 62.28 714 GLY A O 1
ATOM 5530 N N . LEU A 1 715 ? 7.852 23.783 -16.366 1.00 59.50 715 LEU A N 1
ATOM 5531 C CA . LEU A 1 715 ? 6.690 24.283 -15.629 1.00 59.50 715 LEU A CA 1
ATOM 5532 C C . LEU A 1 715 ? 7.006 24.440 -14.134 1.00 59.50 715 LEU A C 1
ATOM 5534 O O . LEU A 1 715 ? 6.839 25.518 -13.568 1.00 59.50 715 LEU A O 1
ATOM 5538 N N . MET A 1 716 ? 7.518 23.380 -13.505 1.00 58.53 716 MET A N 1
ATOM 5539 C CA . MET A 1 716 ? 7.741 23.339 -12.058 1.00 58.53 716 MET A CA 1
ATOM 5540 C C . MET A 1 716 ? 8.918 24.220 -11.616 1.00 58.53 716 MET A C 1
ATOM 5542 O O . MET A 1 716 ? 8.850 24.819 -10.545 1.00 58.53 716 MET A O 1
ATOM 5546 N N . ASN A 1 717 ? 9.950 24.380 -12.453 1.00 55.34 717 ASN A N 1
ATOM 5547 C CA . ASN A 1 717 ? 11.045 25.327 -12.212 1.00 55.34 717 ASN A CA 1
ATOM 5548 C C . ASN A 1 717 ? 10.616 26.802 -12.328 1.00 55.34 717 ASN A C 1
ATOM 5550 O O . ASN A 1 717 ? 11.289 27.666 -11.775 1.00 55.34 717 ASN A O 1
ATOM 5554 N N . ASN A 1 718 ? 9.519 27.105 -13.031 1.00 46.88 718 ASN A N 1
ATOM 5555 C CA . ASN A 1 718 ? 9.001 28.472 -13.175 1.00 46.88 718 ASN A CA 1
ATOM 5556 C C . ASN A 1 718 ? 7.932 28.830 -12.126 1.00 46.88 718 ASN A C 1
ATOM 5558 O O . ASN A 1 718 ? 7.605 30.002 -11.943 1.00 46.88 718 ASN A O 1
ATOM 5562 N N . ILE A 1 719 ? 7.414 27.847 -11.388 1.00 50.72 719 ILE A N 1
ATOM 5563 C CA . ILE A 1 719 ? 6.569 28.080 -10.217 1.00 50.72 719 ILE A CA 1
ATOM 5564 C C . ILE A 1 719 ? 7.496 28.411 -9.033 1.00 50.72 719 ILE A C 1
ATOM 5566 O O . ILE A 1 719 ? 8.020 27.520 -8.360 1.00 50.72 719 ILE A O 1
ATOM 5570 N N . LYS A 1 720 ? 7.696 29.714 -8.763 1.00 41.50 720 LYS A N 1
ATOM 5571 C CA . LYS A 1 720 ? 8.602 30.241 -7.710 1.00 41.50 720 LYS A CA 1
ATOM 5572 C C . LYS A 1 720 ? 8.436 29.547 -6.340 1.00 41.50 720 LYS A C 1
ATOM 5574 O O . LYS A 1 720 ? 9.415 29.367 -5.620 1.00 41.50 720 LYS A O 1
ATOM 5579 N N . TYR A 1 721 ? 7.224 29.094 -6.005 1.00 44.88 721 TYR A N 1
ATOM 5580 C CA . TYR A 1 721 ? 6.916 28.320 -4.793 1.00 44.88 721 TYR A CA 1
ATOM 5581 C C . TYR A 1 721 ? 7.735 27.019 -4.650 1.00 44.88 721 TYR A C 1
ATOM 5583 O O . TYR A 1 721 ? 8.187 26.702 -3.543 1.00 44.88 721 TYR A O 1
ATOM 5591 N N . PHE A 1 722 ? 7.963 26.283 -5.746 1.00 46.09 722 PHE A N 1
ATOM 5592 C CA . PHE A 1 722 ? 8.769 25.056 -5.739 1.00 46.09 722 PHE A CA 1
ATOM 5593 C C . PHE A 1 722 ? 10.273 25.356 -5.747 1.00 46.09 722 PHE A C 1
ATOM 5595 O O . PHE A 1 722 ? 11.028 24.671 -5.059 1.00 46.09 722 PHE A O 1
ATOM 5602 N N . VAL A 1 723 ? 10.698 26.430 -6.424 1.00 45.31 723 VAL A N 1
ATOM 5603 C CA . VAL A 1 723 ? 12.091 26.922 -6.399 1.00 45.31 723 VAL A CA 1
ATOM 5604 C C . VAL A 1 723 ? 12.524 27.308 -4.979 1.00 45.31 723 VAL A C 1
ATOM 5606 O O . VAL A 1 723 ? 13.639 27.003 -4.564 1.00 45.31 723 VAL A O 1
ATOM 5609 N N . ALA A 1 724 ? 11.627 27.922 -4.202 1.00 42.00 724 ALA A N 1
ATOM 5610 C CA . ALA A 1 724 ? 11.901 28.360 -2.833 1.00 42.00 724 ALA A CA 1
ATOM 5611 C C . ALA A 1 724 ? 11.898 27.233 -1.774 1.00 42.00 724 ALA A C 1
ATOM 5613 O O . ALA A 1 724 ? 12.236 27.490 -0.620 1.00 42.00 724 ALA A O 1
ATOM 5614 N N . ASN A 1 725 ? 11.508 25.994 -2.115 1.00 45.72 725 ASN A N 1
ATOM 5615 C CA . ASN A 1 725 ? 11.306 24.909 -1.140 1.00 45.72 725 ASN A CA 1
ATOM 5616 C C . ASN A 1 725 ? 11.910 23.559 -1.598 1.00 45.72 725 ASN A C 1
ATOM 5618 O O . ASN A 1 725 ? 11.160 22.652 -1.972 1.00 45.72 725 ASN A O 1
ATOM 5622 N N . PRO A 1 726 ? 13.240 23.350 -1.494 1.00 40.56 726 PRO A N 1
ATOM 5623 C CA . PRO A 1 726 ? 13.911 22.146 -2.007 1.00 40.56 726 PRO A CA 1
ATOM 5624 C C . PRO A 1 726 ? 13.372 20.817 -1.448 1.00 40.56 726 PRO A C 1
ATOM 5626 O O . PRO A 1 726 ? 13.282 19.827 -2.170 1.00 40.56 726 PRO A O 1
ATOM 5629 N N . LEU A 1 727 ? 12.931 20.803 -0.183 1.00 37.25 727 LEU A N 1
ATOM 5630 C CA . LEU A 1 727 ? 12.334 19.632 0.481 1.00 37.25 727 LEU A CA 1
ATOM 5631 C C . LEU A 1 727 ? 10.993 19.176 -0.132 1.00 37.25 727 LEU A C 1
ATOM 5633 O O . LEU A 1 727 ? 10.527 18.082 0.177 1.00 37.25 727 LEU A O 1
ATOM 5637 N N . LYS A 1 728 ? 10.367 19.981 -1.003 1.00 49.41 728 LYS A N 1
ATOM 5638 C CA . LYS A 1 728 ? 9.146 19.619 -1.747 1.00 49.41 728 LYS A CA 1
ATOM 5639 C C . LYS A 1 728 ? 9.431 19.064 -3.148 1.00 49.41 728 LYS A C 1
ATOM 5641 O O . LYS A 1 728 ? 8.489 18.672 -3.835 1.00 49.41 728 LYS A O 1
ATOM 5646 N N . GLY A 1 729 ? 10.701 18.966 -3.554 1.00 51.16 729 GLY A N 1
ATOM 5647 C CA . GLY A 1 729 ? 11.098 18.422 -4.856 1.00 51.16 729 GLY A CA 1
ATOM 5648 C C . GLY A 1 729 ? 10.597 16.995 -5.113 1.00 51.16 729 GLY A C 1
ATOM 5649 O O . GLY A 1 729 ? 10.316 16.650 -6.253 1.00 51.16 729 GLY A O 1
ATOM 5650 N N . ASP A 1 730 ? 10.403 16.187 -4.069 1.00 54.38 730 ASP A N 1
ATOM 5651 C CA . ASP A 1 730 ? 9.822 14.845 -4.198 1.00 54.38 730 ASP A CA 1
ATOM 5652 C C . ASP A 1 730 ? 8.333 14.871 -4.577 1.00 54.38 730 ASP A C 1
ATOM 5654 O O . ASP A 1 730 ? 7.920 14.117 -5.450 1.00 54.38 730 ASP A O 1
ATOM 5658 N N . ILE A 1 731 ? 7.540 15.794 -4.019 1.00 52.84 731 ILE A N 1
ATOM 5659 C CA . ILE A 1 731 ? 6.116 15.952 -4.373 1.00 52.84 731 ILE A CA 1
ATOM 5660 C C . ILE A 1 731 ? 5.982 16.407 -5.835 1.00 52.84 731 ILE A C 1
ATOM 5662 O O . ILE A 1 731 ? 5.112 15.934 -6.563 1.00 52.84 731 ILE A O 1
ATOM 5666 N N . VAL A 1 732 ? 6.881 17.290 -6.282 1.00 56.34 732 VAL A N 1
ATOM 5667 C CA . VAL A 1 732 ? 6.963 17.755 -7.677 1.00 56.34 732 VAL A CA 1
ATOM 5668 C C . VAL A 1 732 ? 7.267 16.599 -8.634 1.00 56.34 732 VAL A C 1
ATOM 5670 O O . VAL A 1 732 ? 6.627 16.479 -9.684 1.00 56.34 732 VAL A O 1
ATOM 5673 N N . LYS A 1 733 ? 8.212 15.726 -8.266 1.00 61.00 733 LYS A N 1
ATOM 5674 C CA . LYS A 1 733 ? 8.553 14.521 -9.033 1.00 61.00 733 LYS A CA 1
ATOM 5675 C C . LYS A 1 733 ? 7.387 13.535 -9.056 1.00 61.00 733 LYS A C 1
ATOM 5677 O O . LYS A 1 733 ? 7.017 13.102 -10.138 1.00 61.00 733 LYS A O 1
ATOM 5682 N N . ASP A 1 734 ? 6.740 13.274 -7.920 1.00 61.00 734 ASP A N 1
ATOM 5683 C CA . ASP A 1 734 ? 5.575 12.382 -7.830 1.00 61.00 734 ASP A CA 1
ATOM 5684 C C . ASP A 1 734 ? 4.403 12.863 -8.709 1.00 61.00 734 ASP A C 1
ATOM 5686 O O . ASP A 1 734 ? 3.817 12.069 -9.449 1.00 61.00 734 ASP A O 1
ATOM 5690 N N . VAL A 1 735 ? 4.079 14.164 -8.684 1.00 61.38 735 VAL A N 1
ATOM 5691 C CA . VAL A 1 735 ? 3.051 14.776 -9.552 1.00 61.38 735 VAL A CA 1
ATOM 5692 C C . VAL A 1 735 ? 3.423 14.629 -11.030 1.00 61.38 735 VAL A C 1
ATOM 5694 O O . VAL A 1 735 ? 2.599 14.203 -11.842 1.00 61.38 735 VAL A O 1
ATOM 5697 N N . SER A 1 736 ? 4.677 14.914 -11.378 1.00 68.94 736 SER A N 1
ATOM 5698 C CA . SER A 1 736 ? 5.185 14.801 -12.750 1.00 68.94 736 SER A CA 1
ATOM 5699 C C . SER A 1 736 ? 5.208 13.345 -13.245 1.00 68.94 736 SER A C 1
ATOM 5701 O O . SER A 1 736 ? 4.852 13.077 -14.393 1.00 68.94 736 SER A O 1
ATOM 5703 N N . MET A 1 737 ? 5.533 12.388 -12.368 1.00 68.38 737 MET A N 1
ATOM 5704 C CA . MET A 1 737 ? 5.414 10.947 -12.614 1.00 68.38 737 MET A CA 1
ATOM 5705 C C . MET A 1 737 ? 3.963 10.533 -12.871 1.00 68.38 737 MET A C 1
ATOM 5707 O O . MET A 1 737 ? 3.722 9.721 -13.762 1.00 68.38 737 MET A O 1
ATOM 5711 N N . GLN A 1 738 ? 2.975 11.085 -12.150 1.00 66.19 738 GLN A N 1
ATOM 5712 C CA . GLN A 1 738 ? 1.566 10.767 -12.419 1.00 66.19 738 GLN A CA 1
ATOM 5713 C C . GLN A 1 738 ? 1.143 11.207 -13.827 1.00 66.19 738 GLN A C 1
ATOM 5715 O O . GLN A 1 738 ? 0.520 10.409 -14.532 1.00 66.19 738 GLN A O 1
ATOM 5720 N N . PHE A 1 739 ? 1.525 12.407 -14.276 1.00 66.88 739 PHE A N 1
ATOM 5721 C CA . PHE A 1 739 ? 1.253 12.841 -15.651 1.00 66.88 739 PHE A CA 1
ATOM 5722 C C . PHE A 1 739 ? 1.986 11.977 -16.688 1.00 66.88 739 PHE A C 1
ATOM 5724 O O . PHE A 1 739 ? 1.342 11.449 -17.596 1.00 66.88 739 PHE A O 1
ATOM 5731 N N . LEU A 1 740 ? 3.296 11.740 -16.521 1.00 67.94 740 LEU A N 1
ATOM 5732 C CA . LEU A 1 740 ? 4.059 10.887 -17.441 1.00 67.94 740 LEU A CA 1
ATOM 5733 C C . LEU A 1 740 ? 3.524 9.454 -17.516 1.00 67.94 740 LEU A C 1
ATOM 5735 O O . LEU A 1 740 ? 3.441 8.899 -18.612 1.00 67.94 740 LEU A O 1
ATOM 5739 N N . SER A 1 741 ? 3.106 8.871 -16.387 1.00 66.00 741 SER A N 1
ATOM 5740 C CA . SER A 1 741 ? 2.506 7.529 -16.351 1.00 66.00 741 SER A CA 1
ATOM 5741 C C . SER A 1 741 ? 1.304 7.414 -17.288 1.00 66.00 741 SER A C 1
ATOM 5743 O O . SER A 1 741 ? 1.111 6.393 -17.953 1.00 66.00 741 SER A O 1
ATOM 5745 N N . LEU A 1 742 ? 0.498 8.477 -17.355 1.00 63.50 742 LEU A N 1
ATOM 5746 C CA . LEU A 1 742 ? -0.729 8.497 -18.127 1.00 63.50 742 LEU A CA 1
ATOM 5747 C C . LEU A 1 742 ? -0.405 8.679 -19.614 1.00 63.50 742 LEU A C 1
ATOM 5749 O O . LEU A 1 742 ? -0.860 7.863 -20.418 1.00 63.50 742 LEU A O 1
ATOM 5753 N N . SER A 1 743 ? 0.486 9.616 -19.961 1.00 64.12 743 SER A N 1
ATOM 5754 C CA . SER A 1 743 ? 1.011 9.784 -21.326 1.00 64.12 743 SER A CA 1
ATOM 5755 C C . SER A 1 743 ? 1.625 8.492 -21.885 1.00 64.12 743 SER A C 1
ATOM 5757 O O . SER A 1 743 ? 1.332 8.112 -23.018 1.00 64.12 743 SER A O 1
ATOM 5759 N N . VAL A 1 744 ? 2.401 7.749 -21.085 1.00 65.12 744 VAL A N 1
ATOM 5760 C CA . VAL A 1 744 ? 2.991 6.459 -21.498 1.00 65.12 744 VAL A CA 1
ATOM 5761 C C . VAL A 1 744 ? 1.945 5.373 -21.712 1.00 65.12 744 VAL A C 1
ATOM 5763 O O . VAL A 1 744 ? 2.023 4.635 -22.697 1.00 65.12 744 VAL A O 1
ATOM 5766 N N . SER A 1 745 ? 0.938 5.285 -20.838 1.00 63.12 745 SER A N 1
ATOM 5767 C CA . SER A 1 745 ? -0.165 4.324 -20.999 1.00 63.12 745 SER A CA 1
ATOM 5768 C C . SER A 1 745 ? -0.986 4.571 -22.274 1.00 63.12 745 SER A C 1
ATOM 5770 O O . SER A 1 745 ? -1.575 3.647 -22.837 1.00 63.12 745 SER A O 1
ATOM 5772 N N . ILE A 1 746 ? -1.021 5.820 -22.741 1.00 64.62 746 ILE A N 1
ATOM 5773 C CA . ILE A 1 746 ? -1.721 6.244 -23.953 1.00 64.62 746 ILE A CA 1
ATOM 5774 C C . ILE A 1 746 ? -0.848 5.971 -25.177 1.00 64.62 746 ILE A C 1
ATOM 5776 O O . ILE A 1 746 ? -1.281 5.234 -26.062 1.00 64.62 746 ILE A O 1
ATOM 5780 N N . ALA A 1 747 ? 0.405 6.437 -25.187 1.00 63.12 747 ALA A N 1
ATOM 5781 C CA . ALA A 1 747 ? 1.371 6.151 -26.252 1.00 63.12 747 ALA A CA 1
ATOM 5782 C C . ALA A 1 747 ? 1.485 4.639 -26.536 1.00 63.12 747 ALA A C 1
ATOM 5784 O O . ALA A 1 747 ? 1.357 4.203 -27.680 1.00 63.12 747 ALA A O 1
ATOM 5785 N N . SER A 1 748 ? 1.563 3.820 -25.479 1.00 62.47 748 SER A N 1
ATOM 5786 C CA . SER A 1 748 ? 1.623 2.351 -25.566 1.00 62.47 748 SER A CA 1
ATOM 5787 C C . SER A 1 748 ? 0.363 1.690 -26.144 1.00 62.47 748 SER A C 1
ATOM 5789 O O . SER A 1 748 ? 0.434 0.545 -26.599 1.00 62.47 748 SER A O 1
ATOM 5791 N N . ARG A 1 749 ? -0.800 2.359 -26.101 1.00 63.69 749 ARG A N 1
ATOM 5792 C CA . ARG A 1 749 ? -2.033 1.901 -26.767 1.00 63.69 749 ARG A CA 1
ATOM 5793 C C . ARG A 1 749 ? -2.000 2.252 -28.253 1.00 63.69 749 ARG A C 1
ATOM 5795 O O . ARG A 1 749 ? -2.198 1.359 -29.071 1.00 63.69 749 ARG A O 1
ATOM 5802 N N . PHE A 1 750 ? -1.662 3.497 -28.592 1.00 63.19 750 PHE A N 1
ATOM 5803 C CA . PHE A 1 750 ? -1.542 3.954 -29.982 1.00 63.19 750 PHE A CA 1
ATOM 5804 C C . PHE A 1 750 ? -0.485 3.167 -30.775 1.00 63.19 750 PHE A C 1
ATOM 5806 O O . PHE A 1 750 ? -0.766 2.703 -31.879 1.00 63.19 750 PHE A O 1
ATOM 5813 N N . ALA A 1 751 ? 0.680 2.901 -30.174 1.00 60.41 751 ALA A N 1
ATOM 5814 C CA . ALA A 1 751 ? 1.756 2.113 -30.779 1.00 60.41 751 ALA A CA 1
ATOM 5815 C C . ALA A 1 751 ? 1.348 0.673 -31.166 1.00 60.41 751 ALA A C 1
ATOM 5817 O O . ALA A 1 751 ? 1.984 0.064 -32.022 1.00 60.41 751 ALA A O 1
ATOM 5818 N N . LYS A 1 752 ? 0.294 0.117 -30.549 1.00 60.62 752 LYS A N 1
ATOM 5819 C CA . LYS A 1 752 ? -0.228 -1.231 -30.850 1.00 60.62 752 LYS A CA 1
ATOM 5820 C C . LYS A 1 752 ? -1.297 -1.251 -31.945 1.00 60.62 752 LYS A C 1
ATOM 5822 O O . LYS A 1 752 ? -1.595 -2.324 -32.458 1.00 60.62 752 LYS A O 1
ATOM 5827 N N . SER A 1 753 ? -1.883 -0.105 -32.289 1.00 58.50 753 SER A N 1
ATOM 5828 C CA . SER A 1 753 ? -2.966 0.017 -33.280 1.00 58.50 753 SER A CA 1
ATOM 5829 C C . SER A 1 753 ? -2.490 0.455 -34.673 1.00 58.50 753 SER A C 1
ATOM 5831 O O . SER A 1 753 ? -3.299 0.843 -35.511 1.00 58.50 753 SER A O 1
ATOM 5833 N N . GLU A 1 754 ? -1.180 0.450 -34.922 1.00 57.78 754 GLU A N 1
ATOM 5834 C CA . GLU A 1 754 ? -0.572 1.146 -36.056 1.00 57.78 754 GLU A CA 1
ATOM 5835 C C . GLU A 1 754 ? -0.323 0.246 -37.281 1.00 57.78 754 GLU A C 1
ATOM 5837 O O . GLU A 1 754 ? 0.352 -0.778 -37.193 1.00 57.78 754 GLU A O 1
ATOM 5842 N N . THR A 1 755 ? -0.805 0.670 -38.456 1.00 57.06 755 THR A N 1
ATOM 5843 C CA . THR A 1 755 ? -0.476 0.061 -39.758 1.00 57.06 755 THR A CA 1
ATOM 5844 C C . THR A 1 755 ? -0.214 1.144 -40.810 1.00 57.06 755 THR A C 1
ATOM 5846 O O . THR A 1 755 ? -1.158 1.751 -41.319 1.00 57.06 755 THR A O 1
ATOM 5849 N N . ILE A 1 756 ? 1.052 1.388 -41.156 1.00 55.28 756 ILE A N 1
ATOM 5850 C CA . ILE A 1 756 ? 1.447 2.356 -42.196 1.00 55.28 756 ILE A CA 1
ATOM 5851 C C . ILE A 1 756 ? 1.586 1.647 -43.551 1.00 55.28 756 ILE A C 1
ATOM 5853 O O . ILE A 1 756 ? 2.068 0.517 -43.617 1.00 55.28 756 ILE A O 1
ATOM 5857 N N . LYS A 1 757 ? 1.131 2.303 -44.630 1.00 51.12 757 LYS A N 1
ATOM 5858 C CA . LYS A 1 757 ? 1.109 1.748 -46.000 1.00 51.12 757 LYS A CA 1
ATOM 5859 C C . LYS A 1 757 ? 1.982 2.498 -47.013 1.00 51.12 757 LYS A C 1
ATOM 5861 O O . LYS A 1 757 ? 2.409 1.879 -47.983 1.00 51.12 757 LYS A O 1
ATOM 5866 N N . GLU A 1 758 ? 2.252 3.782 -46.789 1.00 50.88 758 GLU A N 1
ATOM 5867 C CA . GLU A 1 758 ? 3.110 4.624 -47.635 1.00 50.88 758 GLU A CA 1
ATOM 5868 C C . GLU A 1 758 ? 4.359 5.072 -46.878 1.00 50.88 758 GLU A C 1
ATOM 5870 O O . GLU A 1 758 ? 4.375 5.119 -45.648 1.00 50.88 758 GLU A O 1
ATOM 5875 N N . VAL A 1 759 ? 5.418 5.360 -47.634 1.00 57.34 759 VAL A N 1
ATOM 5876 C CA . VAL A 1 759 ? 6.780 5.522 -47.127 1.00 57.34 759 VAL A CA 1
ATOM 5877 C C . VAL A 1 759 ? 7.398 6.769 -47.748 1.00 57.34 759 VAL A C 1
ATOM 5879 O O . VAL A 1 759 ? 8.051 6.687 -48.781 1.00 57.34 759 VAL A O 1
ATOM 5882 N N . THR A 1 760 ? 7.179 7.913 -47.105 1.00 60.47 760 THR A N 1
ATOM 5883 C CA . THR A 1 760 ? 7.985 9.124 -47.307 1.00 60.47 760 THR A CA 1
ATOM 5884 C C . THR A 1 760 ? 8.275 9.750 -45.946 1.00 60.47 760 THR A C 1
ATOM 5886 O O . THR A 1 760 ? 7.493 9.558 -45.001 1.00 60.47 760 THR A O 1
ATOM 5889 N N . PHE A 1 761 ? 9.352 10.531 -45.821 1.00 64.25 761 PHE A N 1
ATOM 5890 C CA . PHE A 1 761 ? 9.586 11.313 -44.600 1.00 64.25 761 PHE A CA 1
ATOM 5891 C C . PHE A 1 761 ? 8.417 12.270 -44.302 1.00 64.25 761 PHE A C 1
ATOM 5893 O O . PHE A 1 761 ? 8.054 12.426 -43.137 1.00 64.25 761 PHE A O 1
ATOM 5900 N N . SER A 1 762 ? 7.759 12.841 -45.325 1.00 62.53 762 SER A N 1
ATOM 5901 C CA . SER A 1 762 ? 6.565 13.681 -45.124 1.00 62.53 762 SER A CA 1
ATOM 5902 C C . SER A 1 762 ? 5.431 12.893 -44.475 1.00 62.53 762 SER A C 1
ATOM 5904 O O . SER A 1 762 ? 4.949 13.286 -43.419 1.00 62.53 762 SER A O 1
ATOM 5906 N N . THR A 1 763 ? 5.048 11.746 -45.043 1.00 66.81 763 THR A N 1
ATOM 5907 C CA . THR A 1 763 ? 3.946 10.913 -44.530 1.00 66.81 763 THR A CA 1
ATOM 5908 C C . THR A 1 763 ? 4.200 10.473 -43.084 1.00 66.81 763 THR A C 1
ATOM 5910 O O . THR A 1 763 ? 3.286 10.467 -42.258 1.00 66.81 763 THR A O 1
ATOM 5913 N N . LEU A 1 764 ? 5.453 10.131 -42.764 1.00 65.44 764 LEU A N 1
ATOM 5914 C CA . LEU A 1 764 ? 5.898 9.790 -41.413 1.00 65.44 764 LEU A CA 1
ATOM 5915 C C . LEU A 1 764 ? 5.782 10.980 -40.450 1.00 65.44 764 LEU A C 1
ATOM 5917 O O . LEU A 1 764 ? 5.260 10.836 -39.340 1.00 65.44 764 LEU A O 1
ATOM 5921 N N . TYR A 1 765 ? 6.259 12.145 -40.878 1.00 69.75 765 TYR A N 1
ATOM 5922 C CA . TYR A 1 765 ? 6.233 13.385 -40.115 1.00 69.75 765 TYR A CA 1
ATOM 5923 C C . TYR A 1 765 ? 4.795 13.843 -39.822 1.00 69.75 765 TYR A C 1
ATOM 5925 O O . TYR A 1 765 ? 4.430 13.985 -38.653 1.00 69.75 765 TYR A O 1
ATOM 5933 N N . ASP A 1 766 ? 3.958 13.955 -40.858 1.00 69.88 766 ASP A N 1
ATOM 5934 C CA . ASP A 1 766 ? 2.562 14.407 -40.773 1.00 69.88 766 ASP A CA 1
ATOM 5935 C C . ASP A 1 766 ? 1.739 13.471 -39.856 1.00 69.88 766 ASP A C 1
ATOM 5937 O O . ASP A 1 766 ? 0.947 13.914 -39.019 1.00 69.88 766 ASP A O 1
ATOM 5941 N N . SER A 1 767 ? 1.991 12.157 -39.947 1.00 70.62 767 SER A N 1
ATOM 5942 C CA . SER A 1 767 ? 1.419 11.133 -39.060 1.00 70.62 767 SER A CA 1
ATOM 5943 C C . SER A 1 767 ? 1.879 11.279 -37.603 1.00 70.62 767 SER A C 1
ATOM 5945 O O . SER A 1 767 ? 1.062 11.155 -36.689 1.00 70.62 767 SER A O 1
ATOM 5947 N N . THR A 1 768 ? 3.169 11.537 -37.365 1.00 71.06 768 THR A N 1
ATOM 5948 C CA . THR A 1 768 ? 3.739 11.665 -36.008 1.00 71.06 768 THR A CA 1
ATOM 5949 C C . THR A 1 768 ? 3.191 12.902 -35.300 1.00 71.06 768 THR A C 1
ATOM 5951 O O . THR A 1 768 ? 2.692 12.801 -34.180 1.00 71.06 768 THR A O 1
ATOM 5954 N N . VAL A 1 769 ? 3.207 14.045 -35.991 1.00 70.75 769 VAL A N 1
ATOM 5955 C CA . VAL A 1 769 ? 2.658 15.324 -35.525 1.00 70.75 769 VAL A CA 1
ATOM 5956 C C . VAL A 1 769 ? 1.192 15.196 -35.124 1.00 70.75 769 VAL A C 1
ATOM 5958 O O . VAL A 1 769 ? 0.821 15.565 -34.008 1.00 70.75 769 VAL A O 1
ATOM 5961 N N . LYS A 1 770 ? 0.361 14.620 -36.003 1.00 73.31 770 LYS A N 1
ATOM 5962 C CA . LYS A 1 770 ? -1.066 14.437 -35.729 1.00 73.31 770 LYS A CA 1
ATOM 5963 C C . LYS A 1 770 ? -1.294 13.600 -34.466 1.00 73.31 770 LYS A C 1
ATOM 5965 O O . LYS A 1 770 ? -2.117 13.960 -33.627 1.00 73.31 770 LYS A O 1
ATOM 5970 N N . LYS A 1 771 ? -0.528 12.518 -34.304 1.00 73.00 771 LYS A N 1
ATOM 5971 C CA . LYS A 1 771 ? -0.674 11.586 -33.176 1.00 73.00 771 LYS A CA 1
ATOM 5972 C C . LYS A 1 771 ? -0.308 12.200 -31.839 1.00 73.00 771 LYS A C 1
ATOM 5974 O O . LYS A 1 771 ? -0.945 11.851 -30.853 1.00 73.00 771 LYS A O 1
ATOM 5979 N N . TRP A 1 772 ? 0.650 13.124 -31.794 1.00 73.12 772 TRP A N 1
ATOM 5980 C CA . TRP A 1 772 ? 0.941 13.864 -30.565 1.00 73.12 772 TRP A CA 1
ATOM 5981 C C . TRP A 1 772 ? -0.260 14.709 -30.114 1.00 73.12 772 TRP A C 1
ATOM 5983 O O . TRP A 1 772 ? -0.542 14.764 -28.919 1.00 73.12 772 TRP A O 1
ATOM 5993 N N . GLY A 1 773 ? -1.019 15.281 -31.058 1.00 73.50 773 GLY A N 1
ATOM 5994 C CA . GLY A 1 773 ? -2.326 15.890 -30.785 1.00 73.50 773 GLY A CA 1
ATOM 5995 C C . GLY A 1 773 ? -3.339 14.868 -30.258 1.00 73.50 773 GLY A C 1
ATOM 5996 O O . GLY A 1 773 ? -3.794 14.991 -29.121 1.00 73.50 773 GLY A O 1
ATOM 5997 N N . ASP A 1 774 ? -3.604 13.807 -31.034 1.00 76.88 774 ASP A N 1
ATOM 5998 C CA . ASP A 1 774 ? -4.576 12.750 -30.692 1.00 76.88 774 ASP A CA 1
ATOM 5999 C C . ASP A 1 774 ? -4.306 12.120 -29.299 1.00 76.88 774 ASP A C 1
ATOM 6001 O O . ASP A 1 774 ? -5.227 11.758 -28.561 1.00 76.88 774 ASP A O 1
ATOM 6005 N N . GLN A 1 775 ? -3.032 11.989 -28.910 1.00 73.12 775 GLN A N 1
ATOM 6006 C CA . GLN A 1 775 ? -2.604 11.451 -27.614 1.00 73.12 775 GLN A CA 1
ATOM 6007 C C . GLN A 1 775 ? -2.860 12.411 -26.449 1.00 73.12 775 GLN A C 1
ATOM 6009 O O . GLN A 1 775 ? -3.222 11.950 -25.364 1.00 73.12 775 GLN A O 1
ATOM 6014 N N . VAL A 1 776 ? -2.685 13.720 -26.648 1.00 74.88 776 VAL A N 1
ATOM 6015 C CA . VAL A 1 776 ? -2.967 14.733 -25.619 1.00 74.88 776 VAL A CA 1
ATOM 6016 C C . VAL A 1 776 ? -4.473 14.930 -25.443 1.00 74.88 776 VAL A C 1
ATOM 6018 O O . VAL A 1 776 ? -4.950 14.974 -24.308 1.00 74.88 776 VAL A O 1
ATOM 6021 N N . ASP A 1 777 ? -5.241 14.911 -26.530 1.00 81.75 777 ASP A N 1
ATOM 6022 C CA . ASP A 1 777 ? -6.704 14.911 -26.450 1.00 81.75 777 ASP A CA 1
ATOM 6023 C C . ASP A 1 777 ? -7.196 13.631 -25.729 1.00 81.75 777 ASP A C 1
ATOM 6025 O O . ASP A 1 777 ? -7.987 13.692 -24.783 1.00 81.75 777 ASP A O 1
ATOM 6029 N N . SER A 1 778 ? -6.629 12.458 -26.056 1.00 82.38 778 SER A N 1
ATOM 6030 C CA . SER A 1 778 ? -6.916 11.198 -25.348 1.00 82.38 778 SER A CA 1
ATOM 6031 C C . SER A 1 778 ? -6.499 11.213 -23.867 1.00 82.38 778 SER A C 1
ATOM 6033 O O . SER A 1 778 ? -7.127 10.514 -23.062 1.00 82.38 778 SER A O 1
ATOM 6035 N N . LEU A 1 779 ? -5.455 11.959 -23.494 1.00 80.81 779 LEU A N 1
ATOM 6036 C CA . LEU A 1 779 ? -4.970 12.128 -22.118 1.00 80.81 779 LEU A CA 1
ATOM 6037 C C . LEU A 1 779 ? -5.968 12.903 -21.268 1.00 80.81 779 LEU A C 1
ATOM 6039 O O . LEU A 1 779 ? -6.352 12.437 -20.192 1.00 80.81 779 LEU A O 1
ATOM 6043 N N . VAL A 1 780 ? -6.432 14.032 -21.791 1.00 86.12 780 VAL A N 1
ATOM 6044 C CA . VAL A 1 780 ? -7.415 14.905 -21.148 1.00 86.12 780 VAL A CA 1
ATOM 6045 C C . VAL A 1 780 ? -8.760 14.186 -20.999 1.00 86.12 780 VAL A C 1
ATOM 6047 O O . VAL A 1 780 ? -9.290 14.103 -19.887 1.00 86.12 780 VAL A O 1
ATOM 6050 N N . VAL A 1 781 ? -9.244 13.533 -22.065 1.00 88.75 781 VAL A N 1
ATOM 6051 C CA . VAL A 1 781 ? -10.462 12.699 -22.033 1.00 88.75 781 VAL A CA 1
ATOM 6052 C C . VAL A 1 781 ? -10.350 11.554 -21.020 1.00 88.75 781 VAL A C 1
ATOM 6054 O O . VAL A 1 781 ? -11.295 11.303 -20.274 1.00 88.75 781 VAL A O 1
ATOM 6057 N N . THR A 1 782 ? -9.206 10.859 -20.950 1.00 85.06 782 THR A N 1
ATOM 6058 C CA . THR A 1 782 ? -9.026 9.748 -19.994 1.00 85.06 782 THR A CA 1
ATOM 6059 C C . THR A 1 782 ? -9.011 10.255 -18.550 1.00 85.06 782 THR A C 1
ATOM 6061 O O . THR A 1 782 ? -9.674 9.667 -17.693 1.00 85.06 782 THR A O 1
ATOM 6064 N N . LEU A 1 783 ? -8.279 11.338 -18.263 1.00 86.62 783 LEU A N 1
ATOM 6065 C CA . LEU A 1 783 ? -8.110 11.855 -16.902 1.00 86.62 783 LEU A CA 1
ATOM 6066 C C . LEU A 1 783 ? -9.424 12.403 -16.322 1.00 86.62 783 LEU A C 1
ATOM 6068 O O . LEU A 1 783 ? -9.763 12.092 -15.178 1.00 86.62 783 LEU A O 1
ATOM 6072 N N . PHE A 1 784 ? -10.192 13.141 -17.127 1.00 92.62 784 PHE A N 1
ATOM 6073 C CA . PHE A 1 784 ? -11.483 13.723 -16.742 1.00 92.62 784 PHE A CA 1
ATOM 6074 C C . PHE A 1 784 ? -12.698 12.853 -17.122 1.00 92.62 784 PHE A C 1
ATOM 6076 O O . PHE A 1 784 ? -13.824 13.341 -17.139 1.00 92.62 784 PHE A O 1
ATOM 6083 N N . SER A 1 785 ? -12.498 11.555 -17.380 1.00 88.88 785 SER A N 1
ATOM 6084 C CA . SER A 1 785 ? -13.587 10.609 -17.686 1.00 88.88 785 SER A CA 1
ATOM 6085 C C . SER A 1 785 ? -14.551 10.365 -16.517 1.00 88.88 785 SER A C 1
ATOM 6087 O O . SER A 1 785 ? -15.727 10.081 -16.735 1.00 88.88 785 SER A O 1
ATOM 6089 N N . GLY A 1 786 ? -14.066 10.459 -15.274 1.00 80.50 786 GLY A N 1
ATOM 6090 C CA . GLY A 1 786 ? -14.838 10.111 -14.081 1.00 80.50 786 GLY A CA 1
ATOM 6091 C C . GLY A 1 786 ? -14.948 8.600 -13.828 1.00 80.50 786 GLY A C 1
ATOM 6092 O O . GLY A 1 786 ? -15.787 8.167 -13.035 1.00 80.50 786 GLY A O 1
ATOM 6093 N N . GLU A 1 787 ? -14.130 7.779 -14.486 1.00 82.94 787 GLU A N 1
ATOM 6094 C CA . GLU A 1 787 ? -13.972 6.366 -14.126 1.00 82.94 787 GLU A CA 1
ATOM 6095 C C . GLU A 1 787 ? -13.110 6.198 -12.867 1.00 82.94 787 GLU A C 1
ATOM 6097 O O . GLU A 1 787 ? -12.282 7.054 -12.560 1.00 82.94 787 GLU A O 1
ATOM 6102 N N . ASP A 1 788 ? -13.274 5.090 -12.138 1.00 71.88 788 ASP A N 1
ATOM 6103 C CA . ASP A 1 788 ? -12.660 4.871 -10.814 1.00 71.88 788 ASP A CA 1
ATOM 6104 C C . ASP A 1 788 ? -11.138 5.127 -10.793 1.00 71.88 788 ASP A C 1
ATOM 6106 O O . ASP A 1 788 ? -10.608 5.756 -9.872 1.00 71.88 788 ASP A O 1
ATOM 6110 N N . GLU A 1 789 ? -10.426 4.698 -11.841 1.00 67.12 789 GLU A N 1
ATOM 6111 C CA . GLU A 1 789 ? -8.986 4.943 -11.991 1.00 67.12 789 GLU A CA 1
ATOM 6112 C C . GLU A 1 789 ? -8.667 6.435 -12.210 1.00 67.12 789 GLU A C 1
ATOM 6114 O O . GLU A 1 789 ? -7.689 6.956 -11.669 1.00 67.12 789 GLU A O 1
ATOM 6119 N N . SER A 1 790 ? -9.510 7.143 -12.965 1.00 78.69 790 SER A N 1
ATOM 6120 C CA . SER A 1 790 ? -9.380 8.578 -13.237 1.00 78.69 790 SER A CA 1
ATOM 6121 C C . SER A 1 790 ? -9.631 9.404 -11.970 1.00 78.69 790 SER A C 1
ATOM 6123 O O . SER A 1 790 ? -8.842 10.298 -11.660 1.00 78.69 790 SER A O 1
ATOM 6125 N N . LEU A 1 791 ? -10.639 9.039 -11.168 1.00 78.06 791 LEU A N 1
ATOM 6126 C CA . LEU A 1 791 ? -10.937 9.673 -9.877 1.00 78.06 791 LEU A CA 1
ATOM 6127 C C . LEU A 1 791 ? -9.795 9.492 -8.865 1.00 78.06 791 LEU A C 1
ATOM 6129 O O . LEU A 1 791 ? -9.469 10.420 -8.117 1.00 78.06 791 LEU A O 1
ATOM 6133 N N . LEU A 1 792 ? -9.157 8.316 -8.853 1.00 71.06 792 LEU A N 1
ATOM 6134 C CA . LEU A 1 792 ? -7.994 8.033 -8.009 1.00 71.06 792 LEU A CA 1
ATOM 6135 C C . LEU A 1 792 ? -6.751 8.819 -8.461 1.00 71.06 792 LEU A C 1
ATOM 6137 O O . LEU A 1 792 ? -6.016 9.337 -7.616 1.00 71.06 792 LEU A O 1
ATOM 6141 N N . ARG A 1 793 ? -6.526 8.950 -9.776 1.00 70.69 793 ARG A N 1
ATOM 6142 C CA . ARG A 1 793 ? -5.431 9.754 -10.351 1.00 70.69 793 ARG A CA 1
ATOM 6143 C C . ARG A 1 793 ? -5.624 11.251 -10.086 1.00 70.69 793 ARG A C 1
ATOM 6145 O O . ARG A 1 793 ? -4.722 11.875 -9.533 1.00 70.69 793 ARG A O 1
ATOM 6152 N N . LEU A 1 794 ? -6.801 11.808 -10.384 1.00 83.00 794 LEU A N 1
ATOM 6153 C CA . LEU A 1 794 ? -7.140 13.207 -10.090 1.00 83.00 794 LEU A CA 1
ATOM 6154 C C . LEU A 1 794 ? -7.027 13.519 -8.595 1.00 83.00 794 LEU A C 1
ATOM 6156 O O . LEU A 1 794 ? -6.412 14.518 -8.230 1.00 83.00 794 LEU A O 1
ATOM 6160 N N . GLY A 1 795 ? -7.529 12.635 -7.725 1.00 77.75 795 GLY A N 1
ATOM 6161 C CA . GLY A 1 795 ? -7.394 12.791 -6.275 1.00 77.75 795 GLY A CA 1
ATOM 6162 C C . GLY A 1 795 ? -5.937 12.919 -5.822 1.00 77.75 795 GLY A C 1
ATOM 6163 O O . GLY A 1 795 ? -5.617 13.823 -5.056 1.00 77.75 795 GLY A O 1
ATOM 6164 N N . LYS A 1 796 ? -5.033 12.081 -6.348 1.00 73.25 796 LYS A N 1
ATOM 6165 C CA . LYS A 1 796 ? -3.588 12.169 -6.062 1.00 73.25 796 LYS A CA 1
ATOM 6166 C C . LYS A 1 796 ? -2.922 13.433 -6.612 1.00 73.25 796 LYS A C 1
ATOM 6168 O O . LYS A 1 796 ? -1.946 13.890 -6.020 1.00 73.25 796 LYS A O 1
ATOM 6173 N N . LEU A 1 797 ? -3.413 13.976 -7.727 1.00 74.56 797 LEU A N 1
ATOM 6174 C CA . LEU A 1 797 ? -2.892 15.214 -8.312 1.00 74.56 797 LEU A CA 1
ATOM 6175 C C . LEU A 1 797 ? -3.262 16.441 -7.469 1.00 74.56 797 LEU A C 1
ATOM 6177 O O . LEU A 1 797 ? -2.402 17.288 -7.250 1.00 74.56 797 LEU A O 1
ATOM 6181 N N . ILE A 1 798 ? -4.501 16.524 -6.970 1.00 81.88 798 ILE A N 1
ATOM 6182 C CA . ILE A 1 798 ? -4.998 17.706 -6.241 1.00 81.88 798 ILE A CA 1
ATOM 6183 C C . ILE A 1 798 ? -4.787 17.657 -4.718 1.00 81.88 798 ILE A C 1
ATOM 6185 O O . ILE A 1 798 ? -4.807 18.712 -4.085 1.00 81.88 798 ILE A O 1
ATOM 6189 N N . GLN A 1 799 ? -4.572 16.470 -4.127 1.00 75.56 799 GLN A N 1
ATOM 6190 C CA . GLN A 1 799 ? -4.411 16.287 -2.673 1.00 75.56 799 GLN A CA 1
ATOM 6191 C C . GLN A 1 799 ? -3.449 17.310 -2.050 1.00 75.56 799 GLN A C 1
ATOM 6193 O O . GLN A 1 799 ? -2.437 17.675 -2.651 1.00 75.56 799 GLN A O 1
ATOM 6198 N N . ARG A 1 800 ? -3.731 17.738 -0.812 1.00 69.75 800 ARG A N 1
ATOM 6199 C CA . ARG A 1 800 ? -2.911 18.717 -0.065 1.00 69.75 800 ARG A CA 1
ATOM 6200 C C . ARG A 1 800 ? -2.724 20.065 -0.784 1.00 69.75 800 ARG A C 1
ATOM 6202 O O . ARG A 1 800 ? -1.792 20.800 -0.466 1.00 69.75 800 ARG A O 1
ATOM 6209 N N . GLY A 1 801 ? -3.589 20.402 -1.742 1.00 70.88 801 GLY A N 1
ATOM 6210 C CA . GLY A 1 801 ? -3.525 21.665 -2.475 1.00 70.88 801 GLY A CA 1
ATOM 6211 C C . GLY A 1 801 ? -2.333 21.759 -3.424 1.00 70.88 801 GLY A C 1
ATOM 6212 O O . GLY A 1 801 ? -1.907 22.865 -3.740 1.00 70.88 801 GLY A O 1
ATOM 6213 N N . ASN A 1 802 ? -1.797 20.628 -3.899 1.00 69.44 802 ASN A N 1
ATOM 6214 C CA . ASN A 1 802 ? -0.641 20.579 -4.808 1.00 69.44 802 ASN A CA 1
ATOM 6215 C C . ASN A 1 802 ? -0.805 21.430 -6.089 1.00 69.44 802 ASN A C 1
ATOM 6217 O O . ASN A 1 802 ? 0.193 21.776 -6.716 1.00 69.44 802 ASN A O 1
ATOM 6221 N N . MET A 1 803 ? -2.046 21.765 -6.463 1.00 75.06 803 MET A N 1
ATOM 6222 C CA . MET A 1 803 ? -2.420 22.539 -7.656 1.00 75.06 803 MET A CA 1
ATOM 6223 C C . MET A 1 803 ? -2.946 23.953 -7.327 1.00 75.06 803 MET A C 1
ATOM 6225 O O . MET A 1 803 ? -3.596 24.586 -8.160 1.00 75.06 803 MET A O 1
ATOM 6229 N N . VAL A 1 804 ? -2.683 24.453 -6.110 1.00 69.44 804 VAL A N 1
ATOM 6230 C CA . VAL A 1 804 ? -3.075 25.794 -5.644 1.00 69.44 804 VAL A CA 1
ATOM 6231 C C . VAL A 1 804 ? -1.825 26.614 -5.290 1.00 69.44 804 VAL A C 1
ATOM 6233 O O . VAL A 1 804 ? -0.982 26.134 -4.529 1.00 69.44 804 VAL A O 1
ATOM 6236 N N . PRO A 1 805 ? -1.687 27.864 -5.772 1.00 54.56 805 PRO A N 1
ATOM 6237 C CA . PRO A 1 805 ? -0.554 28.720 -5.425 1.00 54.56 805 PRO A CA 1
ATOM 6238 C C . PRO A 1 805 ? -0.574 29.165 -3.951 1.00 54.56 805 PRO A C 1
ATOM 6240 O O . PRO A 1 805 ? -1.636 29.320 -3.337 1.00 54.56 805 PRO A O 1
ATOM 6243 N N . ALA A 1 806 ? 0.615 29.433 -3.402 1.00 47.88 806 ALA A N 1
ATOM 6244 C CA . ALA A 1 806 ? 0.805 29.984 -2.061 1.00 47.88 806 ALA A CA 1
ATOM 6245 C C . ALA A 1 806 ? 1.869 31.102 -2.048 1.00 47.88 806 ALA A C 1
ATOM 6247 O O . ALA A 1 806 ? 2.912 30.969 -2.682 1.00 47.88 806 ALA A O 1
ATOM 6248 N N . THR A 1 807 ? 1.565 32.160 -1.285 1.00 43.09 807 THR A N 1
ATOM 6249 C CA . THR A 1 807 ? 2.429 33.277 -0.826 1.00 43.09 807 THR A CA 1
ATOM 6250 C C . THR A 1 807 ? 3.153 34.152 -1.880 1.00 43.09 807 THR A C 1
ATOM 6252 O O . THR A 1 807 ? 4.196 33.783 -2.407 1.00 43.09 807 THR A O 1
ATOM 6255 N N . SER A 1 808 ? 2.592 35.353 -2.102 1.00 45.09 808 SER A N 1
ATOM 6256 C CA . SER A 1 808 ? 3.202 36.618 -2.576 1.00 45.09 808 SER A CA 1
ATOM 6257 C C . SER A 1 808 ? 4.330 36.590 -3.627 1.00 45.09 808 SER A C 1
ATOM 6259 O O . SER A 1 808 ? 5.497 36.626 -3.250 1.00 45.09 808 SER A O 1
ATOM 6261 N N . ASP A 1 809 ? 3.964 36.672 -4.918 1.00 37.12 809 ASP A N 1
ATOM 6262 C CA . ASP A 1 809 ? 4.591 37.608 -5.895 1.00 37.12 809 ASP A CA 1
ATOM 6263 C C . ASP A 1 809 ? 3.915 37.627 -7.292 1.00 37.12 809 ASP A C 1
ATOM 6265 O O . ASP A 1 809 ? 4.479 38.140 -8.254 1.00 37.12 809 ASP A O 1
ATOM 6269 N N . VAL A 1 810 ? 2.745 36.996 -7.450 1.00 41.34 810 VAL A N 1
ATOM 6270 C CA . VAL A 1 810 ? 2.158 36.675 -8.763 1.00 41.34 810 VAL A CA 1
ATOM 6271 C C . VAL A 1 810 ? 0.761 37.283 -8.839 1.00 41.34 810 VAL A C 1
ATOM 6273 O O . VAL A 1 810 ? -0.119 36.932 -8.047 1.00 41.34 810 VAL A O 1
ATOM 6276 N N . SER A 1 811 ? 0.553 38.221 -9.762 1.00 39.38 811 SER A N 1
ATOM 6277 C CA . SER A 1 811 ? -0.765 38.801 -10.006 1.00 39.38 811 SER A CA 1
ATOM 6278 C C . SER A 1 811 ? -1.646 37.804 -10.763 1.00 39.38 811 SER A C 1
ATOM 6280 O O . SER A 1 811 ? -1.168 36.880 -11.422 1.00 39.38 811 SER A O 1
ATOM 6282 N N . ARG A 1 812 ? -2.968 38.009 -10.727 1.00 38.84 812 ARG A N 1
ATOM 6283 C CA . ARG A 1 812 ? -3.930 37.126 -11.412 1.00 38.84 812 ARG A CA 1
ATOM 6284 C C . ARG A 1 812 ? -3.683 37.013 -12.931 1.00 38.84 812 ARG A C 1
ATOM 6286 O O . ARG A 1 812 ? -4.104 36.027 -13.516 1.00 38.84 812 ARG A O 1
ATOM 6293 N N . ARG A 1 813 ? -2.985 37.987 -13.537 1.00 37.00 813 ARG A N 1
ATOM 6294 C CA . ARG A 1 813 ? -2.611 38.007 -14.965 1.00 37.00 813 ARG A CA 1
ATOM 6295 C C . ARG A 1 813 ? -1.399 37.137 -15.308 1.00 37.00 813 ARG A C 1
ATOM 6297 O O . ARG A 1 813 ? -1.282 36.701 -16.449 1.00 37.00 813 ARG A O 1
ATOM 6304 N N . ASP A 1 814 ? -0.516 36.876 -14.351 1.00 40.00 814 ASP A N 1
ATOM 6305 C CA . ASP A 1 814 ? 0.775 36.239 -14.636 1.00 40.00 814 ASP A CA 1
ATOM 6306 C C . ASP A 1 814 ? 0.627 34.709 -14.765 1.00 40.00 814 ASP A C 1
ATOM 6308 O O . ASP A 1 814 ? 1.259 34.088 -15.619 1.00 40.00 814 ASP A O 1
ATOM 6312 N N . MET A 1 815 ? -0.309 34.108 -14.015 1.00 42.44 815 MET A N 1
ATOM 6313 C CA . MET A 1 815 ? -0.643 32.676 -14.124 1.00 42.44 815 MET A CA 1
ATOM 6314 C C . MET A 1 815 ? -1.248 32.288 -15.482 1.00 42.44 815 MET A C 1
ATOM 6316 O O . MET A 1 815 ? -1.038 31.167 -15.937 1.00 42.44 815 MET A O 1
ATOM 6320 N N . GLU A 1 816 ? -1.986 33.193 -16.132 1.00 40.75 816 GLU A N 1
ATOM 6321 C CA . GLU A 1 816 ? -2.618 32.934 -17.436 1.00 40.75 816 GLU A CA 1
ATOM 6322 C C . GLU A 1 816 ? -1.627 33.036 -18.610 1.00 40.75 816 GLU A C 1
ATOM 6324 O O . GLU A 1 816 ? -1.901 32.494 -19.677 1.00 40.75 816 GLU A O 1
ATOM 6329 N N . HIS A 1 817 ? -0.499 33.744 -18.449 1.00 40.00 817 HIS A N 1
ATOM 6330 C CA . HIS A 1 817 ? 0.323 34.183 -19.587 1.00 40.00 817 HIS A CA 1
ATOM 6331 C C . HIS A 1 817 ? 1.842 33.949 -19.466 1.00 40.00 817 HIS A C 1
ATOM 6333 O O . HIS A 1 817 ? 2.517 33.978 -20.496 1.00 40.00 817 HIS A O 1
ATOM 6339 N N . GLU A 1 818 ? 2.426 33.736 -18.280 1.00 41.56 818 GLU A N 1
ATOM 6340 C CA . GLU A 1 818 ? 3.896 33.735 -18.131 1.00 41.56 818 GLU A CA 1
ATOM 6341 C C . GLU A 1 818 ? 4.545 32.351 -18.344 1.00 41.56 818 GLU A C 1
ATOM 6343 O O . GLU A 1 818 ? 5.526 32.222 -19.082 1.00 41.56 818 GLU A O 1
ATOM 6348 N N . HIS A 1 819 ? 3.978 31.287 -17.763 1.00 50.03 819 HIS A N 1
ATOM 6349 C CA . HIS A 1 819 ? 4.560 29.936 -17.823 1.00 50.03 819 HIS A CA 1
ATOM 6350 C C . HIS A 1 819 ? 4.598 29.368 -19.250 1.00 50.03 819 HIS A C 1
ATOM 6352 O O . HIS A 1 819 ? 5.604 28.791 -19.675 1.00 50.03 819 HIS A O 1
ATOM 6358 N N . THR A 1 820 ? 3.527 29.602 -20.008 1.00 46.34 820 THR A N 1
ATOM 6359 C CA . THR A 1 820 ? 3.393 29.226 -21.420 1.00 46.34 820 THR A CA 1
ATOM 6360 C C . THR A 1 820 ? 4.397 29.982 -22.282 1.00 46.34 820 THR A C 1
ATOM 6362 O O . THR A 1 820 ? 5.043 29.382 -23.136 1.00 46.34 820 THR A O 1
ATOM 6365 N N . LYS A 1 821 ? 4.637 31.270 -22.001 1.00 47.50 821 LYS A N 1
ATOM 6366 C CA . LYS A 1 821 ? 5.593 32.093 -22.754 1.00 47.50 821 LYS A CA 1
ATOM 6367 C C . LYS A 1 821 ? 7.018 31.552 -22.658 1.00 47.50 821 LYS A C 1
ATOM 6369 O O . LYS A 1 821 ? 7.668 31.414 -23.689 1.00 47.50 821 LYS A O 1
ATOM 6374 N N . ASN A 1 822 ? 7.471 31.165 -21.463 1.00 48.94 822 ASN A N 1
ATOM 6375 C CA . ASN A 1 822 ? 8.807 30.586 -21.282 1.00 48.94 822 ASN A CA 1
ATOM 6376 C C . ASN A 1 822 ? 8.940 29.194 -21.926 1.00 48.94 822 ASN A C 1
ATOM 6378 O O . ASN A 1 822 ? 9.978 28.904 -22.524 1.00 48.94 822 ASN A O 1
ATOM 6382 N N . PHE A 1 823 ? 7.912 28.334 -21.865 1.00 51.53 823 PHE A N 1
ATOM 6383 C CA . PHE A 1 823 ? 7.979 27.026 -22.531 1.00 51.53 823 PHE A CA 1
ATOM 6384 C C . PHE A 1 823 ? 7.943 27.155 -24.064 1.00 51.53 823 PHE A C 1
ATOM 6386 O O . PHE A 1 823 ? 8.818 26.597 -24.731 1.00 51.53 823 PHE A O 1
ATOM 6393 N N . LEU A 1 824 ? 7.029 27.960 -24.620 1.00 49.03 824 LEU A N 1
ATOM 6394 C CA . LEU A 1 824 ? 6.970 28.261 -26.057 1.00 49.03 824 LEU A CA 1
ATOM 6395 C C . LEU A 1 824 ? 8.272 28.910 -26.564 1.00 49.03 824 LEU A C 1
ATOM 6397 O O . LEU A 1 824 ? 8.779 28.538 -27.621 1.00 49.03 824 LEU A O 1
ATOM 6401 N N . GLN A 1 825 ? 8.879 29.819 -25.791 1.00 52.12 825 GLN A N 1
ATOM 6402 C CA . GLN A 1 825 ? 10.189 30.402 -26.117 1.00 52.12 825 GLN A CA 1
ATOM 6403 C C . GLN A 1 825 ? 11.336 29.380 -26.058 1.00 52.12 825 GLN A C 1
ATOM 6405 O O . GLN A 1 825 ? 12.291 29.494 -26.825 1.00 52.12 825 GLN A O 1
ATOM 6410 N N . SER A 1 826 ? 11.254 28.373 -25.181 1.00 56.59 826 SER A N 1
ATOM 6411 C CA . SER A 1 826 ? 12.312 27.365 -25.007 1.00 56.59 826 SER A CA 1
ATOM 6412 C C . SER A 1 826 ? 12.399 26.328 -26.134 1.00 56.59 826 SER A C 1
ATOM 6414 O O . SER A 1 826 ? 13.415 25.637 -26.234 1.00 56.59 826 SER A O 1
ATOM 6416 N N . ARG A 1 827 ? 11.353 26.205 -26.970 1.00 68.69 827 ARG A N 1
ATOM 6417 C CA . ARG A 1 827 ? 11.273 25.269 -28.112 1.00 68.69 827 ARG A CA 1
ATOM 6418 C C . ARG A 1 827 ? 11.616 23.812 -27.760 1.00 68.69 827 ARG A C 1
ATOM 6420 O O . ARG A 1 827 ? 12.132 23.063 -28.588 1.00 68.69 827 ARG A O 1
ATOM 6427 N N . ILE A 1 828 ? 11.321 23.386 -26.528 1.00 72.69 828 ILE A N 1
ATOM 6428 C CA . ILE A 1 828 ? 11.665 22.043 -26.031 1.00 72.69 828 ILE A CA 1
ATOM 6429 C C . ILE A 1 828 ? 11.076 20.943 -26.922 1.00 72.69 828 ILE A C 1
ATOM 6431 O O . ILE A 1 828 ? 11.797 20.014 -27.268 1.00 72.69 828 ILE A O 1
ATOM 6435 N N . ALA A 1 829 ? 9.815 21.057 -27.346 1.00 73.31 829 ALA A N 1
ATOM 6436 C CA . ALA A 1 829 ? 9.188 20.069 -28.225 1.00 73.31 829 ALA A CA 1
ATOM 6437 C C . ALA A 1 829 ? 9.928 19.916 -29.572 1.00 73.31 829 ALA A C 1
ATOM 6439 O O . ALA A 1 829 ? 10.170 18.791 -30.009 1.00 73.31 829 ALA A O 1
ATOM 6440 N N . GLU A 1 830 ? 10.388 21.025 -30.167 1.00 79.31 830 GLU A N 1
ATOM 6441 C CA . GLU A 1 830 ? 11.258 21.012 -31.352 1.00 79.31 830 GLU A CA 1
ATOM 6442 C C . GLU A 1 830 ? 12.593 20.312 -31.048 1.00 79.31 830 GLU A C 1
ATOM 6444 O O . GLU A 1 830 ? 13.022 19.438 -31.799 1.00 79.31 830 GLU A O 1
ATOM 6449 N N . ARG A 1 831 ? 13.233 20.625 -29.911 1.00 83.56 831 ARG A N 1
ATOM 6450 C CA . ARG A 1 831 ? 14.499 19.997 -29.488 1.00 83.56 831 ARG A CA 1
ATOM 6451 C C . ARG A 1 831 ? 14.381 18.483 -29.324 1.00 83.56 831 ARG A C 1
ATOM 6453 O O . ARG A 1 831 ? 15.269 17.738 -29.749 1.00 83.56 831 ARG A O 1
ATOM 6460 N N . VAL A 1 832 ? 13.300 18.020 -28.696 1.00 80.75 832 VAL A N 1
ATOM 6461 C CA . VAL A 1 832 ? 13.039 16.590 -28.488 1.00 80.75 832 VAL A CA 1
ATOM 6462 C C . VAL A 1 832 ? 12.743 15.892 -29.820 1.00 80.75 832 VAL A C 1
ATOM 6464 O O . VAL A 1 832 ? 13.266 14.801 -30.047 1.00 80.75 832 VAL A O 1
ATOM 6467 N N . PHE A 1 833 ? 11.987 16.531 -30.723 1.00 80.31 833 PHE A N 1
ATOM 6468 C CA . PHE A 1 833 ? 11.770 16.024 -32.080 1.00 80.31 833 PHE A CA 1
ATOM 6469 C C . PHE A 1 833 ? 13.092 15.879 -32.844 1.00 80.31 833 PHE A C 1
ATOM 6471 O O . PHE A 1 833 ? 13.449 14.774 -33.246 1.00 80.31 833 PHE A O 1
ATOM 6478 N N . TYR A 1 834 ? 13.852 16.967 -33.001 1.00 85.88 834 TYR A N 1
ATOM 6479 C CA . TYR A 1 834 ? 15.057 16.979 -33.833 1.00 85.88 834 TYR A CA 1
ATOM 6480 C C . TYR A 1 834 ? 16.139 16.016 -33.327 1.00 85.88 834 TYR A C 1
ATOM 6482 O O . TYR A 1 834 ? 16.769 15.334 -34.132 1.00 85.88 834 TYR A O 1
ATOM 6490 N N . SER A 1 835 ? 16.310 15.877 -32.009 1.00 87.69 835 SER A N 1
ATOM 6491 C CA . SER A 1 835 ? 17.286 14.935 -31.432 1.00 87.69 835 SER A CA 1
ATOM 6492 C C . SER A 1 835 ? 16.953 13.461 -31.696 1.00 87.69 835 SER A C 1
ATOM 6494 O O . SER A 1 835 ? 17.871 12.656 -31.846 1.00 87.69 835 SER A O 1
ATOM 6496 N N . ALA A 1 836 ? 15.669 13.105 -31.815 1.00 82.06 836 ALA A N 1
ATOM 6497 C CA . ALA A 1 836 ? 15.245 11.767 -32.235 1.00 82.06 836 ALA A CA 1
ATOM 6498 C C . ALA A 1 836 ? 15.216 11.601 -33.767 1.00 82.06 836 ALA A C 1
ATOM 6500 O O . ALA A 1 836 ? 15.524 10.522 -34.274 1.00 82.06 836 ALA A O 1
ATOM 6501 N N . ALA A 1 837 ? 14.860 12.658 -34.504 1.00 80.69 837 ALA A N 1
ATOM 6502 C CA . ALA A 1 837 ? 14.674 12.629 -35.952 1.00 80.69 837 ALA A CA 1
ATOM 6503 C C . ALA A 1 837 ? 15.992 12.633 -36.740 1.00 80.69 837 ALA A C 1
ATOM 6505 O O . ALA A 1 837 ? 16.114 11.855 -37.684 1.00 80.69 837 ALA A O 1
ATOM 6506 N N . ILE A 1 838 ? 16.989 13.442 -36.349 1.00 87.69 838 ILE A N 1
ATOM 6507 C CA . ILE A 1 838 ? 18.274 13.571 -37.069 1.00 87.69 838 ILE A CA 1
ATOM 6508 C C . ILE A 1 838 ? 18.943 12.199 -37.318 1.00 87.69 838 ILE A C 1
ATOM 6510 O O . ILE A 1 838 ? 19.239 11.898 -38.477 1.00 87.69 838 ILE A O 1
ATOM 6514 N N . PRO A 1 839 ? 19.102 11.307 -36.313 1.00 85.81 839 PRO A N 1
ATOM 6515 C CA . PRO A 1 839 ? 19.713 9.994 -36.532 1.00 85.81 839 PRO A CA 1
ATOM 6516 C C . PRO A 1 839 ? 18.943 9.068 -37.476 1.00 85.81 839 PRO A C 1
ATOM 6518 O O . PRO A 1 839 ? 19.547 8.195 -38.095 1.00 85.81 839 PRO A O 1
ATOM 6521 N N . GLN A 1 840 ? 17.619 9.219 -37.575 1.00 78.88 840 GLN A N 1
ATOM 6522 C CA . GLN A 1 840 ? 16.801 8.397 -38.472 1.00 78.88 840 GLN A CA 1
ATOM 6523 C C . GLN A 1 840 ? 16.743 8.989 -39.884 1.00 78.88 840 GLN A C 1
ATOM 6525 O O . GLN A 1 840 ? 16.727 8.235 -40.852 1.00 78.88 840 GLN A O 1
ATOM 6530 N N . LEU A 1 841 ? 16.795 10.318 -40.010 1.00 79.88 841 LEU A N 1
ATOM 6531 C CA . LEU A 1 841 ? 16.819 11.020 -41.291 1.00 79.88 841 LEU A CA 1
ATOM 6532 C C . LEU A 1 841 ? 18.088 10.693 -42.099 1.00 79.88 841 LEU A C 1
ATOM 6534 O O . LEU A 1 841 ? 17.975 10.396 -43.285 1.00 79.88 841 LEU A O 1
ATOM 6538 N N . TRP A 1 842 ? 19.262 10.595 -41.456 1.00 83.06 842 TRP A N 1
ATOM 6539 C CA . TRP A 1 842 ? 20.488 10.092 -42.107 1.00 83.06 842 TRP A CA 1
ATOM 6540 C C . TRP A 1 842 ? 20.284 8.710 -42.764 1.00 83.06 842 TRP A C 1
ATOM 6542 O O . TRP A 1 842 ? 20.723 8.474 -43.889 1.00 83.06 842 TRP A O 1
ATOM 6552 N N . ARG A 1 843 ? 19.523 7.815 -42.122 1.00 77.88 843 ARG A N 1
ATOM 6553 C CA . ARG A 1 843 ? 19.249 6.456 -42.632 1.00 77.88 843 ARG A CA 1
ATOM 6554 C C . ARG A 1 843 ? 18.276 6.438 -43.813 1.00 77.88 843 ARG A C 1
ATOM 6556 O O . ARG A 1 843 ? 18.258 5.463 -44.563 1.00 77.88 843 ARG A O 1
ATOM 6563 N N . MET A 1 844 ? 17.487 7.499 -43.985 1.00 72.62 844 MET A N 1
ATOM 6564 C CA . MET A 1 844 ? 16.544 7.674 -45.098 1.00 72.62 844 MET A CA 1
ATOM 6565 C C . MET A 1 844 ? 17.168 8.355 -46.326 1.00 72.62 844 MET A C 1
ATOM 6567 O O . MET A 1 844 ? 16.524 8.405 -47.374 1.00 72.62 844 MET A O 1
ATOM 6571 N N . ARG A 1 845 ? 18.409 8.850 -46.219 1.00 73.38 845 ARG A N 1
ATOM 6572 C CA . ARG A 1 845 ? 19.129 9.518 -47.309 1.00 73.38 845 ARG A CA 1
ATOM 6573 C C . ARG A 1 845 ? 19.233 8.642 -48.566 1.00 73.38 845 ARG A C 1
ATOM 6575 O O . ARG A 1 845 ? 19.303 7.414 -48.484 1.00 73.38 845 ARG A O 1
ATOM 6582 N N . GLN A 1 846 ? 19.257 9.288 -49.731 1.00 66.19 846 GLN A N 1
ATOM 6583 C CA . GLN A 1 846 ? 19.467 8.656 -51.032 1.00 66.19 846 GLN A CA 1
ATOM 6584 C C . GLN A 1 846 ? 20.732 9.170 -51.737 1.00 66.19 846 GLN A C 1
ATOM 6586 O O . GLN A 1 846 ? 21.350 10.141 -51.298 1.00 66.19 846 GLN A O 1
ATOM 6591 N N . PRO A 1 847 ? 21.144 8.503 -52.831 1.00 57.66 847 PRO A N 1
ATOM 6592 C CA . PRO A 1 847 ? 20.707 7.164 -53.268 1.00 57.66 847 PRO A CA 1
ATOM 6593 C C . PRO A 1 847 ? 21.256 6.011 -52.406 1.00 57.66 847 PRO A C 1
ATOM 6595 O O . PRO A 1 847 ? 21.040 4.845 -52.724 1.00 57.66 847 PRO A O 1
ATOM 6598 N N . TRP A 1 848 ? 21.913 6.320 -51.282 1.00 65.44 848 TRP A N 1
ATOM 6599 C CA . TRP A 1 848 ? 22.459 5.365 -50.312 1.00 65.44 848 TRP A CA 1
ATOM 6600 C C . TRP A 1 848 ? 22.113 5.774 -48.873 1.00 65.44 848 TRP A C 1
ATOM 6602 O O . TRP A 1 848 ? 22.424 6.892 -48.461 1.00 65.44 848 TRP A O 1
ATOM 6612 N N . SER A 1 849 ? 21.549 4.843 -48.093 1.00 69.75 849 SER A N 1
ATOM 6613 C CA . SER A 1 849 ? 21.313 5.022 -46.655 1.00 69.75 849 SER A CA 1
ATOM 6614 C C . SER A 1 849 ? 22.620 5.241 -45.893 1.00 69.75 849 SER A C 1
ATOM 6616 O O . SER A 1 849 ? 23.551 4.437 -46.006 1.00 69.75 849 SER A O 1
ATOM 6618 N N . GLU A 1 850 ? 22.660 6.283 -45.061 1.00 77.44 850 GLU A N 1
ATOM 6619 C CA . GLU A 1 850 ? 23.765 6.542 -44.140 1.00 77.44 850 GLU A CA 1
ATOM 6620 C C . GLU A 1 850 ? 23.458 5.979 -42.746 1.00 77.44 850 GLU A C 1
ATOM 6622 O O . GLU A 1 850 ? 22.442 6.289 -42.126 1.00 77.44 850 GLU A O 1
ATOM 6627 N N . TYR A 1 851 ? 24.354 5.136 -42.242 1.00 84.00 851 TYR A N 1
ATOM 6628 C CA . TYR A 1 851 ? 24.246 4.456 -40.958 1.00 84.00 851 TYR A CA 1
ATOM 6629 C C . TYR A 1 851 ? 25.129 5.175 -39.929 1.00 84.00 851 TYR A C 1
ATOM 6631 O O . TYR A 1 851 ? 26.347 4.961 -39.933 1.00 84.00 851 TYR A O 1
ATOM 6639 N N . PRO A 1 852 ? 24.560 6.036 -39.062 1.00 89.94 852 PRO A N 1
ATOM 6640 C CA . PRO A 1 852 ? 25.343 6.801 -38.100 1.00 89.94 852 PRO A CA 1
ATOM 6641 C C . PRO A 1 852 ? 25.958 5.891 -37.035 1.00 89.94 852 PRO A C 1
ATOM 6643 O O . PRO A 1 852 ? 25.371 4.882 -36.646 1.00 89.94 852 PRO A O 1
ATOM 6646 N N . VAL A 1 853 ? 27.125 6.278 -36.523 1.00 92.31 853 VAL A N 1
ATOM 6647 C CA . VAL A 1 853 ? 27.860 5.545 -35.487 1.00 92.31 853 VAL A CA 1
ATOM 6648 C C . VAL A 1 853 ? 28.603 6.504 -34.562 1.00 92.31 853 VAL A C 1
ATOM 6650 O O . VAL A 1 853 ? 29.219 7.470 -35.012 1.00 92.31 853 VAL A O 1
ATOM 6653 N N . VAL A 1 854 ? 28.572 6.230 -33.260 1.00 94.75 854 VAL A N 1
ATOM 6654 C CA . VAL A 1 854 ? 29.443 6.873 -32.274 1.00 94.75 854 VAL A CA 1
ATOM 6655 C C . VAL A 1 854 ? 30.669 5.990 -32.074 1.00 94.75 854 VAL A C 1
ATOM 6657 O O . VAL A 1 854 ? 30.586 4.877 -31.557 1.00 94.75 854 VAL A O 1
ATOM 6660 N N . LEU A 1 855 ? 31.818 6.498 -32.499 1.00 90.56 855 LEU A N 1
ATOM 6661 C CA . LEU A 1 855 ? 33.099 5.817 -32.392 1.00 90.56 855 LEU A CA 1
ATOM 6662 C C . LEU A 1 855 ? 33.708 6.091 -31.014 1.00 90.56 855 LEU A C 1
ATOM 6664 O O . LEU A 1 855 ? 33.984 7.245 -30.687 1.00 90.56 855 LEU A O 1
ATOM 6668 N N . ASP A 1 856 ? 33.914 5.040 -30.223 1.00 90.88 856 ASP A N 1
ATOM 6669 C CA . ASP A 1 856 ? 34.596 5.078 -28.925 1.00 90.88 856 ASP A CA 1
ATOM 6670 C C . ASP A 1 856 ? 36.120 5.023 -29.133 1.00 90.88 856 ASP A C 1
ATOM 6672 O O . ASP A 1 856 ? 36.654 4.011 -29.597 1.00 90.88 856 ASP A O 1
ATOM 6676 N N . PHE A 1 857 ? 36.817 6.115 -28.803 1.00 85.12 857 PHE A N 1
ATOM 6677 C CA . PHE A 1 857 ? 38.276 6.222 -28.912 1.00 85.12 857 PHE A CA 1
ATOM 6678 C C . PHE A 1 857 ? 39.021 6.067 -27.572 1.00 85.12 857 PHE A C 1
ATOM 6680 O O . PHE A 1 857 ? 40.252 6.051 -27.566 1.00 85.12 857 PHE A O 1
ATOM 6687 N N . GLY A 1 858 ? 38.310 5.903 -26.453 1.00 81.81 858 GLY A N 1
ATOM 6688 C CA . GLY A 1 858 ? 38.900 5.643 -25.137 1.00 81.81 858 GLY A CA 1
ATOM 6689 C C . GLY A 1 858 ? 38.952 6.829 -24.150 1.00 81.81 858 GLY A C 1
ATOM 6690 O O . GLY A 1 858 ? 38.429 7.915 -24.409 1.00 81.81 858 GLY A O 1
ATOM 6691 N N . PRO A 1 859 ? 39.568 6.611 -22.970 1.00 82.81 859 PRO A N 1
ATOM 6692 C CA . PRO A 1 859 ? 39.351 7.396 -21.746 1.00 82.81 859 PRO A CA 1
ATOM 6693 C C . PRO A 1 859 ? 40.202 8.675 -21.630 1.00 82.81 859 PRO A C 1
ATOM 6695 O O . PRO A 1 859 ? 40.446 9.161 -20.523 1.00 82.81 859 PRO A O 1
ATOM 6698 N N . THR A 1 860 ? 40.688 9.221 -22.746 1.00 81.75 860 THR A N 1
ATOM 6699 C CA . THR A 1 860 ? 41.307 10.554 -22.781 1.00 81.75 860 THR A CA 1
ATOM 6700 C C . THR A 1 860 ? 40.550 11.437 -23.761 1.00 81.75 860 THR A C 1
ATOM 6702 O O . THR A 1 860 ? 39.946 10.944 -24.707 1.00 81.75 860 THR A O 1
ATOM 6705 N N . CYS A 1 861 ? 40.565 12.753 -23.547 1.00 84.19 861 CYS A N 1
ATOM 6706 C CA . CYS A 1 861 ? 39.980 13.721 -24.481 1.00 84.19 861 CYS A CA 1
ATOM 6707 C C . CYS A 1 861 ? 41.018 14.282 -25.469 1.00 84.19 861 CYS A C 1
ATOM 6709 O O . CYS A 1 861 ? 40.948 15.447 -25.875 1.00 84.19 861 CYS A O 1
ATOM 6711 N N . ASP A 1 862 ? 41.983 13.445 -25.850 1.00 76.62 862 ASP A N 1
ATOM 6712 C CA . ASP A 1 862 ? 43.031 13.776 -26.807 1.00 76.62 862 ASP A CA 1
ATOM 6713 C C . ASP A 1 862 ? 42.524 13.557 -28.238 1.00 76.62 862 ASP A C 1
ATOM 6715 O O . ASP A 1 862 ? 42.231 12.445 -28.667 1.00 76.62 862 ASP A O 1
ATOM 6719 N N . ARG A 1 863 ? 42.445 14.626 -29.029 1.00 64.94 863 ARG A N 1
ATOM 6720 C CA . ARG A 1 863 ? 41.830 14.593 -30.370 1.00 64.94 863 ARG A CA 1
ATOM 6721 C C . ARG A 1 863 ? 42.655 13.850 -31.443 1.00 64.94 863 ARG A C 1
ATOM 6723 O O . ARG A 1 863 ? 42.133 13.548 -32.516 1.00 64.94 863 ARG A O 1
ATOM 6730 N N . ASP A 1 864 ? 43.918 13.528 -31.154 1.00 63.97 864 ASP A N 1
ATOM 6731 C CA . ASP A 1 864 ? 44.890 12.909 -32.076 1.00 63.97 864 ASP A CA 1
ATOM 6732 C C . ASP A 1 864 ? 45.226 11.427 -31.756 1.00 63.97 864 ASP A C 1
ATOM 6734 O O . ASP A 1 864 ? 46.207 10.896 -32.276 1.00 63.97 864 ASP A O 1
ATOM 6738 N N . ILE A 1 865 ? 44.406 10.723 -30.960 1.00 58.47 865 ILE A N 1
ATOM 6739 C CA . ILE A 1 865 ? 44.576 9.305 -30.535 1.00 58.47 865 ILE A CA 1
ATOM 6740 C C . ILE A 1 865 ? 44.395 8.252 -31.648 1.00 58.47 865 ILE A C 1
ATOM 6742 O O . ILE A 1 865 ? 43.654 7.281 -31.524 1.00 58.47 865 ILE A O 1
ATOM 6746 N N . GLY A 1 866 ? 45.074 8.435 -32.780 1.00 60.53 866 GLY A N 1
ATOM 6747 C CA . GLY A 1 866 ? 45.061 7.489 -33.898 1.00 60.53 866 GLY A CA 1
ATOM 6748 C C . GLY A 1 866 ? 43.785 7.520 -34.744 1.00 60.53 866 GLY A C 1
ATOM 6749 O O . GLY A 1 866 ? 43.613 6.659 -35.603 1.00 60.53 866 GLY A O 1
ATOM 6750 N N . SER A 1 867 ? 42.918 8.524 -34.569 1.00 59.41 867 SER A N 1
ATOM 6751 C CA . SER A 1 867 ? 41.712 8.741 -35.388 1.00 59.41 867 SER A CA 1
ATOM 6752 C C . SER A 1 867 ? 42.003 8.703 -36.893 1.00 59.41 867 SER A C 1
ATOM 6754 O O . SER A 1 867 ? 41.290 8.038 -37.641 1.00 59.41 867 SER A O 1
ATOM 6756 N N . GLY A 1 868 ? 43.119 9.297 -37.327 1.00 58.69 868 GLY A N 1
ATOM 6757 C CA . GLY A 1 868 ? 43.583 9.271 -38.720 1.00 58.69 868 GLY A CA 1
ATOM 6758 C C . GLY A 1 868 ? 43.959 7.893 -39.293 1.00 58.69 868 GLY A C 1
ATOM 6759 O O . GLY A 1 868 ? 44.148 7.804 -40.500 1.00 58.69 868 GLY A O 1
ATOM 6760 N N . ASN A 1 869 ? 44.049 6.833 -38.480 1.00 60.97 869 ASN A N 1
ATOM 6761 C CA . ASN A 1 869 ? 44.335 5.470 -38.956 1.00 60.97 869 ASN A CA 1
ATOM 6762 C C . ASN A 1 869 ? 43.072 4.712 -39.403 1.00 60.97 869 ASN A C 1
ATOM 6764 O O . ASN A 1 869 ? 43.177 3.726 -40.126 1.00 60.97 869 ASN A O 1
ATOM 6768 N N . TYR A 1 870 ? 41.886 5.160 -38.974 1.00 59.69 870 TYR A N 1
ATOM 6769 C CA . TYR A 1 870 ? 40.598 4.494 -39.231 1.00 59.69 870 TYR A CA 1
ATOM 6770 C C . TYR A 1 870 ? 39.660 5.321 -40.126 1.00 59.69 870 TYR A C 1
ATOM 6772 O O . TYR A 1 870 ? 38.569 4.876 -40.474 1.00 59.69 870 TYR A O 1
ATOM 6780 N N . ILE A 1 871 ? 40.063 6.546 -40.471 1.00 57.12 871 ILE A N 1
ATOM 6781 C CA . ILE A 1 871 ? 39.191 7.594 -41.005 1.00 57.12 871 ILE A CA 1
ATOM 6782 C C . ILE A 1 871 ? 39.838 8.251 -42.234 1.00 57.12 871 ILE A C 1
ATOM 6784 O O . ILE A 1 871 ? 41.007 8.636 -42.194 1.00 57.12 871 ILE A O 1
ATOM 6788 N N . PHE A 1 872 ? 39.076 8.420 -43.320 1.00 53.50 872 PHE A N 1
ATOM 6789 C CA . PHE A 1 872 ? 39.588 8.920 -44.604 1.00 53.50 872 PHE A CA 1
ATOM 6790 C C . PHE A 1 872 ? 39.301 10.413 -44.864 1.00 53.50 872 PHE A C 1
ATOM 6792 O O . PHE A 1 872 ? 38.326 10.973 -44.373 1.00 53.50 872 PHE A O 1
ATOM 6799 N N . ALA A 1 873 ? 40.160 11.024 -45.692 1.00 46.75 873 ALA A N 1
ATOM 6800 C CA . ALA A 1 873 ? 40.073 12.366 -46.288 1.00 46.75 873 ALA A CA 1
ATOM 6801 C C . ALA A 1 873 ? 39.848 13.573 -45.343 1.00 46.75 873 ALA A C 1
ATOM 6803 O O . ALA A 1 873 ? 38.732 13.933 -44.976 1.00 46.75 873 ALA A O 1
ATOM 6804 N N . HIS A 1 874 ? 40.937 14.319 -45.114 1.00 49.59 874 HIS A N 1
ATOM 6805 C CA . HIS A 1 874 ? 41.022 15.574 -44.351 1.00 49.59 874 HIS A CA 1
ATOM 6806 C C . HIS A 1 874 ? 40.608 15.475 -42.871 1.00 49.59 874 HIS A C 1
ATOM 6808 O O . HIS A 1 874 ? 39.433 15.605 -42.527 1.00 49.59 874 HIS A O 1
ATOM 6814 N N . LYS A 1 875 ? 41.616 15.487 -41.975 1.00 48.56 875 LYS A N 1
ATOM 6815 C CA . LYS A 1 875 ? 41.473 15.723 -40.517 1.00 48.56 875 LYS A CA 1
ATOM 6816 C C . LYS A 1 875 ? 40.556 16.910 -40.156 1.00 48.56 875 LYS A C 1
ATOM 6818 O O . LYS A 1 875 ? 40.090 17.005 -39.030 1.00 48.56 875 LYS A O 1
ATOM 6823 N N . VAL A 1 876 ? 40.315 17.837 -41.086 1.00 50.38 876 VAL A N 1
ATOM 6824 C CA . VAL A 1 876 ? 39.441 19.005 -40.912 1.00 50.38 876 VAL A CA 1
ATOM 6825 C C . VAL A 1 876 ? 37.956 18.625 -40.770 1.00 50.38 876 VAL A C 1
ATOM 6827 O O . VAL A 1 876 ? 37.286 19.240 -39.947 1.00 50.38 876 VAL A O 1
ATOM 6830 N N . LYS A 1 877 ? 37.443 17.628 -41.513 1.00 55.62 877 LYS A N 1
ATOM 6831 C CA . LYS A 1 877 ? 35.991 17.337 -41.582 1.00 55.62 877 LYS A CA 1
ATOM 6832 C C . LYS A 1 877 ? 35.439 16.616 -40.344 1.00 55.62 877 LYS A C 1
ATOM 6834 O O . LYS A 1 877 ? 34.339 16.913 -39.901 1.00 55.62 877 LYS A O 1
ATOM 6839 N N . PHE A 1 878 ? 36.224 15.733 -39.731 1.00 67.31 878 PHE A N 1
ATOM 6840 C CA . PHE A 1 878 ? 35.782 14.951 -38.567 1.00 67.31 878 PHE A CA 1
ATOM 6841 C C . PHE A 1 878 ? 35.768 15.694 -37.233 1.00 67.31 878 PHE A C 1
ATOM 6843 O O . PHE A 1 878 ? 35.193 15.208 -36.261 1.00 67.31 878 PHE A O 1
ATOM 6850 N N . ASN A 1 879 ? 36.340 16.895 -37.189 1.00 71.94 879 ASN A N 1
ATOM 6851 C CA . ASN A 1 879 ? 36.236 17.764 -36.017 1.00 71.94 879 ASN A CA 1
ATOM 6852 C C . ASN A 1 879 ? 34.785 18.156 -35.727 1.00 71.94 879 ASN A C 1
ATOM 6854 O O . ASN A 1 879 ? 34.456 18.464 -34.586 1.00 71.94 879 ASN A O 1
ATOM 6858 N N . ASP A 1 880 ? 33.927 18.105 -36.747 1.00 80.31 880 ASP A N 1
ATOM 6859 C CA . ASP A 1 880 ? 32.512 18.427 -36.630 1.00 80.31 880 ASP A CA 1
ATOM 6860 C C . ASP A 1 880 ? 31.717 17.332 -35.899 1.00 80.31 880 ASP A C 1
ATOM 6862 O O . ASP A 1 880 ? 30.632 17.609 -35.402 1.00 80.31 880 ASP A O 1
ATOM 6866 N N . GLY A 1 881 ? 32.277 16.120 -35.770 1.00 84.38 881 GLY A N 1
ATOM 6867 C CA . GLY A 1 881 ? 31.718 15.013 -34.987 1.00 84.38 881 GLY A CA 1
ATOM 6868 C C . GLY A 1 881 ? 32.397 14.764 -33.632 1.00 84.38 881 GLY A C 1
ATOM 6869 O O . GLY A 1 881 ? 31.937 13.898 -32.892 1.00 84.38 881 GLY A O 1
ATOM 6870 N N . TYR A 1 882 ? 33.495 15.457 -33.304 1.00 88.38 882 TYR A N 1
ATOM 6871 C CA . TYR A 1 882 ? 34.293 15.180 -32.099 1.00 88.38 882 TYR A CA 1
ATOM 6872 C C . TYR A 1 882 ? 33.620 15.680 -30.814 1.00 88.38 882 TYR A C 1
ATOM 6874 O O . TYR A 1 882 ? 33.254 16.851 -30.710 1.00 88.38 882 TYR A O 1
ATOM 6882 N N . VAL A 1 883 ? 33.537 14.809 -29.805 1.00 90.44 883 VAL A N 1
ATOM 6883 C CA . VAL A 1 883 ? 32.941 15.096 -28.497 1.00 90.44 883 VAL A CA 1
ATOM 6884 C C . VAL A 1 883 ? 33.794 14.487 -27.379 1.00 90.44 883 VAL A C 1
ATOM 6886 O O . VAL A 1 883 ? 34.006 13.279 -27.324 1.00 90.44 883 VAL A O 1
ATOM 6889 N N . CYS A 1 884 ? 34.230 15.328 -26.441 1.00 89.50 884 CYS A N 1
ATOM 6890 C CA . CYS A 1 884 ? 34.755 14.900 -25.143 1.00 89.50 884 CYS A CA 1
ATOM 6891 C C . CYS A 1 884 ? 33.589 14.843 -24.150 1.00 89.50 884 CYS A C 1
ATOM 6893 O O . CYS A 1 884 ? 33.046 15.887 -23.789 1.00 89.50 884 CYS A O 1
ATOM 6895 N N . HIS A 1 885 ? 33.193 13.650 -23.706 1.00 89.44 885 HIS A N 1
ATOM 6896 C CA . HIS A 1 885 ? 32.083 13.479 -22.766 1.00 89.44 885 HIS A CA 1
ATOM 6897 C C . HIS A 1 885 ? 32.514 12.604 -21.587 1.00 89.44 885 HIS A C 1
ATOM 6899 O O . HIS A 1 885 ? 32.961 11.479 -21.783 1.00 89.44 885 HIS A O 1
ATOM 6905 N N . ASN A 1 886 ? 32.388 13.114 -20.356 1.00 88.06 886 ASN A N 1
ATOM 6906 C CA . ASN A 1 886 ? 32.845 12.440 -19.130 1.00 88.06 886 ASN A CA 1
ATOM 6907 C C . ASN A 1 886 ? 34.326 11.991 -19.180 1.00 88.06 886 ASN A C 1
ATOM 6909 O O . ASN A 1 886 ? 34.655 10.873 -18.795 1.00 88.06 886 ASN A O 1
ATOM 6913 N N . ASN A 1 887 ? 35.212 12.878 -19.656 1.00 87.69 887 ASN A N 1
ATOM 6914 C CA . ASN A 1 887 ? 36.651 12.630 -19.857 1.00 87.69 887 ASN A CA 1
ATOM 6915 C C . ASN A 1 887 ? 36.962 11.443 -20.794 1.00 87.69 887 ASN A C 1
ATOM 6917 O O . ASN A 1 887 ? 37.936 10.722 -20.606 1.00 87.69 887 ASN A O 1
ATOM 6921 N N . HIS A 1 888 ? 36.123 11.227 -21.803 1.00 89.25 888 HIS A N 1
ATOM 6922 C CA . HIS A 1 888 ? 36.234 10.117 -22.746 1.00 89.25 888 HIS A CA 1
ATOM 6923 C C . HIS A 1 888 ? 35.973 10.652 -24.160 1.00 89.25 888 HIS A C 1
ATOM 6925 O O . HIS A 1 888 ? 35.023 11.419 -24.361 1.00 89.25 888 HIS A O 1
ATOM 6931 N N . ALA A 1 889 ? 36.834 10.309 -25.120 1.00 89.69 889 ALA A N 1
ATOM 6932 C CA . ALA A 1 889 ? 36.733 10.787 -26.496 1.00 89.69 889 ALA A CA 1
ATOM 6933 C C . ALA A 1 889 ? 35.791 9.921 -27.335 1.00 89.69 889 ALA A C 1
ATOM 6935 O O . ALA A 1 889 ? 35.949 8.703 -27.449 1.00 89.69 889 ALA A O 1
ATOM 6936 N N . TYR A 1 890 ? 34.856 10.596 -27.994 1.00 91.38 890 TYR A N 1
ATOM 6937 C CA . TYR A 1 890 ? 33.929 10.012 -28.949 1.00 91.38 890 TYR A CA 1
ATOM 6938 C C . TYR A 1 890 ? 33.928 10.822 -30.247 1.00 91.38 890 TYR A C 1
ATOM 6940 O O . TYR A 1 890 ? 34.158 12.034 -30.241 1.00 91.38 890 TYR A O 1
ATOM 6948 N N . ILE A 1 891 ? 33.633 10.167 -31.369 1.00 89.44 891 ILE A N 1
ATOM 6949 C CA . ILE A 1 891 ? 33.424 10.841 -32.657 1.00 89.44 891 ILE A CA 1
ATOM 6950 C C . ILE A 1 891 ? 32.142 10.322 -33.306 1.00 89.44 891 ILE A C 1
ATOM 6952 O O . ILE A 1 891 ? 32.015 9.126 -33.558 1.00 89.44 891 ILE A O 1
ATOM 6956 N N . LEU A 1 892 ? 31.210 11.223 -33.617 1.00 91.25 892 LEU A N 1
ATOM 6957 C CA . LEU A 1 892 ? 30.042 10.917 -34.438 1.00 91.25 892 LEU A CA 1
ATOM 6958 C C . LEU A 1 892 ? 30.445 10.841 -35.918 1.00 91.25 892 LEU A C 1
ATOM 6960 O O . LEU A 1 892 ? 30.853 11.835 -36.521 1.00 91.25 892 LEU A O 1
ATOM 6964 N N . GLY A 1 893 ? 30.329 9.646 -36.489 1.00 88.38 893 GLY A N 1
ATOM 6965 C CA . GLY A 1 893 ? 30.560 9.349 -37.898 1.00 88.38 893 GLY A CA 1
ATOM 6966 C C . GLY A 1 893 ? 29.384 8.597 -38.522 1.00 88.38 893 GLY A C 1
ATOM 6967 O O . GLY A 1 893 ? 28.309 8.486 -37.932 1.00 88.38 893 GLY A O 1
ATOM 6968 N N . SER A 1 894 ? 29.587 8.091 -39.734 1.00 84.62 894 SER A N 1
ATOM 6969 C CA . SER A 1 894 ? 28.605 7.311 -40.486 1.00 84.62 894 SER A CA 1
ATOM 6970 C C . SER A 1 894 ? 29.278 6.353 -41.475 1.00 84.62 894 SER A C 1
ATOM 6972 O O . SER A 1 894 ? 30.442 6.556 -41.836 1.00 84.62 894 SER A O 1
ATOM 6974 N N . THR A 1 895 ? 28.539 5.333 -41.920 1.00 79.94 895 THR A N 1
ATOM 6975 C CA . THR A 1 895 ? 28.892 4.469 -43.060 1.00 79.94 895 THR A CA 1
ATOM 6976 C C . THR A 1 895 ? 27.716 4.271 -44.043 1.00 79.94 895 THR A C 1
ATOM 6978 O O . THR A 1 895 ? 26.636 4.807 -43.819 1.00 79.94 895 THR A O 1
ATOM 6981 N N . PHE A 1 896 ? 27.894 3.513 -45.134 1.00 71.50 896 PHE A N 1
ATOM 6982 C CA . PHE A 1 896 ? 26.912 3.281 -46.208 1.00 71.50 896 PHE A CA 1
ATOM 6983 C C . PHE A 1 896 ? 26.771 1.790 -46.516 1.00 71.50 896 PHE A C 1
ATOM 6985 O O . PHE A 1 896 ? 27.600 0.959 -46.140 1.00 71.50 896 PHE A O 1
ATOM 6992 N N . GLU A 1 897 ? 25.721 1.436 -47.247 1.00 63.50 897 GLU A N 1
ATOM 6993 C CA . GLU A 1 897 ? 25.551 0.083 -47.759 1.00 63.50 897 GLU A CA 1
ATOM 6994 C C . GLU A 1 897 ? 26.508 -0.204 -48.928 1.00 63.50 897 GLU A C 1
ATOM 6996 O O . GLU A 1 897 ? 26.395 0.378 -50.004 1.00 63.50 897 GLU A O 1
ATOM 7001 N N . ARG A 1 898 ? 27.425 -1.163 -48.737 1.00 54.66 898 ARG A N 1
ATOM 7002 C CA . ARG A 1 898 ? 28.488 -1.524 -49.696 1.00 54.66 898 ARG A CA 1
ATOM 7003 C C . ARG A 1 898 ? 28.015 -1.923 -51.106 1.00 54.66 898 ARG A C 1
ATOM 7005 O O . ARG A 1 898 ? 28.800 -1.835 -52.046 1.00 54.66 898 ARG A O 1
ATOM 7012 N N . ASN A 1 899 ? 26.774 -2.381 -51.265 1.00 50.50 899 ASN A N 1
ATOM 7013 C CA . ASN A 1 899 ? 26.226 -2.751 -52.577 1.00 50.50 899 ASN A CA 1
ATOM 7014 C C . ASN A 1 899 ? 25.849 -1.535 -53.437 1.00 50.50 899 ASN A C 1
ATOM 7016 O O . ASN A 1 899 ? 25.551 -1.695 -54.618 1.00 50.50 899 ASN A O 1
ATOM 7020 N N . ASN A 1 900 ? 25.840 -0.343 -52.846 1.00 47.47 900 ASN A N 1
ATOM 7021 C CA . ASN A 1 900 ? 25.428 0.889 -53.484 1.00 47.47 900 ASN A CA 1
ATOM 7022 C C . ASN A 1 900 ? 26.665 1.760 -53.742 1.00 47.47 900 ASN A C 1
ATOM 7024 O O . ASN A 1 900 ? 27.565 1.845 -52.902 1.00 47.47 900 ASN A O 1
ATOM 7028 N N . THR A 1 901 ? 26.745 2.386 -54.915 1.00 47.59 901 THR A N 1
ATOM 7029 C CA . THR A 1 901 ? 27.916 3.163 -55.353 1.00 47.59 901 THR A CA 1
ATOM 7030 C C . THR A 1 901 ? 27.975 4.515 -54.649 1.00 47.59 901 THR A C 1
ATOM 7032 O O . THR A 1 901 ? 27.779 5.530 -55.305 1.00 47.59 901 THR A O 1
ATOM 7035 N N . GLY A 1 902 ? 28.252 4.526 -53.336 1.00 46.25 902 GLY A N 1
ATOM 7036 C CA . GLY A 1 902 ? 28.405 5.724 -52.496 1.00 46.25 902 GLY A CA 1
ATOM 7037 C C . GLY A 1 902 ? 29.254 6.832 -53.143 1.00 46.25 902 GLY A C 1
ATOM 7038 O O . GLY A 1 902 ? 29.895 6.583 -54.160 1.00 46.25 902 GLY A O 1
ATOM 7039 N N . PRO A 1 903 ? 29.369 8.041 -52.556 1.00 44.84 903 PRO A N 1
ATOM 7040 C CA . PRO A 1 903 ? 29.961 9.225 -53.213 1.00 44.84 903 PRO A CA 1
ATOM 7041 C C . PRO A 1 903 ? 31.391 9.063 -53.787 1.00 44.84 903 PRO A C 1
ATOM 7043 O O . PRO A 1 903 ? 31.866 9.939 -54.500 1.00 44.84 903 PRO A O 1
ATOM 7046 N N . ASN A 1 904 ? 32.056 7.936 -53.524 1.00 43.88 904 ASN A N 1
ATOM 7047 C CA . ASN A 1 904 ? 33.315 7.492 -54.120 1.00 43.88 904 ASN A CA 1
ATOM 7048 C C . ASN A 1 904 ? 33.192 6.809 -55.511 1.00 43.88 904 ASN A C 1
ATOM 7050 O O . ASN A 1 904 ? 34.223 6.463 -56.079 1.00 43.88 904 ASN A O 1
ATOM 7054 N N . CYS A 1 905 ? 31.988 6.587 -56.060 1.00 46.03 905 CYS A N 1
ATOM 7055 C CA . CYS A 1 905 ? 31.764 6.077 -57.428 1.00 46.03 905 CYS A CA 1
ATOM 7056 C C . CYS A 1 905 ? 30.574 6.783 -58.138 1.00 46.03 905 CYS A C 1
ATOM 7058 O O . CYS A 1 905 ? 29.840 6.138 -58.888 1.00 46.03 905 CYS A O 1
ATOM 7060 N N . SER A 1 906 ? 30.366 8.097 -57.932 1.00 40.16 906 SER A N 1
ATOM 7061 C CA . SER A 1 906 ? 29.473 8.875 -58.817 1.00 40.16 906 SER A CA 1
ATOM 7062 C C . SER A 1 906 ? 30.156 9.169 -60.161 1.00 40.16 906 SER A C 1
ATOM 7064 O O . SER A 1 906 ? 31.381 9.262 -60.247 1.00 40.16 906 SER A O 1
ATOM 7066 N N . SER A 1 907 ? 29.367 9.335 -61.225 1.00 40.03 907 SER A N 1
ATOM 7067 C CA . SER A 1 907 ? 29.866 9.567 -62.590 1.00 40.03 907 SER A CA 1
ATOM 7068 C C . SER A 1 907 ? 30.657 10.867 -62.775 1.00 40.03 907 SER A C 1
ATOM 7070 O O . SER A 1 907 ? 31.384 10.987 -63.760 1.00 40.03 907 SER A O 1
ATOM 7072 N N . ASP A 1 908 ? 30.546 11.814 -61.840 1.00 42.03 908 ASP A N 1
ATOM 7073 C CA . ASP A 1 908 ? 31.224 13.115 -61.901 1.00 42.03 908 ASP A CA 1
ATOM 7074 C C . ASP A 1 908 ? 32.717 13.023 -61.536 1.00 42.03 908 ASP A C 1
ATOM 7076 O O . ASP A 1 908 ? 33.505 13.898 -61.898 1.00 42.03 908 ASP A O 1
ATOM 7080 N N . TYR A 1 909 ? 33.130 11.936 -60.871 1.00 43.19 909 TYR A N 1
ATOM 7081 C CA . TYR A 1 909 ? 34.529 11.614 -60.582 1.00 43.19 909 TYR A CA 1
ATOM 7082 C C . TYR A 1 909 ? 34.934 10.351 -61.353 1.00 43.19 909 TYR A C 1
ATOM 7084 O O . TYR A 1 909 ? 34.739 9.218 -60.922 1.00 43.19 909 TYR A O 1
ATOM 7092 N N . GLY A 1 910 ? 35.459 10.571 -62.560 1.00 35.94 910 GLY A N 1
ATOM 7093 C CA . GLY A 1 910 ? 35.495 9.565 -63.619 1.00 35.94 910 GLY A CA 1
ATOM 7094 C C . GLY A 1 910 ? 36.276 8.270 -63.345 1.00 35.94 910 GLY A C 1
ATOM 7095 O O . GLY A 1 910 ? 37.433 8.281 -62.932 1.00 35.94 910 GLY A O 1
ATOM 7096 N N . TRP A 1 911 ? 35.656 7.155 -63.750 1.00 37.03 911 TRP A N 1
ATOM 7097 C CA . TRP A 1 911 ? 36.299 6.010 -64.419 1.00 37.03 911 TRP A CA 1
ATOM 7098 C C . TRP A 1 911 ? 37.553 5.394 -63.767 1.00 37.03 911 TRP A C 1
ATOM 7100 O O . TRP A 1 911 ? 38.473 4.991 -64.476 1.00 37.03 911 TRP A O 1
ATOM 7110 N N . ASN A 1 912 ? 37.589 5.230 -62.437 1.00 40.75 912 ASN A N 1
ATOM 7111 C CA . ASN A 1 912 ? 38.567 4.323 -61.814 1.00 40.75 912 ASN A CA 1
ATOM 7112 C C . ASN A 1 912 ? 38.165 3.781 -60.424 1.00 40.75 912 ASN A C 1
ATOM 7114 O O . ASN A 1 912 ? 38.903 3.910 -59.447 1.00 40.75 912 ASN A O 1
ATOM 7118 N N . CYS A 1 913 ? 37.034 3.072 -60.328 1.00 45.84 913 CYS A N 1
ATOM 7119 C CA . CYS A 1 913 ? 36.725 2.231 -59.157 1.00 45.84 913 CYS A CA 1
ATOM 7120 C C . CYS A 1 913 ? 37.566 0.924 -59.185 1.00 45.84 913 CYS A C 1
ATOM 7122 O O . CYS A 1 913 ? 37.031 -0.184 -59.196 1.00 45.84 913 CYS A O 1
ATOM 7124 N N . GLY A 1 914 ? 38.900 1.062 -59.253 1.00 39.44 914 GLY A N 1
ATOM 7125 C CA . GLY A 1 914 ? 39.872 -0.018 -59.454 1.00 39.44 914 GLY A CA 1
ATOM 7126 C C . GLY A 1 914 ? 41.106 0.080 -58.544 1.00 39.44 914 GLY A C 1
ATOM 7127 O O . GLY A 1 914 ? 41.771 1.110 -58.493 1.00 39.44 914 GLY A O 1
ATOM 7128 N N . SER A 1 915 ? 41.388 -1.024 -57.841 1.00 43.72 915 SER A N 1
ATOM 7129 C CA . SER A 1 915 ? 42.623 -1.443 -57.131 1.00 43.72 915 SER A CA 1
ATOM 7130 C C . SER A 1 915 ? 43.384 -0.511 -56.165 1.00 43.72 915 SER A C 1
ATOM 7132 O O . SER A 1 915 ? 43.972 -1.042 -55.227 1.00 43.72 915 SER A O 1
ATOM 7134 N N . GLU A 1 916 ? 43.387 0.817 -56.300 1.00 39.41 916 GLU A N 1
ATOM 7135 C CA . GLU A 1 916 ? 44.092 1.716 -55.359 1.00 39.41 916 GLU A CA 1
ATOM 7136 C C . GLU A 1 916 ? 43.148 2.416 -54.369 1.00 39.41 916 GLU A C 1
ATOM 7138 O O . GLU A 1 916 ? 43.499 2.598 -53.201 1.00 39.41 916 GLU A O 1
ATOM 7143 N N . TRP A 1 917 ? 41.906 2.692 -54.776 1.00 39.72 917 TRP A N 1
ATOM 7144 C CA . TRP A 1 917 ? 40.876 3.303 -53.921 1.00 39.72 917 TRP A CA 1
ATOM 7145 C C . TRP A 1 917 ? 40.258 2.347 -52.889 1.00 39.72 917 TRP A C 1
ATOM 7147 O O . TRP A 1 917 ? 39.535 2.788 -52.003 1.00 39.72 917 TRP A O 1
ATOM 7157 N N . ILE A 1 918 ? 40.612 1.057 -52.913 1.00 42.31 918 ILE A N 1
ATOM 7158 C CA . ILE A 1 918 ? 40.274 0.088 -51.846 1.00 42.31 918 ILE A CA 1
ATOM 7159 C C . ILE A 1 918 ? 40.973 0.458 -50.512 1.00 42.31 918 ILE A C 1
ATOM 7161 O O . ILE A 1 918 ? 40.599 -0.031 -49.449 1.00 42.31 918 ILE A O 1
ATOM 7165 N N . LYS A 1 919 ? 41.941 1.389 -50.550 1.00 39.91 919 LYS A N 1
ATOM 7166 C CA . LYS A 1 919 ? 42.550 2.041 -49.378 1.00 39.91 919 LYS A CA 1
ATOM 7167 C C . LYS A 1 919 ? 41.710 3.196 -48.792 1.00 39.91 919 LYS A C 1
ATOM 7169 O O . LYS A 1 919 ? 42.128 3.790 -47.799 1.00 39.91 919 LYS A O 1
ATOM 7174 N N . ALA A 1 920 ? 40.563 3.547 -49.381 1.00 46.12 920 ALA A N 1
ATOM 7175 C CA . ALA A 1 920 ? 39.659 4.553 -48.826 1.00 46.12 920 ALA A CA 1
ATOM 7176 C C . ALA A 1 920 ? 38.876 3.975 -47.632 1.00 46.12 920 ALA A C 1
ATOM 7178 O O . ALA A 1 920 ? 38.206 2.951 -47.745 1.00 46.12 920 ALA A O 1
ATOM 7179 N N . GLY A 1 921 ? 38.983 4.632 -46.475 1.00 56.06 921 GLY A N 1
ATOM 7180 C CA . GLY A 1 921 ? 38.343 4.204 -45.228 1.00 56.06 921 GLY A CA 1
ATOM 7181 C C . GLY A 1 921 ? 36.811 4.240 -45.279 1.00 56.06 921 GLY A C 1
ATOM 7182 O O . GLY A 1 921 ? 36.211 5.080 -45.946 1.00 56.06 921 GLY A O 1
ATOM 7183 N N . TYR A 1 922 ? 36.185 3.341 -44.520 1.00 67.50 922 TYR A N 1
ATOM 7184 C CA . TYR A 1 922 ? 34.750 3.033 -44.581 1.00 67.50 922 TYR A CA 1
ATOM 7185 C C . TYR A 1 922 ? 33.873 3.944 -43.693 1.00 67.50 922 TYR A C 1
ATOM 7187 O O . TYR A 1 922 ? 32.711 3.625 -43.444 1.00 67.50 922 TYR A O 1
ATOM 7195 N N . LEU A 1 923 ? 34.424 5.058 -43.193 1.00 75.50 923 LEU A N 1
ATOM 7196 C CA . LEU A 1 923 ? 33.797 5.964 -42.224 1.00 75.50 923 LEU A CA 1
ATOM 7197 C C . LEU A 1 923 ? 34.000 7.436 -42.639 1.00 75.50 923 LEU A C 1
ATOM 7199 O O . LEU A 1 923 ? 35.127 7.844 -42.932 1.00 75.50 923 LEU A O 1
ATOM 7203 N N . TRP A 1 924 ? 32.934 8.248 -42.612 1.00 74.38 924 TRP A N 1
ATOM 7204 C CA . TRP A 1 924 ? 32.950 9.716 -42.825 1.00 74.38 924 TRP A CA 1
ATOM 7205 C C . TRP A 1 924 ? 32.078 10.445 -41.791 1.00 74.38 924 TRP A C 1
ATOM 7207 O O . TRP A 1 924 ? 31.431 9.829 -40.947 1.00 74.38 924 TRP A O 1
ATOM 7217 N N . SER A 1 925 ? 32.075 11.777 -41.839 1.00 78.25 925 SER A N 1
ATOM 7218 C CA . SER A 1 925 ? 31.193 12.629 -41.036 1.00 78.25 925 SER A CA 1
ATOM 7219 C C . SER A 1 925 ? 29.844 12.815 -41.753 1.00 78.25 925 SER A C 1
ATOM 7221 O O . SER A 1 925 ? 29.864 13.239 -42.912 1.00 78.25 925 SER A O 1
ATOM 7223 N N . PRO A 1 926 ? 28.691 12.524 -41.120 1.00 83.31 926 PRO A N 1
ATOM 7224 C CA . PRO A 1 926 ? 27.380 12.712 -41.744 1.00 83.31 926 PRO A CA 1
ATOM 7225 C C . PRO A 1 926 ? 27.069 14.193 -42.059 1.00 83.31 926 PRO A C 1
ATOM 7227 O O . PRO A 1 926 ? 27.665 15.101 -41.467 1.00 83.31 926 PRO A O 1
ATOM 7230 N N . PRO A 1 927 ? 26.140 14.468 -42.995 1.00 84.25 927 PRO A N 1
ATOM 7231 C CA . PRO A 1 927 ? 25.723 15.824 -43.348 1.00 84.25 927 PRO A CA 1
ATOM 7232 C C . PRO A 1 927 ? 25.002 16.522 -42.184 1.00 84.25 927 PRO A C 1
ATOM 7234 O O . PRO A 1 927 ? 24.434 15.885 -41.297 1.00 84.25 927 PRO A O 1
ATOM 7237 N N . GLY A 1 928 ? 25.032 17.855 -42.186 1.00 87.00 928 GLY A N 1
ATOM 7238 C CA . GLY A 1 928 ? 24.341 18.689 -41.197 1.00 87.00 928 GLY A CA 1
ATOM 7239 C C . GLY A 1 928 ? 25.064 18.889 -39.856 1.00 87.00 928 GLY A C 1
ATOM 7240 O O . GLY A 1 928 ? 24.630 19.725 -39.067 1.00 87.00 928 GLY A O 1
ATOM 7241 N N . LEU A 1 929 ? 26.180 18.196 -39.574 1.00 88.62 929 LEU A N 1
ATOM 7242 C CA . LEU A 1 929 ? 26.863 18.310 -38.270 1.00 88.62 929 LEU A CA 1
ATOM 7243 C C . LEU A 1 929 ? 27.329 19.736 -37.932 1.00 88.62 929 LEU A C 1
ATOM 7245 O O . LEU A 1 929 ? 27.162 20.172 -36.796 1.00 88.62 929 LEU A O 1
ATOM 7249 N N . LYS A 1 930 ? 27.848 20.501 -38.902 1.00 87.25 930 LYS A N 1
ATOM 7250 C CA . LYS A 1 930 ? 28.277 21.899 -38.678 1.00 87.25 930 LYS A CA 1
ATOM 7251 C C . LYS A 1 930 ? 27.145 22.786 -38.174 1.00 87.25 930 LYS A C 1
ATOM 7253 O O . LYS A 1 930 ? 27.346 23.646 -37.322 1.00 87.25 930 LYS A O 1
ATOM 7258 N N . GLN A 1 931 ? 25.941 22.543 -38.677 1.00 89.00 931 GLN A N 1
ATOM 7259 C CA . GLN A 1 931 ? 24.728 23.276 -38.353 1.00 89.00 931 GLN A CA 1
ATOM 7260 C C . GLN A 1 931 ? 24.227 22.997 -36.924 1.00 89.00 931 GLN A C 1
ATOM 7262 O O . GLN A 1 931 ? 23.353 23.728 -36.457 1.00 89.00 931 GLN A O 1
ATOM 7267 N N . ILE A 1 932 ? 24.785 21.985 -36.242 1.00 91.31 932 ILE A N 1
ATOM 7268 C CA . ILE A 1 932 ? 24.511 21.614 -34.843 1.00 91.31 932 ILE A CA 1
ATOM 7269 C C . ILE A 1 932 ? 25.791 21.458 -33.990 1.00 91.31 932 ILE A C 1
ATOM 7271 O O . ILE A 1 932 ? 25.739 20.926 -32.883 1.00 91.31 932 ILE A O 1
ATOM 7275 N N . GLN A 1 933 ? 26.958 21.941 -34.437 1.00 85.25 933 GLN A N 1
ATOM 7276 C CA . GLN A 1 933 ? 28.155 22.019 -33.574 1.00 85.25 933 GLN A CA 1
ATOM 7277 C C . GLN A 1 933 ? 27.922 22.933 -32.362 1.00 85.25 933 GLN A C 1
ATOM 7279 O O . GLN A 1 933 ? 28.491 22.722 -31.292 1.00 85.25 933 GLN A O 1
ATOM 7284 N N . GLN A 1 934 ? 27.079 23.949 -32.538 1.00 85.69 934 GLN A N 1
ATOM 7285 C CA . GLN A 1 934 ? 26.607 24.858 -31.500 1.00 85.69 934 GLN A CA 1
ATOM 7286 C C . GLN A 1 934 ? 25.069 24.908 -31.528 1.00 85.69 934 GLN A C 1
ATOM 7288 O O . GLN A 1 934 ? 24.475 24.545 -32.547 1.00 85.69 934 GLN A O 1
ATOM 7293 N N . PRO A 1 935 ? 24.407 25.351 -30.440 1.00 86.06 935 PRO A N 1
ATOM 7294 C CA . PRO A 1 935 ? 22.952 25.476 -30.388 1.00 86.06 935 PRO A CA 1
ATOM 7295 C C . PRO A 1 935 ? 22.385 26.305 -31.550 1.00 86.06 935 PRO A C 1
ATOM 7297 O O . PRO A 1 935 ? 22.681 27.492 -31.683 1.00 86.06 935 PRO A O 1
ATOM 7300 N N . ASN A 1 936 ? 21.552 25.676 -32.380 1.00 87.19 936 ASN A N 1
ATOM 7301 C CA . ASN A 1 936 ? 20.899 26.305 -33.523 1.00 87.19 936 ASN A CA 1
ATOM 7302 C C . ASN A 1 936 ? 19.372 26.256 -33.377 1.00 87.19 936 ASN A C 1
ATOM 7304 O O . ASN A 1 936 ? 18.767 25.181 -33.404 1.00 87.19 936 ASN A O 1
ATOM 7308 N N . ILE A 1 937 ? 18.739 27.427 -33.275 1.00 83.06 937 ILE A N 1
ATOM 7309 C CA . ILE A 1 937 ? 17.298 27.562 -33.013 1.00 83.06 937 ILE A CA 1
ATOM 7310 C C . ILE A 1 937 ? 16.408 26.972 -34.119 1.00 83.06 937 ILE A C 1
ATOM 7312 O O . ILE A 1 937 ? 15.271 26.592 -33.835 1.00 83.06 937 ILE A O 1
ATOM 7316 N N . LYS A 1 938 ? 16.916 26.852 -35.358 1.00 83.94 938 LYS A N 1
ATOM 7317 C CA . LYS A 1 938 ? 16.202 26.194 -36.467 1.00 83.94 938 LYS A CA 1
ATOM 7318 C C . LYS A 1 938 ? 15.993 24.700 -36.219 1.00 83.94 938 LYS A C 1
ATOM 7320 O O . LYS A 1 938 ? 14.964 24.156 -36.596 1.00 83.94 938 LYS A O 1
ATOM 7325 N N . PHE A 1 939 ? 16.951 24.068 -35.543 1.00 86.56 939 PHE A N 1
ATOM 7326 C CA . PHE A 1 939 ? 16.958 22.641 -35.213 1.00 86.56 939 PHE A CA 1
ATOM 7327 C C . PHE A 1 939 ? 16.772 22.430 -33.703 1.00 86.56 939 PHE A C 1
ATOM 7329 O O . PHE A 1 939 ? 17.401 21.574 -33.080 1.00 86.56 939 PHE A O 1
ATOM 7336 N N . GLY A 1 940 ? 15.927 23.268 -33.086 1.00 82.88 940 GLY A N 1
ATOM 7337 C CA . GLY A 1 940 ? 15.538 23.162 -31.678 1.00 82.88 940 GLY A CA 1
ATOM 7338 C C . GLY A 1 940 ? 16.687 23.297 -30.675 1.00 82.88 940 GLY A C 1
ATOM 7339 O O . GLY A 1 940 ? 16.544 22.864 -29.540 1.00 82.88 940 GLY A O 1
ATOM 7340 N N . ASN A 1 941 ? 17.834 23.870 -31.049 1.00 88.12 941 ASN A N 1
ATOM 7341 C CA . ASN A 1 941 ? 19.047 23.924 -30.222 1.00 88.12 941 ASN A CA 1
ATOM 7342 C C . ASN A 1 941 ? 19.650 22.548 -29.858 1.00 88.12 941 ASN A C 1
ATOM 7344 O O . ASN A 1 941 ? 20.352 22.443 -28.851 1.00 88.12 941 ASN A O 1
ATOM 7348 N N . VAL A 1 942 ? 19.404 21.502 -30.655 1.00 91.00 942 VAL A N 1
ATOM 7349 C CA . VAL A 1 942 ? 20.134 20.221 -30.556 1.00 91.00 942 VAL A CA 1
ATOM 7350 C C . VAL A 1 942 ? 21.604 20.436 -30.920 1.00 91.00 942 VAL A C 1
ATOM 7352 O O . VAL A 1 942 ? 21.894 21.182 -31.856 1.00 91.00 942 VAL A O 1
ATOM 7355 N N . THR A 1 943 ? 22.525 19.774 -30.211 1.00 93.38 943 THR A N 1
ATOM 7356 C CA . THR A 1 943 ? 23.957 19.776 -30.555 1.00 93.38 943 THR A CA 1
ATOM 7357 C C . THR A 1 943 ? 24.510 18.385 -30.881 1.00 93.38 943 THR A C 1
ATOM 7359 O O . THR A 1 943 ? 23.936 17.365 -30.499 1.00 93.38 943 THR A O 1
ATOM 7362 N N . VAL A 1 944 ? 25.673 18.328 -31.540 1.00 92.88 944 VAL A N 1
ATOM 7363 C CA . VAL A 1 944 ? 26.441 17.079 -31.736 1.00 92.88 944 VAL A CA 1
ATOM 7364 C C . VAL A 1 944 ? 26.763 16.401 -30.397 1.00 92.88 944 VAL A C 1
ATOM 7366 O O . VAL A 1 944 ? 26.672 15.180 -30.285 1.00 92.88 944 VAL A O 1
ATOM 7369 N N . GLU A 1 945 ? 27.073 17.186 -29.360 1.00 93.19 945 GLU A N 1
ATOM 7370 C CA . GLU A 1 945 ? 27.312 16.673 -28.006 1.00 93.19 945 GLU A CA 1
ATOM 7371 C C . GLU A 1 945 ? 26.061 16.005 -27.416 1.00 93.19 945 GLU A C 1
ATOM 7373 O O . GLU A 1 945 ? 26.177 14.956 -26.787 1.00 93.19 945 GLU A O 1
ATOM 7378 N N . ASP A 1 946 ? 24.864 16.560 -27.653 1.00 93.69 946 ASP A N 1
ATOM 7379 C CA . ASP A 1 946 ? 23.612 15.931 -27.222 1.00 93.69 946 ASP A CA 1
ATOM 7380 C C . ASP A 1 946 ? 23.410 14.565 -27.890 1.00 93.69 946 ASP A C 1
ATOM 7382 O O . ASP A 1 946 ? 23.086 13.595 -27.200 1.00 93.69 946 ASP A O 1
ATOM 7386 N N . LEU A 1 947 ? 23.643 14.482 -29.210 1.00 94.44 947 LEU A N 1
ATOM 7387 C CA . LEU A 1 947 ? 23.526 13.241 -29.985 1.00 94.44 947 LEU A CA 1
ATOM 7388 C C . LEU A 1 947 ? 24.490 12.158 -29.483 1.00 94.44 947 LEU A C 1
ATOM 7390 O O . LEU A 1 947 ? 24.081 11.019 -29.247 1.00 94.44 947 LEU A O 1
ATOM 7394 N N . VAL A 1 948 ? 25.758 12.515 -29.273 1.00 94.56 948 VAL A N 1
ATOM 7395 C CA . VAL A 1 948 ? 26.779 11.580 -28.782 1.00 94.56 948 VAL A CA 1
ATOM 7396 C C . VAL A 1 948 ? 26.504 11.156 -27.341 1.00 94.56 948 VAL A C 1
ATOM 7398 O O . VAL A 1 948 ? 26.482 9.960 -27.055 1.00 94.56 948 VAL A O 1
ATOM 7401 N N . ALA A 1 949 ? 26.254 12.103 -26.432 1.00 93.81 949 ALA A N 1
ATOM 7402 C CA . ALA A 1 949 ? 26.025 11.793 -25.024 1.00 93.81 949 ALA A CA 1
ATOM 7403 C C . ALA A 1 949 ? 24.776 10.916 -24.830 1.00 93.81 949 ALA A C 1
ATOM 7405 O O . ALA A 1 949 ? 24.842 9.910 -24.127 1.00 93.81 949 ALA A O 1
ATOM 7406 N N . GLY A 1 950 ? 23.661 11.227 -25.503 1.00 91.19 950 GLY A N 1
ATOM 7407 C CA . GLY A 1 950 ? 22.443 10.413 -25.417 1.00 91.19 950 GLY A CA 1
ATOM 7408 C C . GLY A 1 950 ? 22.617 8.989 -25.957 1.00 91.19 950 GLY A C 1
ATOM 7409 O O . GLY A 1 950 ? 22.105 8.036 -25.364 1.00 91.19 950 GLY A O 1
ATOM 7410 N N . ALA A 1 951 ? 23.386 8.816 -27.036 1.00 92.12 951 ALA A N 1
ATOM 7411 C CA . ALA A 1 951 ? 23.732 7.495 -27.561 1.00 92.12 951 ALA A CA 1
ATOM 7412 C C . ALA A 1 951 ? 24.627 6.697 -26.590 1.00 92.12 951 ALA A C 1
ATOM 7414 O O . ALA A 1 951 ? 24.352 5.529 -26.305 1.00 92.12 951 ALA A O 1
ATOM 7415 N N . VAL A 1 952 ? 25.649 7.342 -26.017 1.00 93.19 952 VAL A N 1
ATOM 7416 C CA . VAL A 1 952 ? 26.564 6.740 -25.032 1.00 93.19 952 VAL A CA 1
ATOM 7417 C C . VAL A 1 952 ? 25.827 6.307 -23.764 1.00 93.19 952 VAL A C 1
ATOM 7419 O O . VAL A 1 952 ? 26.024 5.180 -23.303 1.00 93.19 952 VAL A O 1
ATOM 7422 N N . GLU A 1 953 ? 24.939 7.138 -23.216 1.00 89.94 953 GLU A N 1
ATOM 7423 C CA . GLU A 1 953 ? 24.156 6.776 -22.027 1.00 89.94 953 GLU A CA 1
ATOM 7424 C C . GLU A 1 953 ? 23.126 5.669 -22.323 1.00 89.94 953 GLU A C 1
ATOM 7426 O O . GLU A 1 953 ? 22.932 4.767 -21.503 1.00 89.94 953 GLU A O 1
ATOM 7431 N N . THR A 1 954 ? 22.552 5.637 -23.533 1.00 87.94 954 THR A N 1
ATOM 7432 C CA . THR A 1 954 ? 21.717 4.515 -24.009 1.00 87.94 954 THR A CA 1
ATOM 7433 C C . THR A 1 954 ? 22.504 3.198 -24.066 1.00 87.94 954 THR A C 1
ATOM 7435 O O . THR A 1 954 ? 22.044 2.167 -23.567 1.00 87.94 954 THR A O 1
ATOM 7438 N N . TRP A 1 955 ? 23.714 3.219 -24.627 1.00 89.88 955 TRP A N 1
ATOM 7439 C CA . TRP A 1 955 ? 24.596 2.050 -24.719 1.00 89.88 955 TRP A CA 1
ATOM 7440 C C . TRP A 1 955 ? 25.068 1.556 -23.344 1.00 89.88 955 TRP A C 1
ATOM 7442 O O . TRP A 1 955 ? 24.991 0.354 -23.058 1.00 89.88 955 TRP A O 1
ATOM 7452 N N . LYS A 1 956 ? 25.482 2.470 -22.454 1.00 89.38 956 LYS A N 1
ATOM 7453 C CA . LYS A 1 956 ? 25.848 2.160 -21.060 1.00 89.38 956 LYS A CA 1
ATOM 7454 C C . LYS A 1 956 ? 24.688 1.511 -20.306 1.00 89.38 956 LYS A C 1
ATOM 7456 O O . LYS A 1 956 ? 24.881 0.447 -19.716 1.00 89.38 956 LYS A O 1
ATOM 7461 N N . ARG A 1 957 ? 23.484 2.099 -20.366 1.00 86.12 957 ARG A N 1
ATOM 7462 C CA . ARG A 1 957 ? 22.274 1.578 -19.698 1.00 86.12 957 ARG A CA 1
ATOM 7463 C C . ARG A 1 957 ? 21.917 0.165 -20.165 1.00 86.12 957 ARG A C 1
ATOM 7465 O O . ARG A 1 957 ? 21.508 -0.657 -19.351 1.00 86.12 957 ARG A O 1
ATOM 7472 N N . ASN A 1 958 ? 22.143 -0.142 -21.441 1.00 86.31 958 ASN A N 1
ATOM 7473 C CA . ASN A 1 958 ? 21.958 -1.481 -22.006 1.00 86.31 958 ASN A CA 1
ATOM 7474 C C . ASN A 1 958 ? 23.088 -2.480 -21.668 1.00 86.31 958 ASN A C 1
ATOM 7476 O O . ASN A 1 958 ? 23.084 -3.600 -22.178 1.00 86.31 958 ASN A O 1
ATOM 7480 N N . GLY A 1 959 ? 24.048 -2.119 -20.808 1.00 87.94 959 GLY A N 1
ATOM 7481 C CA . GLY A 1 959 ? 25.157 -2.993 -20.410 1.00 87.94 959 GLY A CA 1
ATOM 7482 C C . GLY A 1 959 ? 26.265 -3.101 -21.462 1.00 87.94 959 GLY A C 1
ATOM 7483 O O . GLY A 1 959 ? 26.900 -4.156 -21.558 1.00 87.94 959 GLY A O 1
ATOM 7484 N N . LYS A 1 960 ? 26.479 -2.022 -22.234 1.00 89.25 960 LYS A N 1
ATOM 7485 C CA . LYS A 1 960 ? 27.344 -1.941 -23.427 1.00 89.25 960 LYS A CA 1
ATOM 7486 C C . LYS A 1 960 ? 26.859 -2.815 -24.597 1.00 89.25 960 LYS A C 1
ATOM 7488 O O . LYS A 1 960 ? 27.648 -3.483 -25.259 1.00 89.25 960 LYS A O 1
ATOM 7493 N N . VAL A 1 961 ? 25.544 -2.815 -24.833 1.00 88.75 961 VAL A N 1
ATOM 7494 C CA . VAL A 1 961 ? 24.855 -3.589 -25.885 1.00 88.75 961 VAL A CA 1
ATOM 7495 C C . VAL A 1 961 ? 24.050 -2.623 -26.764 1.00 88.75 961 VAL A C 1
ATOM 7497 O O . VAL A 1 961 ? 23.220 -1.862 -26.265 1.00 88.75 961 VAL A O 1
ATOM 7500 N N . ASN A 1 962 ? 24.272 -2.652 -28.077 1.00 88.62 962 ASN A N 1
ATOM 7501 C CA . ASN A 1 962 ? 23.640 -1.785 -29.074 1.00 88.62 962 ASN A CA 1
ATOM 7502 C C . ASN A 1 962 ? 22.215 -2.246 -29.431 1.00 88.62 962 ASN A C 1
ATOM 7504 O O . ASN A 1 962 ? 21.920 -2.622 -30.566 1.00 88.62 962 ASN A O 1
ATOM 7508 N N . LYS A 1 963 ? 21.300 -2.216 -28.457 1.00 80.69 963 LYS A N 1
ATOM 7509 C CA . LYS A 1 963 ? 19.875 -2.500 -28.691 1.00 80.69 963 LYS A CA 1
ATOM 7510 C C . LYS A 1 963 ? 19.186 -1.301 -29.340 1.00 80.69 963 LYS A C 1
ATOM 7512 O O . LYS A 1 963 ? 18.769 -0.367 -28.660 1.00 80.69 963 LYS A O 1
ATOM 7517 N N . MET A 1 964 ? 19.092 -1.332 -30.667 1.00 76.88 964 MET A N 1
ATOM 7518 C CA . MET A 1 964 ? 18.491 -0.249 -31.453 1.00 76.88 964 MET A CA 1
ATOM 7519 C C . MET A 1 964 ? 16.978 -0.403 -31.658 1.00 76.88 964 MET A C 1
ATOM 7521 O O . MET A 1 964 ? 16.308 0.592 -31.938 1.00 76.88 964 MET A O 1
ATOM 7525 N N . ASP A 1 965 ? 16.412 -1.596 -31.449 1.00 67.12 965 ASP A N 1
ATOM 7526 C CA . ASP A 1 965 ? 14.963 -1.814 -31.476 1.00 67.12 965 ASP A CA 1
ATOM 7527 C C . ASP A 1 965 ? 14.244 -1.167 -30.275 1.00 67.12 965 ASP A C 1
ATOM 7529 O O . ASP A 1 965 ? 14.794 -1.020 -29.180 1.00 67.12 965 ASP A O 1
ATOM 7533 N N . GLY A 1 966 ? 12.988 -0.761 -30.470 1.00 57.66 966 GLY A N 1
ATOM 7534 C CA . GLY A 1 966 ? 12.184 -0.105 -29.434 1.00 57.66 966 GLY A CA 1
ATOM 7535 C C . GLY A 1 966 ? 11.752 -1.007 -28.268 1.00 57.66 966 GLY A C 1
ATOM 7536 O O . GLY A 1 966 ? 11.044 -0.523 -27.391 1.00 57.66 966 GLY A O 1
ATOM 7537 N N . SER A 1 967 ? 12.122 -2.295 -28.247 1.00 56.19 967 SER A N 1
ATOM 7538 C CA . SER A 1 967 ? 11.547 -3.280 -27.319 1.00 56.19 967 SER A CA 1
ATOM 7539 C C . SER A 1 967 ? 12.292 -3.410 -25.988 1.00 56.19 967 SER A C 1
ATOM 7541 O O . SER A 1 967 ? 11.684 -3.813 -24.997 1.00 56.19 967 SER A O 1
ATOM 7543 N N . ILE A 1 968 ? 13.586 -3.062 -25.928 1.00 52.47 968 ILE A N 1
ATOM 7544 C CA . ILE A 1 968 ? 14.390 -3.148 -24.697 1.00 52.47 968 ILE A CA 1
ATOM 7545 C C . ILE A 1 968 ? 15.346 -1.951 -24.590 1.00 52.47 968 ILE A C 1
ATOM 7547 O O . ILE A 1 968 ? 16.169 -1.734 -25.475 1.00 52.47 968 ILE A O 1
ATOM 7551 N N . GLY A 1 969 ? 15.282 -1.218 -23.472 1.00 52.53 969 GLY A N 1
ATOM 7552 C CA . GLY A 1 969 ? 16.237 -0.150 -23.130 1.00 52.53 969 GLY A CA 1
ATOM 7553 C C . GLY A 1 969 ? 15.628 1.228 -22.853 1.00 52.53 969 GLY A C 1
ATOM 7554 O O . GLY A 1 969 ? 16.364 2.143 -22.497 1.00 52.53 969 GLY A O 1
ATOM 7555 N N . GLY A 1 970 ? 14.307 1.392 -22.993 1.00 59.06 970 GLY A N 1
ATOM 7556 C CA . GLY A 1 970 ? 13.612 2.571 -22.469 1.00 59.06 970 GLY A CA 1
ATOM 7557 C C . GLY A 1 970 ? 13.604 2.564 -20.938 1.00 59.06 970 GLY A C 1
ATOM 7558 O O . GLY A 1 970 ? 13.444 1.505 -20.329 1.00 59.06 970 GLY A O 1
ATOM 7559 N N . LEU A 1 971 ? 13.789 3.736 -20.335 1.00 67.38 971 LEU A N 1
ATOM 7560 C CA . LEU A 1 971 ? 13.566 3.945 -18.904 1.00 67.38 971 LEU A CA 1
ATOM 7561 C C . LEU A 1 971 ? 12.074 3.794 -18.586 1.00 67.38 971 LEU A C 1
ATOM 7563 O O . LEU A 1 971 ? 11.231 4.164 -19.401 1.00 67.38 971 LEU A O 1
ATOM 7567 N N . ASP A 1 972 ? 11.746 3.245 -17.417 1.00 70.75 972 ASP A N 1
ATOM 7568 C CA . ASP A 1 972 ? 10.360 3.153 -16.951 1.00 70.75 972 ASP A CA 1
ATOM 7569 C C . ASP A 1 972 ? 9.996 4.407 -16.131 1.00 70.75 972 ASP A C 1
ATOM 7571 O O . ASP A 1 972 ? 10.436 4.516 -14.987 1.00 70.75 972 ASP A O 1
ATOM 7575 N N . PRO A 1 973 ? 9.173 5.349 -16.634 1.00 64.69 973 PRO A N 1
ATOM 7576 C CA . PRO A 1 973 ? 8.778 6.530 -15.861 1.00 64.69 973 PRO A CA 1
ATOM 7577 C C . PRO A 1 973 ? 7.855 6.222 -14.671 1.00 64.69 973 PRO A C 1
ATOM 7579 O O . PRO A 1 973 ? 7.527 7.136 -13.912 1.00 64.69 973 PRO A O 1
ATOM 7582 N N . LEU A 1 974 ? 7.419 4.968 -14.491 1.00 66.56 974 LEU A N 1
ATOM 7583 C CA . LEU A 1 974 ? 6.766 4.504 -13.262 1.00 66.56 974 LEU A CA 1
ATOM 7584 C C . LEU A 1 974 ? 7.785 4.168 -12.161 1.00 66.56 974 LEU A C 1
ATOM 7586 O O . LEU A 1 974 ? 7.441 4.185 -10.977 1.00 66.56 974 LEU A O 1
ATOM 7590 N N . ASN A 1 975 ? 9.035 3.884 -12.533 1.00 78.44 975 ASN A N 1
ATOM 7591 C CA . ASN A 1 975 ? 10.151 3.719 -11.616 1.00 78.44 975 ASN A CA 1
ATOM 7592 C C . ASN A 1 975 ? 10.757 5.098 -11.292 1.00 78.44 975 ASN A C 1
ATOM 7594 O O . ASN A 1 975 ? 11.034 5.907 -12.174 1.00 78.44 975 ASN A O 1
ATOM 7598 N N . ARG A 1 976 ? 10.960 5.374 -10.000 1.00 70.25 976 ARG A N 1
ATOM 7599 C CA . ARG A 1 976 ? 11.404 6.686 -9.505 1.00 70.25 976 ARG A CA 1
ATOM 7600 C C . ARG A 1 976 ? 12.836 7.048 -9.920 1.00 70.25 976 ARG A C 1
ATOM 7602 O O . ARG A 1 976 ? 13.094 8.219 -10.189 1.00 70.25 976 ARG A O 1
ATOM 7609 N N . ASP A 1 977 ? 13.745 6.079 -9.987 1.00 77.31 977 ASP A N 1
ATOM 7610 C CA . ASP A 1 977 ? 15.155 6.304 -10.345 1.00 77.31 977 ASP A CA 1
ATOM 7611 C C . ASP A 1 977 ? 15.310 6.506 -11.861 1.00 77.31 977 ASP A C 1
ATOM 7613 O O . ASP A 1 977 ? 16.068 7.358 -12.334 1.00 77.31 977 ASP A O 1
ATOM 7617 N N . ASP A 1 978 ? 14.517 5.763 -12.631 1.00 78.81 978 ASP A N 1
ATOM 7618 C CA . ASP A 1 978 ? 14.411 5.906 -14.079 1.00 78.81 978 ASP A CA 1
ATOM 7619 C C . ASP A 1 978 ? 13.759 7.247 -14.450 1.00 78.81 978 ASP A C 1
ATOM 7621 O O . ASP A 1 978 ? 14.330 8.001 -15.240 1.00 78.81 978 ASP A O 1
ATOM 7625 N N . PHE A 1 979 ? 12.649 7.622 -13.801 1.00 75.75 979 PHE A N 1
ATOM 7626 C CA . PHE A 1 979 ? 12.065 8.961 -13.913 1.00 75.75 979 PHE A CA 1
ATOM 7627 C C . PHE A 1 979 ? 13.066 10.061 -13.531 1.00 75.75 979 PHE A C 1
ATOM 7629 O O . PHE A 1 979 ? 13.164 11.061 -14.240 1.00 75.75 979 PHE A O 1
ATOM 7636 N N . GLN A 1 980 ? 13.837 9.895 -12.449 1.00 75.88 980 GLN A N 1
ATOM 7637 C CA . GLN A 1 980 ? 14.859 10.869 -12.054 1.00 75.88 980 GLN A CA 1
ATOM 7638 C C . GLN A 1 980 ? 15.915 11.041 -13.154 1.00 75.88 980 GLN A C 1
ATOM 7640 O O . GLN A 1 980 ? 16.280 12.166 -13.492 1.00 75.88 980 GLN A O 1
ATOM 7645 N N . THR A 1 981 ? 16.342 9.937 -13.767 1.00 81.00 981 THR A N 1
ATOM 7646 C CA . THR A 1 981 ? 17.268 9.947 -14.908 1.00 81.00 981 THR A CA 1
ATOM 7647 C C . THR A 1 981 ? 16.651 10.673 -16.115 1.00 81.00 981 THR A C 1
ATOM 7649 O O . THR A 1 981 ? 17.306 11.501 -16.745 1.00 81.00 981 THR A O 1
ATOM 7652 N N . MET A 1 982 ? 15.365 10.449 -16.414 1.00 76.69 982 MET A N 1
ATOM 7653 C CA . MET A 1 982 ? 14.635 11.179 -17.467 1.00 76.69 982 MET A CA 1
ATOM 7654 C C . MET A 1 982 ? 14.483 12.677 -17.173 1.00 76.69 982 MET A C 1
ATOM 7656 O O . MET A 1 982 ? 14.522 13.508 -18.082 1.00 76.69 982 MET A O 1
ATOM 7660 N N . TRP A 1 983 ? 14.271 13.025 -15.905 1.00 75.62 983 TRP A N 1
ATOM 7661 C CA . TRP A 1 983 ? 14.133 14.399 -15.439 1.00 75.62 983 TRP A CA 1
ATOM 7662 C C . TRP A 1 983 ? 15.455 15.150 -15.566 1.00 75.62 983 TRP A C 1
ATOM 7664 O O . TRP A 1 983 ? 15.477 16.281 -16.048 1.00 75.62 983 TRP A O 1
ATOM 7674 N N . ASP A 1 984 ? 16.571 14.540 -15.171 1.00 80.56 984 ASP A N 1
ATOM 7675 C CA . ASP A 1 984 ? 17.878 15.195 -15.175 1.00 80.56 984 ASP A CA 1
ATOM 7676 C C . ASP A 1 984 ? 18.506 15.263 -16.573 1.00 80.56 984 ASP A C 1
ATOM 7678 O O . ASP A 1 984 ? 18.983 16.333 -16.956 1.00 80.56 984 ASP A O 1
ATOM 7682 N N . SER A 1 985 ? 18.450 14.179 -17.357 1.00 81.75 985 SER A N 1
ATOM 7683 C CA . SER A 1 985 ? 19.164 14.066 -18.640 1.00 81.75 985 SER A CA 1
ATOM 7684 C C . SER A 1 985 ? 18.493 14.762 -19.836 1.00 81.75 985 SER A C 1
ATOM 7686 O O . SER A 1 985 ? 19.176 15.039 -20.825 1.00 81.75 985 SER A O 1
ATOM 7688 N N . GLY A 1 986 ? 17.188 15.060 -19.787 1.00 83.19 986 GLY A N 1
ATOM 7689 C CA . GLY A 1 986 ? 16.470 15.703 -20.900 1.00 83.19 986 GLY A CA 1
ATOM 7690 C C . GLY A 1 986 ? 16.612 14.922 -22.214 1.00 83.19 986 GLY A C 1
ATOM 7691 O O . GLY A 1 986 ? 16.429 13.715 -22.242 1.00 83.19 986 GLY A O 1
ATOM 7692 N N . ILE A 1 987 ? 17.007 15.553 -23.323 1.00 84.81 987 ILE A N 1
ATOM 7693 C CA . ILE A 1 987 ? 17.197 14.803 -24.584 1.00 84.81 987 ILE A CA 1
ATOM 7694 C C . ILE A 1 987 ? 18.346 13.780 -24.555 1.00 84.81 987 ILE A C 1
ATOM 7696 O O . ILE A 1 987 ? 18.387 12.905 -25.410 1.00 84.81 987 ILE A O 1
ATOM 7700 N N . ARG A 1 988 ? 19.248 13.824 -23.565 1.00 89.50 988 ARG A N 1
ATOM 7701 C CA . ARG A 1 988 ? 20.314 12.818 -23.388 1.00 89.50 988 ARG A CA 1
ATOM 7702 C C . ARG A 1 988 ? 19.835 11.575 -22.620 1.00 89.50 988 ARG A C 1
ATOM 7704 O O . ARG A 1 988 ? 20.637 10.707 -22.293 1.00 89.50 988 ARG A O 1
ATOM 7711 N N . THR A 1 989 ? 18.542 11.492 -22.303 1.00 87.06 989 THR A N 1
ATOM 7712 C CA . THR A 1 989 ? 17.917 10.360 -21.612 1.00 87.06 989 THR A CA 1
ATOM 7713 C C . THR A 1 989 ? 18.158 9.027 -22.345 1.00 87.06 989 THR A C 1
ATOM 7715 O O . THR A 1 989 ? 17.844 8.924 -23.536 1.00 87.06 989 THR A O 1
ATOM 7718 N N . PRO A 1 990 ? 18.654 7.984 -21.644 1.00 85.88 990 PRO A N 1
ATOM 7719 C CA . PRO A 1 990 ? 18.800 6.636 -22.187 1.00 85.88 990 PRO A CA 1
ATOM 7720 C C . PRO A 1 990 ? 17.545 6.131 -22.913 1.00 85.88 990 PRO A C 1
ATOM 7722 O O . PRO A 1 990 ? 16.447 6.113 -22.358 1.00 85.88 990 PRO A O 1
ATOM 7725 N N . GLY A 1 991 ? 17.724 5.705 -24.163 1.00 79.56 991 GLY A N 1
ATOM 7726 C CA . GLY A 1 991 ? 16.675 5.184 -25.037 1.00 79.56 991 GLY A CA 1
ATOM 7727 C C . GLY A 1 991 ? 16.059 6.204 -26.004 1.00 79.56 991 GLY A C 1
ATOM 7728 O O . GLY A 1 991 ? 15.396 5.764 -26.949 1.00 79.56 991 GLY A O 1
ATOM 7729 N N . HIS A 1 992 ? 16.294 7.513 -25.817 1.00 82.31 992 HIS A N 1
ATOM 7730 C CA . HIS A 1 992 ? 15.822 8.576 -26.726 1.00 82.31 992 HIS A CA 1
ATOM 7731 C C . HIS A 1 992 ? 16.667 8.657 -28.000 1.00 82.31 992 HIS A C 1
ATOM 7733 O O . HIS A 1 992 ? 16.142 8.540 -29.106 1.00 82.31 992 HIS A O 1
ATOM 7739 N N . ILE A 1 993 ? 17.989 8.786 -27.849 1.00 86.44 993 ILE A N 1
ATOM 7740 C CA . ILE A 1 993 ? 18.923 8.882 -28.977 1.00 86.44 993 ILE A CA 1
ATOM 7741 C C . ILE A 1 993 ? 19.538 7.509 -29.240 1.00 86.44 993 ILE A C 1
ATOM 7743 O O . ILE A 1 993 ? 20.213 6.929 -28.392 1.00 86.44 993 ILE A O 1
ATOM 7747 N N . ARG A 1 994 ? 19.281 6.984 -30.439 1.00 83.81 994 ARG A N 1
ATOM 7748 C CA . ARG A 1 994 ? 19.612 5.613 -30.848 1.00 83.81 994 ARG A CA 1
ATOM 7749 C C . ARG A 1 994 ? 20.619 5.635 -31.987 1.00 83.81 994 ARG A C 1
ATOM 7751 O O . ARG A 1 994 ? 20.248 5.543 -33.155 1.00 83.81 994 ARG A O 1
ATOM 7758 N N . ILE A 1 995 ? 21.883 5.792 -31.611 1.00 91.44 995 ILE A N 1
ATOM 7759 C CA . ILE A 1 995 ? 23.045 5.646 -32.488 1.00 91.44 995 ILE A CA 1
ATOM 7760 C C . ILE A 1 995 ? 23.916 4.539 -31.873 1.00 91.44 995 ILE A C 1
ATOM 7762 O O . ILE A 1 995 ? 24.143 4.574 -30.661 1.00 91.44 995 ILE A O 1
ATOM 7766 N N . PRO A 1 996 ? 24.369 3.538 -32.643 1.00 92.94 996 PRO A N 1
ATOM 7767 C CA . PRO A 1 996 ? 25.244 2.494 -32.127 1.00 92.94 996 PRO A CA 1
ATOM 7768 C C . PRO A 1 996 ? 26.609 3.043 -31.698 1.00 92.94 996 PRO A C 1
ATOM 7770 O O . PRO A 1 996 ? 27.160 3.939 -32.337 1.00 92.94 996 PRO A O 1
ATOM 7773 N N . VAL A 1 997 ? 27.141 2.484 -30.609 1.00 94.38 997 VAL A N 1
ATOM 7774 C CA . VAL A 1 997 ? 28.439 2.827 -30.019 1.00 94.38 997 VAL A CA 1
ATOM 7775 C C . VAL A 1 997 ? 29.364 1.615 -30.118 1.00 94.38 997 VAL A C 1
ATOM 7777 O O . VAL A 1 997 ? 29.032 0.537 -29.612 1.00 94.38 997 VAL A O 1
ATOM 7780 N N . CYS A 1 998 ? 30.519 1.772 -30.762 1.00 92.75 998 CYS A N 1
ATOM 7781 C CA . CYS A 1 998 ? 31.564 0.746 -30.809 1.00 92.75 998 CYS A CA 1
ATOM 7782 C C . CYS A 1 998 ? 32.940 1.335 -31.150 1.00 92.75 998 CYS A C 1
ATOM 7784 O O . CYS A 1 998 ? 33.083 2.531 -31.401 1.00 92.75 998 CYS A O 1
ATOM 7786 N N . SER A 1 999 ? 33.973 0.488 -31.147 1.00 88.44 999 SER A N 1
ATOM 7787 C CA . SER A 1 999 ? 35.327 0.909 -31.517 1.00 88.44 999 SER A CA 1
ATOM 7788 C C . SER A 1 999 ? 35.444 1.242 -33.020 1.00 88.44 999 SER A C 1
ATOM 7790 O O . SER A 1 999 ? 34.773 0.611 -33.843 1.00 88.44 999 SER A O 1
ATOM 7792 N N . PRO A 1 1000 ? 36.357 2.150 -33.419 1.00 82.19 1000 PRO A N 1
ATOM 7793 C CA . PRO A 1 1000 ? 36.689 2.420 -34.821 1.00 82.19 1000 PRO A CA 1
ATOM 7794 C C . PRO A 1 1000 ? 37.031 1.170 -35.634 1.00 82.19 1000 PRO A C 1
ATOM 7796 O O . PRO A 1 1000 ? 36.678 1.078 -36.809 1.00 82.19 1000 PRO A O 1
ATOM 7799 N N . HIS A 1 1001 ? 37.695 0.195 -35.008 1.00 80.19 1001 HIS A N 1
ATOM 7800 C CA . HIS A 1 1001 ? 38.077 -1.061 -35.646 1.00 80.19 1001 HIS A CA 1
ATOM 7801 C C . HIS A 1 1001 ? 36.858 -1.941 -35.961 1.00 80.19 1001 HIS A C 1
ATOM 7803 O O . HIS A 1 1001 ? 36.713 -2.401 -37.092 1.00 80.19 1001 HIS A O 1
ATOM 7809 N N . GLU A 1 1002 ? 35.958 -2.120 -34.988 1.00 86.19 1002 GLU A N 1
ATOM 7810 C CA . GLU A 1 1002 ? 34.705 -2.870 -35.148 1.00 86.19 1002 GLU A CA 1
ATOM 7811 C C . GLU A 1 1002 ? 33.809 -2.235 -36.220 1.00 86.19 1002 GLU A C 1
ATOM 7813 O O . GLU A 1 1002 ? 33.397 -2.920 -37.159 1.00 86.19 1002 GLU A O 1
ATOM 7818 N N . ALA A 1 1003 ? 33.598 -0.915 -36.134 1.00 85.88 1003 ALA A N 1
ATOM 7819 C CA . ALA A 1 1003 ? 32.814 -0.159 -37.107 1.00 85.88 1003 ALA A CA 1
ATOM 7820 C C . ALA A 1 1003 ? 33.376 -0.302 -38.530 1.00 85.88 1003 ALA A C 1
ATOM 7822 O O . ALA A 1 1003 ? 32.626 -0.533 -39.477 1.00 85.88 1003 ALA A O 1
ATOM 7823 N N . THR A 1 1004 ? 34.703 -0.227 -38.682 1.00 78.38 1004 THR A N 1
ATOM 7824 C CA . THR A 1 1004 ? 35.373 -0.383 -39.982 1.00 78.38 1004 THR A CA 1
ATOM 7825 C C . THR A 1 1004 ? 35.216 -1.799 -40.543 1.00 78.38 1004 THR A C 1
ATOM 7827 O O . THR A 1 1004 ? 34.919 -1.948 -41.726 1.00 78.38 1004 THR A O 1
ATOM 7830 N N . GLN A 1 1005 ? 35.367 -2.845 -39.721 1.00 77.19 1005 GLN A N 1
ATOM 7831 C CA . GLN A 1 1005 ? 35.216 -4.238 -40.167 1.00 77.19 1005 GLN A CA 1
ATOM 7832 C C . GLN A 1 1005 ? 33.782 -4.585 -40.582 1.00 77.19 1005 GLN A C 1
ATOM 7834 O O . GLN A 1 1005 ? 33.574 -5.269 -41.583 1.00 77.19 1005 GLN A O 1
ATOM 7839 N N . LEU A 1 1006 ? 32.782 -4.116 -39.838 1.00 80.69 1006 LEU A N 1
ATOM 7840 C CA . LEU A 1 1006 ? 31.384 -4.355 -40.191 1.00 80.69 1006 LEU A CA 1
ATOM 7841 C C . LEU A 1 1006 ? 30.982 -3.543 -41.423 1.00 80.69 1006 LEU A C 1
ATOM 7843 O O . LEU A 1 1006 ? 30.345 -4.092 -42.321 1.00 80.69 1006 LEU A O 1
ATOM 7847 N N . ALA A 1 1007 ? 31.423 -2.287 -41.524 1.00 78.50 1007 ALA A N 1
ATOM 7848 C CA . ALA A 1 1007 ? 31.237 -1.468 -42.720 1.00 78.50 1007 ALA A CA 1
ATOM 7849 C C . ALA A 1 1007 ? 31.877 -2.091 -43.976 1.00 78.50 1007 ALA A C 1
ATOM 7851 O O . ALA A 1 1007 ? 31.287 -2.028 -45.056 1.00 78.50 1007 ALA A O 1
ATOM 7852 N N . MET A 1 1008 ? 33.036 -2.753 -43.839 1.00 74.31 1008 MET A N 1
ATOM 7853 C CA . MET A 1 1008 ? 33.620 -3.560 -44.916 1.00 74.31 1008 MET A CA 1
ATOM 7854 C C . MET A 1 1008 ? 32.669 -4.672 -45.367 1.00 74.31 1008 MET A C 1
ATOM 7856 O O . MET A 1 1008 ? 32.495 -4.845 -46.568 1.00 74.31 1008 MET A O 1
ATOM 7860 N N . ASP A 1 1009 ? 32.039 -5.424 -44.464 1.00 73.81 1009 ASP A N 1
ATOM 7861 C CA . ASP A 1 1009 ? 31.153 -6.533 -44.848 1.00 73.81 1009 ASP A CA 1
ATOM 7862 C C . ASP A 1 1009 ? 29.804 -6.074 -45.423 1.00 73.81 1009 ASP A C 1
ATOM 7864 O O . ASP A 1 1009 ? 29.333 -6.655 -46.404 1.00 73.81 1009 ASP A O 1
ATOM 7868 N N . GLY A 1 1010 ? 29.213 -5.020 -44.855 1.00 73.88 1010 GLY A N 1
ATOM 7869 C CA . GLY A 1 1010 ? 27.923 -4.451 -45.256 1.00 73.88 1010 GLY A CA 1
ATOM 7870 C C . GLY A 1 1010 ? 26.692 -5.119 -44.607 1.00 73.88 1010 GLY A C 1
ATOM 7871 O O . GLY A 1 1010 ? 26.750 -6.276 -44.177 1.00 73.88 1010 GLY A O 1
ATOM 7872 N N . PRO A 1 1011 ? 25.541 -4.416 -44.560 1.00 71.75 1011 PRO A N 1
ATOM 7873 C CA . PRO A 1 1011 ? 24.383 -4.804 -43.745 1.00 71.75 1011 PRO A CA 1
ATOM 7874 C C . PRO A 1 1011 ? 23.701 -6.107 -44.202 1.00 71.75 1011 PRO A C 1
ATOM 7876 O O . PRO A 1 1011 ? 23.126 -6.817 -43.384 1.00 71.75 1011 PRO A O 1
ATOM 7879 N N . ASN A 1 1012 ? 23.823 -6.477 -45.481 1.00 70.75 1012 ASN A N 1
ATOM 7880 C CA . ASN A 1 1012 ? 23.243 -7.712 -46.033 1.00 70.75 1012 ASN A CA 1
ATOM 7881 C C . ASN A 1 1012 ? 24.015 -8.995 -45.670 1.00 70.75 1012 ASN A C 1
ATOM 7883 O O . ASN A 1 1012 ? 23.523 -10.097 -45.914 1.00 70.75 1012 ASN A O 1
ATOM 7887 N N . TRP A 1 1013 ? 25.236 -8.875 -45.137 1.00 70.25 1013 TRP A N 1
ATOM 7888 C CA . TRP A 1 1013 ? 26.144 -10.010 -44.911 1.00 70.25 1013 TRP A CA 1
ATOM 7889 C C . TRP A 1 1013 ? 26.371 -10.332 -43.427 1.00 70.25 1013 TRP A C 1
ATOM 7891 O O . TRP A 1 1013 ? 26.908 -11.395 -43.093 1.00 70.25 1013 TRP A O 1
ATOM 7901 N N . ILE A 1 1014 ? 25.910 -9.449 -42.540 1.00 76.31 1014 ILE A N 1
ATOM 7902 C CA . ILE A 1 1014 ? 25.935 -9.613 -41.085 1.00 76.31 1014 ILE A CA 1
ATOM 7903 C C . ILE A 1 1014 ? 24.730 -10.437 -40.578 1.00 76.31 1014 ILE A C 1
ATOM 7905 O O . ILE A 1 1014 ? 23.730 -10.583 -41.280 1.00 76.31 1014 ILE A O 1
ATOM 7909 N N . PRO A 1 1015 ? 24.799 -11.020 -39.365 1.00 81.00 1015 PRO A N 1
ATOM 7910 C CA . PRO A 1 1015 ? 23.667 -11.724 -38.762 1.00 81.00 1015 PRO A CA 1
ATOM 7911 C C . PRO A 1 1015 ? 22.437 -10.809 -38.569 1.00 81.00 1015 PRO A C 1
ATOM 7913 O O . PRO A 1 1015 ? 22.634 -9.643 -38.210 1.00 81.00 1015 PRO A O 1
ATOM 7916 N N . PRO A 1 1016 ? 21.193 -11.309 -38.747 1.00 79.12 1016 PRO A N 1
ATOM 7917 C CA . PRO A 1 1016 ? 19.965 -10.506 -38.663 1.00 79.12 1016 PRO A CA 1
ATOM 7918 C C . PRO A 1 1016 ? 19.833 -9.664 -37.388 1.00 79.12 1016 PRO A C 1
ATOM 7920 O O . PRO A 1 1016 ? 19.338 -8.540 -37.431 1.00 79.12 1016 PRO A O 1
ATOM 7923 N N . GLU A 1 1017 ? 20.319 -10.175 -36.257 1.00 79.44 1017 GLU A N 1
ATOM 7924 C CA . GLU A 1 1017 ? 20.304 -9.491 -34.964 1.00 79.44 1017 GLU A CA 1
ATOM 7925 C C . GLU A 1 1017 ? 21.152 -8.205 -34.924 1.00 79.44 1017 GLU A C 1
ATOM 7927 O O . GLU A 1 1017 ? 20.866 -7.310 -34.129 1.00 79.44 1017 GLU A O 1
ATOM 7932 N N . ASN A 1 1018 ? 22.151 -8.076 -35.805 1.00 83.44 1018 ASN A N 1
ATOM 7933 C CA . ASN A 1 1018 ? 23.026 -6.903 -35.897 1.00 83.44 1018 ASN A CA 1
ATOM 7934 C C . ASN A 1 1018 ? 22.549 -5.871 -36.938 1.00 83.44 1018 ASN A C 1
ATOM 7936 O O . ASN A 1 1018 ? 23.109 -4.781 -37.014 1.00 83.44 1018 ASN A O 1
ATOM 7940 N N . VAL A 1 1019 ? 21.525 -6.172 -37.748 1.00 79.75 1019 VAL A N 1
ATOM 7941 C CA . VAL A 1 1019 ? 21.088 -5.295 -38.859 1.00 79.75 1019 VAL A CA 1
ATOM 7942 C C . VAL A 1 1019 ? 20.616 -3.927 -38.357 1.00 79.75 1019 VAL A C 1
ATOM 7944 O O . VAL A 1 1019 ? 20.881 -2.904 -38.985 1.00 79.75 1019 VAL A O 1
ATOM 7947 N N . LEU A 1 1020 ? 19.970 -3.879 -37.188 1.00 79.06 1020 LEU A N 1
ATOM 7948 C CA . LEU A 1 1020 ? 19.538 -2.618 -36.578 1.00 79.06 1020 LEU A CA 1
ATOM 7949 C C . LEU A 1 1020 ? 20.669 -1.856 -35.870 1.00 79.06 1020 LEU A C 1
ATOM 7951 O O . LEU A 1 1020 ? 20.527 -0.651 -35.683 1.00 79.06 1020 LEU A O 1
ATOM 7955 N N . SER A 1 1021 ? 21.752 -2.531 -35.469 1.00 86.56 1021 SER A N 1
ATOM 7956 C CA . SER A 1 1021 ? 22.912 -1.932 -34.790 1.00 86.56 1021 SER A CA 1
ATOM 7957 C C . SER A 1 1021 ? 24.071 -1.592 -35.727 1.00 86.56 1021 SER A C 1
ATOM 7959 O O . SER A 1 1021 ? 25.036 -0.977 -35.279 1.00 86.56 1021 SER A O 1
ATOM 7961 N N . PHE A 1 1022 ? 23.995 -1.987 -37.000 1.00 85.94 1022 PHE A N 1
ATOM 7962 C CA . PHE A 1 1022 ? 25.007 -1.717 -38.016 1.00 85.94 1022 PHE A CA 1
ATOM 7963 C C . PHE A 1 1022 ? 25.344 -0.210 -38.079 1.00 85.94 1022 PHE A C 1
ATOM 7965 O O . PHE A 1 1022 ? 24.419 0.604 -38.146 1.00 85.94 1022 PHE A O 1
ATOM 7972 N N . PRO A 1 1023 ? 26.637 0.176 -38.062 1.00 88.19 1023 PRO A N 1
ATOM 7973 C CA . PRO A 1 1023 ? 27.823 -0.663 -38.271 1.00 88.19 1023 PRO A CA 1
ATOM 7974 C C . PRO A 1 1023 ? 28.486 -1.231 -37.003 1.00 88.19 1023 PRO A C 1
ATOM 7976 O O . PRO A 1 1023 ? 29.661 -1.563 -37.051 1.00 88.19 1023 PRO A O 1
ATOM 7979 N N . CYS A 1 1024 ? 27.785 -1.373 -35.878 1.00 91.31 1024 CYS A N 1
ATOM 7980 C CA . CYS A 1 1024 ? 28.304 -2.054 -34.685 1.00 91.31 1024 CYS A CA 1
ATOM 7981 C C . CYS A 1 1024 ? 27.608 -3.400 -34.434 1.00 91.31 1024 CYS A C 1
ATOM 7983 O O . CYS A 1 1024 ? 26.486 -3.647 -34.894 1.00 91.31 1024 CYS A O 1
ATOM 7985 N N . LEU A 1 1025 ? 28.238 -4.260 -33.633 1.00 89.75 1025 LEU A N 1
ATOM 7986 C CA . LEU A 1 1025 ? 27.587 -5.449 -33.093 1.00 89.75 1025 LEU A CA 1
ATOM 7987 C C . LEU A 1 1025 ? 26.509 -5.049 -32.089 1.00 89.75 1025 LEU A C 1
ATOM 7989 O O . LEU A 1 1025 ? 26.700 -4.152 -31.263 1.00 89.75 1025 LEU A O 1
ATOM 7993 N N . GLN A 1 1026 ? 25.387 -5.768 -32.125 1.00 88.44 1026 GLN A N 1
ATOM 7994 C CA . GLN A 1 1026 ? 24.330 -5.647 -31.130 1.00 88.44 1026 GLN A CA 1
ATOM 7995 C C . GLN A 1 1026 ? 24.898 -6.009 -29.756 1.00 88.44 1026 GLN A C 1
ATOM 7997 O O . GLN A 1 1026 ? 24.727 -5.259 -28.805 1.00 88.44 1026 GLN A O 1
ATOM 8002 N N . ASP A 1 1027 ? 25.623 -7.126 -29.660 1.00 88.12 1027 ASP A N 1
ATOM 8003 C CA . ASP A 1 1027 ? 26.306 -7.576 -28.445 1.00 88.12 1027 ASP A CA 1
ATOM 8004 C C . ASP A 1 1027 ? 27.791 -7.846 -28.745 1.00 88.12 1027 ASP A C 1
ATOM 8006 O O . ASP A 1 1027 ? 28.126 -8.935 -29.229 1.00 88.12 1027 ASP A O 1
ATOM 8010 N N . PRO A 1 1028 ? 28.694 -6.889 -28.447 1.00 82.69 1028 PRO A N 1
ATOM 8011 C CA . PRO A 1 1028 ? 30.129 -7.038 -28.692 1.00 82.69 1028 PRO A CA 1
ATOM 8012 C C . PRO A 1 1028 ? 30.749 -8.283 -28.037 1.00 82.69 1028 PRO A C 1
ATOM 8014 O O . PRO A 1 1028 ? 31.732 -8.823 -28.542 1.00 82.69 1028 PRO A O 1
ATOM 8017 N N . LYS A 1 1029 ? 30.155 -8.805 -26.950 1.00 83.00 1029 LYS A N 1
ATOM 8018 C CA . LYS A 1 1029 ? 30.670 -9.981 -26.221 1.00 83.00 1029 LYS A CA 1
ATOM 8019 C C . LYS A 1 1029 ? 30.519 -11.289 -26.993 1.00 83.00 1029 LYS A C 1
ATOM 8021 O O . LYS A 1 1029 ? 31.205 -12.257 -26.676 1.00 83.00 1029 LYS A O 1
ATOM 8026 N N . LYS A 1 1030 ? 29.632 -11.338 -27.993 1.00 80.56 1030 LYS A N 1
ATOM 8027 C CA . LYS A 1 1030 ? 29.491 -12.505 -28.881 1.00 80.56 1030 LYS A CA 1
ATOM 8028 C C . LYS A 1 1030 ? 30.609 -12.579 -29.923 1.00 80.56 1030 LYS A C 1
ATOM 8030 O O . LYS A 1 1030 ? 30.823 -13.645 -30.499 1.00 80.56 1030 LYS A O 1
ATOM 8035 N N . GLY A 1 1031 ? 31.316 -11.467 -30.143 1.00 74.81 1031 GLY A N 1
ATOM 8036 C CA . GLY A 1 1031 ? 32.285 -11.313 -31.218 1.00 74.81 1031 GLY A CA 1
ATOM 8037 C C . GLY A 1 1031 ? 31.650 -11.434 -32.604 1.00 74.81 1031 GLY A C 1
ATOM 8038 O O . GLY A 1 1031 ? 30.450 -11.660 -32.769 1.00 74.81 1031 GLY A O 1
ATOM 8039 N N . TYR A 1 1032 ? 32.484 -11.291 -33.628 1.00 77.75 1032 TYR A N 1
ATOM 8040 C CA . TYR A 1 1032 ? 32.074 -11.454 -35.014 1.00 77.75 1032 TYR A CA 1
ATOM 8041 C C . TYR A 1 1032 ? 33.232 -11.990 -35.851 1.00 77.75 1032 TYR A C 1
ATOM 8043 O O . TYR A 1 1032 ? 34.400 -11.711 -35.589 1.00 77.75 1032 TYR A O 1
ATOM 8051 N N . ARG A 1 1033 ? 32.900 -12.794 -36.861 1.00 71.69 1033 ARG A N 1
ATOM 8052 C CA . ARG A 1 1033 ? 33.840 -13.278 -37.870 1.00 71.69 1033 ARG A CA 1
ATOM 8053 C C . ARG A 1 1033 ? 33.209 -13.019 -39.228 1.00 71.69 1033 ARG A C 1
ATOM 8055 O O . ARG A 1 1033 ? 32.167 -13.604 -39.525 1.00 71.69 1033 ARG A O 1
ATOM 8062 N N . SER A 1 1034 ? 33.864 -12.179 -40.029 1.00 65.75 1034 SER A N 1
ATOM 8063 C CA . SER A 1 1034 ? 33.436 -11.883 -41.395 1.00 65.75 1034 SER A CA 1
ATOM 8064 C C . SER A 1 1034 ? 33.183 -13.165 -42.188 1.00 65.75 1034 SER A C 1
ATOM 8066 O O . SER A 1 1034 ? 33.965 -14.123 -42.141 1.00 65.75 1034 SER A O 1
ATOM 8068 N N . LYS A 1 1035 ? 32.064 -13.176 -42.918 1.00 60.56 1035 LYS A N 1
ATOM 8069 C CA . LYS A 1 1035 ? 31.739 -14.222 -43.897 1.00 60.56 1035 LYS A CA 1
ATOM 8070 C C . LYS A 1 1035 ? 32.350 -13.941 -45.270 1.00 60.56 1035 LYS A C 1
ATOM 8072 O O . LYS A 1 1035 ? 32.385 -14.848 -46.102 1.00 60.56 1035 LYS A O 1
ATOM 8077 N N . GLN A 1 1036 ? 32.841 -12.726 -45.515 1.00 56.44 1036 GLN A N 1
ATOM 8078 C CA . GLN A 1 1036 ? 33.586 -12.430 -46.728 1.00 56.44 1036 GLN A CA 1
ATOM 8079 C C . GLN A 1 1036 ? 35.029 -12.912 -46.585 1.00 56.44 1036 GLN A C 1
ATOM 8081 O O . GLN A 1 1036 ? 35.725 -12.617 -45.616 1.00 56.44 1036 GLN A O 1
ATOM 8086 N N . LYS A 1 1037 ? 35.519 -13.642 -47.591 1.00 44.84 1037 LYS A N 1
ATOM 8087 C CA . LYS A 1 1037 ? 36.964 -13.833 -47.727 1.00 44.84 1037 LYS A CA 1
ATOM 8088 C C . LYS A 1 1037 ? 37.565 -12.502 -48.191 1.00 44.84 1037 LYS A C 1
ATOM 8090 O O . LYS A 1 1037 ? 37.097 -11.988 -49.208 1.00 44.84 1037 LYS A O 1
ATOM 8095 N N . PRO A 1 1038 ? 38.592 -11.959 -47.514 1.00 39.72 1038 PRO A N 1
ATOM 8096 C CA . PRO A 1 1038 ? 39.272 -10.772 -48.006 1.00 39.72 1038 PRO A CA 1
ATOM 8097 C C . PRO A 1 1038 ? 39.915 -11.091 -49.357 1.00 39.72 1038 PRO A C 1
ATOM 8099 O O . PRO A 1 1038 ? 40.635 -12.086 -49.499 1.00 39.72 1038 PRO A O 1
ATOM 8102 N N . TRP A 1 1039 ? 39.671 -10.240 -50.352 1.00 34.78 1039 TRP A N 1
ATOM 8103 C CA . TRP A 1 1039 ? 40.441 -10.281 -51.586 1.00 34.78 1039 TRP A CA 1
ATOM 8104 C C . TRP A 1 1039 ? 41.877 -9.843 -51.271 1.00 34.78 1039 TRP A C 1
ATOM 8106 O O . TRP A 1 1039 ? 42.133 -8.691 -50.943 1.00 34.78 1039 TRP A O 1
ATOM 8116 N N . THR A 1 1040 ? 42.795 -10.808 -51.361 1.00 34.06 1040 THR A N 1
ATOM 8117 C CA . THR A 1 1040 ? 44.261 -10.647 -51.409 1.00 34.06 1040 THR A CA 1
ATOM 8118 C C . THR A 1 1040 ? 44.945 -9.870 -50.272 1.00 34.06 1040 THR A C 1
ATOM 8120 O O . THR A 1 1040 ? 45.219 -8.682 -50.379 1.00 34.06 1040 THR A O 1
ATOM 8123 N N . ARG A 1 1041 ? 45.383 -10.624 -49.253 1.00 35.94 1041 ARG A N 1
ATOM 8124 C CA . ARG A 1 1041 ? 46.800 -10.734 -48.831 1.00 35.94 1041 ARG A CA 1
ATOM 8125 C C . ARG A 1 1041 ? 47.729 -9.569 -49.244 1.00 35.94 1041 ARG A C 1
ATOM 8127 O O . ARG A 1 1041 ? 48.364 -9.702 -50.281 1.00 35.94 1041 ARG A O 1
ATOM 8134 N N . TRP A 1 1042 ? 47.900 -8.562 -48.382 1.00 29.88 1042 TRP A N 1
ATOM 8135 C CA . TRP A 1 1042 ? 49.172 -7.853 -48.126 1.00 29.88 1042 TRP A CA 1
ATOM 8136 C C . TRP A 1 1042 ? 49.139 -7.233 -46.711 1.00 29.88 1042 TRP A C 1
ATOM 8138 O O . TRP A 1 1042 ? 48.292 -6.399 -46.418 1.00 29.88 1042 TRP A O 1
ATOM 8148 N N . GLU A 1 1043 ? 50.033 -7.728 -45.851 1.00 36.91 1043 GLU A N 1
ATOM 8149 C CA . GLU A 1 1043 ? 50.618 -7.135 -44.629 1.00 36.91 1043 GLU A CA 1
ATOM 8150 C C . GLU A 1 1043 ? 49.809 -6.140 -43.761 1.00 36.91 1043 GLU A C 1
ATOM 8152 O O . GLU A 1 1043 ? 49.739 -4.945 -44.032 1.00 36.91 1043 GLU A O 1
ATOM 8157 N N . PHE A 1 1044 ? 49.377 -6.628 -42.592 1.00 30.27 1044 PHE A N 1
ATOM 8158 C CA . PHE A 1 1044 ? 49.388 -5.872 -41.329 1.00 30.27 1044 PHE A CA 1
ATOM 8159 C C . PHE A 1 1044 ? 49.790 -6.826 -40.188 1.00 30.27 1044 PHE A C 1
ATOM 8161 O O . PHE A 1 1044 ? 48.974 -7.216 -39.354 1.00 30.27 1044 PHE A O 1
ATOM 8168 N N . ASP A 1 1045 ? 51.064 -7.231 -40.168 1.00 32.41 1045 ASP A N 1
ATOM 8169 C CA . ASP A 1 1045 ? 51.656 -7.930 -39.020 1.00 32.41 1045 ASP A CA 1
ATOM 8170 C C . ASP A 1 1045 ? 51.923 -6.922 -37.888 1.00 32.41 1045 ASP A C 1
ATOM 8172 O O . ASP A 1 1045 ? 53.020 -6.388 -37.725 1.00 32.41 1045 ASP A O 1
ATOM 8176 N N . GLY A 1 1046 ? 50.880 -6.645 -37.105 1.00 30.83 1046 GLY A N 1
ATOM 8177 C CA . GLY A 1 1046 ? 50.981 -6.066 -35.766 1.00 30.83 1046 GLY A CA 1
ATOM 8178 C C . GLY A 1 1046 ? 50.694 -7.149 -34.718 1.00 30.83 1046 GLY A C 1
ATOM 8179 O O . GLY A 1 1046 ? 49.814 -7.983 -34.949 1.00 30.83 1046 GLY A O 1
ATOM 8180 N N . PRO A 1 1047 ? 51.406 -7.186 -33.576 1.00 28.66 1047 PRO A N 1
ATOM 8181 C CA . PRO A 1 1047 ? 51.174 -8.210 -32.562 1.00 28.66 1047 PRO A CA 1
ATOM 8182 C C . PRO A 1 1047 ? 49.749 -8.106 -31.987 1.00 28.66 1047 PRO A C 1
ATOM 8184 O O . PRO A 1 1047 ? 49.202 -7.003 -31.892 1.00 28.66 1047 PRO A O 1
ATOM 8187 N N . PRO A 1 1048 ? 49.136 -9.231 -31.576 1.00 32.28 1048 PRO A N 1
ATOM 8188 C CA . PRO A 1 1048 ? 47.799 -9.212 -31.000 1.00 32.28 1048 PRO A CA 1
ATOM 8189 C C . PRO A 1 1048 ? 47.807 -8.421 -29.689 1.00 32.28 1048 PRO A C 1
ATOM 8191 O O . PRO A 1 1048 ? 48.519 -8.778 -28.750 1.00 32.28 1048 PRO A O 1
ATOM 8194 N N . TYR A 1 1049 ? 46.985 -7.373 -29.617 1.00 31.73 1049 TYR A N 1
ATOM 8195 C CA . TYR A 1 1049 ? 46.719 -6.646 -28.376 1.00 31.73 1049 TYR A CA 1
ATOM 8196 C C . TYR A 1 1049 ? 46.010 -7.578 -27.380 1.00 31.73 1049 TYR A C 1
ATOM 8198 O O . TYR A 1 1049 ? 44.793 -7.757 -27.415 1.00 31.73 1049 TYR A O 1
ATOM 8206 N N . GLN A 1 1050 ? 46.799 -8.191 -26.500 1.00 32.72 1050 GLN A N 1
ATOM 8207 C CA . GLN A 1 1050 ? 46.336 -8.632 -25.189 1.00 32.72 1050 GLN A CA 1
ATOM 8208 C C . GLN A 1 1050 ? 46.302 -7.420 -24.239 1.00 32.72 1050 GLN A C 1
ATOM 8210 O O . GLN A 1 1050 ? 47.011 -6.440 -24.458 1.00 32.72 1050 GLN A O 1
ATOM 8215 N N . ASP A 1 1051 ? 45.479 -7.519 -23.196 1.00 35.25 1051 ASP A N 1
ATOM 8216 C CA . ASP A 1 1051 ? 45.271 -6.543 -22.116 1.00 35.25 1051 ASP A CA 1
ATOM 8217 C C . ASP A 1 1051 ? 44.635 -5.183 -22.492 1.00 35.25 1051 ASP A C 1
ATOM 8219 O O . ASP A 1 1051 ? 45.301 -4.175 -22.721 1.00 35.25 1051 ASP A O 1
ATOM 8223 N N . MET A 1 1052 ? 43.300 -5.135 -22.386 1.00 31.00 1052 MET A N 1
ATOM 8224 C CA . MET A 1 1052 ? 42.539 -3.943 -21.965 1.00 31.00 1052 MET A CA 1
ATOM 8225 C C . MET A 1 1052 ? 41.665 -4.270 -20.736 1.00 31.00 1052 MET A C 1
ATOM 8227 O O . MET A 1 1052 ? 40.465 -4.016 -20.724 1.00 31.00 1052 MET A O 1
ATOM 8231 N N . ASP A 1 1053 ? 42.277 -4.865 -19.709 1.00 29.11 1053 ASP A N 1
ATOM 8232 C CA . ASP A 1 1053 ? 41.690 -5.031 -18.367 1.00 29.11 1053 ASP A CA 1
ATOM 8233 C C . ASP A 1 1053 ? 42.750 -4.659 -17.303 1.00 29.11 1053 ASP A C 1
ATOM 8235 O O . ASP A 1 1053 ? 43.298 -5.509 -16.595 1.00 29.11 1053 ASP A O 1
ATOM 8239 N N . LYS A 1 1054 ? 43.084 -3.361 -17.243 1.00 29.64 1054 LYS A N 1
ATOM 8240 C CA . LYS A 1 1054 ? 43.820 -2.684 -16.159 1.00 29.64 1054 LYS A CA 1
ATOM 8241 C C . LYS A 1 1054 ? 43.343 -1.244 -16.009 1.00 29.64 1054 LYS A C 1
ATOM 8243 O O . LYS A 1 1054 ? 43.170 -0.594 -17.061 1.00 29.64 1054 LYS A O 1
#

Foldseek 3Di:
DQDPVDDDPPFDDDPDDDFDWQGDADDAAQAFSNDPPRDTDDGPDLRLPGRADQLNAWQWLNNFGDQACLRADAADDPNDARDHHNPGRHTRGSHDNAQDADDFAPDAAEEAEAELCQLVWPFLDDALVRPDLPGQAYEYPAWEADLQLATDDPDLSSVLSLLVLLVPPPGHQYEHEHDDPVQCQDPVRVCSLVVCLDPVRLLVNLLNVQVVCVVSVGQEYEYEHPAAQDVPDPPDHGHPDLCSQVSVLVSLQSSLVSHDPRRFYEYEAELAPVRRSSHLLQSSLVRGQAYAYEQFQLDAQQQQVQCFADPVDNRSFFQAAGQFAFCRHDDDQGDDDDDDDDDDDDDDDDDDDDDDDDPDPPPDDRDDSRHPRHPSSSSSSNVSSPRHQLRYAYEAEQKWFKFFFPDLVDWDRGTGFDDHDDDPVRFADAQPGRRDTRIAGQASVVVQVVDPPKDWDQDPNRRWIKIHGPSGMIIIHHDPVSVVVVQVVSSVSSHNYYYYVHPSRNHTDADDDDPPAGSVNNSVCSSLVCQVPLQQLLDFPDCLLVAACPPCVNVVVQVDDLLVSCVVSVLVRLLVSLLSNQVRPCPPPAFSLQSLCVSLVHFHQAALLALDPDRRLALPDHQVPQRDPPHDSSSRRHSSSSLLSSLSSLVSLLLSLLLVLLVLLLVLCVVLVVVLLCQFFNDDDDDDPVLVLQLLLLLLQQLQLLLLLVLLLLLQCPQVVCVVPVVCVVLSLVLSLLLSVLLNVLSVVVSVVDDDDDDDPVVSSVVSSVVVNVSSSVSSNVLRRSPPVNSVSSCSNCNSSVRPDYHDDDDPVCSNPPSSVVSSVLSLSLQLNLLQVSQVSQQRHPPWRKAKAKAWLFQALDLPSCPVVQADDDPVFQVLQWDQDPRTTIGIKIFTFPVDCPPVDDPVPDDDPDDPCVPHHGIGHGGNSVVACAQDVSRSGHHSNLLNLLQVVLCVQVVNFQPQGLPDRQQDSNDSVSSVQSNPSRSSRHSSRRHAYDHSVQLRVLSVQGLVQDDPCCNSRPPHHRDCVVPDDGPDDDDDDDDDPDDDDDDPPD

Secondary structure (DSSP, 8-state):
---GGGPPTT-----SSSPPPPPPPPTT--SSTTSTTPPPPPTT--GGGSSPPGGGPEEETTS-EESSHHHH-----SS-TT-PPTT---EEES--------SPPSS-EEEEEEETTGGGSSS----GGGS-TT-SEEEEEEEEE-TTS-EE-SSHHHHHHHHHHHH-TTSSEEEEEEE-TTTSSSTTTHHHHHHHTSTTTHHHHHHHHHHHHHHTT-SEEEEE-S-TT-S-STTSPP-S-TTHHHHHHHHHHHHHHHSPTT-EEEEEEESSHHHHTTS-HHHHHHHSSEEEEE---SS-GGGTT-TTS-TT-TTS-B---TT--S----------PPP----PPPP---------------------TT----HHHHHHHHHHTT--GGGEEEEEESEEEEEEBS-TT--STT-BB-S-TT-GGGSPPPPTTT-BTTBEEHHHHHHHHHSTT--EEEETTTTEEEEEETTTEEEEE--HHHHHHHHHHHHHTT-SEEEEETGGGTS--PPSSSS---HHHHHHHHHTTTTTTTTSTT--SSSGGG--TTSHHHHSTTSS-HHHHHHHTTHHHHHHHHHHHIIIIIBTTB-HHHHHHHHTT-STT--TT--SS-----S---TTTT-STTS-GGG--HHHHHHHHHHHHHHHHHHHHHHHHHHHHHHHHHHHHHHHHHHHS-S-----HHHHHHHHHHHHHHHHHHHHHHHHHHHHHHSHHHHT-GGGHHHHHHHHHHHHHHHHHHHHHHTTS-------HHHHHHHHHHHHHHHHHHHHHHHTS--HHHHHHHHHHHGGGTTS--SSS--TTHHHHHHHHHHHHHTHHHHHHHHHHHHHHHHH-SSS-EEEEEEEEESS--TTSSGGGT--S-TTGGGGGEEEETTEEEEEEEEE-TTS--GGG-TTS-S--STTGGGS-S-BPPTTGGGGSS--GGGTT--HHHHHHHHHHHHHHTTS----STTS----TTSHHHHHHHHHHGGG-TTTS---EE-HHHHHHHHHH-TTTS-GGGTTTTTS-S-GGG----SSPPS---------------

Radius of gyration: 38.09 Å; chains: 1; bounding box: 88×95×113 Å